Protein AF-0000000066226658 (afdb_homodimer)

Structure (mmCIF, N/CA/C/O backbone):
data_AF-0000000066226658-model_v1
#
loop_
_entity.id
_entity.type
_entity.pdbx_description
1 polymer 'Phenylalanine--tRNA ligase beta subunit'
#
loop_
_atom_site.group_PDB
_atom_site.id
_atom_site.type_symbol
_atom_site.label_atom_id
_atom_site.label_alt_id
_atom_site.label_comp_id
_atom_site.label_asym_id
_atom_site.label_entity_id
_atom_site.label_seq_id
_atom_site.pdbx_PDB_ins_code
_atom_site.Cartn_x
_atom_site.Cartn_y
_atom_site.Cartn_z
_atom_site.occupancy
_atom_site.B_iso_or_equiv
_atom_site.auth_seq_id
_atom_site.auth_comp_id
_atom_site.auth_asym_id
_atom_site.auth_atom_id
_atom_site.pdbx_PDB_model_num
ATOM 1 N N . MET A 1 1 ? -11.414 40.469 19.047 1 88.06 1 MET A N 1
ATOM 2 C CA . MET A 1 1 ? -12.32 41.188 19.938 1 88.06 1 MET A CA 1
ATOM 3 C C . MET A 1 1 ? -12.117 40.75 21.375 1 88.06 1 MET A C 1
ATOM 5 O O . MET A 1 1 ? -11.945 39.562 21.656 1 88.06 1 MET A O 1
ATOM 9 N N . ILE A 1 2 ? -12.023 41.781 22.172 1 93.81 2 ILE A N 1
ATOM 10 C CA . ILE A 1 2 ? -11.984 41.5 23.609 1 93.81 2 ILE A CA 1
ATOM 11 C C . ILE A 1 2 ? -13.398 41.5 24.188 1 93.81 2 ILE A C 1
ATOM 13 O O . ILE A 1 2 ? -14.18 42.406 23.906 1 93.81 2 ILE A O 1
ATOM 17 N N . LEU A 1 3 ? -13.703 40.375 24.859 1 95.62 3 LEU A N 1
ATOM 18 C CA . LEU A 1 3 ? -15.039 40.219 25.406 1 95.62 3 LEU A CA 1
ATOM 19 C C . LEU A 1 3 ? -14.992 40.156 26.922 1 95.62 3 LEU A C 1
ATOM 21 O O . LEU A 1 3 ? -14.391 39.25 27.5 1 95.62 3 LEU A O 1
ATOM 25 N N . SER A 1 4 ? -15.594 41.156 27.562 1 96.31 4 SER A N 1
ATOM 26 C CA . SER A 1 4 ? -15.797 41.156 29 1 96.31 4 SER A CA 1
ATOM 27 C C . SER A 1 4 ? -17.078 40.406 29.391 1 96.31 4 SER A C 1
ATOM 29 O O . SER A 1 4 ? -18.156 40.75 28.891 1 96.31 4 SER A O 1
ATOM 31 N N . LEU A 1 5 ? -16.984 39.469 30.281 1 96.19 5 LEU A N 1
ATOM 32 C CA . LEU A 1 5 ? -18.156 38.719 30.688 1 96.19 5 LEU A CA 1
ATOM 33 C C . LEU A 1 5 ? -19.109 39.594 31.484 1 96.19 5 LEU A C 1
ATOM 35 O O . LEU A 1 5 ? -20.328 39.438 31.359 1 96.19 5 LEU A O 1
ATOM 39 N N . ASN A 1 6 ? -18.547 40.469 32.344 1 95.06 6 ASN A N 1
ATOM 40 C CA . ASN A 1 6 ? -19.391 41.375 33.125 1 95.06 6 ASN A CA 1
ATOM 41 C C . ASN A 1 6 ? -20.266 42.25 32.219 1 95.06 6 ASN A C 1
ATOM 43 O O . ASN A 1 6 ? -21.453 42.406 32.469 1 95.06 6 ASN A O 1
ATOM 47 N N . LEU A 1 7 ? -19.609 42.75 31.219 1 96 7 LEU A N 1
ATOM 48 C CA . LEU A 1 7 ? -20.375 43.594 30.312 1 96 7 LEU A CA 1
ATOM 49 C C . LEU A 1 7 ? -21.422 42.781 29.562 1 96 7 LEU A C 1
ATOM 51 O O . LEU A 1 7 ? -22.562 43.219 29.391 1 96 7 LEU A O 1
ATOM 55 N N . LEU A 1 8 ? -21.047 41.594 29.109 1 97 8 LEU A N 1
ATOM 56 C CA . LEU A 1 8 ? -21.969 40.688 28.406 1 97 8 LEU A CA 1
ATOM 57 C C . LEU A 1 8 ? -23.188 40.375 29.266 1 97 8 LEU A C 1
ATOM 59 O O . LEU A 1 8 ? -24.312 40.438 28.781 1 97 8 LEU A O 1
ATOM 63 N N . HIS A 1 9 ? -22.953 40.125 30.531 1 95.75 9 HIS A N 1
ATOM 64 C CA . HIS A 1 9 ? -24.031 39.812 31.453 1 95.75 9 HIS A CA 1
ATOM 65 C C . HIS A 1 9 ? -24.922 41 31.703 1 95.75 9 HIS A C 1
ATOM 67 O O . HIS A 1 9 ? -26.125 40.875 31.938 1 95.75 9 HIS A O 1
ATOM 73 N N . LYS A 1 10 ? -24.312 42.156 31.688 1 94.44 10 LYS A N 1
ATOM 74 C CA . LYS A 1 10 ? -25.078 43.406 31.828 1 94.44 10 LYS A CA 1
ATOM 75 C C . LYS A 1 10 ? -26 43.594 30.641 1 94.44 10 LYS A C 1
ATOM 77 O O . LYS A 1 10 ? -27.156 44.031 30.797 1 94.44 10 LYS A O 1
ATOM 82 N N . ILE A 1 11 ? -25.5 43.281 29.516 1 95.25 11 ILE A N 1
ATOM 83 C CA . ILE A 1 11 ? -26.234 43.469 28.281 1 95.25 11 ILE A CA 1
ATOM 84 C C . ILE A 1 11 ? -27.359 42.406 28.188 1 95.25 11 ILE A C 1
ATOM 86 O O . ILE A 1 11 ? -28.484 42.719 27.781 1 95.25 11 ILE A O 1
ATOM 90 N N . SER A 1 12 ? -27 41.188 28.516 1 95.69 12 SER A N 1
ATOM 91 C CA . SER A 1 12 ? -27.984 40.094 28.547 1 95.69 12 SER A CA 1
ATOM 92 C C . SER A 1 12 ? -27.875 39.281 29.828 1 95.69 12 SER A C 1
ATOM 94 O O . SER A 1 12 ? -27.188 38.281 29.859 1 95.69 12 SER A O 1
ATOM 96 N N . PRO A 1 13 ? -28.672 39.625 30.734 1 94.69 13 PRO A N 1
ATOM 97 C CA . PRO A 1 13 ? -28.594 38.969 32.031 1 94.69 13 PRO A CA 1
ATOM 98 C C . PRO A 1 13 ? -28.922 37.469 31.984 1 94.69 13 PRO A C 1
ATOM 100 O O . PRO A 1 13 ? -28.484 36.719 32.844 1 94.69 13 PRO A O 1
ATOM 103 N N . LYS A 1 14 ? -29.594 37.062 31 1 94.81 14 LYS A N 1
ATOM 104 C CA . LYS A 1 14 ? -29.953 35.656 30.875 1 94.81 14 LYS A CA 1
ATOM 105 C C . LYS A 1 14 ? -28.719 34.781 30.656 1 94.81 14 LYS A C 1
ATOM 107 O O . LYS A 1 14 ? -28.719 33.594 30.984 1 94.81 14 LYS A O 1
ATOM 112 N N . LEU A 1 15 ? -27.703 35.312 30.203 1 95.81 15 LEU A N 1
ATOM 113 C CA . LEU A 1 15 ? -26.484 34.562 29.875 1 95.81 15 LEU A CA 1
ATOM 114 C C . LEU A 1 15 ? -25.688 34.281 31.141 1 95.81 15 LEU A C 1
ATOM 116 O O . LEU A 1 15 ? -24.766 33.469 31.125 1 95.81 15 LEU A O 1
ATOM 120 N N . LYS A 1 16 ? -26.078 34.938 32.281 1 94 16 LYS A N 1
ATOM 121 C CA . LYS A 1 16 ? -25.406 34.688 33.531 1 94 16 LYS A CA 1
ATOM 122 C C . LYS A 1 16 ? -25.625 33.25 34 1 94 16 LYS A C 1
ATOM 124 O O . LYS A 1 16 ? -24.812 32.688 34.75 1 94 16 LYS A O 1
ATOM 129 N N . LYS A 1 17 ? -26.641 32.719 33.438 1 93.44 17 LYS A N 1
ATOM 130 C CA . LYS A 1 17 ? -27 31.359 33.875 1 93.44 17 LYS A CA 1
ATOM 131 C C . LYS A 1 17 ? -26.156 30.312 33.125 1 93.44 17 LYS A C 1
ATOM 133 O O . LYS A 1 17 ? -26.125 29.156 33.531 1 93.44 17 LYS A O 1
ATOM 138 N N . ILE A 1 18 ? -25.531 30.688 32.156 1 95.81 18 ILE A N 1
ATOM 139 C CA . ILE A 1 18 ? -24.75 29.75 31.359 1 95.81 18 ILE A CA 1
ATOM 140 C C . ILE A 1 18 ? -23.328 29.656 31.891 1 95.81 18 ILE A C 1
ATOM 142 O O . ILE A 1 18 ? -22.641 30.672 32.031 1 95.81 18 ILE A O 1
ATOM 146 N N . PRO A 1 19 ? -22.891 28.469 32.188 1 95.19 19 PRO A N 1
ATOM 147 C CA . PRO A 1 19 ? -21.5 28.312 32.625 1 95.19 19 PRO A CA 1
ATOM 148 C C . PRO A 1 19 ? -20.484 28.734 31.562 1 95.19 19 PRO A C 1
ATOM 150 O O . PRO A 1 19 ? -20.75 28.609 30.359 1 95.19 19 PRO A O 1
ATOM 153 N N . LEU A 1 20 ? -19.359 29.219 32.062 1 94.88 20 LEU A N 1
ATOM 154 C CA . LEU A 1 20 ? -18.328 29.766 31.188 1 94.88 20 LEU A CA 1
ATOM 155 C C . LEU A 1 20 ? -17.922 28.75 30.125 1 94.88 20 LEU A C 1
ATOM 157 O O . LEU A 1 20 ? -17.734 29.109 28.953 1 94.88 20 LEU A O 1
ATOM 161 N N . ASN A 1 21 ? -17.781 27.5 30.516 1 94.25 21 ASN A N 1
ATOM 162 C CA . ASN A 1 21 ? -17.359 26.484 29.578 1 94.25 21 ASN A CA 1
ATOM 163 C C . ASN A 1 21 ? -18.375 26.312 28.438 1 94.25 21 ASN A C 1
ATOM 165 O O . ASN A 1 21 ? -17.984 26.141 27.281 1 94.25 21 ASN A O 1
ATOM 169 N N . GLU A 1 22 ? -19.562 26.344 28.797 1 94.56 22 GLU A N 1
ATOM 170 C CA . GLU A 1 22 ? -20.609 26.234 27.797 1 94.56 22 GLU A CA 1
ATOM 171 C C . GLU A 1 22 ? -20.656 27.469 26.891 1 94.56 22 GLU A C 1
ATOM 173 O O . GLU A 1 22 ? -20.922 27.375 25.703 1 94.56 22 GLU A O 1
ATOM 178 N N . LEU A 1 23 ? -20.391 28.547 27.531 1 96.5 23 LEU A N 1
ATOM 179 C CA . LEU A 1 23 ? -20.344 29.781 26.75 1 96.5 23 LEU A CA 1
ATOM 180 C C . LEU A 1 23 ? -19.219 29.75 25.734 1 96.5 23 LEU A C 1
ATOM 182 O O . LEU A 1 23 ? -19.391 30.156 24.578 1 96.5 23 LEU A O 1
ATOM 186 N N . CYS A 1 24 ? -18.125 29.281 26.172 1 96.06 24 CYS A N 1
ATOM 187 C CA . CYS A 1 24 ? -16.969 29.172 25.281 1 96.06 24 CYS A CA 1
ATOM 188 C C . CYS A 1 24 ? -17.25 28.188 24.156 1 96.06 24 CYS A C 1
ATOM 190 O O . CYS A 1 24 ? -16.875 28.438 23.016 1 96.06 24 CYS A O 1
ATOM 192 N N . ALA A 1 25 ? -17.891 27.094 24.484 1 93.38 25 ALA A N 1
ATOM 193 C CA . ALA A 1 25 ? -18.234 26.109 23.469 1 93.38 25 ALA A CA 1
ATOM 194 C C . ALA A 1 25 ? -19.203 26.703 22.438 1 93.38 25 ALA A C 1
ATOM 196 O O . ALA A 1 25 ? -19.078 26.438 21.25 1 93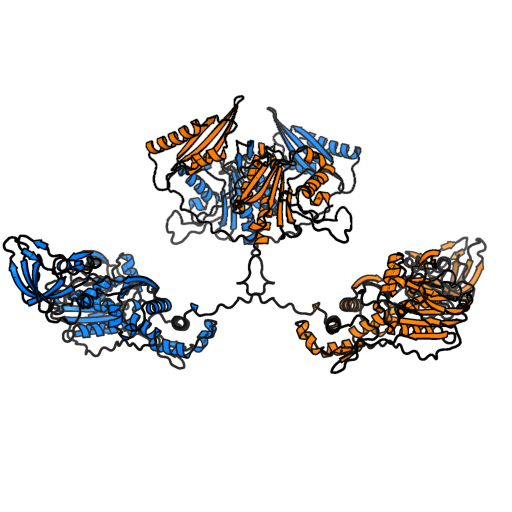.38 25 ALA A O 1
ATOM 197 N N . ALA A 1 26 ? -20.078 27.422 22.938 1 95 26 ALA A N 1
ATOM 198 C CA . ALA A 1 26 ? -21.031 28.078 22.062 1 95 26 ALA A CA 1
ATOM 199 C C . ALA A 1 26 ? -20.328 29.062 21.125 1 95 26 ALA A C 1
ATOM 201 O O . ALA A 1 26 ? -20.641 29.109 19.922 1 95 26 ALA A O 1
ATOM 202 N N . LEU A 1 27 ? -19.391 29.812 21.688 1 96 27 LEU A N 1
ATOM 203 C CA . LEU A 1 27 ? -18.641 30.75 20.875 1 96 27 LEU A CA 1
ATOM 204 C C . LEU A 1 27 ? -17.875 30.016 19.766 1 96 27 LEU A C 1
ATOM 206 O O . LEU A 1 27 ? -17.891 30.453 18.609 1 96 27 LEU A O 1
ATOM 210 N N . MET A 1 28 ? -17.359 28.938 20.062 1 93.69 28 MET A N 1
ATOM 211 C CA . MET A 1 28 ? -16.641 28.125 19.062 1 93.69 28 MET A CA 1
ATOM 212 C C . MET A 1 28 ? -17.594 27.641 17.969 1 93.69 28 MET A C 1
ATOM 214 O O . MET A 1 28 ? -17.266 27.719 16.797 1 93.69 28 MET A O 1
ATOM 218 N N . ASP A 1 29 ? -18.688 27.188 18.359 1 93 29 ASP A N 1
ATOM 219 C CA . ASP A 1 29 ? -19.688 26.688 17.406 1 93 29 ASP A CA 1
ATOM 220 C C . ASP A 1 29 ? -20.188 27.797 16.5 1 93 29 ASP A C 1
ATOM 222 O O . ASP A 1 29 ? -20.5 27.547 15.328 1 93 29 ASP A O 1
ATOM 226 N N . LEU A 1 30 ? -20.172 28.969 17.078 1 94 30 LEU A N 1
ATOM 227 C CA . LEU A 1 30 ? -20.656 30.125 16.328 1 94 30 LEU A CA 1
ATOM 228 C C . LEU A 1 30 ? -19.578 30.672 15.406 1 94 30 LEU A C 1
ATOM 230 O O . LEU A 1 30 ? -19.828 31.594 14.633 1 94 30 LEU A O 1
ATOM 234 N N . GLY A 1 31 ? -18.453 30.125 15.508 1 91.81 31 GLY A N 1
ATOM 235 C CA . GLY A 1 31 ? -17.375 30.516 14.625 1 91.81 31 GLY A CA 1
ATOM 236 C C . GLY A 1 31 ? -16.406 31.516 15.258 1 91.81 31 GLY A C 1
ATOM 237 O O . GLY A 1 31 ? -15.516 32.031 14.586 1 91.81 31 GLY A O 1
ATOM 238 N N . CYS A 1 32 ? -16.625 31.906 16.5 1 94.62 32 CYS A N 1
ATOM 239 C CA . CYS A 1 32 ? -15.719 32.781 17.234 1 94.62 32 CYS A CA 1
ATOM 240 C C . CYS A 1 32 ? -14.734 31.953 18.062 1 94.62 32 CYS A C 1
ATOM 242 O O . CYS A 1 32 ? -15.078 31.453 19.141 1 94.62 32 CYS A O 1
ATOM 244 N N . GLU A 1 33 ? -13.594 31.938 17.672 1 93.69 33 GLU A N 1
ATOM 245 C CA . GLU A 1 33 ? -12.586 31.125 18.359 1 93.69 33 GLU A CA 1
ATOM 246 C C . GLU A 1 33 ? -12.078 31.812 19.625 1 93.69 33 GLU A C 1
ATOM 248 O O . GLU A 1 33 ? -11.664 32.969 19.578 1 93.69 33 GLU A O 1
ATOM 253 N N . VAL A 1 34 ? -12.141 31.156 20.703 1 94.5 34 VAL A N 1
ATOM 254 C CA . VAL A 1 34 ? -11.617 31.688 21.953 1 94.5 34 VAL A CA 1
ATOM 255 C C . VAL A 1 34 ? -10.117 31.422 22.047 1 94.5 34 VAL A C 1
ATOM 257 O O . VAL A 1 34 ? -9.688 30.281 22.266 1 94.5 34 VAL A O 1
ATOM 260 N N . GLU A 1 35 ? -9.406 32.5 21.891 1 92.88 35 GLU A N 1
ATOM 261 C CA . GLU A 1 35 ? -7.949 32.375 21.891 1 92.88 35 GLU A CA 1
ATOM 262 C C . GLU A 1 35 ? -7.406 32.281 23.312 1 92.88 35 GLU A C 1
ATOM 264 O O . GLU A 1 35 ? -6.594 31.406 23.609 1 92.88 35 GLU A O 1
ATOM 269 N N . THR A 1 36 ? -7.828 33.219 24.188 1 91.44 36 THR A N 1
ATOM 270 C CA . THR A 1 36 ? -7.375 33.219 25.578 1 91.44 36 THR A CA 1
ATOM 271 C C . THR A 1 36 ? -8.523 33.594 26.516 1 91.44 36 THR A C 1
ATOM 273 O O . THR A 1 36 ? -9.484 34.25 26.109 1 91.44 36 THR A O 1
ATOM 276 N N . ILE A 1 37 ? -8.5 33.062 27.75 1 91.94 37 ILE A N 1
ATOM 277 C CA . ILE A 1 37 ? -9.391 33.375 28.859 1 91.94 37 ILE A CA 1
ATOM 278 C C . ILE A 1 37 ? -8.57 33.906 30.047 1 91.94 37 ILE A C 1
ATOM 280 O O . ILE A 1 37 ? -7.738 33.188 30.594 1 91.94 37 ILE A O 1
ATOM 284 N N . ASN A 1 38 ? -8.789 35.188 30.312 1 91.56 38 ASN A N 1
ATOM 285 C CA . ASN A 1 38 ? -8.047 35.781 31.406 1 91.56 38 ASN A CA 1
ATOM 286 C C . ASN A 1 38 ? -8.977 36.281 32.531 1 91.56 38 ASN A C 1
ATOM 288 O O . ASN A 1 38 ? -9.836 37.125 32.281 1 91.56 38 ASN A O 1
ATOM 292 N N . SER A 1 39 ? -8.852 35.75 33.688 1 90.44 39 SER A N 1
ATOM 293 C CA . SER A 1 39 ? -9.617 36.219 34.844 1 90.44 39 SER A CA 1
ATOM 294 C C . SER A 1 39 ? -8.844 37.312 35.625 1 90.44 39 SER A C 1
ATOM 296 O O . SER A 1 39 ? -7.672 37.125 35.938 1 90.44 39 SER A O 1
ATOM 298 N N . ILE A 1 40 ? -9.492 38.438 35.938 1 88 40 ILE A N 1
ATOM 299 C CA . ILE A 1 40 ? -8.883 39.5 36.719 1 88 40 ILE A CA 1
ATOM 300 C C . ILE A 1 40 ? -8.898 39.094 38.188 1 88 40 ILE A C 1
ATOM 302 O O . ILE A 1 40 ? -9.953 38.75 38.719 1 88 40 ILE A O 1
ATOM 306 N N . LYS A 1 41 ? -7.762 39.031 38.812 1 85.31 41 LYS A N 1
ATOM 307 C CA . LYS A 1 41 ? -7.695 38.719 40.25 1 85.31 41 LYS A CA 1
ATOM 308 C C . LYS A 1 41 ? -8.062 39.969 41.094 1 85.31 41 LYS A C 1
ATOM 310 O O . LYS A 1 41 ? -7.332 40.969 41.094 1 85.31 41 LYS A O 1
ATOM 315 N N . PRO A 1 42 ? -9.164 39.906 41.781 1 88.5 42 PRO A N 1
ATOM 316 C CA . PRO A 1 42 ? -9.594 41.062 42.531 1 88.5 42 PRO A CA 1
ATOM 317 C C . PRO A 1 42 ? -8.734 41.312 43.781 1 88.5 42 PRO A C 1
ATOM 319 O O . PRO A 1 42 ? -8.156 40.375 44.344 1 88.5 42 PRO A O 1
ATOM 322 N N . SER A 1 43 ? -8.562 42.625 44.094 1 90.81 43 SER A N 1
ATOM 323 C CA . SER A 1 43 ? -7.949 43 45.375 1 90.81 43 SER A CA 1
ATOM 324 C C . SER A 1 43 ? -8.859 42.656 46.562 1 90.81 43 SER A C 1
ATOM 326 O O . SER A 1 43 ? -10.078 42.594 46.406 1 90.81 43 SER A O 1
ATOM 328 N N . THR A 1 44 ? -8.164 42.469 47.688 1 92.12 44 THR A N 1
ATOM 329 C CA . THR A 1 44 ? -8.953 42.062 48.844 1 92.12 44 THR A CA 1
ATOM 330 C C . THR A 1 44 ? -9.148 43.219 49.812 1 92.12 44 THR A C 1
ATOM 332 O O . THR A 1 44 ? -8.344 44.156 49.812 1 92.12 44 THR A O 1
ATOM 335 N N . ASN A 1 45 ? -10.227 43.219 50.531 1 92.5 45 ASN A N 1
ATOM 336 C CA . ASN A 1 45 ? -10.516 44.094 51.656 1 92.5 45 ASN A CA 1
ATOM 337 C C . ASN A 1 45 ? -10.547 45.562 51.219 1 92.5 45 ASN A C 1
ATOM 339 O O . ASN A 1 45 ? -9.992 46.406 51.906 1 92.5 45 ASN A O 1
ATOM 343 N N . LEU A 1 46 ? -11.055 45.75 50.062 1 93.44 46 LEU A N 1
ATOM 344 C CA . LEU A 1 46 ? -11.297 47.125 49.562 1 93.44 46 LEU A CA 1
ATOM 345 C C . LEU A 1 46 ? -12.68 47.594 50 1 93.44 46 LEU A C 1
ATOM 347 O O . LEU A 1 46 ? -13.648 46.844 49.969 1 93.44 46 LEU A O 1
ATOM 351 N N . VAL A 1 47 ? -12.75 48.875 50.438 1 92.31 47 VAL A N 1
ATOM 352 C CA . VAL A 1 47 ? -14.047 49.438 50.812 1 92.31 47 VAL A CA 1
ATOM 353 C C . VAL A 1 47 ? -14.141 50.875 50.375 1 92.31 47 VAL A C 1
ATOM 355 O O . VAL A 1 47 ? -13.117 51.531 50.156 1 92.31 47 VAL A O 1
ATOM 358 N N . PHE A 1 48 ? -15.367 51.344 50.156 1 93.19 48 PHE A N 1
ATOM 359 C CA . PHE A 1 48 ? -15.586 52.75 49.938 1 93.19 48 PHE A CA 1
ATOM 360 C C . PHE A 1 48 ? -15.547 53.531 51.281 1 93.19 48 PHE A C 1
ATOM 362 O O . PHE A 1 48 ? -16.078 53.062 52.281 1 93.19 48 PHE A O 1
ATOM 369 N N . ALA A 1 49 ? -14.828 54.656 51.25 1 94.06 49 ALA A N 1
ATOM 370 C CA . ALA A 1 49 ? -14.711 55.469 52.469 1 94.06 49 ALA A CA 1
ATOM 371 C C . ALA A 1 49 ? -15 56.938 52.156 1 94.06 49 ALA A C 1
ATOM 373 O O . ALA A 1 49 ? -14.648 57.438 51.094 1 94.06 49 ALA A O 1
ATOM 374 N N . LYS A 1 50 ? -15.633 57.5 53.062 1 93.81 50 LYS A N 1
ATOM 375 C CA . LYS A 1 50 ? -15.906 58.938 52.938 1 93.81 50 LYS A CA 1
ATOM 376 C C . LYS A 1 50 ? -14.852 59.781 53.688 1 93.81 50 LYS A C 1
ATOM 378 O O . LYS A 1 50 ? -14.508 59.469 54.812 1 93.81 50 LYS A O 1
ATOM 383 N N . VAL A 1 51 ? -14.359 60.812 53 1 94.69 51 VAL A N 1
ATOM 384 C CA . VAL A 1 51 ? -13.328 61.656 53.594 1 94.69 51 VAL A CA 1
ATOM 385 C C . VAL A 1 51 ? -13.945 62.625 54.594 1 94.69 51 VAL A C 1
ATOM 387 O O . VAL A 1 51 ? -14.812 63.406 54.219 1 94.69 51 VAL A O 1
ATOM 390 N N . LEU A 1 52 ? -13.5 62.594 55.781 1 95.12 52 LEU A N 1
ATOM 391 C CA . LEU A 1 52 ? -14.016 63.438 56.812 1 95.12 52 LEU A CA 1
ATOM 392 C C . LEU A 1 52 ? -13.141 64.688 57 1 95.12 52 LEU A C 1
ATOM 394 O O . LEU A 1 52 ? -13.648 65.812 57.188 1 95.12 52 LEU A O 1
ATOM 398 N N . GLU A 1 53 ? -11.891 64.438 57.094 1 95.12 53 GLU A N 1
ATOM 399 C CA . GLU A 1 53 ? -10.93 65.5 57.281 1 95.12 53 GLU A CA 1
ATOM 400 C C . GLU A 1 53 ? -9.688 65.312 56.438 1 95.12 53 GLU A C 1
ATOM 402 O O . GLU A 1 53 ? -9.273 64.125 56.156 1 95.12 53 GLU A O 1
ATOM 407 N N . LYS A 1 54 ? -9.219 66.312 55.938 1 94.62 54 LYS A N 1
ATOM 408 C CA . LYS A 1 54 ? -7.965 66.375 55.188 1 94.62 54 LYS A CA 1
ATOM 409 C C . LYS A 1 54 ? -7.102 67.562 55.625 1 94.62 54 LYS A C 1
ATOM 411 O O . LYS A 1 54 ? -7.492 68.688 55.438 1 94.62 54 LYS A O 1
ATOM 416 N N . THR A 1 55 ? -6.027 67.312 56.25 1 92.38 55 THR A N 1
ATOM 417 C CA . THR A 1 55 ? -5.105 68.375 56.688 1 92.38 55 THR A CA 1
ATOM 418 C C . THR A 1 55 ? -3.691 68.062 56.188 1 92.38 55 THR A C 1
ATOM 420 O O . THR A 1 55 ? -3.324 66.938 55.969 1 92.38 55 THR A O 1
ATOM 423 N N . ARG A 1 56 ? -2.926 69.062 56.062 1 92.31 56 ARG A N 1
ATOM 424 C CA . ARG A 1 56 ? -1.546 68.938 55.625 1 92.31 56 ARG A CA 1
ATOM 425 C C . ARG A 1 56 ? -0.694 68.25 56.688 1 92.31 56 ARG A C 1
ATOM 427 O O . ARG A 1 56 ? -0.827 68.625 57.875 1 92.31 56 ARG A O 1
ATOM 434 N N . HIS A 1 57 ? 0.054 67.312 56.219 1 89.5 57 HIS A N 1
ATOM 435 C CA . HIS A 1 57 ? 0.973 66.625 57.156 1 89.5 57 HIS A CA 1
ATOM 436 C C . HIS A 1 57 ? 1.947 67.688 57.75 1 89.5 57 HIS A C 1
ATOM 438 O O . HIS A 1 57 ? 2.576 68.438 57 1 89.5 57 HIS A O 1
ATOM 444 N N . PRO A 1 58 ? 2.115 67.812 58.969 1 89.06 58 PRO A N 1
ATOM 445 C CA . PRO A 1 58 ? 2.955 68.812 59.594 1 89.06 58 PRO A CA 1
ATOM 446 C C . PRO A 1 58 ? 4.441 68.625 59.281 1 89.06 58 PRO A C 1
ATOM 448 O O . PRO A 1 58 ? 5.199 69.625 59.281 1 89.06 58 PRO A O 1
ATOM 451 N N . ASN A 1 59 ? 4.922 67.5 59.062 1 87.88 59 ASN A N 1
ATOM 452 C CA . ASN A 1 59 ? 6.344 67.188 58.875 1 87.88 59 ASN A CA 1
ATOM 453 C C . ASN A 1 59 ? 6.684 66.875 57.438 1 87.88 59 ASN A C 1
ATOM 455 O O . ASN A 1 59 ? 7.777 66.438 57.125 1 87.88 59 ASN A O 1
ATOM 459 N N . ALA A 1 60 ? 5.707 67 56.469 1 84.69 60 ALA A N 1
ATOM 460 C CA . ALA A 1 60 ? 5.992 66.688 55.062 1 84.69 60 ALA A CA 1
ATOM 461 C C . ALA A 1 60 ? 5.152 67.562 54.156 1 84.69 60 ALA A C 1
ATOM 463 O O . ALA A 1 60 ? 3.93 67.688 54.281 1 84.69 60 ALA A O 1
ATOM 464 N N . ASN A 1 61 ? 5.77 68.062 53.125 1 84.38 61 ASN A N 1
ATOM 465 C CA . ASN A 1 61 ? 5.094 68.938 52.219 1 84.38 61 ASN A CA 1
ATOM 466 C C . ASN A 1 61 ? 4.246 68.25 51.188 1 84.38 61 ASN A C 1
ATOM 468 O O . ASN A 1 61 ? 3.305 68.812 50.625 1 84.38 61 ASN A O 1
ATOM 472 N N . HIS A 1 62 ? 4.488 66.938 51 1 87.88 62 HIS A N 1
ATOM 473 C CA . HIS A 1 62 ? 3.791 66.25 49.938 1 87.88 62 HIS A CA 1
ATOM 474 C C . HIS A 1 62 ? 2.82 65.25 50.469 1 87.88 62 HIS A C 1
ATOM 476 O O . HIS A 1 62 ? 2.291 64.438 49.719 1 87.88 62 HIS A O 1
ATOM 482 N N . LEU A 1 63 ? 2.574 65.25 51.781 1 91.12 63 LEU A N 1
ATOM 483 C CA . LEU A 1 63 ? 1.689 64.25 52.375 1 91.12 63 LEU A CA 1
ATOM 484 C C . LEU A 1 63 ? 0.521 64.938 53.094 1 91.12 63 LEU A C 1
ATOM 486 O O . LEU A 1 63 ? 0.633 66.062 53.531 1 91.12 63 LEU A O 1
ATOM 490 N N . ASN A 1 64 ? -0.594 64.25 53.156 1 93.56 64 ASN A N 1
ATOM 491 C CA . ASN A 1 64 ? -1.794 64.688 53.844 1 93.56 64 ASN A CA 1
ATOM 492 C C . ASN A 1 64 ? -2.201 63.719 54.938 1 93.56 64 ASN A C 1
ATOM 494 O O . ASN A 1 64 ? -1.998 62.5 54.781 1 93.56 64 ASN A O 1
ATOM 498 N N . LEU A 1 65 ? -2.607 64.25 56.031 1 94.5 65 LEU A N 1
ATOM 499 C CA . LEU A 1 65 ? -3.277 63.469 57.031 1 94.5 65 LEU A CA 1
ATOM 500 C C . LEU A 1 65 ? -4.785 63.438 56.812 1 94.5 65 LEU A C 1
ATOM 502 O O . LEU A 1 65 ? -5.438 64.5 56.812 1 94.5 65 LEU A O 1
ATOM 506 N N . VAL A 1 66 ? -5.27 62.25 56.562 1 95.62 66 VAL A N 1
ATOM 507 C CA . VAL A 1 66 ? -6.656 62.125 56.125 1 95.62 66 VAL A CA 1
ATOM 508 C C . VAL A 1 66 ? -7.406 61.188 57.094 1 95.62 66 VAL A C 1
ATOM 510 O O . VAL A 1 66 ? -6.887 60.156 57.469 1 95.62 66 VAL A O 1
ATOM 513 N N . LYS A 1 67 ? -8.57 61.656 57.531 1 95.56 67 LYS A N 1
ATOM 514 C CA . LYS A 1 67 ? -9.5 60.781 58.25 1 95.56 67 LYS A CA 1
ATOM 515 C C . LYS A 1 67 ? -10.664 60.375 57.375 1 95.56 67 LYS A C 1
ATOM 517 O O . LYS A 1 67 ? -11.367 61.219 56.812 1 95.56 67 LYS A O 1
ATOM 522 N N . VAL A 1 68 ? -10.758 59.094 57.25 1 95.75 68 VAL A N 1
ATOM 523 C CA . VAL A 1 68 ? -11.836 58.594 56.406 1 95.75 68 VAL A CA 1
ATOM 524 C C . VAL A 1 68 ? -12.75 57.688 57.25 1 95.75 68 VAL A C 1
ATOM 526 O O . VAL A 1 68 ? -12.305 57.062 58.219 1 95.75 68 VAL A O 1
ATOM 529 N N . LYS A 1 69 ? -14.031 57.625 56.844 1 94.06 69 LYS A N 1
ATOM 530 C CA . LYS A 1 69 ? -15 56.781 57.531 1 94.06 69 LYS A CA 1
ATOM 531 C C . LYS A 1 69 ? -15.508 55.688 56.594 1 94.06 69 LYS A C 1
ATOM 533 O O . LYS A 1 69 ? -16 55.938 55.5 1 94.06 69 LYS A O 1
ATOM 538 N N . ALA A 1 70 ? -15.289 54.438 57.031 1 91.31 70 ALA A N 1
ATOM 539 C CA . ALA A 1 70 ? -15.812 53.281 56.344 1 91.31 70 ALA A CA 1
ATOM 540 C C . ALA A 1 70 ? -16.484 52.312 57.312 1 91.31 70 ALA A C 1
ATOM 542 O O . ALA A 1 70 ? -15.93 52 58.375 1 91.31 70 ALA A O 1
ATOM 543 N N . ASN A 1 71 ? -17.578 51.781 56.906 1 85.81 71 ASN A N 1
ATOM 544 C CA . ASN A 1 71 ? -18.328 50.812 57.719 1 85.81 71 ASN A CA 1
ATOM 545 C C . ASN A 1 71 ? -18.406 51.281 59.188 1 85.81 71 ASN A C 1
ATOM 547 O O . ASN A 1 71 ? -18.094 50.531 60.094 1 85.81 71 ASN A O 1
ATOM 551 N N . GLN A 1 72 ? -18.641 52.531 59.406 1 84.12 72 GLN A N 1
ATOM 552 C CA . GLN A 1 72 ? -18.891 53.125 60.719 1 84.12 72 GLN A CA 1
ATOM 553 C C . GLN A 1 72 ? -17.609 53.25 61.531 1 84.12 72 GLN A C 1
ATOM 555 O O . GLN A 1 72 ? -17.656 53.531 62.719 1 84.12 72 GLN A O 1
ATOM 560 N N . LYS A 1 73 ? -16.531 52.969 61 1 91.94 73 LYS A N 1
ATOM 561 C CA . LYS A 1 73 ? -15.234 53.156 61.656 1 91.94 73 LYS A CA 1
ATOM 562 C C . LYS A 1 73 ? -14.414 54.25 60.969 1 91.94 73 LYS A C 1
ATOM 564 O O . LYS A 1 73 ? -14.492 54.406 59.75 1 91.94 73 LYS A O 1
ATOM 569 N N . VAL A 1 74 ? -13.727 54.969 61.812 1 94.5 74 VAL A N 1
ATOM 570 C CA . VAL A 1 74 ? -12.883 56.031 61.281 1 94.5 74 VAL A CA 1
ATOM 571 C C . VAL A 1 74 ? -11.438 55.562 61.188 1 94.5 74 VAL A C 1
ATOM 573 O O . VAL A 1 74 ? -10.922 54.938 62.094 1 94.5 74 VAL A O 1
ATOM 576 N N . TYR A 1 75 ? -10.836 55.719 60.031 1 94.62 75 TYR A N 1
ATOM 577 C CA . TYR A 1 75 ? -9.453 55.344 59.75 1 94.62 75 TYR A CA 1
ATOM 578 C C . TYR A 1 75 ? -8.578 56.562 59.531 1 94.62 75 TYR A C 1
ATOM 580 O O . TYR A 1 75 ? -9 57.531 58.844 1 94.62 75 TYR A O 1
ATOM 588 N N . GLU A 1 76 ? -7.469 56.625 60.156 1 94.69 76 GLU A N 1
ATOM 589 C CA . GLU A 1 76 ? -6.484 57.656 59.906 1 94.69 76 GLU A CA 1
ATOM 590 C C . GLU A 1 76 ? -5.445 57.219 58.875 1 94.69 76 GLU A C 1
ATOM 592 O O . GLU A 1 76 ? -4.758 56.219 59.094 1 94.69 76 GLU A O 1
ATOM 597 N N . ILE A 1 77 ? -5.359 57.938 57.812 1 95.06 77 ILE A N 1
ATOM 598 C CA . ILE A 1 77 ? -4.523 57.531 56.688 1 95.06 77 ILE A CA 1
ATOM 599 C C . ILE A 1 77 ? -3.57 58.688 56.344 1 95.06 77 ILE A C 1
ATOM 601 O O . ILE A 1 77 ? -3.93 59.844 56.469 1 95.06 77 ILE A O 1
ATOM 605 N N . VAL A 1 78 ? -2.355 58.344 56 1 94.19 78 VAL A N 1
ATOM 606 C CA . VAL A 1 78 ? -1.414 59.281 55.406 1 94.19 78 VAL A CA 1
ATOM 607 C C . VAL A 1 78 ? -1.366 59.094 53.906 1 94.19 78 VAL A C 1
ATOM 609 O O . VAL A 1 78 ? -1.104 58 53.406 1 94.19 78 VAL A O 1
ATOM 612 N N . CYS A 1 79 ? -1.735 60.062 53.125 1 91.75 79 CYS A N 1
ATOM 613 C CA . CYS A 1 79 ? -1.863 59.938 51.688 1 91.75 79 CYS A CA 1
ATOM 614 C C . CYS A 1 79 ? -1.133 61.062 50.969 1 91.75 79 CYS A C 1
ATOM 616 O O . CYS A 1 79 ? -1.134 62.188 51.438 1 91.75 79 CYS A O 1
ATOM 618 N N . GLY A 1 80 ? -0.448 60.719 49.875 1 89.31 80 GLY A N 1
ATOM 619 C CA . GLY A 1 80 ? 0.277 61.719 49.125 1 89.31 80 GLY A CA 1
ATOM 620 C C . GLY A 1 80 ? -0.565 62.375 48.031 1 89.31 80 GLY A C 1
ATOM 621 O O . GLY A 1 80 ? -0.213 63.438 47.5 1 89.31 80 GLY A O 1
ATOM 622 N N . ALA A 1 81 ? -1.73 61.812 47.688 1 90.38 81 ALA A N 1
ATOM 623 C CA . ALA A 1 81 ? -2.562 62.312 46.594 1 90.38 81 ALA A CA 1
ATOM 624 C C . ALA A 1 81 ? -3.293 63.594 47 1 90.38 81 ALA A C 1
ATOM 626 O O . ALA A 1 81 ? -3.656 63.781 48.156 1 90.38 81 ALA A O 1
ATOM 627 N N . ASN A 1 82 ? -3.52 64.5 45.969 1 89.69 82 ASN A N 1
ATOM 628 C CA . ASN A 1 82 ? -4.164 65.75 46.25 1 89.69 82 ASN A CA 1
ATOM 629 C C . ASN A 1 82 ? -5.465 65.938 45.469 1 89.69 82 ASN A C 1
ATOM 631 O O . ASN A 1 82 ? -6.141 66.938 45.594 1 89.69 82 ASN A O 1
ATOM 635 N N . ASN A 1 83 ? -5.891 64.875 44.781 1 90.69 83 ASN A N 1
ATOM 636 C CA . ASN A 1 83 ? -7.008 65.062 43.875 1 90.69 83 ASN A CA 1
ATOM 637 C C . ASN A 1 83 ? -8.344 64.812 44.562 1 90.69 83 ASN A C 1
ATOM 639 O O . ASN A 1 83 ? -9.305 64.375 43.906 1 90.69 83 ASN A O 1
ATOM 643 N N . PHE A 1 84 ? -8.477 64.938 45.781 1 91.88 84 PHE A N 1
ATOM 644 C CA . PHE A 1 84 ? -9.719 64.688 46.5 1 91.88 84 PHE A CA 1
ATOM 645 C C . PHE A 1 84 ? -9.914 65.75 47.594 1 91.88 84 PHE A C 1
ATOM 647 O O . PHE A 1 84 ? -8.984 66.438 47.906 1 91.88 84 PHE A O 1
ATOM 654 N N . SER A 1 85 ? -11.148 65.812 48.031 1 92.06 85 SER A N 1
ATOM 655 C CA . SER A 1 85 ? -11.516 66.75 49.094 1 92.06 85 SER A CA 1
ATOM 656 C C . SER A 1 85 ? -12.43 66.125 50.125 1 92.06 85 SER A C 1
ATOM 658 O O . SER A 1 85 ? -12.852 64.938 49.969 1 92.06 85 SER A O 1
ATOM 660 N N . VAL A 1 86 ? -12.648 67 51.094 1 91.75 86 VAL A N 1
ATOM 661 C CA . VAL A 1 86 ? -13.562 66.562 52.125 1 91.75 86 VAL A CA 1
ATOM 662 C C . VAL A 1 86 ? -14.938 66.25 51.531 1 91.75 86 VAL A C 1
ATOM 664 O O . VAL A 1 86 ? -15.406 67 50.656 1 91.75 86 VAL A O 1
ATOM 667 N N . HIS A 1 87 ? -15.531 65.125 51.906 1 91.31 87 HIS A N 1
ATOM 668 C CA . HIS A 1 87 ? -16.859 64.688 51.5 1 91.31 87 HIS A CA 1
ATOM 669 C C . HIS A 1 87 ? -16.797 63.781 50.25 1 91.31 87 HIS A C 1
ATOM 671 O O . HIS A 1 87 ? -17.797 63.188 49.875 1 91.31 87 HIS A O 1
ATOM 677 N N . ASN A 1 88 ? -15.594 63.719 49.688 1 91.88 88 ASN A N 1
ATOM 678 C CA . ASN A 1 88 ? -15.445 62.812 48.562 1 91.88 88 ASN A CA 1
ATOM 679 C C . ASN A 1 88 ? -15.453 61.344 49.062 1 91.88 88 ASN A C 1
ATOM 681 O O . ASN A 1 88 ? -15.094 61.062 50.188 1 91.88 88 ASN A O 1
ATOM 685 N N . TRP A 1 89 ? -15.953 60.562 48.156 1 92.38 89 TRP A N 1
ATOM 686 C CA . TRP A 1 89 ? -15.789 59.125 48.375 1 92.38 89 TRP A CA 1
ATOM 687 C C . TRP A 1 89 ? -14.508 58.594 47.719 1 92.38 89 TRP A C 1
ATOM 689 O O . TRP A 1 89 ? -14.172 59 46.625 1 92.38 89 TRP A O 1
ATOM 699 N N . VAL A 1 90 ? -13.727 57.781 48.469 1 94.25 90 VAL A N 1
ATOM 700 C CA . VAL A 1 90 ? -12.477 57.188 47.969 1 94.25 90 VAL A CA 1
ATOM 701 C C . VAL A 1 90 ? -12.453 55.688 48.219 1 94.25 90 VAL A C 1
ATOM 703 O O . VAL A 1 90 ? -13.352 55.156 48.875 1 94.25 90 VAL A O 1
ATOM 706 N N . VAL A 1 91 ? -11.539 55.031 47.656 1 94.5 91 VAL A N 1
ATOM 707 C CA . VAL A 1 91 ? -11.375 53.594 47.844 1 94.5 91 VAL A CA 1
ATOM 708 C C . VAL A 1 91 ? -10.266 53.344 48.875 1 94.5 91 VAL A C 1
ATOM 710 O O . VAL A 1 91 ? -9.117 53.719 48.656 1 94.5 91 VAL A O 1
ATOM 713 N N . LEU A 1 92 ? -10.648 52.719 49.969 1 95.25 92 LEU A N 1
ATOM 714 C CA . LEU A 1 92 ? -9.719 52.406 51.031 1 95.25 92 LEU A CA 1
ATOM 715 C C . LEU A 1 92 ? -9.344 50.938 51.062 1 95.25 92 LEU A C 1
ATOM 717 O O . LEU A 1 92 ? -10.219 50.062 51.062 1 95.25 92 LEU A O 1
ATOM 721 N N . ALA A 1 93 ? -8.117 50.656 51 1 95.56 93 ALA A N 1
ATOM 722 C CA . ALA A 1 93 ? -7.598 49.344 51.344 1 95.56 93 ALA A CA 1
ATOM 723 C C . ALA A 1 93 ? -7.32 49.219 52.844 1 95.56 93 ALA A C 1
ATOM 725 O O . ALA A 1 93 ? -6.414 49.844 53.344 1 95.56 93 ALA A O 1
ATOM 726 N N . LYS A 1 94 ? -8.07 48.344 53.469 1 95 94 LYS A N 1
ATOM 727 C CA . LYS A 1 94 ? -7.934 48.188 54.938 1 95 94 LYS A CA 1
ATOM 728 C C . LYS A 1 94 ? -6.691 47.344 55.281 1 95 94 LYS A C 1
ATOM 730 O O . LYS A 1 94 ? -6.027 46.812 54.375 1 95 94 LYS A O 1
ATOM 735 N N . LEU A 1 95 ? -6.496 47.438 56.5 1 91.5 95 LEU A N 1
ATOM 736 C CA . LEU A 1 95 ? -5.371 46.625 56.969 1 91.5 95 LEU A CA 1
ATOM 737 C C . LEU A 1 95 ? -5.551 45.156 56.562 1 91.5 95 LEU A C 1
ATOM 739 O O . LEU A 1 95 ? -6.66 44.625 56.625 1 91.5 95 LEU A O 1
ATOM 743 N N . ASN A 1 96 ? -4.5 44.531 56.031 1 92.06 96 ASN A N 1
ATOM 744 C CA . ASN A 1 96 ? -4.43 43.156 55.594 1 92.06 96 ASN A CA 1
ATOM 745 C C . ASN A 1 96 ? -5.008 42.969 54.188 1 92.06 96 ASN A C 1
ATOM 747 O O . ASN A 1 96 ? -5.254 41.844 53.781 1 92.06 96 ASN A O 1
ATOM 751 N N . ALA A 1 97 ? -5.238 44.031 53.625 1 93.56 97 ALA A N 1
ATOM 752 C CA . ALA A 1 97 ? -5.641 43.969 52.219 1 93.56 97 ALA A CA 1
ATOM 753 C C . ALA A 1 97 ? -4.469 43.531 51.344 1 93.56 97 ALA A C 1
ATOM 755 O O . ALA A 1 97 ? -3.316 43.875 51.625 1 93.56 97 ALA A O 1
ATOM 756 N N . GLU A 1 98 ? -4.781 42.75 50.344 1 92.94 98 GLU A N 1
ATOM 757 C CA . GLU A 1 98 ? -3.826 42.406 49.281 1 92.94 98 GLU A CA 1
ATOM 758 C C . GLU A 1 98 ? -4.262 42.969 47.938 1 92.94 98 GLU A C 1
ATOM 760 O O . GLU A 1 98 ? -5.281 42.562 47.406 1 92.94 98 GLU A O 1
ATOM 765 N N . LEU A 1 99 ? -3.48 43.844 47.469 1 91.56 99 LEU A N 1
ATOM 766 C CA . LEU A 1 99 ? -3.818 44.5 46.188 1 91.56 99 LEU A CA 1
ATOM 767 C C . LEU A 1 99 ? -3.348 43.625 45.031 1 91.56 99 LEU A C 1
ATOM 769 O O . LEU A 1 99 ? -2.469 42.781 45.188 1 91.56 99 LEU A O 1
ATOM 773 N N . ALA A 1 100 ? -3.91 43.812 43.844 1 88.12 100 ALA A N 1
ATOM 774 C CA . ALA A 1 100 ? -3.648 43 42.656 1 88.12 100 ALA A CA 1
ATOM 775 C C . ALA A 1 100 ? -2.197 43.156 42.219 1 88.12 100 ALA A C 1
ATOM 777 O O . ALA A 1 100 ? -1.656 42.25 41.562 1 88.12 100 ALA A O 1
ATOM 778 N N . ASN A 1 101 ? -1.592 44.25 42.594 1 85.56 101 ASN A N 1
ATOM 779 C CA . ASN A 1 101 ? -0.19 44.438 42.25 1 85.56 101 ASN A CA 1
ATOM 780 C C . ASN A 1 101 ? 0.738 43.719 43.219 1 85.56 101 ASN A C 1
ATOM 782 O O . ASN A 1 101 ? 1.962 43.812 43.094 1 85.56 101 ASN A O 1
ATOM 786 N N . GLY A 1 102 ? 0.17 43.125 44.25 1 86.38 102 GLY A N 1
ATOM 787 C CA . GLY A 1 102 ? 0.967 42.344 45.188 1 86.38 102 GLY A CA 1
ATOM 788 C C . GLY A 1 102 ? 1.224 43.062 46.5 1 86.38 102 GLY A C 1
ATOM 789 O O . GLY A 1 102 ? 1.755 42.438 47.438 1 86.38 102 GLY A O 1
ATOM 790 N N . LEU A 1 103 ? 0.834 44.281 46.625 1 90.62 103 LEU A N 1
ATOM 791 C CA . LEU A 1 103 ? 1.078 45.062 47.844 1 90.62 103 LEU A CA 1
ATOM 792 C C . LEU A 1 103 ? 0.162 44.625 48.969 1 90.62 103 LEU A C 1
ATOM 794 O O . LEU A 1 103 ? -1.052 44.5 48.781 1 90.62 103 LEU A O 1
ATOM 798 N N . LYS A 1 104 ? 0.787 44.281 50.031 1 92.62 104 LYS A N 1
ATOM 799 C CA . LYS A 1 104 ? 0.045 43.969 51.25 1 92.62 104 LYS A CA 1
ATOM 800 C C . LYS A 1 104 ? -0.024 45.156 52.156 1 92.62 104 LYS A C 1
ATOM 802 O O . LYS A 1 104 ? 0.999 45.781 52.469 1 92.62 104 LYS A O 1
ATOM 807 N N . ILE A 1 105 ? -1.155 45.469 52.594 1 93.38 105 ILE A N 1
ATOM 808 C CA . ILE A 1 105 ? -1.362 46.688 53.375 1 93.38 105 ILE A CA 1
ATOM 809 C C . ILE A 1 105 ? -1.159 46.406 54.875 1 93.38 105 ILE A C 1
ATOM 811 O O . ILE A 1 105 ? -1.892 45.594 55.438 1 93.38 105 ILE A O 1
ATOM 815 N N . THR A 1 106 ? -0.138 46.969 55.375 1 92.56 106 THR A N 1
ATOM 816 C CA . THR A 1 106 ? 0.195 46.906 56.812 1 92.56 106 THR A CA 1
ATOM 817 C C . THR A 1 106 ? 0.319 48.312 57.406 1 92.56 106 THR A C 1
ATOM 819 O O . THR A 1 106 ? 0.467 49.312 56.656 1 92.56 106 THR A O 1
ATOM 822 N N . PRO A 1 107 ? 0.169 48.469 58.812 1 91.25 107 PRO A N 1
ATOM 823 C CA . PRO A 1 107 ? 0.378 49.812 59.375 1 91.25 107 PRO A CA 1
ATOM 824 C C . PRO A 1 107 ? 1.784 50.344 59.125 1 91.25 107 PRO A C 1
ATOM 826 O O . PRO A 1 107 ? 2.762 49.594 59.219 1 91.25 107 PRO A O 1
ATOM 829 N N . ARG A 1 108 ? 1.875 51.5 58.594 1 84.19 108 ARG A N 1
ATOM 830 C CA . ARG A 1 108 ? 3.172 52.094 58.281 1 84.19 108 ARG A CA 1
ATOM 831 C C . ARG A 1 108 ? 3.297 53.5 58.906 1 84.19 108 ARG A C 1
ATOM 833 O O . ARG A 1 108 ? 2.391 54.312 58.781 1 84.19 108 ARG A O 1
ATOM 840 N N . GLU A 1 109 ? 4.379 53.688 59.531 1 86.81 109 GLU A N 1
ATOM 841 C CA . GLU A 1 109 ? 4.652 55 60.094 1 86.81 109 GLU A CA 1
ATOM 842 C C . GLU A 1 109 ? 5.363 55.906 59.094 1 86.81 109 GLU A C 1
ATOM 844 O O . GLU A 1 109 ? 6.414 55.531 58.562 1 86.81 109 GLU A O 1
ATOM 849 N N . LEU A 1 110 ? 4.695 56.969 58.812 1 88.31 110 LEU A N 1
ATOM 850 C CA . LEU A 1 110 ? 5.281 57.938 57.875 1 88.31 110 LEU A CA 1
ATOM 851 C C . LEU A 1 110 ? 5.496 59.281 58.562 1 88.31 110 LEU A C 1
ATOM 853 O O . LEU A 1 110 ? 4.539 60.031 58.812 1 88.31 110 LEU A O 1
ATOM 857 N N . ARG A 1 111 ? 6.676 59.656 58.875 1 88.62 111 ARG A N 1
ATOM 858 C CA . ARG A 1 111 ? 7.109 60.906 59.469 1 88.62 111 ARG A CA 1
ATOM 859 C C . ARG A 1 111 ? 6.363 61.219 60.75 1 88.62 111 ARG A C 1
ATOM 861 O O . ARG A 1 111 ? 5.812 62.312 60.938 1 88.62 111 ARG A O 1
ATOM 868 N N . GLY A 1 112 ? 6.137 60.25 61.625 1 87.75 112 GLY A N 1
ATOM 869 C CA . GLY A 1 112 ? 5.629 60.438 62.969 1 87.75 112 GLY A CA 1
ATOM 870 C C . GLY A 1 112 ? 4.16 60.062 63.125 1 87.75 112 GLY A C 1
ATOM 871 O O . GLY A 1 112 ? 3.611 60.094 64.25 1 87.75 112 GLY A O 1
ATOM 872 N N . TYR A 1 113 ? 3.471 59.812 62 1 91.62 113 TYR A N 1
ATOM 873 C CA . TYR A 1 113 ? 2.059 59.469 62.031 1 91.62 113 TYR A CA 1
ATOM 874 C C . TYR A 1 113 ? 1.835 58.062 61.438 1 91.62 113 TYR A C 1
ATOM 876 O O . TYR A 1 113 ? 2.447 57.719 60.438 1 91.62 113 TYR A O 1
ATOM 884 N N . VAL A 1 114 ? 0.985 57.25 62.031 1 91.62 114 VAL A N 1
ATOM 885 C CA . VAL A 1 114 ? 0.717 55.875 61.562 1 91.62 114 VAL A CA 1
ATOM 886 C C . VAL A 1 114 ? -0.466 55.875 60.594 1 91.62 114 VAL A C 1
ATOM 888 O O . VAL A 1 114 ? -1.52 56.438 60.906 1 91.62 114 VAL A O 1
ATOM 891 N N . SER A 1 115 ? -0.275 55.312 59.469 1 93.56 115 SER A N 1
ATOM 892 C CA . SER A 1 115 ? -1.354 55.125 58.5 1 93.56 115 SER A CA 1
ATOM 893 C C . SER A 1 115 ? -2.008 53.75 58.656 1 93.56 115 SER A C 1
ATOM 895 O O . SER A 1 115 ? -1.346 52.719 58.5 1 93.56 115 SER A O 1
ATOM 897 N N . ASN A 1 116 ? -3.266 53.688 58.906 1 93.38 116 ASN A N 1
ATOM 898 C CA . ASN A 1 116 ? -4 52.438 59.156 1 93.38 116 ASN A CA 1
ATOM 899 C C . ASN A 1 116 ? -4.746 52 57.875 1 93.38 116 ASN A C 1
ATOM 901 O O . ASN A 1 116 ? -5.887 51.531 57.969 1 93.38 116 ASN A O 1
ATOM 905 N N . GLY A 1 117 ? -4.16 52.156 56.719 1 94.12 117 GLY A N 1
ATOM 906 C CA . GLY A 1 117 ? -4.699 51.781 55.406 1 94.12 117 GLY A CA 1
ATOM 907 C C . GLY A 1 117 ? -4.109 52.594 54.281 1 94.12 117 GLY A C 1
ATOM 908 O O . GLY A 1 117 ? -3.115 53.281 54.438 1 94.12 117 GLY A O 1
ATOM 909 N N . MET A 1 118 ? -4.699 52.406 53.062 1 94.25 118 MET A N 1
ATOM 910 C CA . MET A 1 118 ? -4.195 53.125 51.875 1 94.25 118 MET A CA 1
ATOM 911 C C . MET A 1 118 ? -5.344 53.531 50.969 1 94.25 118 MET A C 1
ATOM 913 O O . MET A 1 118 ? -6.266 52.75 50.719 1 94.25 118 MET A O 1
ATOM 917 N N . LEU A 1 119 ? -5.383 54.781 50.594 1 94.94 119 LEU A N 1
ATOM 918 C CA . LEU A 1 119 ? -6.293 55.219 49.531 1 94.94 119 LEU A CA 1
ATOM 919 C C . LEU A 1 119 ? -5.754 54.812 48.156 1 94.94 119 LEU A C 1
ATOM 921 O O . LEU A 1 119 ? -4.637 55.188 47.781 1 94.94 119 LEU A O 1
ATOM 925 N N . CYS A 1 120 ? -6.543 54.156 47.406 1 94.19 120 CYS A N 1
ATOM 926 C CA . CYS A 1 120 ? -6.027 53.406 46.25 1 94.19 120 CYS A CA 1
ATOM 927 C C . CYS A 1 120 ? -6.23 54.188 44.969 1 94.19 120 CYS A C 1
ATOM 929 O O . CYS A 1 120 ? -7.273 54.812 44.781 1 94.19 120 CYS A O 1
ATOM 931 N N . ALA A 1 121 ? -5.199 54.094 44.125 1 92.25 121 ALA A N 1
ATOM 932 C CA . ALA A 1 121 ? -5.32 54.469 42.719 1 92.25 121 ALA A CA 1
ATOM 933 C C . ALA A 1 121 ? -5.773 53.281 41.875 1 92.25 121 ALA A C 1
ATOM 935 O O . ALA A 1 121 ? -5.617 52.125 42.281 1 92.25 121 ALA A O 1
ATOM 936 N N . TYR A 1 122 ? -6.375 53.594 40.719 1 92.31 122 TYR A N 1
ATOM 937 C CA . TYR A 1 122 ? -6.887 52.5 39.875 1 92.31 122 TYR A CA 1
ATOM 938 C C . TYR A 1 122 ? -5.754 51.594 39.438 1 92.31 122 TYR A C 1
ATOM 940 O O . TYR A 1 122 ? -5.922 50.375 39.406 1 92.31 122 TYR A O 1
ATOM 948 N N . SER A 1 123 ? -4.543 52.094 39.094 1 91.19 123 SER A N 1
ATOM 949 C CA . SER A 1 123 ? -3.404 51.344 38.625 1 91.19 123 SER A CA 1
ATOM 950 C C . SER A 1 123 ? -2.889 50.375 39.688 1 91.19 123 SER A C 1
ATOM 952 O O . SER A 1 123 ? -2.24 49.375 39.344 1 91.19 123 SER A O 1
ATOM 954 N N . GLU A 1 124 ? -3.236 50.688 40.906 1 91 124 GLU A N 1
ATOM 955 C CA . GLU A 1 124 ? -2.787 49.812 42 1 91 124 GLU A CA 1
ATOM 956 C C . GLU A 1 124 ? -3.711 48.625 42.188 1 91 124 GLU A C 1
ATOM 958 O O . GLU A 1 124 ? -3.271 47.562 42.594 1 91 124 GLU A O 1
ATOM 963 N N . ILE A 1 125 ? -4.949 48.781 41.844 1 92.06 125 ILE A N 1
ATOM 964 C CA . ILE A 1 125 ? -5.91 47.719 42.031 1 92.06 125 ILE A CA 1
ATOM 965 C C . ILE A 1 125 ? -6.082 46.938 40.75 1 92.06 125 ILE A C 1
ATOM 967 O O . ILE A 1 125 ? -6.629 45.844 40.719 1 92.06 125 ILE A O 1
ATOM 971 N N . ASN A 1 126 ? -5.656 47.5 39.562 1 91 126 ASN A N 1
ATOM 972 C CA . ASN A 1 126 ? -5.582 46.812 38.281 1 91 126 ASN A CA 1
ATOM 973 C C . ASN A 1 126 ? -4.293 47.156 37.531 1 91 126 ASN A C 1
ATOM 975 O O . ASN A 1 126 ? -4.309 47.938 36.594 1 91 126 ASN A O 1
ATOM 979 N N . PRO A 1 127 ? -3.26 46.5 37.875 1 88.69 127 PRO A N 1
ATOM 980 C CA . PRO A 1 127 ? -1.949 46.875 37.344 1 88.69 127 PRO A CA 1
ATOM 981 C C . PRO A 1 127 ? -1.862 46.719 35.812 1 88.69 127 PRO A C 1
ATOM 983 O O . PRO A 1 127 ? -1.072 47.406 35.156 1 88.69 127 PRO A O 1
ATOM 986 N N . GLN A 1 128 ? -2.592 45.844 35.25 1 85.44 128 GLN A N 1
ATOM 987 C CA . GLN A 1 128 ? -2.537 45.625 33.812 1 85.44 128 GLN A CA 1
ATOM 988 C C . GLN A 1 128 ? -3.176 46.75 33.031 1 85.44 128 GLN A C 1
ATOM 990 O O . GLN A 1 128 ? -2.988 46.875 31.828 1 85.44 128 GLN A O 1
ATOM 995 N N . ALA A 1 129 ? -3.816 47.625 33.75 1 87.25 129 ALA A N 1
ATOM 996 C CA . ALA A 1 129 ? -4.598 48.688 33.125 1 87.25 129 ALA A CA 1
ATOM 997 C C . ALA A 1 129 ? -3.752 49.938 32.938 1 87.25 129 ALA A C 1
ATOM 999 O O . ALA A 1 129 ? -4.195 50.906 32.312 1 87.25 129 ALA A O 1
ATOM 1000 N N . THR A 1 130 ? -2.531 49.938 33.344 1 88.56 130 THR A N 1
ATOM 1001 C CA . THR A 1 130 ? -1.708 51.156 33.406 1 88.56 130 THR A CA 1
ATOM 1002 C C . THR A 1 130 ? -1.602 51.781 32 1 88.56 130 THR A C 1
ATOM 1004 O O . THR A 1 130 ? -1.685 53.031 31.875 1 88.56 130 THR A O 1
ATOM 1007 N N . SER A 1 131 ? -1.506 51 31.031 1 90.12 131 SER A N 1
ATOM 1008 C CA . SER A 1 131 ? -1.294 51.5 29.688 1 90.12 131 SER A CA 1
ATOM 1009 C C . SER A 1 131 ? -2.578 52.094 29.109 1 90.12 131 SER A C 1
ATOM 1011 O O . SER A 1 131 ? -2.541 52.812 28.109 1 90.12 131 SER A O 1
ATOM 1013 N N . PHE A 1 132 ? -3.719 51.938 29.781 1 92.56 132 PHE A N 1
ATOM 1014 C CA . PHE A 1 132 ? -5 52.344 29.219 1 92.56 132 PHE A CA 1
ATOM 1015 C C . PHE A 1 132 ? -5.566 53.531 30 1 92.56 132 PHE A C 1
ATOM 1017 O O . PHE A 1 132 ? -6.66 54 29.688 1 92.56 132 PHE A O 1
ATOM 1024 N N . LEU A 1 133 ? -4.82 53.969 30.969 1 92.31 133 LEU A N 1
ATOM 1025 C CA . LEU A 1 133 ? -5.289 55.031 31.828 1 92.31 133 LEU A CA 1
ATOM 1026 C C . LEU A 1 133 ? -4.719 56.375 31.359 1 92.31 133 LEU A C 1
ATOM 1028 O O . LEU A 1 133 ? -3.691 56.406 30.688 1 92.31 133 LEU A O 1
ATOM 1032 N N . THR A 1 134 ? -5.449 57.469 31.688 1 88.5 134 THR A N 1
ATOM 1033 C CA . THR A 1 134 ? -4.938 58.812 31.422 1 88.5 134 THR A CA 1
ATOM 1034 C C . THR A 1 134 ? -3.859 59.188 32.438 1 88.5 134 THR A C 1
ATOM 1036 O O . THR A 1 134 ? -3.729 58.531 33.469 1 88.5 134 THR A O 1
ATOM 1039 N N . SER A 1 135 ? -3.139 60.25 32.094 1 85.62 135 SER A N 1
ATOM 1040 C CA . SER A 1 135 ? -2.117 60.75 33.031 1 85.62 135 SER A CA 1
ATOM 1041 C C . SER A 1 135 ? -2.732 61.188 34.344 1 85.62 135 SER A C 1
ATOM 1043 O O . SER A 1 135 ? -2.174 60.938 35.406 1 85.62 135 SER A O 1
ATOM 1045 N N . THR A 1 136 ? -3.869 61.75 34.25 1 84.69 136 THR A N 1
ATOM 1046 C CA . THR A 1 136 ? -4.562 62.219 35.469 1 84.69 136 THR A CA 1
ATOM 1047 C C . THR A 1 136 ? -4.996 61.062 36.344 1 84.69 136 THR A C 1
ATOM 1049 O O . THR A 1 136 ? -4.914 61.125 37.562 1 84.69 136 THR A O 1
ATOM 1052 N N . ASP A 1 137 ? -5.363 60 35.656 1 86.31 137 ASP A N 1
ATOM 1053 C CA . ASP A 1 137 ? -5.82 58.812 36.375 1 86.31 137 ASP A CA 1
ATOM 1054 C C . ASP A 1 137 ? -4.648 58.094 37.031 1 86.31 137 ASP A C 1
ATOM 1056 O O . ASP A 1 137 ? -4.805 57.438 38.062 1 86.31 137 ASP A O 1
ATOM 1060 N N . LEU A 1 138 ? -3.535 58.25 36.469 1 87.25 138 LEU A N 1
ATOM 1061 C CA . LEU A 1 138 ? -2.34 57.562 36.969 1 87.25 138 LEU A CA 1
ATOM 1062 C C . LEU A 1 138 ? -1.796 58.281 38.188 1 87.25 138 LEU A C 1
ATOM 1064 O O . LEU A 1 138 ? -1.247 57.656 39.094 1 87.25 138 LEU A O 1
ATOM 1068 N N . ASP A 1 139 ? -2.016 59.594 38.188 1 85.75 139 ASP A N 1
ATOM 1069 C CA . ASP A 1 139 ? -1.396 60.406 39.219 1 85.75 139 ASP A CA 1
ATOM 1070 C C . ASP A 1 139 ? -2.301 60.5 40.469 1 85.75 139 ASP A C 1
ATOM 1072 O O . ASP A 1 139 ? -1.835 60.812 41.562 1 85.75 139 ASP A O 1
ATOM 1076 N N . GLY A 1 140 ? -3.486 60.219 40.375 1 89.31 140 GLY A N 1
ATOM 1077 C CA . GLY A 1 140 ? -4.418 60.438 41.469 1 89.31 140 GLY A CA 1
ATOM 1078 C C . GLY A 1 140 ? -5.062 59.156 41.938 1 89.31 140 GLY A C 1
ATOM 1079 O O . GLY A 1 140 ? -4.91 58.094 41.312 1 89.31 140 GLY A O 1
ATOM 1080 N N . ILE A 1 141 ? -5.656 59.281 43.125 1 93.81 141 ILE A N 1
ATOM 1081 C CA . ILE A 1 141 ? -6.406 58.156 43.688 1 93.81 141 ILE A CA 1
ATOM 1082 C C . ILE A 1 141 ? -7.824 58.156 43.125 1 93.81 141 ILE A C 1
ATOM 1084 O O . ILE A 1 141 ? -8.211 59.094 42.406 1 93.81 141 ILE A O 1
ATOM 1088 N N . LEU A 1 142 ? -8.531 57.094 43.344 1 93.12 142 LEU A N 1
ATOM 1089 C CA . LEU A 1 142 ? -9.906 56.969 42.906 1 93.12 142 LEU A CA 1
ATOM 1090 C C . LEU A 1 142 ? -10.852 57.812 43.719 1 93.12 142 LEU A C 1
ATOM 1092 O O . LEU A 1 142 ? -10.961 57.656 44.938 1 93.12 142 LEU A O 1
ATOM 1096 N N . VAL A 1 143 ? -11.398 58.781 43.062 1 91.44 143 VAL A N 1
ATOM 1097 C CA . VAL A 1 143 ? -12.352 59.688 43.719 1 91.44 143 VAL A CA 1
ATOM 1098 C C . VAL A 1 143 ? -13.742 59.469 43.094 1 91.44 143 VAL A C 1
ATOM 1100 O O . VAL A 1 143 ? -13.914 59.531 41.875 1 91.44 143 VAL A O 1
ATOM 1103 N N . LEU A 1 144 ? -14.688 59.219 43.906 1 88.06 144 LEU A N 1
ATOM 1104 C CA . LEU A 1 144 ? -16.047 58.969 43.438 1 88.06 144 LEU A CA 1
ATOM 1105 C C . LEU A 1 144 ? -17.031 60 44 1 88.06 144 LEU A C 1
ATOM 1107 O O . LEU A 1 144 ? -16.75 60.625 45 1 88.06 144 LEU A O 1
ATOM 1111 N N . ASP A 1 145 ? -18.031 60.156 43.188 1 79 145 ASP A N 1
ATOM 1112 C CA . ASP A 1 145 ? -19.078 61.094 43.656 1 79 145 ASP A CA 1
ATOM 1113 C C . ASP A 1 145 ? -20.156 60.344 44.438 1 79 145 ASP A C 1
ATOM 1115 O O . ASP A 1 145 ? -20.047 59.125 44.656 1 79 145 ASP A O 1
ATOM 1119 N N . ASP A 1 146 ? -21.109 61.094 44.938 1 74.88 146 ASP A N 1
ATOM 1120 C CA . ASP A 1 146 ? -22.141 60.594 45.812 1 74.88 146 ASP A CA 1
ATOM 1121 C C . ASP A 1 146 ? -23.094 59.656 45.062 1 74.88 146 ASP A C 1
ATOM 1123 O O . ASP A 1 146 ? -23.844 58.906 45.688 1 74.88 146 ASP A O 1
ATOM 1127 N N . ASN A 1 147 ? -22.984 59.562 43.812 1 77.5 147 ASN A N 1
ATOM 1128 C CA . ASN A 1 147 ? -23.969 58.812 43.031 1 77.5 147 ASN A CA 1
ATOM 1129 C C . ASN A 1 147 ? -23.609 57.344 42.906 1 77.5 147 ASN A C 1
ATOM 1131 O O . ASN A 1 147 ? -24.344 56.562 42.281 1 77.5 147 ASN A O 1
ATOM 1135 N N . TYR A 1 148 ? -22.641 56.875 43.562 1 76.38 148 TYR A N 1
ATOM 1136 C CA . TYR A 1 148 ? -22.25 55.5 43.438 1 76.38 148 TYR A CA 1
ATOM 1137 C C . TYR A 1 148 ? -22.984 54.625 44.438 1 76.38 148 TYR A C 1
ATOM 1139 O O . TYR A 1 148 ? -23.391 55.094 45.5 1 76.38 148 TYR A O 1
ATOM 1147 N N . ASP A 1 149 ? -23.312 53.438 43.938 1 75.62 149 ASP A N 1
ATOM 1148 C CA . ASP A 1 149 ? -23.984 52.469 44.781 1 75.62 149 ASP A CA 1
ATOM 1149 C C . ASP A 1 149 ? -23.047 51.906 45.875 1 75.62 149 ASP A C 1
ATOM 1151 O O . ASP A 1 149 ? -22.188 51.094 45.594 1 75.62 149 ASP A O 1
ATOM 1155 N N . HIS A 1 150 ? -23.266 52.406 47.031 1 71.06 150 HIS A N 1
ATOM 1156 C CA . HIS A 1 150 ? -22.359 52.062 48.125 1 71.06 150 HIS A CA 1
ATOM 1157 C C . HIS A 1 150 ? -22.672 50.688 48.688 1 71.06 150 HIS A C 1
ATOM 1159 O O . HIS A 1 150 ? -21.969 50.188 49.562 1 71.06 150 HIS A O 1
ATOM 1165 N N . TYR A 1 151 ? -23.719 49.969 48.031 1 77.06 151 TYR A N 1
ATOM 1166 C CA . TYR A 1 151 ? -24 48.594 48.406 1 77.06 151 TYR A CA 1
ATOM 1167 C C . TYR A 1 151 ? -23.125 47.625 47.656 1 77.06 151 TYR A C 1
ATOM 1169 O O . TYR A 1 151 ? -22.953 46.469 48.062 1 77.06 151 TYR A O 1
ATOM 1177 N N . LYS A 1 152 ? -22.547 48.094 46.656 1 86 152 LYS A N 1
ATOM 1178 C CA . LYS A 1 152 ? -21.641 47.25 45.875 1 86 152 LYS A CA 1
ATOM 1179 C C . LYS A 1 152 ? -20.188 47.438 46.344 1 86 152 LYS A C 1
ATOM 1181 O O . LYS A 1 152 ? -19.859 48.469 46.906 1 86 152 LYS A O 1
ATOM 1186 N N . THR A 1 153 ? -19.453 46.375 46.062 1 89.81 153 THR A N 1
ATOM 1187 C CA . THR A 1 153 ? -18.047 46.469 46.438 1 89.81 153 THR A CA 1
ATOM 1188 C C . THR A 1 153 ? -17.25 47.188 45.344 1 89.81 153 THR A C 1
ATOM 1190 O O . THR A 1 153 ? -17.688 47.312 44.219 1 89.81 153 THR A O 1
ATOM 1193 N N . PRO A 1 154 ? -16.094 47.75 45.719 1 91.62 154 PRO A N 1
ATOM 1194 C CA . PRO A 1 154 ? -15.234 48.344 44.688 1 91.62 154 PRO A CA 1
ATOM 1195 C C . PRO A 1 154 ? -14.883 47.375 43.562 1 91.62 154 PRO A C 1
ATOM 1197 O O . PRO A 1 154 ? -14.828 47.781 42.406 1 91.62 154 PRO A O 1
ATOM 1200 N N . ASN A 1 155 ? -14.758 46.156 43.938 1 92.62 155 ASN A N 1
ATOM 1201 C CA . ASN A 1 155 ? -14.438 45.188 42.906 1 92.62 155 ASN A CA 1
ATOM 1202 C C . ASN A 1 155 ? -15.562 45.062 41.875 1 92.62 155 ASN A C 1
ATOM 1204 O O . ASN A 1 155 ? -15.305 44.906 40.688 1 92.62 155 ASN A O 1
ATOM 1208 N N . GLN A 1 156 ? -16.734 45.156 42.344 1 91.5 156 GLN A N 1
ATOM 1209 C CA . GLN A 1 156 ? -17.891 45.094 41.469 1 91.5 156 GLN A CA 1
ATOM 1210 C C . GLN A 1 156 ? -18.047 46.375 40.656 1 91.5 156 GLN A C 1
ATOM 1212 O O . GLN A 1 156 ? -18.297 46.312 39.438 1 91.5 156 GLN A O 1
ATOM 1217 N N . ILE A 1 157 ? -17.844 47.469 41.25 1 91.38 157 ILE A N 1
ATOM 1218 C CA . ILE A 1 157 ? -18.047 48.75 40.594 1 91.38 157 ILE A CA 1
ATOM 1219 C C . ILE A 1 157 ? -16.969 48.969 39.531 1 91.38 157 ILE A C 1
ATOM 1221 O O . ILE A 1 157 ? -17.266 49.469 38.438 1 91.38 157 ILE A O 1
ATOM 1225 N N . PHE A 1 158 ? -15.75 48.469 39.812 1 93.38 158 PHE A N 1
ATOM 1226 C CA . PHE A 1 158 ? -14.641 48.688 38.906 1 93.38 158 PHE A CA 1
ATOM 1227 C C . PHE A 1 158 ? -14.398 47.469 38.062 1 93.38 158 PHE A C 1
ATOM 1229 O O . PHE A 1 158 ? -13.375 47.375 37.375 1 93.38 158 PHE A O 1
ATOM 1236 N N . ASN A 1 159 ? -15.297 46.469 38.094 1 93.62 159 ASN A N 1
ATOM 1237 C CA . ASN A 1 159 ? -15.242 45.25 37.281 1 93.62 159 ASN A CA 1
ATOM 1238 C C . ASN A 1 159 ? -13.914 44.531 37.469 1 93.62 159 ASN A C 1
ATOM 1240 O O . ASN A 1 159 ? -13.297 44.094 36.469 1 93.62 159 ASN A O 1
ATOM 1244 N N . LEU A 1 160 ? -13.477 44.5 38.656 1 93.75 160 LEU A N 1
ATOM 1245 C CA . LEU A 1 160 ? -12.219 43.812 38.938 1 93.75 160 LEU A CA 1
ATOM 1246 C C . LEU A 1 160 ? -12.438 42.312 39.125 1 93.75 160 LEU A C 1
ATOM 1248 O O . LEU A 1 160 ? -11.477 41.562 39.25 1 93.75 160 LEU A O 1
ATOM 1252 N N . ASP A 1 161 ? -13.633 41.875 39.062 1 91.38 161 ASP A N 1
ATOM 1253 C CA . ASP A 1 161 ? -14.008 40.469 39.094 1 91.38 161 ASP A CA 1
ATOM 1254 C C . ASP A 1 161 ? -14.398 39.969 37.719 1 91.38 161 ASP A C 1
ATOM 1256 O O . ASP A 1 161 ? -15.117 38.969 37.594 1 91.38 161 ASP A O 1
ATOM 1260 N N . ASP A 1 162 ? -13.859 40.531 36.75 1 93.75 162 ASP A N 1
ATOM 1261 C CA . ASP A 1 162 ? -14.258 40.25 35.375 1 93.75 162 ASP A CA 1
ATOM 1262 C C . ASP A 1 162 ? -13.43 39.125 34.781 1 93.75 162 ASP A C 1
ATOM 1264 O O . ASP A 1 162 ? -12.344 38.812 35.281 1 93.75 162 ASP A O 1
ATOM 1268 N N . VAL A 1 163 ? -14.039 38.375 33.875 1 95.06 163 VAL A N 1
ATOM 1269 C CA . VAL A 1 163 ? -13.359 37.406 33.031 1 95.06 163 VAL A CA 1
ATOM 1270 C C . VAL A 1 163 ? -13.305 37.906 31.594 1 95.06 163 VAL A C 1
ATOM 1272 O O . VAL A 1 163 ? -14.344 38.25 31 1 95.06 163 VAL A O 1
ATOM 1275 N N . ILE A 1 164 ? -12.078 38.031 31.078 1 95.44 164 ILE A N 1
ATOM 1276 C CA . ILE A 1 164 ? -11.875 38.594 29.766 1 95.44 164 ILE A CA 1
ATOM 1277 C C . ILE A 1 164 ? -11.555 37.5 28.75 1 95.44 164 ILE A C 1
ATOM 1279 O O . ILE A 1 164 ? -10.633 36.719 28.969 1 95.44 164 ILE A O 1
ATOM 1283 N N . LEU A 1 165 ? -12.32 37.438 27.688 1 96.56 165 LEU A N 1
ATOM 1284 C CA . LEU A 1 165 ? -12.086 36.5 26.609 1 96.56 165 LEU A CA 1
ATOM 1285 C C . LEU A 1 165 ? -11.508 37.188 25.391 1 96.56 165 LEU A C 1
ATOM 1287 O O . LEU A 1 165 ? -11.969 38.281 25.016 1 96.56 165 LEU A O 1
ATOM 1291 N N . ASP A 1 166 ? -10.461 36.688 24.844 1 95.44 166 ASP A N 1
ATOM 1292 C CA . ASP A 1 166 ? -9.93 37.125 23.547 1 95.44 166 ASP A CA 1
ATOM 1293 C C . ASP A 1 166 ? -10.484 36.281 22.406 1 95.44 166 ASP A C 1
ATOM 1295 O O . ASP A 1 166 ? -10.195 35.094 22.328 1 95.44 166 ASP A O 1
ATOM 1299 N N . LEU A 1 167 ? -11.219 36.938 21.562 1 95.81 167 LEU A N 1
ATOM 1300 C CA . LEU A 1 167 ? -11.906 36.188 20.5 1 95.81 167 LEU A CA 1
ATOM 1301 C C . LEU A 1 167 ? -11.297 36.5 19.141 1 95.81 167 LEU A C 1
ATOM 1303 O O . LEU A 1 167 ? -10.922 37.656 18.875 1 95.81 167 LEU A O 1
ATOM 1307 N N . SER A 1 168 ? -11.156 35.469 18.328 1 94.81 168 SER A N 1
ATOM 1308 C CA . SER A 1 168 ? -10.922 35.656 16.891 1 94.81 168 SER A CA 1
ATOM 1309 C C . SER A 1 168 ? -12.219 35.594 16.109 1 94.81 168 SER A C 1
ATOM 1311 O O . SER A 1 168 ? -12.859 34.531 16.031 1 94.81 168 SER A O 1
ATOM 1313 N N . ILE A 1 169 ? -12.578 36.75 15.547 1 93.81 169 ILE A N 1
ATOM 1314 C CA . ILE A 1 169 ? -13.852 36.875 14.844 1 93.81 169 ILE A CA 1
ATOM 1315 C C . ILE A 1 169 ? -13.641 36.656 13.344 1 93.81 169 ILE A C 1
ATOM 1317 O O . ILE A 1 169 ? -12.641 37.125 12.781 1 93.81 169 ILE A O 1
ATOM 1321 N N . PRO A 1 170 ? -14.594 35.906 12.734 1 90.56 170 PRO A N 1
ATOM 1322 C CA . PRO A 1 170 ? -14.484 35.781 11.281 1 90.56 170 PRO A CA 1
ATOM 1323 C C . PRO A 1 170 ? -14.516 37.125 10.57 1 90.56 170 PRO A C 1
ATOM 1325 O O . PRO A 1 170 ? -15.25 38.031 10.977 1 90.56 170 PRO A O 1
ATOM 1328 N N . SER A 1 171 ? -13.812 37.25 9.461 1 88.19 171 SER A N 1
ATOM 1329 C CA . SER A 1 171 ? -13.633 38.531 8.766 1 88.19 171 SER A CA 1
ATOM 1330 C C . SER A 1 171 ? -14.938 39 8.125 1 88.19 171 SER A C 1
ATOM 1332 O O . SER A 1 171 ? -15.141 40.219 7.945 1 88.19 171 SER A O 1
ATOM 1334 N N . ASN A 1 172 ? -15.789 38.062 7.836 1 90.31 172 ASN A N 1
ATOM 1335 C CA . ASN A 1 172 ? -17.031 38.469 7.188 1 90.31 172 ASN A CA 1
ATOM 1336 C C . ASN A 1 172 ? -18.125 38.781 8.203 1 90.31 172 ASN A C 1
ATOM 1338 O O . ASN A 1 172 ? -19.266 39.062 7.832 1 90.31 172 ASN A O 1
ATOM 1342 N N . ARG A 1 173 ? -17.797 38.656 9.391 1 94.31 173 ARG A N 1
ATOM 1343 C CA . ARG A 1 173 ? -18.75 39 10.453 1 94.31 173 ARG A CA 1
ATOM 1344 C C . ARG A 1 173 ? -18.234 40.156 11.289 1 94.31 173 ARG A C 1
ATOM 1346 O O . ARG A 1 173 ? -18.094 40.062 12.508 1 94.31 173 ARG A O 1
ATOM 1353 N N . ASN A 1 174 ? -18.094 41.344 10.625 1 94.5 174 ASN A N 1
ATOM 1354 C CA . ASN A 1 174 ? -17.609 42.562 11.273 1 94.5 174 ASN A CA 1
ATOM 1355 C C . ASN A 1 174 ? -18.578 43.031 12.359 1 94.5 174 ASN A C 1
ATOM 1357 O O . ASN A 1 174 ? -18.172 43.75 13.273 1 94.5 174 ASN A O 1
ATOM 1361 N N . ASP A 1 175 ? -19.859 42.688 12.305 1 95.06 175 ASP A N 1
ATOM 1362 C CA . ASP A 1 175 ? -20.844 43.062 13.305 1 95.06 175 ASP A CA 1
ATOM 1363 C C . ASP A 1 175 ? -20.484 42.469 14.672 1 95.06 175 ASP A C 1
ATOM 1365 O O . ASP A 1 175 ? -20.734 43.062 15.703 1 95.06 175 ASP A O 1
ATOM 1369 N N . LEU A 1 176 ? -19.859 41.312 14.656 1 96 176 LEU A N 1
ATOM 1370 C CA . LEU A 1 176 ? -19.594 40.594 15.891 1 96 176 LEU A CA 1
ATOM 1371 C C . LEU A 1 176 ? -18.516 41.312 16.703 1 96 176 LEU A C 1
ATOM 1373 O O . LEU A 1 176 ? -18.234 40.938 17.844 1 96 176 LEU A O 1
ATOM 1377 N N . ASN A 1 177 ? -18 42.375 16.172 1 95.81 177 ASN A N 1
ATOM 1378 C CA . ASN A 1 177 ? -17.094 43.219 16.969 1 95.81 177 ASN A CA 1
ATOM 1379 C C . ASN A 1 177 ? -17.875 44.094 17.938 1 95.81 177 ASN A C 1
ATOM 1381 O O . ASN A 1 177 ? -17.266 44.75 18.797 1 95.81 177 ASN A O 1
ATOM 1385 N N . GLY A 1 178 ? -19.141 44.062 17.906 1 96.62 178 GLY A N 1
ATOM 1386 C CA . GLY A 1 178 ? -20.016 44.75 18.859 1 96.62 178 GLY A CA 1
ATOM 1387 C C . GLY A 1 178 ? -20.672 43.781 19.844 1 96.62 178 GLY A C 1
ATOM 1388 O O . GLY A 1 178 ? -21.094 42.688 19.469 1 96.62 178 GLY A O 1
ATOM 1389 N N . TYR A 1 179 ? -20.812 44.219 21.062 1 97.56 179 TYR A N 1
ATOM 1390 C CA . TYR A 1 179 ? -21.375 43.375 22.125 1 97.56 179 TYR A CA 1
ATOM 1391 C C . TYR A 1 179 ? -22.812 43 21.812 1 97.56 179 TYR A C 1
ATOM 1393 O O . TYR A 1 179 ? -23.25 41.906 22.125 1 97.56 179 TYR A O 1
ATOM 1401 N N . PHE A 1 180 ? -23.578 43.875 21.234 1 97.31 180 PHE A N 1
ATOM 1402 C CA . PHE A 1 180 ? -24.984 43.625 20.969 1 97.31 180 PHE A CA 1
ATOM 1403 C C . PHE A 1 180 ? -25.172 42.406 20.078 1 97.31 180 PHE A C 1
ATOM 1405 O O . PHE A 1 180 ? -26.047 41.562 20.312 1 97.31 180 PHE A O 1
ATOM 1412 N N . TRP A 1 181 ? -24.312 42.281 19.219 1 97.31 181 TRP A N 1
ATOM 1413 C CA . TRP A 1 181 ? -24.484 41.25 18.203 1 97.31 181 TRP A CA 1
ATOM 1414 C C . TRP A 1 181 ? -23.953 39.906 18.703 1 97.31 181 TRP A C 1
ATOM 1416 O O . TRP A 1 181 ? -24.5 38.844 18.391 1 97.31 181 TRP A O 1
ATOM 1426 N N . ILE A 1 182 ? -22.844 39.938 19.438 1 97.06 182 ILE A N 1
ATOM 1427 C CA . ILE A 1 182 ? -22.375 38.719 20.078 1 97.06 182 ILE A CA 1
ATOM 1428 C C . ILE A 1 182 ? -23.453 38.188 21.031 1 97.06 182 ILE A C 1
ATOM 1430 O O . ILE A 1 182 ? -23.719 36.969 21.062 1 97.06 182 ILE A O 1
ATOM 1434 N N . ALA A 1 183 ? -24 39.094 21.797 1 97.06 183 ALA A N 1
ATOM 1435 C CA . ALA A 1 183 ? -25.078 38.719 22.703 1 97.06 183 ALA A CA 1
ATOM 1436 C C . ALA A 1 183 ? -26.234 38.094 21.938 1 97.06 183 ALA 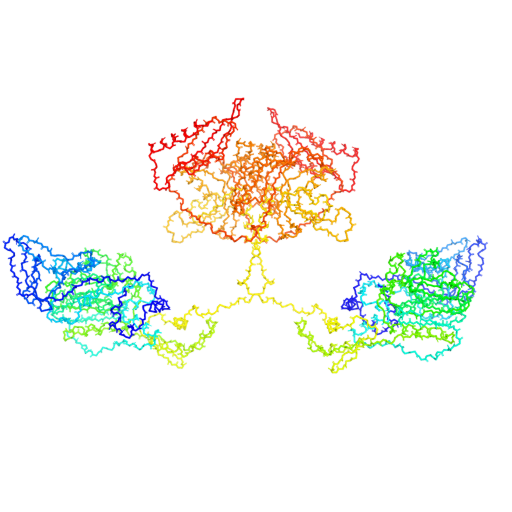A C 1
ATOM 1438 O O . ALA A 1 183 ? -26.844 37.125 22.391 1 97.06 183 ALA A O 1
ATOM 1439 N N . LYS A 1 184 ? -26.516 38.625 20.844 1 96.88 184 LYS A N 1
ATOM 1440 C CA . LYS A 1 184 ? -27.625 38.094 20.031 1 96.88 184 LYS A CA 1
ATOM 1441 C C . LYS A 1 184 ? -27.344 36.688 19.578 1 96.88 184 LYS A C 1
ATOM 1443 O O . LYS A 1 184 ? -28.219 35.812 19.688 1 96.88 184 LYS A O 1
ATOM 1448 N N . GLU A 1 185 ? -26.172 36.5 19.031 1 96.94 185 GLU A N 1
ATOM 1449 C CA . GLU A 1 185 ? -25.781 35.156 18.578 1 96.94 185 GLU A CA 1
ATOM 1450 C C . GLU A 1 185 ? -25.828 34.156 19.734 1 96.94 185 GLU A C 1
ATOM 1452 O O . GLU A 1 185 ? -26.359 33.031 19.578 1 96.94 185 GLU A O 1
ATOM 1457 N N . LEU A 1 186 ? -25.25 34.562 20.859 1 97.31 186 LEU A N 1
ATOM 1458 C CA . LEU A 1 186 ? -25.188 33.688 22.016 1 97.31 186 LEU A CA 1
ATOM 1459 C C . LEU A 1 186 ? -26.594 33.406 22.547 1 97.31 186 LEU A C 1
ATOM 1461 O O . LEU A 1 186 ? -26.922 32.25 22.875 1 97.31 186 LEU A O 1
ATOM 1465 N N . CYS A 1 187 ? -27.406 34.375 22.625 1 97.38 187 CYS A N 1
ATOM 1466 C CA . CYS A 1 187 ? -28.781 34.188 23.078 1 97.38 187 CYS A CA 1
ATOM 1467 C C . CYS A 1 187 ? -29.531 33.25 22.141 1 97.38 187 CYS A C 1
ATOM 1469 O O . CYS A 1 187 ? -30.281 32.375 22.594 1 97.38 187 CYS A O 1
ATOM 1471 N N . ALA A 1 188 ? -29.344 33.438 20.875 1 96.88 188 ALA A N 1
ATOM 1472 C CA . ALA A 1 188 ? -29.969 32.531 19.906 1 96.88 188 ALA A CA 1
ATOM 1473 C C . ALA A 1 188 ? -29.531 31.094 20.141 1 96.88 188 ALA A C 1
ATOM 1475 O O . ALA A 1 188 ? -30.359 30.172 20.125 1 96.88 188 ALA A O 1
ATOM 1476 N N . TYR A 1 189 ? -28.266 30.906 20.344 1 96.31 189 TYR A N 1
ATOM 1477 C CA . TYR A 1 189 ? -27.688 29.578 20.547 1 96.31 189 TYR A CA 1
ATOM 1478 C C . TYR A 1 189 ? -28.328 28.875 21.734 1 96.31 189 TYR A C 1
ATOM 1480 O O . TYR A 1 189 ? -28.625 27.688 21.688 1 96.31 189 TYR A O 1
ATOM 1488 N N . PHE A 1 190 ? -28.578 29.656 22.828 1 96 190 PHE A N 1
ATOM 1489 C CA . PHE A 1 190 ? -29.125 29.078 24.047 1 96 190 PHE A CA 1
ATOM 1490 C C . PHE A 1 190 ? -30.641 29.234 24.094 1 96 190 PHE A C 1
ATOM 1492 O O . PHE A 1 190 ? -31.25 29.031 25.141 1 96 190 PHE A O 1
ATOM 1499 N N . ASP A 1 191 ? -31.219 29.672 23.016 1 94.81 191 ASP A N 1
ATOM 1500 C CA . ASP A 1 191 ? -32.656 29.781 22.828 1 94.81 191 ASP A CA 1
ATOM 1501 C C . ASP A 1 191 ? -33.25 30.844 23.734 1 94.81 191 ASP A C 1
ATOM 1503 O O . ASP A 1 191 ? -34.312 30.625 24.344 1 94.81 191 ASP A O 1
ATOM 1507 N N . PHE A 1 192 ? -32.531 31.938 23.922 1 95.19 192 PHE A N 1
ATOM 1508 C CA . PHE A 1 192 ? -33.031 33.125 24.594 1 95.19 192 PHE A CA 1
ATOM 1509 C C . PHE A 1 192 ? -33.438 34.188 23.578 1 95.19 192 PHE A C 1
ATOM 1511 O O . PHE A 1 192 ? -32.812 34.344 22.531 1 95.19 192 PHE A O 1
ATOM 1518 N N . GLU A 1 193 ? -34.406 34.875 23.875 1 92.5 193 GLU A N 1
ATOM 1519 C CA . GLU A 1 193 ? -34.812 35.969 23.031 1 92.5 193 GLU A CA 1
ATOM 1520 C C . GLU A 1 193 ? -33.969 37.219 23.297 1 92.5 193 GLU A C 1
ATOM 1522 O O . GLU A 1 193 ? -33.688 37.562 24.453 1 92.5 193 GLU A O 1
ATOM 1527 N N . TYR A 1 194 ? -33.5 37.812 22.328 1 94.12 194 TYR A N 1
ATOM 1528 C CA . TYR A 1 194 ? -32.719 39.062 22.391 1 94.12 194 TYR A CA 1
ATOM 1529 C C . TYR A 1 194 ? -32.938 39.875 21.125 1 94.12 194 TYR A C 1
ATOM 1531 O O . TYR A 1 194 ? -32.625 39.438 20.016 1 94.12 194 TYR A O 1
ATOM 1539 N N . VAL A 1 195 ? -33.5 40.969 21.266 1 90.25 195 VAL A N 1
ATOM 1540 C CA . VAL A 1 195 ? -33.812 41.812 20.109 1 90.25 195 VAL A CA 1
ATOM 1541 C C . VAL A 1 195 ? -33.094 43.156 20.25 1 90.25 195 VAL A C 1
ATOM 1543 O O . VAL A 1 195 ? -33.062 43.75 21.328 1 90.25 195 VAL A O 1
ATOM 1546 N N . VAL A 1 196 ? -32.469 43.531 19.234 1 91.62 196 VAL A N 1
ATOM 1547 C CA . VAL A 1 196 ? -31.844 44.844 19.141 1 91.62 196 VAL A CA 1
ATOM 1548 C C . VAL A 1 196 ? -32.688 45.75 18.234 1 91.62 196 VAL A C 1
ATOM 1550 O O . VAL A 1 196 ? -32.781 45.5 17.031 1 91.62 196 VAL A O 1
ATOM 1553 N N . ASP A 1 197 ? -33.219 46.719 18.781 1 87.5 197 ASP A N 1
ATOM 1554 C CA . ASP A 1 197 ? -34.125 47.594 18.062 1 87.5 197 ASP A CA 1
ATOM 1555 C C . ASP A 1 197 ? -33.375 48.781 17.469 1 87.5 197 ASP A C 1
ATOM 1557 O O . ASP A 1 197 ? -32.594 49.438 18.141 1 87.5 197 ASP A O 1
ATOM 1561 N N . ALA A 1 198 ? -33.656 49.031 16.141 1 84.69 198 ALA A N 1
ATOM 1562 C CA . ALA A 1 198 ? -33 50.125 15.445 1 84.69 198 ALA A CA 1
ATOM 1563 C C . ALA A 1 198 ? -33.969 51.281 15.156 1 84.69 198 ALA A C 1
ATOM 1565 O O . ALA A 1 198 ? -33.656 52.188 14.406 1 84.69 198 ALA A O 1
ATOM 1566 N N . THR A 1 199 ? -35.125 51.188 15.672 1 78.62 199 THR A N 1
ATOM 1567 C CA . THR A 1 199 ? -36.156 52.219 15.383 1 78.62 199 THR A CA 1
ATOM 1568 C C . THR A 1 199 ? -35.781 53.531 16.031 1 78.62 199 THR A C 1
ATOM 1570 O O . THR A 1 199 ? -35.594 53.625 17.25 1 78.62 199 THR A O 1
ATOM 1573 N N . ILE A 1 200 ? -35.625 54.594 15.18 1 76.12 200 ILE A N 1
ATOM 1574 C CA . ILE A 1 200 ? -35.312 55.938 15.664 1 76.12 200 ILE A CA 1
ATOM 1575 C C . ILE A 1 200 ? -36.594 56.75 15.812 1 76.12 200 ILE A C 1
ATOM 1577 O O . ILE A 1 200 ? -37.281 57 14.828 1 76.12 200 ILE A O 1
ATOM 1581 N N . ASN A 1 201 ? -37.062 57.062 17.031 1 68.88 201 ASN A N 1
ATOM 1582 C CA . ASN A 1 201 ? -38.281 57.812 17.266 1 68.88 201 ASN A CA 1
ATOM 1583 C C . ASN A 1 201 ? -38 59.312 17.406 1 68.88 201 ASN A C 1
ATOM 1585 O O . ASN A 1 201 ? -38.844 60.094 17.875 1 68.88 201 ASN A O 1
ATOM 1589 N N . HIS A 1 202 ? -36.875 59.906 17 1 65.31 202 HIS A N 1
ATOM 1590 C CA . HIS A 1 202 ? -36.5 61.312 17.172 1 65.31 202 HIS A CA 1
ATOM 1591 C C . HIS A 1 202 ? -36.781 62.094 15.906 1 65.31 202 HIS A C 1
ATOM 1593 O O . HIS A 1 202 ? -36.5 61.656 14.797 1 65.31 202 HIS A O 1
ATOM 1599 N N . ARG A 1 203 ? -37.656 63.25 16.016 1 60.06 203 ARG A N 1
ATOM 1600 C CA . ARG A 1 203 ? -37.969 64.125 14.875 1 60.06 203 ARG A CA 1
ATOM 1601 C C . ARG A 1 203 ? -36.719 64.875 14.445 1 60.06 203 ARG A C 1
ATOM 1603 O O . ARG A 1 203 ? -36.031 65.5 15.281 1 60.06 203 ARG A O 1
ATOM 1610 N N . PRO A 1 204 ? -36.281 64.688 13.062 1 59.38 204 PRO A N 1
ATOM 1611 C CA . PRO A 1 204 ? -35.156 65.438 12.57 1 59.38 204 PRO A CA 1
ATOM 1612 C C . PRO A 1 204 ? -35.312 66.938 12.734 1 59.38 204 PRO A C 1
ATOM 1614 O O . PRO A 1 204 ? -36.438 67.438 12.609 1 59.38 204 PRO A O 1
ATOM 1617 N N . HIS A 1 205 ? -34.344 67.625 13.453 1 60.25 205 HIS A N 1
ATOM 1618 C CA . HIS A 1 205 ? -34.406 69.062 13.539 1 60.25 205 HIS A CA 1
ATOM 1619 C C . HIS A 1 205 ? -33.656 69.75 12.352 1 60.25 205 HIS A C 1
ATOM 1621 O O . HIS A 1 205 ? -32.594 69.312 11.969 1 60.25 205 HIS A O 1
ATOM 1627 N N . LYS A 1 206 ? -34.406 70.5 11.453 1 54.94 206 LYS A N 1
ATOM 1628 C CA . LYS A 1 206 ? -33.906 71.125 10.234 1 54.94 206 LYS A CA 1
ATOM 1629 C C . LYS A 1 206 ? -32.781 72.125 10.547 1 54.94 206 LYS A C 1
ATOM 1631 O O . LYS A 1 206 ? -32.031 72.5 9.656 1 54.94 206 LYS A O 1
ATOM 1636 N N . GLU A 1 207 ? -32.656 72.562 11.789 1 59.03 207 GLU A N 1
ATOM 1637 C CA . GLU A 1 207 ? -31.906 73.812 11.945 1 59.03 207 GLU A CA 1
ATOM 1638 C C . GLU A 1 207 ? -30.516 73.562 12.516 1 59.03 207 GLU A C 1
ATOM 1640 O O . GLU A 1 207 ? -29.844 74.5 12.969 1 59.03 207 GLU A O 1
ATOM 1645 N N . ILE A 1 208 ? -29.797 72.375 12.484 1 68.75 208 ILE A N 1
ATOM 1646 C CA . ILE A 1 208 ? -28.5 72.25 13.117 1 68.75 208 ILE A CA 1
ATOM 1647 C C . ILE A 1 208 ? -27.406 72.688 12.148 1 68.75 208 ILE A C 1
ATOM 1649 O O . ILE A 1 208 ? -26.828 73.75 12.289 1 68.75 208 ILE A O 1
ATOM 1653 N N . ILE A 1 209 ? -26.812 71.875 11.32 1 76.62 209 ILE A N 1
ATOM 1654 C CA . ILE A 1 209 ? -25.797 72.125 10.305 1 76.62 209 ILE A CA 1
ATOM 1655 C C . ILE A 1 209 ? -26.219 71.5 8.984 1 76.62 209 ILE A C 1
ATOM 1657 O O . ILE A 1 209 ? -26.891 70.438 8.969 1 76.62 209 ILE A O 1
ATOM 1661 N N . ASP A 1 210 ? -25.984 72.25 7.953 1 79.62 210 ASP A N 1
ATOM 1662 C CA . ASP A 1 210 ? -26.266 71.688 6.629 1 79.62 210 ASP A CA 1
ATOM 1663 C C . ASP A 1 210 ? -25.203 70.688 6.227 1 79.62 210 ASP A C 1
ATOM 1665 O O . ASP A 1 210 ? -24.016 70.938 6.332 1 79.62 210 ASP A O 1
ATOM 1669 N N . VAL A 1 211 ? -25.688 69.375 5.977 1 84.75 211 VAL A N 1
ATOM 1670 C CA . VAL A 1 211 ? -24.797 68.312 5.543 1 84.75 211 VAL A CA 1
ATOM 1671 C C . VAL A 1 211 ? -25.156 67.875 4.117 1 84.75 211 VAL A C 1
ATOM 1673 O O . VAL A 1 211 ? -26.312 67.625 3.809 1 84.75 211 VAL A O 1
ATOM 1676 N N . ARG A 1 212 ? -24.203 67.875 3.199 1 87.12 212 ARG A N 1
ATOM 1677 C CA . ARG A 1 212 ? -24.391 67.375 1.828 1 87.12 212 ARG A CA 1
ATOM 1678 C C . ARG A 1 212 ? -23.531 66.188 1.535 1 87.12 212 ARG A C 1
ATOM 1680 O O . ARG A 1 212 ? -22.344 66.188 1.817 1 87.12 212 ARG A O 1
ATOM 1687 N N . ILE A 1 213 ? -24.141 65.125 1.003 1 88.69 213 ILE A N 1
ATOM 1688 C CA . ILE A 1 213 ? -23.453 63.906 0.596 1 88.69 213 ILE A CA 1
ATOM 1689 C C . ILE A 1 213 ? -23.328 63.875 -0.925 1 88.69 213 ILE A C 1
ATOM 1691 O O . ILE A 1 213 ? -24.328 63.75 -1.636 1 88.69 213 ILE A O 1
ATOM 1695 N N . LEU A 1 214 ? -22.125 63.906 -1.458 1 88.81 214 LEU A N 1
ATOM 1696 C CA . LEU A 1 214 ? -21.938 64 -2.9 1 88.81 214 LEU A CA 1
ATOM 1697 C C . LEU A 1 214 ? -21.328 62.688 -3.438 1 88.81 214 LEU A C 1
ATOM 1699 O O . LEU A 1 214 ? -21.172 62.531 -4.648 1 88.81 214 LEU A O 1
ATOM 1703 N N . SER A 1 215 ? -21.141 61.781 -2.564 1 90.19 215 SER A N 1
ATOM 1704 C CA . SER A 1 215 ? -20.484 60.562 -2.982 1 90.19 215 SER A CA 1
ATOM 1705 C C . SER A 1 215 ? -21.406 59.344 -2.838 1 90.19 215 SER A C 1
ATOM 1707 O O . SER A 1 215 ? -22.156 59.25 -1.862 1 90.19 215 SER A O 1
ATOM 1709 N N . ASP A 1 216 ? -21.281 58.375 -3.719 1 88.31 216 ASP A N 1
ATOM 1710 C CA . ASP A 1 216 ? -22.031 57.125 -3.654 1 88.31 216 ASP A CA 1
ATOM 1711 C C . ASP A 1 216 ? -21.359 56.125 -2.713 1 88.31 216 ASP A C 1
ATOM 1713 O O . ASP A 1 216 ? -21.938 55.094 -2.391 1 88.31 216 ASP A O 1
ATOM 1717 N N . ASP A 1 217 ? -20.172 56.5 -2.188 1 92.56 217 ASP A N 1
ATOM 1718 C CA . ASP A 1 217 ? -19.438 55.594 -1.297 1 92.56 217 ASP A CA 1
ATOM 1719 C C . ASP A 1 217 ? -19.875 55.781 0.153 1 92.56 217 ASP A C 1
ATOM 1721 O O . ASP A 1 217 ? -19.281 55.219 1.067 1 92.56 217 ASP A O 1
ATOM 1725 N N . VAL A 1 218 ? -20.875 56.594 0.29 1 90.94 218 VAL A N 1
ATOM 1726 C CA . VAL A 1 218 ? -21.469 56.781 1.606 1 90.94 218 VAL A CA 1
ATOM 1727 C C . VAL A 1 218 ? -22.797 56.031 1.682 1 90.94 218 VAL A C 1
ATOM 1729 O O . VAL A 1 218 ? -23.75 56.344 0.947 1 90.94 218 VAL A O 1
ATOM 1732 N N . ASN A 1 219 ? -22.828 55.125 2.525 1 89.94 219 ASN A N 1
ATOM 1733 C CA . ASN A 1 219 ? -24.047 54.344 2.674 1 89.94 219 ASN A CA 1
ATOM 1734 C C . ASN A 1 219 ? -25.047 55 3.623 1 89.94 219 ASN A C 1
ATOM 1736 O O . ASN A 1 219 ? -26.25 54.938 3.402 1 89.94 219 ASN A O 1
ATOM 1740 N N . SER A 1 220 ? -24.531 55.469 4.672 1 89.12 220 SER A N 1
ATOM 1741 C CA . SER A 1 220 ? -25.328 56.219 5.637 1 89.12 220 SER A CA 1
ATOM 1742 C C . SER A 1 220 ? -24.484 57.25 6.352 1 89.12 220 SER A C 1
ATOM 1744 O O . SER A 1 220 ? -23.281 57.094 6.523 1 89.12 220 SER A O 1
ATOM 1746 N N . TYR A 1 221 ? -25.172 58.375 6.695 1 89.69 221 TYR A N 1
ATOM 1747 C CA . TYR A 1 221 ? -24.484 59.469 7.367 1 89.69 221 TYR A CA 1
ATOM 1748 C C . TYR A 1 221 ? -25.422 60.219 8.305 1 89.69 221 TYR A C 1
ATOM 1750 O O . TYR A 1 221 ? -26.438 60.75 7.867 1 89.69 221 TYR A O 1
ATOM 1758 N N . GLY A 1 222 ? -25.094 60.125 9.562 1 85.38 222 GLY A N 1
ATOM 1759 C CA . GLY A 1 222 ? -25.828 60.844 10.578 1 85.38 222 GLY A CA 1
ATOM 1760 C C . GLY A 1 222 ? -24.969 61.75 11.406 1 85.38 222 GLY A C 1
ATOM 1761 O O . GLY A 1 222 ? -23.812 61.438 11.711 1 85.38 222 GLY A O 1
ATOM 1762 N N . ILE A 1 223 ? -25.5 63 11.719 1 87 223 ILE A N 1
ATOM 1763 C CA . ILE A 1 223 ? -24.797 63.969 12.586 1 87 223 ILE A CA 1
ATOM 1764 C C . ILE A 1 223 ? -25.734 64.438 13.703 1 87 223 ILE A C 1
ATOM 1766 O O . ILE A 1 223 ? -26.922 64.625 13.477 1 87 223 ILE A O 1
ATOM 1770 N N . ILE A 1 224 ? -25.172 64.375 14.875 1 85.44 224 ILE A N 1
ATOM 1771 C CA . ILE A 1 224 ? -25.906 64.875 16.031 1 85.44 224 ILE A CA 1
ATOM 1772 C C . ILE A 1 224 ? -25.156 66 16.703 1 85.44 224 ILE A C 1
ATOM 1774 O O . ILE A 1 224 ? -23.922 65.938 16.812 1 85.44 224 ILE A O 1
ATOM 1778 N N . GLU A 1 225 ? -25.875 67.062 17.031 1 87.06 225 GLU A N 1
ATOM 1779 C CA . GLU A 1 225 ? -25.297 68.125 17.797 1 87.06 225 GLU A CA 1
ATOM 1780 C C . GLU A 1 225 ? -25.484 67.938 19.297 1 87.06 225 GLU A C 1
ATOM 1782 O O . GLU A 1 225 ? -26.594 67.688 19.75 1 87.06 225 GLU A O 1
ATOM 1787 N N . VAL A 1 226 ? -24.422 67.938 20 1 86.75 226 VAL A N 1
ATOM 1788 C CA . VAL A 1 226 ? -24.453 67.812 21.453 1 86.75 226 VAL A CA 1
ATOM 1789 C C . VAL A 1 226 ? -23.891 69.062 22.109 1 86.75 226 VAL A C 1
ATOM 1791 O O . VAL A 1 226 ? -22.734 69.438 21.875 1 86.75 226 VAL A O 1
ATOM 1794 N N . LYS A 1 227 ? -24.672 69.688 22.922 1 86.88 227 LYS A N 1
ATOM 1795 C CA . LYS A 1 227 ? -24.25 70.875 23.656 1 86.88 227 LYS A CA 1
ATOM 1796 C C . LYS A 1 227 ? -23.812 70.5 25.078 1 86.88 227 LYS A C 1
ATOM 1798 O O . LYS A 1 227 ? -24.172 69.438 25.594 1 86.88 227 LYS A O 1
ATOM 1803 N N . ASN A 1 228 ? -22.969 71.375 25.656 1 86.75 228 ASN A N 1
ATOM 1804 C CA . ASN A 1 228 ? -22.484 71.188 27.031 1 86.75 228 ASN A CA 1
ATOM 1805 C C . ASN A 1 228 ? -21.812 69.812 27.219 1 86.75 228 ASN A C 1
ATOM 1807 O O . ASN A 1 228 ? -22.156 69.062 28.141 1 86.75 228 ASN A O 1
ATOM 1811 N N . ILE A 1 229 ? -20.906 69.562 26.359 1 88.06 229 ILE A N 1
ATOM 1812 C CA . ILE A 1 229 ? -20.281 68.25 26.312 1 88.06 229 ILE A CA 1
ATOM 1813 C C . ILE A 1 229 ? -19.531 68 27.625 1 88.06 229 ILE A C 1
ATOM 1815 O O . ILE A 1 229 ? -19.266 66.875 27.984 1 88.06 229 ILE A O 1
ATOM 1819 N N . GLN A 1 230 ? -19.172 69.062 28.359 1 83.25 230 GLN A N 1
ATOM 1820 C CA . GLN A 1 230 ? -18.453 68.938 29.625 1 83.25 230 GLN A CA 1
ATOM 1821 C C . GLN A 1 230 ? -19.312 68.25 30.688 1 83.25 230 GLN A C 1
ATOM 1823 O O . GLN A 1 230 ? -18.797 67.688 31.672 1 83.25 230 GLN A O 1
ATOM 1828 N N . ASN A 1 231 ? -20.594 68.188 30.422 1 82.44 231 ASN A N 1
ATOM 1829 C CA . ASN A 1 231 ? -21.516 67.625 31.406 1 82.44 231 ASN A CA 1
ATOM 1830 C C . ASN A 1 231 ? -21.562 66.062 31.312 1 82.44 231 ASN A C 1
ATOM 1832 O O . ASN A 1 231 ? -22.109 65.438 32.188 1 82.44 231 ASN A O 1
ATOM 1836 N N . TYR A 1 232 ? -21.062 65.625 30.328 1 85.25 232 TYR A N 1
ATOM 1837 C CA . TYR A 1 232 ? -21.156 64.188 30.125 1 85.25 232 TYR A CA 1
ATOM 1838 C C . TYR A 1 232 ? -19.906 63.5 30.641 1 85.25 232 TYR A C 1
ATOM 1840 O O . TYR A 1 232 ? -19.031 63.125 29.859 1 85.25 232 TYR A O 1
ATOM 1848 N N . ILE A 1 233 ? -19.891 63.281 31.938 1 84.38 233 ILE A N 1
ATOM 1849 C CA . ILE A 1 233 ? -18.781 62.656 32.625 1 84.38 233 ILE A CA 1
ATOM 1850 C C . ILE A 1 233 ? -18.984 61.156 32.656 1 84.38 233 ILE A C 1
ATOM 1852 O O . ILE A 1 233 ? -20.109 60.688 32.906 1 84.38 233 ILE A O 1
ATOM 1856 N N . LEU A 1 234 ? -17.953 60.438 32.312 1 88 234 LEU A N 1
ATOM 1857 C CA . LEU A 1 234 ? -18.031 59 32.344 1 88 234 LEU A CA 1
ATOM 1858 C C . LEU A 1 234 ? -17.703 58.438 33.719 1 88 234 LEU A C 1
ATOM 1860 O O . LEU A 1 234 ? -16.625 58.719 34.281 1 88 234 LEU A O 1
ATOM 1864 N N . LYS A 1 235 ? -18.562 57.656 34.219 1 88.94 235 LYS A N 1
ATOM 1865 C CA . LYS A 1 235 ? -18.344 57.031 35.5 1 88.94 235 LYS A CA 1
ATOM 1866 C C . LYS A 1 235 ? -17.297 55.938 35.438 1 88.94 235 LYS A C 1
ATOM 1868 O O . LYS A 1 235 ? -17.078 55.344 34.375 1 88.94 235 LYS A O 1
ATOM 1873 N N . TRP A 1 236 ? -16.719 55.656 36.531 1 90.06 236 TRP A N 1
ATOM 1874 C CA . TRP A 1 236 ? -15.641 54.688 36.562 1 90.06 236 TRP A CA 1
ATOM 1875 C C . TRP A 1 236 ? -16.172 53.281 36.219 1 90.06 236 TRP A C 1
ATOM 1877 O O . TRP A 1 236 ? -15.43 52.438 35.719 1 90.06 236 TRP A O 1
ATOM 1887 N N . ASN A 1 237 ? -17.484 53.031 36.5 1 89.56 237 ASN A N 1
ATOM 1888 C CA . ASN A 1 237 ? -18.078 51.75 36.125 1 89.56 237 ASN A CA 1
ATOM 1889 C C . ASN A 1 237 ? -17.953 51.5 34.625 1 89.56 237 ASN A C 1
ATOM 1891 O O . ASN A 1 237 ? -17.672 50.375 34.188 1 89.56 237 ASN A O 1
ATOM 1895 N N . THR A 1 238 ? -18.094 52.531 33.812 1 92.12 238 THR A N 1
ATOM 1896 C CA . THR A 1 238 ? -18 52.438 32.375 1 92.12 238 THR A CA 1
ATOM 1897 C C . THR A 1 238 ? -16.547 52.531 31.922 1 92.12 238 THR A C 1
ATOM 1899 O O . THR A 1 238 ? -16.125 51.844 30.984 1 92.12 238 THR A O 1
ATOM 1902 N N . LYS A 1 239 ? -15.836 53.344 32.625 1 92.44 239 LYS A N 1
ATOM 1903 C CA . LYS A 1 239 ? -14.422 53.531 32.281 1 92.44 239 LYS A CA 1
ATOM 1904 C C . LYS A 1 239 ? -13.672 52.188 32.438 1 92.44 239 LYS A C 1
ATOM 1906 O O . LYS A 1 239 ? -12.844 51.844 31.609 1 92.44 239 LYS A O 1
ATOM 1911 N N . SER A 1 240 ? -13.984 51.531 33.5 1 94.12 240 SER A N 1
ATOM 1912 C CA . SER A 1 240 ? -13.32 50.25 33.75 1 94.12 240 SER A CA 1
ATOM 1913 C C . SER A 1 240 ? -13.664 49.219 32.688 1 94.12 240 SER A C 1
ATOM 1915 O O . SER A 1 240 ? -12.852 48.344 32.375 1 94.12 240 SER A O 1
ATOM 1917 N N . ILE A 1 241 ? -14.828 49.312 32.125 1 95.19 241 ILE A N 1
ATOM 1918 C CA . ILE A 1 241 ? -15.227 48.406 31.047 1 95.19 241 ILE A CA 1
ATOM 1919 C C . ILE A 1 241 ? -14.359 48.688 29.812 1 95.19 241 ILE A C 1
ATOM 1921 O O . ILE A 1 241 ? -13.891 47.75 29.172 1 95.19 241 ILE A O 1
ATOM 1925 N N . LEU A 1 242 ? -14.141 49.875 29.484 1 95.81 242 LEU A N 1
ATOM 1926 C CA . LEU A 1 242 ? -13.289 50.219 28.359 1 95.81 242 LEU A CA 1
ATOM 1927 C C . LEU A 1 242 ? -11.875 49.719 28.562 1 95.81 242 LEU A C 1
ATOM 1929 O O . LEU A 1 242 ? -11.289 49.094 27.656 1 95.81 242 LEU A O 1
ATOM 1933 N N . ILE A 1 243 ? -11.453 49.906 29.75 1 94.62 243 ILE A N 1
ATOM 1934 C CA . ILE A 1 243 ? -10.094 49.469 30.078 1 94.62 243 ILE A CA 1
ATOM 1935 C C . ILE A 1 243 ? -9.992 47.938 29.969 1 94.62 243 ILE A C 1
ATOM 1937 O O . ILE A 1 243 ? -9.047 47.438 29.375 1 94.62 243 ILE A O 1
ATOM 1941 N N . ASN A 1 244 ? -10.961 47.25 30.5 1 94.38 244 ASN A N 1
ATOM 1942 C CA . ASN A 1 244 ? -10.969 45.812 30.422 1 94.38 244 ASN A CA 1
ATOM 1943 C C . ASN A 1 244 ? -11.039 45.312 28.984 1 94.38 244 ASN A C 1
ATOM 1945 O O . ASN A 1 244 ? -10.633 44.188 28.688 1 94.38 244 ASN A O 1
ATOM 1949 N N . ASN A 1 245 ? -11.555 46.125 28.141 1 95.31 245 ASN A N 1
ATOM 1950 C CA . ASN A 1 245 ? -11.617 45.781 26.719 1 95.31 245 ASN A CA 1
ATOM 1951 C C . ASN A 1 245 ? -10.406 46.312 25.953 1 95.31 245 ASN A C 1
ATOM 1953 O O . ASN A 1 245 ? -10.414 46.375 24.719 1 95.31 245 ASN A O 1
ATOM 1957 N N . GLN A 1 246 ? -9.508 46.812 26.734 1 93 246 GLN A N 1
ATOM 1958 C CA . GLN A 1 246 ? -8.211 47.25 26.219 1 93 246 GLN A CA 1
ATOM 1959 C C . GLN A 1 246 ? -8.367 48.469 25.328 1 93 246 GLN A C 1
ATOM 1961 O O . GLN A 1 246 ? -7.738 48.562 24.266 1 93 246 GLN A O 1
ATOM 1966 N N . ILE A 1 247 ? -9.203 49.25 25.641 1 93.56 247 ILE A N 1
ATOM 1967 C CA . ILE A 1 247 ? -9.391 50.531 24.984 1 93.56 247 ILE A CA 1
ATOM 1968 C C . ILE A 1 247 ? -8.828 51.656 25.859 1 93.56 247 ILE A C 1
ATOM 1970 O O . ILE A 1 247 ? -9.203 51.781 27.031 1 93.56 247 ILE A O 1
ATOM 1974 N N . LYS A 1 248 ? -7.953 52.406 25.328 1 91.81 248 LYS A N 1
ATOM 1975 C CA . LYS A 1 248 ? -7.336 53.5 26.078 1 91.81 248 LYS A CA 1
ATOM 1976 C C . LYS A 1 248 ? -8.344 54.625 26.344 1 91.81 248 LYS A C 1
ATOM 1978 O O . LYS A 1 248 ? -9.055 55.062 25.438 1 91.81 248 LYS A O 1
ATOM 1983 N N . VAL A 1 249 ? -8.422 54.938 27.609 1 91.25 249 VAL A N 1
ATOM 1984 C CA . VAL A 1 249 ? -9.312 56.031 27.969 1 91.25 249 VAL A CA 1
ATOM 1985 C C . VAL A 1 249 ? -8.664 57.375 27.625 1 91.25 249 VAL A C 1
ATOM 1987 O O . VAL A 1 249 ? -7.453 57.531 27.812 1 91.25 249 VAL A O 1
ATOM 1990 N N . LEU A 1 250 ? -9.391 58.344 27.094 1 87.19 250 LEU A N 1
ATOM 1991 C CA . LEU A 1 250 ? -8.891 59.625 26.656 1 87.19 250 LEU A CA 1
ATOM 1992 C C . LEU A 1 250 ? -9.562 60.781 27.438 1 87.19 250 LEU A C 1
ATOM 1994 O O . LEU A 1 250 ? -9.031 61.25 28.438 1 87.19 250 LEU A O 1
ATOM 1998 N N . ASN A 1 251 ? -10.695 61.219 27.078 1 86.56 251 ASN A N 1
ATOM 1999 C CA . ASN A 1 251 ? -11.523 62.156 27.797 1 86.56 251 ASN A CA 1
ATOM 2000 C C . ASN A 1 251 ? -12.969 61.688 27.891 1 86.56 251 ASN A C 1
ATOM 2002 O O . ASN A 1 251 ? -13.375 60.75 27.172 1 86.56 251 ASN A O 1
ATOM 2006 N N . ASN A 1 252 ? -13.719 62.25 28.781 1 86.69 252 ASN A N 1
ATOM 2007 C CA . ASN A 1 252 ? -15.07 61.781 29.094 1 86.69 252 ASN A CA 1
ATOM 2008 C C . ASN A 1 252 ? -15.945 61.781 27.844 1 86.69 252 ASN A C 1
ATOM 2010 O O . ASN A 1 252 ? -16.672 60.812 27.594 1 86.69 252 ASN A O 1
ATOM 2014 N N . PHE A 1 253 ? -15.781 62.75 27.094 1 87.31 253 PHE A N 1
ATOM 2015 C CA . PHE A 1 253 ? -16.641 62.844 25.922 1 87.31 253 PHE A CA 1
ATOM 2016 C C . PHE A 1 253 ? -16.266 61.781 24.891 1 87.31 253 PHE A C 1
ATOM 2018 O O . PHE A 1 253 ? -17.141 61.031 24.406 1 87.31 253 PHE A O 1
ATOM 2025 N N . ALA A 1 254 ? -15.016 61.656 24.562 1 89 254 ALA A N 1
ATOM 2026 C CA . ALA A 1 254 ? -14.531 60.656 23.609 1 89 254 ALA A CA 1
ATOM 2027 C C . ALA A 1 254 ? -14.812 59.25 24.109 1 89 254 ALA A C 1
ATOM 2029 O O . ALA A 1 254 ? -15.141 58.344 23.312 1 89 254 ALA A O 1
ATOM 2030 N N . ASP A 1 255 ? -14.727 59.062 25.328 1 93.19 255 ASP A N 1
ATOM 2031 C CA . ASP A 1 255 ? -14.891 57.719 25.906 1 93.19 255 ASP A CA 1
ATOM 2032 C C . ASP A 1 255 ? -16.359 57.281 25.844 1 93.19 255 ASP A C 1
ATOM 2034 O O . ASP A 1 255 ? -16.641 56.094 25.734 1 93.19 255 ASP A O 1
ATOM 2038 N N . ASN A 1 256 ? -17.234 58.219 25.938 1 92.44 256 ASN A N 1
ATOM 2039 C CA . ASN A 1 256 ? -18.641 57.875 25.703 1 92.44 256 ASN A CA 1
ATOM 2040 C C . ASN A 1 256 ? -18.859 57.312 24.297 1 92.44 256 ASN A C 1
ATOM 2042 O O . ASN A 1 256 ? -19.578 56.344 24.125 1 92.44 256 ASN A O 1
ATOM 2046 N N . MET A 1 257 ? -18.188 57.875 23.406 1 93.06 257 MET A N 1
ATOM 2047 C CA . MET A 1 257 ? -18.312 57.438 22.031 1 93.06 257 MET A CA 1
ATOM 2048 C C . MET A 1 257 ? -17.656 56.062 21.859 1 93.06 257 MET A C 1
ATOM 2050 O O . MET A 1 257 ? -18.188 55.188 21.172 1 93.06 257 MET A O 1
ATOM 2054 N N . ASN A 1 258 ? -16.562 55.906 22.469 1 94.5 258 ASN A N 1
ATOM 2055 C CA . ASN A 1 258 ? -15.891 54.625 22.406 1 94.5 258 ASN A CA 1
ATOM 2056 C C . ASN A 1 258 ? -16.75 53.5 23 1 94.5 258 ASN A C 1
ATOM 2058 O O . ASN A 1 258 ? -16.766 52.375 22.484 1 94.5 258 ASN A O 1
ATOM 2062 N N . PHE A 1 259 ? -17.375 53.844 24.062 1 95.5 259 PHE A N 1
ATOM 2063 C CA . PHE A 1 259 ? -18.234 52.875 24.719 1 95.5 259 PHE A CA 1
ATOM 2064 C C . PHE A 1 259 ? -19.391 52.469 23.797 1 95.5 259 PHE A C 1
ATOM 2066 O O . PHE A 1 259 ? -19.734 51.281 23.688 1 95.5 259 PHE A O 1
ATOM 2073 N N . LEU A 1 260 ? -19.922 53.375 23.219 1 95.06 260 LEU A N 1
ATOM 2074 C CA . LEU A 1 260 ? -21.031 53.094 22.312 1 95.06 260 LEU A CA 1
ATOM 2075 C C . LEU A 1 260 ? -20.562 52.281 21.125 1 95.06 260 LEU A C 1
ATOM 2077 O O . LEU A 1 260 ? -21.266 51.375 20.672 1 95.06 260 LEU A O 1
ATOM 2081 N N . THR A 1 261 ? -19.406 52.625 20.594 1 96 261 THR A N 1
ATOM 2082 C CA . THR A 1 261 ? -18.828 51.844 19.516 1 96 261 THR A CA 1
ATOM 2083 C C . THR A 1 261 ? -18.609 50.406 19.969 1 96 261 THR A C 1
ATOM 2085 O O . THR A 1 261 ? -18.844 49.469 19.203 1 96 261 THR A O 1
ATOM 2088 N N . LEU A 1 262 ? -18.141 50.25 21.156 1 96.44 262 LEU A N 1
ATOM 2089 C CA . LEU A 1 262 ? -17.906 48.906 21.719 1 96.44 262 LEU A CA 1
ATOM 2090 C C . LEU A 1 262 ? -19.203 48.125 21.75 1 96.44 262 LEU A C 1
ATOM 2092 O O . LEU A 1 262 ? -19.203 46.906 21.484 1 96.44 262 LEU A O 1
ATOM 2096 N N . LEU A 1 263 ? -20.266 48.75 22.016 1 96.69 263 LEU A N 1
ATOM 2097 C CA . LEU A 1 263 ? -21.562 48.062 22.125 1 96.69 263 LEU A CA 1
ATOM 2098 C C . LEU A 1 263 ? -22.109 47.719 20.734 1 96.69 263 LEU A C 1
ATOM 2100 O O . LEU A 1 263 ? -22.672 46.656 20.547 1 96.69 263 LEU A O 1
ATOM 2104 N N . THR A 1 264 ? -21.875 48.562 19.75 1 96.69 264 THR A N 1
ATOM 2105 C CA . THR A 1 264 ? -22.641 48.469 18.516 1 96.69 264 THR A CA 1
ATOM 2106 C C . THR A 1 264 ? -21.734 48.094 17.359 1 96.69 264 THR A C 1
ATOM 2108 O O . THR A 1 264 ? -22.219 47.656 16.297 1 96.69 264 THR A O 1
ATOM 2111 N N . ALA A 1 265 ? -20.484 48.312 17.406 1 95.56 265 ALA A N 1
ATOM 2112 C CA . ALA A 1 265 ? -19.469 47.969 16.406 1 95.56 265 ALA A CA 1
ATOM 2113 C C . ALA A 1 265 ? -19.266 49.125 15.414 1 95.56 265 ALA A C 1
ATOM 2115 O O . ALA A 1 265 ? -18.328 49.094 14.609 1 95.56 265 ALA A O 1
ATOM 2116 N N . ASN A 1 266 ? -20.047 50.094 15.43 1 96.5 266 ASN A N 1
ATOM 2117 C CA . ASN A 1 266 ? -19.938 51.219 14.484 1 96.5 266 ASN A CA 1
ATOM 2118 C C . ASN A 1 266 ? -19.094 52.344 15.039 1 96.5 266 ASN A C 1
ATOM 2120 O O . ASN A 1 266 ? -19.484 53 15.992 1 96.5 266 ASN A O 1
ATOM 2124 N N . PRO A 1 267 ? -17.953 52.625 14.445 1 96.06 267 PRO A N 1
ATOM 2125 C CA . PRO A 1 267 ? -17.094 53.688 14.953 1 96.06 267 PRO A CA 1
ATOM 2126 C C . PRO A 1 267 ? -17.766 55.062 14.875 1 96.06 267 PRO A C 1
ATOM 2128 O O . PRO A 1 267 ? -18.594 55.312 13.992 1 96.06 267 PRO A O 1
ATOM 2131 N N . LEU A 1 268 ? -17.422 55.938 15.797 1 95.75 268 LEU A N 1
ATOM 2132 C CA . LEU A 1 268 ? -17.953 57.312 15.883 1 95.75 268 LEU A CA 1
ATOM 2133 C C . LEU A 1 268 ? -16.828 58.344 15.859 1 95.75 268 LEU A C 1
ATOM 2135 O O . LEU A 1 268 ? -15.688 58.031 16.219 1 95.75 268 LEU A O 1
ATOM 2139 N N . HIS A 1 269 ? -17.156 59.5 15.367 1 94.38 269 HIS A N 1
ATOM 2140 C CA . HIS A 1 269 ? -16.219 60.625 15.367 1 94.38 269 HIS A CA 1
ATOM 2141 C C . HIS A 1 269 ? -16.922 61.938 15.727 1 94.38 269 HIS A C 1
ATOM 2143 O O . HIS A 1 269 ? -18.109 62.094 15.477 1 94.38 269 HIS A O 1
ATOM 2149 N N . ALA A 1 270 ? -16.172 62.812 16.359 1 93.69 270 ALA A N 1
ATOM 2150 C CA . ALA A 1 270 ? -16.766 64.062 16.781 1 93.69 270 ALA A CA 1
ATOM 2151 C C . ALA A 1 270 ? -15.938 65.25 16.297 1 93.69 270 ALA A C 1
ATOM 2153 O O . ALA A 1 270 ? -14.703 65.188 16.234 1 93.69 270 ALA A O 1
ATOM 2154 N N . PHE A 1 271 ? -16.656 66.375 15.953 1 94.12 271 PHE A N 1
ATOM 2155 C CA . PHE A 1 271 ? -16.047 67.625 15.547 1 94.12 271 PHE A CA 1
ATOM 2156 C C . PHE A 1 271 ? -16.406 68.75 16.531 1 94.12 271 PHE A C 1
ATOM 2158 O O . PHE A 1 271 ? -17.516 68.75 17.078 1 94.12 271 PHE A O 1
ATOM 2165 N N . ASP A 1 272 ? -15.414 69.688 16.719 1 94.06 272 ASP A N 1
ATOM 2166 C CA . ASP A 1 272 ? -15.734 70.875 17.453 1 94.06 272 ASP A CA 1
ATOM 2167 C C . ASP A 1 272 ? -16.625 71.812 16.625 1 94.06 272 ASP A C 1
ATOM 2169 O O . ASP A 1 272 ? -16.188 72.312 15.594 1 94.06 272 ASP A O 1
ATOM 2173 N N . ALA A 1 273 ? -17.781 72.062 17.078 1 91.31 273 ALA A N 1
ATOM 2174 C CA . ALA A 1 273 ? -18.766 72.812 16.328 1 91.31 273 ALA A CA 1
ATOM 2175 C C . ALA A 1 273 ? -18.25 74.188 16 1 91.31 273 ALA A C 1
ATOM 2177 O O . ALA A 1 273 ? -18.578 74.75 14.953 1 91.31 273 ALA A O 1
ATOM 2178 N N . ARG A 1 274 ? -17.438 74.875 16.844 1 91.5 274 ARG A N 1
ATOM 2179 C CA . ARG A 1 274 ? -16.922 76.25 16.688 1 91.5 274 ARG A CA 1
ATOM 2180 C C . ARG A 1 274 ? -15.898 76.312 15.555 1 91.5 274 ARG A C 1
ATOM 2182 O O . ARG A 1 274 ? -15.656 77.375 14.992 1 91.5 274 ARG A O 1
ATOM 2189 N N . LYS A 1 275 ? -15.359 75.125 15.328 1 93.75 275 LYS A N 1
ATOM 2190 C CA . LYS A 1 275 ? -14.266 75.125 14.367 1 93.75 275 LYS A CA 1
ATOM 2191 C C . LYS A 1 275 ? -14.766 74.75 12.977 1 93.75 275 LYS A C 1
ATOM 2193 O O . LYS A 1 275 ? -13.977 74.562 12.047 1 93.75 275 LYS A O 1
ATOM 2198 N N . ILE A 1 276 ? -16 74.438 12.82 1 93.44 276 ILE A N 1
ATOM 2199 C CA . ILE A 1 276 ? -16.594 74.125 11.531 1 93.44 276 ILE A CA 1
ATOM 2200 C C . ILE A 1 276 ? -17.125 75.375 10.852 1 93.44 276 ILE A C 1
ATOM 2202 O O . ILE A 1 276 ? -17.844 76.188 11.484 1 93.44 276 ILE A O 1
ATOM 2206 N N . SER A 1 277 ? -16.734 75.562 9.594 1 92.56 277 SER A N 1
ATOM 2207 C CA . SER A 1 277 ? -17.188 76.75 8.828 1 92.56 277 SER A CA 1
ATOM 2208 C C . SER A 1 277 ? -18.234 76.312 7.793 1 92.56 277 SER A C 1
ATOM 2210 O O . SER A 1 277 ? -17.953 75.5 6.898 1 92.56 277 SER A O 1
ATOM 2212 N N . GLY A 1 278 ? -19.359 76.812 7.973 1 86.81 278 GLY A N 1
ATOM 2213 C CA . GLY A 1 278 ? -20.391 76.625 6.965 1 86.81 278 GLY A CA 1
ATOM 2214 C C . GLY A 1 278 ? -21.016 75.25 7.039 1 86.81 278 GLY A C 1
ATOM 2215 O O . GLY A 1 278 ? -21.469 74.812 8.102 1 86.81 278 GLY A O 1
ATOM 2216 N N . GLN A 1 279 ? -20.969 74.625 5.859 1 86.31 279 GLN A N 1
ATOM 2217 C CA . GLN A 1 279 ? -21.625 73.312 5.75 1 86.31 279 GLN A CA 1
ATOM 2218 C C . GLN A 1 279 ? -20.609 72.188 5.734 1 86.31 279 GLN A C 1
ATOM 2220 O O . GLN A 1 279 ? -19.422 72.375 5.469 1 86.31 279 GLN A O 1
ATOM 2225 N N . ILE A 1 280 ? -21.094 70.938 6.082 1 90.19 280 ILE A N 1
ATOM 2226 C CA . ILE A 1 280 ? -20.266 69.75 6 1 90.19 280 ILE A CA 1
ATOM 2227 C C . ILE A 1 280 ? -20.578 69 4.711 1 90.19 280 ILE A C 1
ATOM 2229 O O . ILE A 1 280 ? -21.75 68.75 4.402 1 90.19 280 ILE A O 1
ATOM 2233 N N . VAL A 1 281 ? -19.594 68.688 3.928 1 90.31 281 VAL A N 1
ATOM 2234 C CA . VAL A 1 281 ? -19.766 68 2.668 1 90.31 281 VAL A CA 1
ATOM 2235 C C . VAL A 1 281 ? -18.906 66.75 2.67 1 90.31 281 VAL A C 1
ATOM 2237 O O . VAL A 1 281 ? -17.734 66.75 3.014 1 90.31 281 VAL A O 1
ATOM 2240 N N . VAL A 1 282 ? -19.547 65.625 2.393 1 92.62 282 VAL A N 1
ATOM 2241 C CA . VAL A 1 282 ? -18.828 64.375 2.211 1 92.62 282 VAL A CA 1
ATOM 2242 C C . VAL A 1 282 ? -18.672 64.062 0.721 1 92.62 282 VAL A C 1
ATOM 2244 O O . VAL A 1 282 ? -19.672 63.875 0.015 1 92.62 282 VAL A O 1
ATOM 2247 N N . LYS A 1 283 ? -17.438 64 0.276 1 93.94 283 LYS A N 1
ATOM 2248 C CA . LYS A 1 283 ? -17.203 63.812 -1.153 1 93.94 283 LYS A CA 1
ATOM 2249 C C . LYS A 1 283 ? -15.875 63.094 -1.407 1 93.94 283 LYS A C 1
ATOM 2251 O O . LYS A 1 283 ? -15.062 62.969 -0.495 1 93.94 283 LYS A O 1
ATOM 2256 N N . ASN A 1 284 ? -15.719 62.656 -2.596 1 96.06 284 ASN A N 1
ATOM 2257 C CA . ASN A 1 284 ? -14.422 62.188 -3.025 1 96.06 284 ASN A CA 1
ATOM 2258 C C . ASN A 1 284 ? -13.484 63.312 -3.398 1 96.06 284 ASN A C 1
ATOM 2260 O O . ASN A 1 284 ? -13.906 64.312 -4.02 1 96.06 284 ASN A O 1
ATOM 2264 N N . ALA A 1 285 ? -12.312 63.219 -2.973 1 96 285 ALA A N 1
ATOM 2265 C CA . ALA A 1 285 ? -11.328 64.25 -3.234 1 96 285 ALA A CA 1
ATOM 2266 C C . ALA A 1 285 ? -11.156 64.5 -4.734 1 96 285 ALA A C 1
ATOM 2268 O O . ALA A 1 285 ? -11.008 63.531 -5.5 1 96 285 ALA A O 1
ATOM 2269 N N . GLU A 1 286 ? -11.172 65.688 -5.129 1 92.81 286 GLU A N 1
ATOM 2270 C CA . GLU A 1 286 ? -11.031 66.062 -6.535 1 92.81 286 GLU A CA 1
ATOM 2271 C C . GLU A 1 286 ? -9.57 66.312 -6.898 1 92.81 286 GLU A C 1
ATOM 2273 O O . GLU A 1 286 ? -9.195 66.25 -8.07 1 92.81 286 GLU A O 1
ATOM 2278 N N . GLU A 1 287 ? -8.812 66.688 -5.93 1 92 287 GLU A N 1
ATOM 2279 C CA . GLU A 1 287 ? -7.387 66.938 -6.105 1 92 287 GLU A CA 1
ATOM 2280 C C . GLU A 1 287 ? -6.586 66.375 -4.922 1 92 287 GLU A C 1
ATOM 2282 O O . GLU A 1 287 ? -7.156 66.062 -3.885 1 92 287 GLU A O 1
ATOM 2287 N N . ASP A 1 288 ? -5.324 66.25 -5.168 1 94 288 ASP A N 1
ATOM 2288 C CA . ASP A 1 288 ? -4.434 65.875 -4.09 1 94 288 ASP A CA 1
ATOM 2289 C C . ASP A 1 288 ? -4.348 66.938 -3.01 1 94 288 ASP A C 1
ATOM 2291 O O . ASP A 1 288 ? -4.434 68.125 -3.307 1 94 288 ASP A O 1
ATOM 2295 N N . ALA A 1 289 ? -4.32 66.562 -1.786 1 94.31 289 ALA A N 1
ATOM 2296 C CA . ALA A 1 289 ? -4.207 67.438 -0.659 1 94.31 289 ALA A CA 1
ATOM 2297 C C . ALA A 1 289 ? -3.461 66.812 0.504 1 94.31 289 ALA A C 1
ATOM 2299 O O . ALA A 1 289 ? -3.158 65.625 0.47 1 94.31 289 ALA A O 1
ATOM 2300 N N . ILE A 1 290 ? -3.076 67.688 1.383 1 94.56 290 ILE A N 1
ATOM 2301 C CA . ILE A 1 290 ? -2.402 67.188 2.58 1 94.56 290 ILE A CA 1
ATOM 2302 C C . ILE A 1 290 ? -3.289 67.375 3.803 1 94.56 290 ILE A C 1
ATOM 2304 O O . ILE A 1 290 ? -3.846 68.5 3.977 1 94.56 290 ILE A O 1
ATOM 2308 N N . LEU A 1 291 ? -3.467 66.375 4.59 1 94.62 291 LEU A N 1
ATOM 2309 C CA . LEU A 1 291 ? -4.25 66.5 5.82 1 94.62 291 LEU A CA 1
ATOM 2310 C C . LEU A 1 291 ? -3.375 66.188 7.039 1 94.62 291 LEU A C 1
ATOM 2312 O O . LEU A 1 291 ? -2.602 65.25 7.062 1 94.62 291 LEU A O 1
ATOM 2316 N N . LEU A 1 292 ? -3.498 67.125 7.977 1 94.69 292 LEU A N 1
ATOM 2317 C CA . LEU A 1 292 ? -2.889 66.875 9.281 1 94.69 292 LEU A CA 1
ATOM 2318 C C . LEU A 1 292 ? -3.842 66.125 10.18 1 94.69 292 LEU A C 1
ATOM 2320 O O . LEU A 1 292 ? -4.879 66.625 10.594 1 94.69 292 LEU A O 1
ATOM 2324 N N . GLY A 1 293 ? -3.424 64.875 10.422 1 92.75 293 GLY A N 1
ATOM 2325 C CA . GLY A 1 293 ? -4.293 64 11.195 1 92.75 293 GLY A CA 1
ATOM 2326 C C . GLY A 1 293 ? -4.254 64.312 12.688 1 92.75 293 GLY A C 1
ATOM 2327 O O . GLY A 1 293 ? -3.396 65.062 13.156 1 92.75 293 GLY A O 1
ATOM 2328 N N . LEU A 1 294 ? -5.172 63.656 13.422 1 89.38 294 LEU A N 1
ATOM 2329 C CA . LEU A 1 294 ? -5.262 63.812 14.867 1 89.38 294 LEU A CA 1
ATOM 2330 C C . LEU A 1 294 ? -3.977 63.312 15.539 1 89.38 294 LEU A C 1
ATOM 2332 O O . LEU A 1 294 ? -3.658 63.75 16.656 1 89.38 294 LEU A O 1
ATOM 2336 N N . ASP A 1 295 ? -3.283 62.5 14.844 1 87.75 295 ASP A N 1
ATOM 2337 C CA . ASP A 1 295 ? -2.045 61.938 15.375 1 87.75 295 ASP A CA 1
ATOM 2338 C C . ASP A 1 295 ? -0.85 62.812 15.039 1 87.75 295 ASP A C 1
ATOM 2340 O O . ASP A 1 295 ? 0.3 62.438 15.234 1 87.75 295 ASP A O 1
ATOM 2344 N N . GLN A 1 296 ? -1.13 63.938 14.477 1 89.88 296 GLN A N 1
ATOM 2345 C CA . GLN A 1 296 ? -0.131 64.938 14.172 1 89.88 296 GLN A CA 1
ATOM 2346 C C . GLN A 1 296 ? 0.792 64.5 13.047 1 89.88 296 GLN A C 1
ATOM 2348 O O . GLN A 1 296 ? 1.925 65 12.938 1 89.88 296 GLN A O 1
ATOM 2353 N N . LYS A 1 297 ? 0.303 63.594 12.273 1 92.62 297 LYS A N 1
ATOM 2354 C CA . LYS A 1 297 ? 1.02 63.188 11.07 1 92.62 297 LYS A CA 1
ATOM 2355 C C . LYS A 1 297 ? 0.338 63.719 9.812 1 92.62 297 LYS A C 1
ATOM 2357 O O . LYS A 1 297 ? -0.881 63.906 9.789 1 92.62 297 LYS A O 1
ATOM 2362 N N . GLU A 1 298 ? 1.163 63.875 8.852 1 94.56 298 GLU A N 1
ATOM 2363 C CA . GLU A 1 298 ? 0.623 64.375 7.586 1 94.56 298 GLU A CA 1
ATOM 2364 C C . GLU A 1 298 ? 0.314 63.219 6.633 1 94.56 298 GLU A C 1
ATOM 2366 O O . GLU A 1 298 ? 1.111 62.281 6.5 1 94.56 298 GLU A O 1
ATOM 2371 N N . TYR A 1 299 ? -0.793 63.281 6.059 1 95.25 299 TYR A N 1
ATOM 2372 C CA . TYR A 1 299 ? -1.224 62.25 5.125 1 95.25 299 TYR A CA 1
ATOM 2373 C C . TYR A 1 299 ? -1.536 62.844 3.758 1 95.25 299 TYR A C 1
ATOM 2375 O O . TYR A 1 299 ? -2.168 63.906 3.664 1 95.25 299 TYR A O 1
ATOM 2383 N N . LEU A 1 300 ? -1.064 62.125 2.707 1 95 300 LEU A N 1
ATOM 2384 C CA . LEU A 1 300 ? -1.33 62.562 1.342 1 95 300 LEU A CA 1
ATOM 2385 C C . LEU A 1 300 ? -2.684 62.062 0.859 1 95 300 LEU A C 1
ATOM 2387 O O . LEU A 1 300 ? -2.865 60.844 0.676 1 95 300 LEU A O 1
ATOM 2391 N N . ILE A 1 301 ? -3.605 63 0.648 1 95.69 301 ILE A N 1
ATOM 2392 C CA . ILE A 1 301 ? -4.91 62.656 0.078 1 95.69 301 ILE A CA 1
ATOM 2393 C C . ILE A 1 301 ? -4.816 62.656 -1.445 1 95.69 301 ILE A C 1
ATOM 2395 O O . ILE A 1 301 ? -4.258 63.562 -2.049 1 95.69 301 ILE A O 1
ATOM 2399 N N . LYS A 1 302 ? -5.34 61.625 -2.006 1 95.81 302 LYS A N 1
ATOM 2400 C CA . LYS A 1 302 ? -5.34 61.5 -3.461 1 95.81 302 LYS A CA 1
ATOM 2401 C C . LYS A 1 302 ? -6.75 61.656 -4.023 1 95.81 302 LYS A C 1
ATOM 2403 O O . LYS A 1 302 ? -7.734 61.469 -3.314 1 95.81 302 LYS A O 1
ATOM 2408 N N . LYS A 1 303 ? -6.734 61.938 -5.293 1 94.81 303 LYS A N 1
ATOM 2409 C CA . LYS A 1 303 ? -8.016 62.031 -5.988 1 94.81 303 LYS A CA 1
ATOM 2410 C C . LYS A 1 303 ? -8.789 60.719 -5.852 1 94.81 303 LYS A C 1
ATOM 2412 O O . LYS A 1 303 ? -8.234 59.625 -6.043 1 94.81 303 LYS A O 1
ATOM 2417 N N . GLY A 1 304 ? -10.047 60.875 -5.398 1 94.12 304 GLY A N 1
ATOM 2418 C CA . GLY A 1 304 ? -10.883 59.719 -5.277 1 94.12 304 GLY A CA 1
ATOM 2419 C C . GLY A 1 304 ? -11.102 59.281 -3.838 1 94.12 304 GLY A C 1
ATOM 2420 O O . GLY A 1 304 ? -12.055 58.562 -3.539 1 94.12 304 GLY A O 1
ATOM 2421 N N . ASP A 1 305 ? -10.133 59.688 -2.926 1 96.75 305 ASP A N 1
ATOM 2422 C CA . ASP A 1 305 ? -10.312 59.375 -1.514 1 96.75 305 ASP A CA 1
ATOM 2423 C C . ASP A 1 305 ? -11.586 60.031 -0.966 1 96.75 305 ASP A C 1
ATOM 2425 O O . ASP A 1 305 ? -11.977 61.094 -1.41 1 96.75 305 ASP A O 1
ATOM 2429 N N . LEU A 1 306 ? -12.219 59.312 -0.086 1 96.56 306 LEU A N 1
ATOM 2430 C CA . LEU A 1 306 ? -13.422 59.875 0.533 1 96.56 306 LEU A CA 1
ATOM 2431 C C . LEU A 1 306 ? -13.07 60.812 1.676 1 96.56 306 LEU A C 1
ATOM 2433 O O . LEU A 1 306 ? -12.398 60.406 2.631 1 96.56 306 LEU A O 1
ATOM 2437 N N . ILE A 1 307 ? -13.484 62.094 1.562 1 96.75 307 ILE A N 1
ATOM 2438 C CA . ILE A 1 307 ? -13.109 63.094 2.551 1 96.75 307 ILE A CA 1
ATOM 2439 C C . ILE A 1 307 ? -14.359 63.812 3.049 1 96.75 307 ILE A C 1
ATOM 2441 O O . ILE A 1 307 ? -15.391 63.812 2.371 1 96.75 307 ILE A O 1
ATOM 2445 N N . ILE A 1 308 ? -14.328 64.312 4.238 1 95.44 308 ILE A N 1
ATOM 2446 C CA . ILE A 1 308 ? -15.32 65.188 4.836 1 95.44 308 ILE A CA 1
ATOM 2447 C C . ILE A 1 308 ? -14.766 66.625 4.914 1 95.44 308 ILE A C 1
ATOM 2449 O O . ILE A 1 308 ? -13.695 66.812 5.484 1 95.44 308 ILE A O 1
ATOM 2453 N N . VAL A 1 309 ? -15.461 67.562 4.332 1 95.06 309 VAL A N 1
ATOM 2454 C CA . VAL A 1 309 ? -14.93 68.938 4.23 1 95.06 309 VAL A CA 1
ATOM 2455 C C . VAL A 1 309 ? -15.992 69.938 4.676 1 95.06 309 VAL A C 1
ATOM 2457 O O . VAL A 1 309 ? -17.188 69.625 4.645 1 95.06 309 VAL A O 1
ATOM 2460 N N . ASP A 1 310 ? -15.516 70.938 5.234 1 93.88 310 ASP A N 1
ATOM 2461 C CA . ASP A 1 310 ? -16.391 72.125 5.383 1 93.88 310 ASP A CA 1
ATOM 2462 C C . ASP A 1 310 ? -16.078 73.188 4.328 1 93.88 310 ASP A C 1
ATOM 2464 O O . ASP A 1 310 ? -15.523 72.875 3.273 1 93.88 310 ASP A O 1
ATOM 2468 N N . ASP A 1 311 ? -16.469 74.438 4.539 1 92.19 311 ASP A N 1
ATOM 2469 C CA . ASP A 1 311 ? -16.312 75.438 3.504 1 92.19 311 ASP A CA 1
ATOM 2470 C C . ASP A 1 311 ? -14.852 75.875 3.387 1 92.19 311 ASP A C 1
ATOM 2472 O O . ASP A 1 311 ? -14.445 76.438 2.365 1 92.19 311 ASP A O 1
ATOM 2476 N N . GLN A 1 312 ? -14.078 75.5 4.332 1 92.56 312 GLN A N 1
ATOM 2477 C CA . GLN A 1 312 ? -12.742 76.125 4.359 1 92.56 312 GLN A CA 1
ATOM 2478 C C . GLN A 1 312 ? -11.664 75.062 4.352 1 92.56 312 GLN A C 1
ATOM 2480 O O . GLN A 1 312 ? -10.57 75.25 3.828 1 92.56 312 GLN A O 1
ATOM 2485 N N . LYS A 1 313 ? -11.953 73.875 4.965 1 94.31 313 LYS A N 1
ATOM 2486 C CA . LYS A 1 313 ? -10.875 72.938 5.184 1 94.31 313 LYS A CA 1
ATOM 2487 C C . LYS A 1 313 ? -11.406 71.5 5.195 1 94.31 313 LYS A C 1
ATOM 2489 O O . LYS A 1 313 ? -12.625 71.312 5.258 1 94.31 313 LYS A O 1
ATOM 2494 N N . ILE A 1 314 ? -10.461 70.562 5.168 1 95.44 314 ILE A N 1
ATOM 2495 C CA . ILE A 1 314 ? -10.781 69.125 5.312 1 95.44 314 ILE A CA 1
ATOM 2496 C C . ILE A 1 314 ? -10.93 68.812 6.793 1 95.44 314 ILE A C 1
ATOM 2498 O O . ILE A 1 314 ? -10.055 69.125 7.602 1 95.44 314 ILE A O 1
ATOM 2502 N N . LEU A 1 315 ? -12 68.188 7.133 1 95.44 315 LEU A N 1
ATOM 2503 C CA . LEU A 1 315 ? -12.312 67.812 8.516 1 95.44 315 LEU A CA 1
ATOM 2504 C C . LEU A 1 315 ? -11.82 66.438 8.867 1 95.44 315 LEU A C 1
ATOM 2506 O O . LEU A 1 315 ? -11.523 66.125 10.031 1 95.44 315 LEU A O 1
ATOM 2510 N N . ALA A 1 316 ? -11.875 65.562 7.863 1 95.75 316 ALA A N 1
ATOM 2511 C CA . ALA A 1 316 ? -11.477 64.188 8.133 1 95.75 316 ALA A CA 1
ATOM 2512 C C . ALA A 1 316 ? -11.32 63.375 6.84 1 95.75 316 ALA A C 1
ATOM 2514 O O . ALA A 1 316 ? -11.891 63.75 5.812 1 95.75 316 ALA A O 1
ATOM 2515 N N . LEU A 1 317 ? -10.438 62.438 6.883 1 95.62 317 LEU A N 1
ATOM 2516 C CA . LEU A 1 317 ? -10.508 61.312 5.961 1 95.62 317 LEU A CA 1
ATOM 2517 C C . LEU A 1 317 ? -11.57 60.312 6.398 1 95.62 317 LEU A C 1
ATOM 2519 O O . LEU A 1 317 ? -11.406 59.625 7.41 1 95.62 317 LEU A O 1
ATOM 2523 N N . ALA A 1 318 ? -12.594 60.219 5.664 1 94.38 318 ALA A N 1
ATOM 2524 C CA . ALA A 1 318 ? -13.805 59.5 6.094 1 94.38 318 ALA A CA 1
ATOM 2525 C C . ALA A 1 318 ? -13.484 58.094 6.562 1 94.38 318 ALA A C 1
ATOM 2527 O O . ALA A 1 318 ? -12.898 57.312 5.816 1 94.38 318 ALA A O 1
ATOM 2528 N N . GLY A 1 319 ? -13.891 57.812 7.797 1 94.5 319 GLY A N 1
ATOM 2529 C CA . GLY A 1 319 ? -13.797 56.469 8.336 1 94.5 319 GLY A CA 1
ATOM 2530 C C . GLY A 1 319 ? -12.383 56.062 8.711 1 94.5 319 GLY A C 1
ATOM 2531 O O . GLY A 1 319 ? -12.133 54.938 9.133 1 94.5 319 GLY A O 1
ATOM 2532 N N . ILE A 1 320 ? -11.367 56.906 8.578 1 95.81 320 ILE A N 1
ATOM 2533 C CA . ILE A 1 320 ? -9.969 56.531 8.781 1 95.81 320 ILE A CA 1
ATOM 2534 C C . ILE A 1 320 ? -9.359 57.375 9.891 1 95.81 320 ILE A C 1
ATOM 2536 O O . ILE A 1 320 ? -8.914 56.844 10.914 1 95.81 320 ILE A O 1
ATOM 2540 N N . ILE A 1 321 ? -9.359 58.75 9.656 1 94.69 321 ILE A N 1
ATOM 2541 C CA . ILE A 1 321 ? -8.75 59.594 10.672 1 94.69 321 ILE A CA 1
ATOM 2542 C C . ILE A 1 321 ? -9.312 61 10.562 1 94.69 321 ILE A C 1
ATOM 2544 O O . ILE A 1 321 ? -9.586 61.5 9.461 1 94.69 321 ILE A O 1
ATOM 2548 N N . GLY A 1 322 ? -9.539 61.688 11.742 1 93.5 322 GLY A N 1
ATOM 2549 C CA . GLY A 1 322 ? -9.984 63.062 11.797 1 93.5 322 GLY A CA 1
ATOM 2550 C C . GLY A 1 322 ? -8.852 64.062 11.656 1 93.5 322 GLY A C 1
ATOM 2551 O O . GLY A 1 322 ? -7.684 63.719 11.859 1 93.5 322 GLY A O 1
ATOM 2552 N N . SER A 1 323 ? -9.188 65.188 11.336 1 95.12 323 SER A N 1
ATOM 2553 C CA . SER A 1 323 ? -8.219 66.312 11.211 1 95.12 323 SER A CA 1
ATOM 2554 C C . SER A 1 323 ? -7.898 66.875 12.57 1 95.12 323 SER A C 1
ATOM 2556 O O . SER A 1 323 ? -8.766 66.938 13.453 1 95.12 323 SER A O 1
ATOM 2558 N N . ASN A 1 324 ? -6.73 67.375 12.711 1 93.38 324 ASN A N 1
ATOM 2559 C CA . ASN A 1 324 ? -6.324 68.062 13.914 1 93.38 324 ASN A CA 1
ATOM 2560 C C . ASN A 1 324 ? -7.031 69.438 14.031 1 93.38 324 ASN A C 1
ATOM 2562 O O . ASN A 1 324 ? -7.238 69.938 15.141 1 93.38 324 ASN A O 1
ATOM 2566 N N . ASP A 1 325 ? -7.496 70 12.984 1 92.12 325 ASP A N 1
ATOM 2567 C CA . ASP A 1 325 ? -8.055 71.312 12.914 1 92.12 325 ASP A CA 1
ATOM 2568 C C . ASP A 1 325 ? -9.469 71.375 13.484 1 92.12 325 ASP A C 1
ATOM 2570 O O . ASP A 1 325 ? -9.961 72.438 13.891 1 92.12 325 ASP A O 1
ATOM 2574 N N . SER A 1 326 ? -10.039 70.25 13.508 1 91.94 326 SER A N 1
ATOM 2575 C CA . SER A 1 326 ? -11.43 70.25 13.953 1 91.94 326 SER A CA 1
ATOM 2576 C C . SER A 1 326 ? -11.586 69.438 15.227 1 91.94 326 SER A C 1
ATOM 2578 O O . SER A 1 326 ? -12.703 69.062 15.625 1 91.94 326 SER A O 1
ATOM 2580 N N . LYS A 1 327 ? -10.562 69.125 15.891 1 91.56 327 LYS A N 1
ATOM 2581 C CA . LYS A 1 327 ? -10.594 68.188 17.031 1 91.56 327 LYS A CA 1
ATOM 2582 C C . LYS A 1 327 ? -11.227 68.875 18.25 1 91.56 327 LYS A C 1
ATOM 2584 O O . LYS A 1 327 ? -11.148 70.062 18.406 1 91.56 327 LYS A O 1
ATOM 2589 N N . ILE A 1 328 ? -11.797 68.062 19.047 1 90.25 328 ILE A N 1
ATOM 2590 C CA . ILE A 1 328 ? -12.344 68.5 20.328 1 90.25 328 ILE A CA 1
ATOM 2591 C C . ILE A 1 328 ? -11.211 68.75 21.312 1 90.25 328 ILE A C 1
ATOM 2593 O O . ILE A 1 328 ? -10.242 68 21.375 1 90.25 328 ILE A O 1
ATOM 2597 N N . ASP A 1 329 ? -11.258 69.812 21.938 1 85.19 329 ASP A N 1
ATOM 2598 C CA . ASP A 1 329 ? -10.25 70.188 22.953 1 85.19 329 ASP A CA 1
ATOM 2599 C C . ASP A 1 329 ? -10.914 70.562 24.266 1 85.19 329 ASP A C 1
ATOM 2601 O O . ASP A 1 329 ? -12.125 70.438 24.438 1 85.19 329 ASP A O 1
ATOM 2605 N N . ALA A 1 330 ? -10.172 71.062 25.203 1 82.81 330 ALA A N 1
ATOM 2606 C CA . ALA A 1 330 ? -10.641 71.312 26.562 1 82.81 330 ALA A CA 1
ATOM 2607 C C . ALA A 1 330 ? -11.625 72.5 26.594 1 82.81 330 ALA A C 1
ATOM 2609 O O . ALA A 1 330 ? -12.422 72.625 27.531 1 82.81 330 ALA A O 1
ATOM 2610 N N . THR A 1 331 ? -11.617 73.312 25.562 1 88.5 331 THR A N 1
ATOM 2611 C CA . THR A 1 331 ? -12.453 74.5 25.547 1 88.5 331 THR A CA 1
ATOM 2612 C C . THR A 1 331 ? -13.742 74.25 24.766 1 88.5 331 THR A C 1
ATOM 2614 O O . THR A 1 331 ? -14.641 75.062 24.75 1 88.5 331 THR A O 1
ATOM 2617 N N . SER A 1 332 ? -13.805 73.125 24.203 1 91.12 332 SER A N 1
ATOM 2618 C CA . SER A 1 332 ? -14.969 72.812 23.391 1 91.12 332 SER A CA 1
ATOM 2619 C C . SER A 1 332 ? -16.219 72.625 24.25 1 91.12 332 SER A C 1
ATOM 2621 O O . SER A 1 332 ? -16.188 72 25.281 1 91.12 332 SER A O 1
ATOM 2623 N N . THR A 1 333 ? -17.406 73.25 23.828 1 90.25 333 THR A N 1
ATOM 2624 C CA . THR A 1 333 ? -18.656 73.188 24.578 1 90.25 333 THR A CA 1
ATOM 2625 C C . THR A 1 333 ? -19.719 72.5 23.75 1 90.25 333 THR A C 1
ATOM 2627 O O . THR A 1 333 ? -20.672 71.938 24.297 1 90.25 333 THR A O 1
ATOM 2630 N N . THR A 1 334 ? -19.656 72.688 22.422 1 90.25 334 THR A N 1
ATOM 2631 C CA . THR A 1 334 ? -20.594 72.062 21.5 1 90.25 334 THR A CA 1
ATOM 2632 C C . THR A 1 334 ? -19.859 71.188 20.484 1 90.25 334 THR A C 1
ATOM 2634 O O . THR A 1 334 ? -18.797 71.562 19.969 1 90.25 334 THR A O 1
ATOM 2637 N N . ALA A 1 335 ? -20.438 69.938 20.328 1 91.69 335 ALA A N 1
ATOM 2638 C CA . ALA A 1 335 ? -19.797 69 19.406 1 91.69 335 ALA A CA 1
ATOM 2639 C C . ALA A 1 335 ? -20.797 68.5 18.375 1 91.69 335 ALA A C 1
ATOM 2641 O O . ALA A 1 335 ? -22 68.375 18.656 1 91.69 335 ALA A O 1
ATOM 2642 N N . TYR A 1 336 ? -20.328 68.25 17.125 1 90.88 336 TYR A N 1
ATOM 2643 C CA . TYR A 1 336 ? -21.031 67.438 16.125 1 90.88 336 TYR A CA 1
ATOM 2644 C C . TYR A 1 336 ? -20.516 66 16.094 1 90.88 336 TYR A C 1
ATOM 2646 O O . TYR A 1 336 ? -19.344 65.812 15.805 1 90.88 336 TYR A O 1
ATOM 2654 N N . ILE A 1 337 ? -21.391 65.062 16.391 1 92.5 337 ILE A N 1
ATOM 2655 C CA . ILE A 1 337 ? -21 63.656 16.391 1 92.5 337 ILE A CA 1
ATOM 2656 C C . ILE A 1 337 ? -21.438 63 15.078 1 92.5 337 ILE A C 1
ATOM 2658 O O . ILE A 1 337 ? -22.609 63.094 14.703 1 92.5 337 ILE A O 1
ATOM 2662 N N . GLU A 1 338 ? -20.484 62.438 14.461 1 92.75 338 GLU A N 1
ATOM 2663 C CA . GLU A 1 338 ? -20.734 61.719 13.203 1 92.75 338 GLU A CA 1
ATOM 2664 C C . GLU A 1 338 ? -20.938 60.219 13.438 1 92.75 338 GLU A C 1
ATOM 2666 O O . GLU A 1 338 ? -20.156 59.594 14.125 1 92.75 338 GLU A O 1
ATOM 2671 N N . CYS A 1 339 ? -22.016 59.656 12.969 1 93.38 339 CYS A N 1
ATOM 2672 C CA . CYS A 1 339 ? -22.297 58.25 12.844 1 93.38 339 CYS A CA 1
ATOM 2673 C C . CYS A 1 339 ? -22.562 57.875 11.391 1 93.38 339 CYS A C 1
ATOM 2675 O O . CYS A 1 339 ? -23.625 58.188 10.852 1 93.38 339 CYS A O 1
ATOM 2677 N N . ALA A 1 340 ? -21.578 57.125 10.82 1 93.25 340 ALA A N 1
ATOM 2678 C CA . ALA A 1 340 ? -21.656 56.938 9.375 1 93.25 340 ALA A CA 1
ATOM 2679 C C . ALA A 1 340 ? -21.312 55.5 8.992 1 93.25 340 ALA A C 1
ATOM 2681 O O . ALA A 1 340 ? -20.938 54.688 9.852 1 93.25 340 ALA A O 1
ATOM 2682 N N . ASN A 1 341 ? -21.609 55.188 7.738 1 93.44 341 ASN A N 1
ATOM 2683 C CA . ASN A 1 341 ? -21.266 53.938 7.059 1 93.44 341 ASN A CA 1
ATOM 2684 C C . ASN A 1 341 ? -20.75 54.188 5.645 1 93.44 341 ASN A C 1
ATOM 2686 O O . ASN A 1 341 ? -21.375 54.906 4.871 1 93.44 341 ASN A O 1
ATOM 2690 N N . PHE A 1 342 ? -19.578 53.688 5.398 1 94.94 342 PHE A N 1
ATOM 2691 C CA . PHE A 1 342 ? -18.922 53.969 4.129 1 94.94 342 PHE A CA 1
ATOM 2692 C C . PHE A 1 342 ? -18.672 52.688 3.352 1 94.94 342 PHE A C 1
ATOM 2694 O O . PHE A 1 342 ? -18.938 51.594 3.859 1 94.94 342 PHE A O 1
ATOM 2701 N N . ASN A 1 343 ? -18.281 52.781 2.135 1 94.5 343 ASN A N 1
ATOM 2702 C CA . ASN A 1 343 ? -17.844 51.656 1.328 1 94.5 343 ASN A CA 1
ATOM 2703 C C . ASN A 1 343 ? -16.578 51.031 1.882 1 94.5 343 ASN A C 1
ATOM 2705 O O . ASN A 1 343 ? -15.5 51.625 1.808 1 94.5 343 ASN A O 1
ATOM 2709 N N . PRO A 1 344 ? -16.719 49.844 2.342 1 94.5 344 PRO A N 1
ATOM 2710 C CA . PRO A 1 344 ? -15.586 49.219 3.053 1 94.5 344 PRO A CA 1
ATOM 2711 C C . PRO A 1 344 ? -14.375 49.031 2.156 1 94.5 344 PRO A C 1
ATOM 2713 O O . PRO A 1 344 ? -13.234 49.156 2.613 1 94.5 344 PRO A O 1
ATOM 2716 N N . MET A 1 345 ? -14.586 48.781 0.918 1 94.44 345 MET A N 1
ATOM 2717 C CA . MET A 1 345 ? -13.477 48.531 0.004 1 94.44 345 MET A CA 1
ATOM 2718 C C . MET A 1 345 ? -12.648 49.781 -0.206 1 94.44 345 MET A C 1
ATOM 2720 O O . MET A 1 345 ? -11.422 49.719 -0.249 1 94.44 345 MET A O 1
ATOM 2724 N N . LEU A 1 346 ? -13.312 50.812 -0.353 1 95.19 346 LEU A N 1
ATOM 2725 C CA . LEU A 1 346 ? -12.633 52.094 -0.549 1 95.19 346 LEU A CA 1
ATOM 2726 C C . LEU A 1 346 ? -11.82 52.469 0.687 1 95.19 346 LEU A C 1
ATOM 2728 O O . LEU A 1 346 ? -10.68 52.938 0.574 1 95.19 346 LEU A O 1
ATOM 2732 N N . ILE A 1 347 ? -12.391 52.281 1.812 1 95.81 347 ILE A N 1
ATOM 2733 C CA . ILE A 1 347 ? -11.719 52.594 3.066 1 95.81 347 ILE A CA 1
ATOM 2734 C C . ILE A 1 347 ? -10.5 51.719 3.246 1 95.81 347 ILE A C 1
ATOM 2736 O O . ILE A 1 347 ? -9.414 52.188 3.609 1 95.81 347 ILE A O 1
ATOM 2740 N N . ALA A 1 348 ? -10.703 50.469 2.979 1 95.19 348 ALA A N 1
ATOM 2741 C CA . ALA A 1 348 ? -9.617 49.5 3.111 1 95.19 348 ALA A CA 1
ATOM 2742 C C . ALA A 1 348 ? -8.445 49.875 2.203 1 95.19 348 ALA A C 1
ATOM 2744 O O . ALA A 1 348 ? -7.289 49.844 2.631 1 95.19 348 ALA A O 1
ATOM 2745 N N . ASN A 1 349 ? -8.75 50.188 1.001 1 94.81 349 ASN A N 1
ATOM 2746 C CA . ASN A 1 349 ? -7.719 50.562 0.027 1 94.81 349 ASN A CA 1
ATOM 2747 C C . ASN A 1 349 ? -6.965 51.812 0.44 1 94.81 349 ASN A C 1
ATOM 2749 O O . ASN A 1 349 ? -5.734 51.844 0.354 1 94.81 349 ASN A O 1
ATOM 2753 N N . THR A 1 350 ? -7.676 52.812 0.886 1 95.5 350 THR A N 1
ATOM 2754 C CA . THR A 1 350 ? -7.062 54.062 1.31 1 95.5 350 THR A CA 1
ATOM 2755 C C . THR A 1 350 ? -6.207 53.844 2.555 1 95.5 350 THR A C 1
ATOM 2757 O O . THR A 1 350 ? -5.082 54.344 2.635 1 95.5 350 THR A O 1
ATOM 2760 N N . ALA A 1 351 ? -6.707 53.156 3.506 1 95.06 351 ALA A N 1
ATOM 2761 C CA . ALA A 1 351 ? -5.977 52.875 4.738 1 95.06 351 ALA A CA 1
ATOM 2762 C C . ALA A 1 351 ? -4.695 52.094 4.453 1 95.06 351 ALA A C 1
ATOM 2764 O O . ALA A 1 351 ? -3.643 52.406 5.027 1 95.06 351 ALA A O 1
ATOM 2765 N N . ARG A 1 352 ? -4.816 51.156 3.617 1 92.69 352 ARG A N 1
ATOM 2766 C CA . ARG A 1 352 ? -3.654 50.344 3.248 1 92.69 352 ARG A CA 1
ATOM 2767 C C . ARG A 1 352 ? -2.598 51.188 2.555 1 92.69 352 ARG A C 1
ATOM 2769 O O . ARG A 1 352 ? -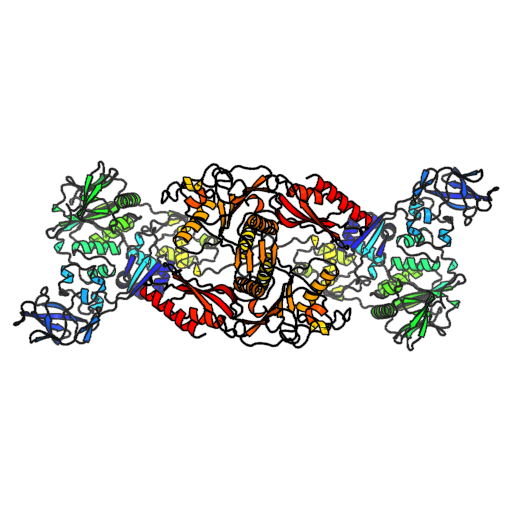1.41 51.094 2.867 1 92.69 352 ARG A O 1
ATOM 2776 N N . ARG A 1 353 ? -3.016 52 1.616 1 93.38 353 ARG A N 1
ATOM 2777 C CA . ARG A 1 353 ? -2.109 52.875 0.876 1 93.38 353 ARG A CA 1
ATOM 2778 C C . ARG A 1 353 ? -1.374 53.812 1.816 1 93.38 353 ARG A C 1
ATOM 2780 O O . ARG A 1 353 ? -0.173 54.062 1.662 1 93.38 353 ARG A O 1
ATOM 2787 N N . LEU A 1 354 ? -2.074 54.312 2.807 1 93.94 354 LEU A N 1
ATOM 2788 C CA . LEU A 1 354 ? -1.515 55.312 3.723 1 93.94 354 LEU A CA 1
ATOM 2789 C C . LEU A 1 354 ? -0.873 54.625 4.93 1 93.94 354 LEU A C 1
ATOM 2791 O O . LEU A 1 354 ? -0.287 55.312 5.781 1 93.94 354 LEU A O 1
ATOM 2795 N N . LYS A 1 355 ? -1.034 53.281 5.051 1 90.69 355 LYS A N 1
ATOM 2796 C CA . LYS A 1 355 ? -0.492 52.469 6.137 1 90.69 355 LYS A CA 1
ATOM 2797 C C . LYS A 1 355 ? -1.014 52.969 7.492 1 90.69 355 LYS A C 1
ATOM 2799 O O . LYS A 1 355 ? -0.237 53.156 8.43 1 90.69 355 LYS A O 1
ATOM 2804 N N . ILE A 1 356 ? -2.34 53.281 7.562 1 91.12 356 ILE A N 1
ATOM 2805 C CA . ILE A 1 356 ? -2.996 53.688 8.805 1 91.12 356 ILE A CA 1
ATOM 2806 C C . ILE A 1 356 ? -3.799 52.531 9.367 1 91.12 356 ILE A C 1
ATOM 2808 O O . ILE A 1 356 ? -4.59 51.906 8.648 1 91.12 356 ILE A O 1
ATOM 2812 N N . ASN A 1 357 ? -3.473 52.219 10.516 1 87.94 357 ASN A N 1
ATOM 2813 C CA . ASN A 1 357 ? -4.176 51.125 11.156 1 87.94 357 ASN A CA 1
ATOM 2814 C C . ASN A 1 357 ? -4.891 51.562 12.43 1 87.94 357 ASN A C 1
ATOM 2816 O O . ASN A 1 357 ? -4.68 51 13.5 1 87.94 357 ASN A O 1
ATOM 2820 N N . THR A 1 358 ? -5.77 52.5 12.266 1 87.31 358 THR A N 1
ATOM 2821 C CA . THR A 1 358 ? -6.57 52.906 13.406 1 87.31 358 THR A CA 1
ATOM 2822 C C . THR A 1 358 ? -7.719 51.938 13.648 1 87.31 358 THR A C 1
ATOM 2824 O O . THR A 1 358 ? -8.07 51.156 12.758 1 87.31 358 THR A O 1
ATOM 2827 N N . ALA A 1 359 ? -8.273 52 14.789 1 88.25 359 ALA A N 1
ATOM 2828 C CA . ALA A 1 359 ? -9.406 51.125 15.109 1 88.25 359 ALA A CA 1
ATOM 2829 C C . ALA A 1 359 ? -10.578 51.406 14.172 1 88.25 359 ALA A C 1
ATOM 2831 O O . ALA A 1 359 ? -11.273 50.469 13.75 1 88.25 359 ALA A O 1
ATOM 2832 N N . ALA A 1 360 ? -10.758 52.625 13.898 1 91.69 360 ALA A N 1
ATOM 2833 C CA . ALA A 1 360 ? -11.844 53 13 1 91.69 360 ALA A CA 1
ATOM 2834 C C . ALA A 1 360 ? -11.602 52.469 11.586 1 91.69 360 ALA A C 1
ATOM 2836 O O . ALA A 1 360 ? -12.508 51.906 10.961 1 91.69 360 ALA A O 1
ATOM 2837 N N . ALA A 1 361 ? -10.391 52.688 11.156 1 93.69 361 ALA A N 1
ATOM 2838 C CA . ALA A 1 361 ? -10.055 52.219 9.812 1 93.69 361 ALA A CA 1
ATOM 2839 C C . ALA A 1 361 ? -10.227 50.719 9.703 1 93.69 361 ALA A C 1
ATOM 2841 O O . ALA A 1 361 ? -10.734 50.219 8.703 1 93.69 361 ALA A O 1
ATOM 2842 N N . MET A 1 362 ? -9.852 50.031 10.703 1 92 362 MET A N 1
ATOM 2843 C CA . MET A 1 362 ? -9.945 48.594 10.711 1 92 362 MET A CA 1
ATOM 2844 C C . MET A 1 362 ? -11.398 48.125 10.648 1 92 362 MET A C 1
ATOM 2846 O O . MET A 1 362 ? -11.719 47.156 9.961 1 92 362 MET A O 1
ATOM 2850 N N . ARG A 1 363 ? -12.188 48.812 11.352 1 93.56 363 ARG A N 1
ATOM 2851 C CA . ARG A 1 363 ? -13.609 48.438 11.406 1 93.56 363 ARG A CA 1
ATOM 2852 C C . ARG A 1 363 ? -14.312 48.812 10.109 1 93.56 363 ARG A C 1
ATOM 2854 O O . ARG A 1 363 ? -15.094 48 9.578 1 93.56 363 ARG A O 1
ATOM 2861 N N . PHE A 1 364 ? -14 49.938 9.57 1 95.62 364 PHE A N 1
ATOM 2862 C CA . PHE A 1 364 ? -14.711 50.438 8.398 1 95.62 364 PHE A CA 1
ATOM 2863 C C . PHE A 1 364 ? -14.172 49.781 7.129 1 95.62 364 PHE A C 1
ATOM 2865 O O . PHE A 1 364 ? -14.789 49.875 6.066 1 95.62 364 PHE A O 1
ATOM 2872 N N . SER A 1 365 ? -13.047 49.125 7.281 1 95.25 365 SER A N 1
ATOM 2873 C CA . SER A 1 365 ? -12.484 48.375 6.145 1 95.25 365 SER A CA 1
ATOM 2874 C C . SER A 1 365 ? -13.242 47.094 5.879 1 95.25 365 SER A C 1
ATOM 2876 O O . SER A 1 365 ? -13.008 46.438 4.871 1 95.25 365 SER A O 1
ATOM 2878 N N . LYS A 1 366 ? -14.102 46.719 6.746 1 94 366 LYS A N 1
ATOM 2879 C CA . LYS A 1 366 ? -14.953 45.531 6.629 1 94 366 LYS A CA 1
ATOM 2880 C C . LYS A 1 366 ? -16.422 45.938 6.559 1 94 366 LYS A C 1
ATOM 2882 O O . LYS A 1 366 ? -16.812 47 7.035 1 94 366 LYS A O 1
ATOM 2887 N N . PRO A 1 367 ? -17.172 45.062 5.957 1 91.56 367 PRO A N 1
ATOM 2888 C CA . PRO A 1 367 ? -18.578 45.469 5.738 1 91.56 367 PRO A CA 1
ATOM 2889 C C . PRO A 1 367 ? -19.359 45.594 7.039 1 91.56 367 PRO A C 1
ATOM 2891 O O . PRO A 1 367 ? -19.219 44.75 7.938 1 91.56 367 PRO A O 1
ATOM 2894 N N . LEU A 1 368 ? -20.125 46.656 7.199 1 92.31 368 LEU A N 1
ATOM 2895 C CA . LEU A 1 368 ? -21.141 46.875 8.219 1 92.31 368 LEU A CA 1
ATOM 2896 C C . LEU A 1 368 ? -22.469 47.281 7.586 1 92.31 368 LEU A C 1
ATOM 2898 O O . LEU A 1 368 ? -22.484 48.031 6.609 1 92.31 368 LEU A O 1
ATOM 2902 N N . THR A 1 369 ? -23.547 46.812 8.094 1 92.12 369 THR A N 1
ATOM 2903 C CA . THR A 1 369 ? -24.844 47.125 7.504 1 92.12 369 THR A CA 1
ATOM 2904 C C . THR A 1 369 ? -25.359 48.469 8.062 1 92.12 369 THR A C 1
ATOM 2906 O O . THR A 1 369 ? -24.938 48.906 9.125 1 92.12 369 THR A O 1
ATOM 2909 N N . ASN A 1 370 ? -26.266 49 7.324 1 91.19 370 ASN A N 1
ATOM 2910 C CA . ASN A 1 370 ? -26.891 50.25 7.766 1 91.19 370 ASN A CA 1
ATOM 2911 C C . ASN A 1 370 ? -27.719 50.031 9.031 1 91.19 370 ASN A C 1
ATOM 2913 O O . ASN A 1 370 ? -27.953 50.969 9.789 1 91.19 370 ASN A O 1
ATOM 2917 N N . TYR A 1 371 ? -28.141 48.844 9.172 1 91.44 371 TYR A N 1
ATOM 2918 C CA . TYR A 1 371 ? -28.891 48.531 10.383 1 91.44 371 TYR A CA 1
ATOM 2919 C C . TYR A 1 371 ? -28.031 48.75 11.625 1 91.44 371 TYR A C 1
ATOM 2921 O O . TYR A 1 371 ? -28.5 49.344 12.617 1 91.44 371 TYR A O 1
ATOM 2929 N N . VAL A 1 372 ? -26.828 48.344 11.562 1 94.06 372 VAL A N 1
ATOM 2930 C CA . VAL A 1 372 ? -25.891 48.531 12.672 1 94.06 372 VAL A CA 1
ATOM 2931 C C . VAL A 1 372 ? -25.688 50.031 12.922 1 94.06 372 VAL A C 1
ATOM 2933 O O . VAL A 1 372 ? -25.672 50.469 14.07 1 94.06 372 VAL A O 1
ATOM 2936 N N . THR A 1 373 ? -25.578 50.781 11.883 1 93.06 373 THR A N 1
ATOM 2937 C CA . THR A 1 373 ? -25.406 52.219 11.977 1 93.06 373 THR A CA 1
ATOM 2938 C C . THR A 1 373 ? -26.641 52.875 12.594 1 93.06 373 THR A C 1
ATOM 2940 O O . THR A 1 373 ? -26.516 53.781 13.438 1 93.06 373 THR A O 1
ATOM 2943 N N . LYS A 1 374 ? -27.766 52.406 12.227 1 90.94 374 LYS A N 1
ATOM 2944 C CA . LYS A 1 374 ? -29.016 52.938 12.773 1 90.94 374 LYS A CA 1
ATOM 2945 C C . LYS A 1 374 ? -29.125 52.625 14.273 1 90.94 374 LYS A C 1
ATOM 2947 O O . LYS A 1 374 ? -29.531 53.5 15.039 1 90.94 374 LYS A O 1
ATOM 2952 N N . VAL A 1 375 ? -28.797 51.469 14.609 1 93.06 375 VAL A N 1
ATOM 2953 C CA . VAL A 1 375 ? -28.812 51.094 16.016 1 93.06 375 VAL A CA 1
ATOM 2954 C C . VAL A 1 375 ? -27.875 52.031 16.797 1 93.06 375 VAL A C 1
ATOM 2956 O O . VAL A 1 375 ? -28.203 52.469 17.906 1 93.06 375 VAL A O 1
ATOM 2959 N N . THR A 1 376 ? -26.75 52.312 16.25 1 94.31 376 THR A N 1
ATOM 2960 C CA . THR A 1 376 ? -25.766 53.156 16.906 1 94.31 376 THR A CA 1
ATOM 2961 C C . THR A 1 376 ? -26.297 54.594 17.062 1 94.31 376 THR A C 1
ATOM 2963 O O . THR A 1 376 ? -26.156 55.188 18.109 1 94.31 376 THR A O 1
ATOM 2966 N N . LEU A 1 377 ? -26.922 55.062 16.047 1 90.19 377 LEU A N 1
ATOM 2967 C CA . LEU A 1 377 ? -27.516 56.375 16.094 1 90.19 377 LEU A CA 1
ATOM 2968 C C . LEU A 1 377 ? -28.594 56.469 17.172 1 90.19 377 LEU A C 1
ATOM 2970 O O . LEU A 1 377 ? -28.672 57.438 17.906 1 90.19 377 LEU A O 1
ATOM 2974 N N . LYS A 1 378 ? -29.344 55.5 17.234 1 88.88 378 LYS A N 1
ATOM 2975 C CA . LYS A 1 378 ? -30.375 55.438 18.266 1 88.88 378 LYS A CA 1
ATOM 2976 C C . LYS A 1 378 ? -29.766 55.5 19.656 1 88.88 378 LYS A C 1
ATOM 2978 O O . LYS A 1 378 ? -30.234 56.25 20.516 1 88.88 378 LYS A O 1
ATOM 2983 N N . LYS A 1 379 ? -28.781 54.719 19.844 1 91.56 379 LYS A N 1
ATOM 2984 C CA . LYS A 1 379 ? -28.125 54.688 21.156 1 91.56 379 LYS A CA 1
ATOM 2985 C C . LYS A 1 379 ? -27.453 56 21.453 1 91.56 379 LYS A C 1
ATOM 2987 O O . LYS A 1 379 ? -27.391 56.438 22.609 1 91.56 379 LYS A O 1
ATOM 2992 N N . LEU A 1 380 ? -26.906 56.594 20.453 1 89.5 380 LEU A N 1
ATOM 2993 C CA . LEU A 1 380 ? -26.297 57.906 20.594 1 89.5 380 LEU A CA 1
ATOM 2994 C C . LEU A 1 380 ? -27.312 58.938 21.078 1 89.5 380 LEU A C 1
ATOM 2996 O O . LEU A 1 380 ? -27.031 59.719 22 1 89.5 380 LEU A O 1
ATOM 3000 N N . LEU A 1 381 ? -28.391 58.938 20.5 1 85.31 381 LEU A N 1
ATOM 3001 C CA . LEU A 1 381 ? -29.453 59.844 20.859 1 85.31 381 LEU A CA 1
ATOM 3002 C C . LEU A 1 381 ? -29.938 59.594 22.281 1 85.31 381 LEU A C 1
ATOM 3004 O O . LEU A 1 381 ? -30.219 60.562 23.016 1 85.31 381 LEU A O 1
ATOM 3008 N N . ALA A 1 382 ? -30.016 58.406 22.594 1 84.81 382 ALA A N 1
ATOM 3009 C CA . ALA A 1 382 ? -30.453 58.031 23.938 1 84.81 382 ALA A CA 1
ATOM 3010 C C . ALA A 1 382 ? -29.406 58.469 24.969 1 84.81 382 ALA A C 1
ATOM 3012 O O . ALA A 1 382 ? -29.766 58.875 26.078 1 84.81 382 ALA A O 1
ATOM 3013 N N . ASN A 1 383 ? -28.188 58.344 24.609 1 85.44 383 ASN A N 1
ATOM 3014 C CA . ASN A 1 383 ? -27.094 58.656 25.531 1 85.44 383 ASN A CA 1
ATOM 3015 C C . ASN A 1 383 ? -26.969 60.156 25.781 1 85.44 383 ASN A C 1
ATOM 3017 O O . ASN A 1 383 ? -26.703 60.594 26.906 1 85.44 383 ASN A O 1
ATOM 3021 N N . PHE A 1 384 ? -27.188 61 24.766 1 79.69 384 PHE A N 1
ATOM 3022 C CA . PHE A 1 384 ? -26.969 62.438 24.906 1 79.69 384 PHE A CA 1
ATOM 3023 C C . PHE A 1 384 ? -28.281 63.188 25 1 79.69 384 PHE A C 1
ATOM 3025 O O . PHE A 1 384 ? -28.297 64.438 25.188 1 79.69 384 PHE A O 1
ATOM 3032 N N . LYS A 1 385 ? -29.453 62.469 25.203 1 66.44 385 LYS A N 1
ATOM 3033 C CA . LYS A 1 385 ? -30.797 62.906 25.547 1 66.44 385 LYS A CA 1
ATOM 3034 C C . LYS A 1 385 ? -31.219 64.125 24.672 1 66.44 385 LYS A C 1
ATOM 3036 O O . LYS A 1 385 ? -31.016 64.062 23.453 1 66.44 385 LYS A O 1
ATOM 3041 N N . SER A 1 386 ? -31.734 65.312 25.406 1 56.12 386 SER A N 1
ATOM 3042 C CA . SER A 1 386 ? -32.406 66.5 24.922 1 56.12 386 SER A CA 1
ATOM 3043 C C . SER A 1 386 ? -31.484 67.438 24.109 1 56.12 386 SER A C 1
ATOM 3045 O O . SER A 1 386 ? -31.938 68.25 23.359 1 56.12 386 SER A O 1
ATOM 3047 N N . ASP A 1 387 ? -30.266 67.125 24.094 1 55.19 387 ASP A N 1
ATOM 3048 C CA . ASP A 1 387 ? -29.328 68.125 23.516 1 55.19 387 ASP A CA 1
ATOM 3049 C C . ASP A 1 387 ? -28.922 67.688 22.094 1 55.19 387 ASP A C 1
ATOM 3051 O O . ASP A 1 387 ? -28.109 68.375 21.453 1 55.19 387 ASP A O 1
ATOM 3055 N N . ALA A 1 388 ? -29.594 66.562 21.547 1 55.16 388 ALA A N 1
ATOM 3056 C CA . ALA A 1 388 ? -29.094 66.062 20.266 1 55.16 388 ALA A CA 1
ATOM 3057 C C . ALA A 1 388 ? -30.078 66.375 19.141 1 55.16 388 ALA A C 1
ATOM 3059 O O . ALA A 1 388 ? -31.281 66.25 19.297 1 55.16 388 ALA A O 1
ATOM 3060 N N . LYS A 1 389 ? -29.688 67.25 18.109 1 54.97 389 LYS A N 1
ATOM 3061 C CA . LYS A 1 389 ? -30.422 67.438 16.859 1 54.97 389 LYS A CA 1
ATOM 3062 C C . LYS A 1 389 ? -29.828 66.562 15.734 1 54.97 389 LYS A C 1
ATOM 3064 O O . LYS A 1 389 ? -28.594 66.5 15.609 1 54.97 389 LYS A O 1
ATOM 3069 N N . LEU A 1 390 ? -30.734 65.75 14.953 1 58.78 390 LEU A N 1
ATOM 3070 C CA . LEU A 1 390 ? -30.297 64.688 14.023 1 58.78 390 LEU A CA 1
ATOM 3071 C C . LEU A 1 390 ? -30.516 65.125 12.578 1 58.78 390 LEU A C 1
ATOM 3073 O O . LEU A 1 390 ? -31.547 65.688 12.25 1 58.78 390 LEU A O 1
ATOM 3077 N N . ILE A 1 391 ? -29.406 65.125 11.789 1 57.97 391 ILE A N 1
ATOM 3078 C CA . ILE A 1 391 ? -29.562 65.062 10.344 1 57.97 391 ILE A CA 1
ATOM 3079 C C . ILE A 1 391 ? -29.047 63.719 9.844 1 57.97 391 ILE A C 1
ATOM 3081 O O . ILE A 1 391 ? -27.984 63.25 10.25 1 57.97 391 ILE A O 1
ATOM 3085 N N . TYR A 1 392 ? -29.969 62.781 9.242 1 64.56 392 TYR A N 1
ATOM 3086 C CA . TYR A 1 392 ? -29.391 61.5 8.82 1 64.56 392 TYR A CA 1
ATOM 3087 C C . TYR A 1 392 ? -29.781 61.188 7.379 1 64.56 392 TYR A C 1
ATOM 3089 O O . TYR A 1 392 ? -30.797 61.688 6.879 1 64.56 392 TYR A O 1
ATOM 3097 N N . TYR A 1 393 ? -28.844 60.75 6.574 1 70.56 393 TYR A N 1
ATOM 3098 C CA . TYR A 1 393 ? -28.984 60.094 5.273 1 70.56 393 TYR A CA 1
ATOM 3099 C C . TYR A 1 393 ? -28.734 58.625 5.379 1 70.56 393 TYR A C 1
ATOM 3101 O O . TYR A 1 393 ? -27.75 58.188 6.004 1 70.56 393 TYR A O 1
ATOM 3109 N N . PHE A 1 394 ? -29.875 57.781 5.016 1 70.12 394 PHE A N 1
ATOM 3110 C CA . PHE A 1 394 ? -29.672 56.344 4.918 1 70.12 394 PHE A CA 1
ATOM 3111 C C . PHE A 1 394 ? -29.953 55.844 3.502 1 70.12 394 PHE A C 1
ATOM 3113 O O . PHE A 1 394 ? -31.016 56.125 2.945 1 70.12 394 PHE A O 1
ATOM 3120 N N . LYS A 1 395 ? -28.922 55.281 2.889 1 70.69 395 LYS A N 1
ATOM 3121 C CA . LYS A 1 395 ? -29.234 54.531 1.676 1 70.69 395 LYS A CA 1
ATOM 3122 C C . LYS A 1 395 ? -30.172 53.344 1.979 1 70.69 395 LYS A C 1
ATOM 3124 O O . LYS A 1 395 ? -30.078 52.75 3.041 1 70.69 395 LYS A O 1
ATOM 3129 N N . HIS A 1 396 ? -31.203 53.219 1.182 1 62.56 396 HIS A N 1
ATOM 3130 C CA . HIS A 1 396 ? -32.188 52.156 1.374 1 62.56 396 HIS A CA 1
ATOM 3131 C C . HIS A 1 396 ? -31.531 50.781 1.302 1 62.56 396 HIS A C 1
ATOM 3133 O O . HIS A 1 396 ? -30.781 50.469 0.364 1 62.56 396 HIS A O 1
ATOM 3139 N N . SER A 1 397 ? -31.484 50.125 2.49 1 64.12 397 SER A N 1
ATOM 3140 C CA . SER A 1 397 ? -30.875 48.781 2.537 1 64.12 397 SER A CA 1
ATOM 3141 C C . SER A 1 397 ? -31.875 47.688 2.17 1 64.12 397 SER A C 1
ATOM 3143 O O . SER A 1 397 ? -33.031 47.719 2.629 1 64.12 397 SER A O 1
ATOM 3145 N N . VAL A 1 398 ? -31.625 47 1.064 1 64.5 398 VAL A N 1
ATOM 3146 C CA . VAL A 1 398 ? -32.469 45.875 0.664 1 64.5 398 VAL A CA 1
ATOM 3147 C C . VAL A 1 398 ? -32.094 44.625 1.439 1 64.5 398 VAL A C 1
ATOM 3149 O O . VAL A 1 398 ? -30.906 44.312 1.552 1 64.5 398 VAL A O 1
ATOM 3152 N N . HIS A 1 399 ? -33.094 44.156 2.172 1 76 399 HIS A N 1
ATOM 3153 C CA . HIS A 1 399 ? -32.906 42.844 2.781 1 76 399 HIS A CA 1
ATOM 3154 C C . HIS A 1 399 ? -32.656 41.781 1.725 1 76 399 HIS A C 1
ATOM 3156 O O . HIS A 1 399 ? -33.219 41.844 0.632 1 76 399 HIS A O 1
ATOM 3162 N N . ASN A 1 400 ? -31.688 41 2.078 1 85.62 400 ASN A N 1
ATOM 3163 C CA . ASN A 1 400 ? -31.469 39.875 1.201 1 85.62 400 ASN A CA 1
ATOM 3164 C C . ASN A 1 400 ? -32.562 38.812 1.393 1 85.62 400 ASN A C 1
ATOM 3166 O O . ASN A 1 400 ? -32.906 38.469 2.525 1 85.62 400 ASN A O 1
ATOM 3170 N N . VAL A 1 401 ? -33.25 38.406 0.371 1 91.75 401 VAL A N 1
ATOM 3171 C CA . VAL A 1 401 ? -34.281 37.406 0.396 1 91.75 401 VAL A CA 1
ATOM 3172 C C . VAL A 1 401 ? -33.781 36.125 -0.27 1 91.75 401 VAL A C 1
ATOM 3174 O O . VAL A 1 401 ? -33.344 36.156 -1.415 1 91.75 401 VAL A O 1
ATOM 3177 N N . ILE A 1 402 ? -33.812 35 0.486 1 93.31 402 ILE A N 1
ATOM 3178 C CA . ILE A 1 402 ? -33.344 33.719 0.015 1 93.31 402 ILE A CA 1
ATOM 3179 C C . ILE A 1 402 ? -34.5 32.75 -0.054 1 93.31 402 ILE A C 1
ATOM 3181 O O . ILE A 1 402 ? -35.406 32.812 0.758 1 93.31 402 ILE A O 1
ATOM 3185 N N . LYS A 1 403 ? -34.438 31.859 -0.979 1 94.56 403 LYS A N 1
ATOM 3186 C CA . LYS A 1 403 ? -35.469 30.812 -1.059 1 94.56 403 LYS A CA 1
ATOM 3187 C C . LYS A 1 403 ? -35.406 29.891 0.152 1 94.56 403 LYS A C 1
ATOM 3189 O O . LYS A 1 403 ? -34.312 29.516 0.602 1 94.56 403 LYS A O 1
ATOM 3194 N N . ASN A 1 404 ? -36.625 29.609 0.618 1 94.81 404 ASN A N 1
ATOM 3195 C CA . ASN A 1 404 ? -36.656 28.719 1.78 1 94.81 404 ASN A CA 1
ATOM 3196 C C . ASN A 1 404 ? -36.438 27.266 1.39 1 94.81 404 ASN A C 1
ATOM 3198 O O . ASN A 1 404 ? -37.344 26.594 0.92 1 94.81 404 ASN A O 1
ATOM 3202 N N . LYS A 1 405 ? -35.312 26.734 1.605 1 94.75 405 LYS A N 1
ATOM 3203 C CA . LYS A 1 405 ? -34.938 25.344 1.342 1 94.75 405 LYS A CA 1
ATOM 3204 C C . LYS A 1 405 ? -34.406 24.672 2.602 1 94.75 405 LYS A C 1
ATOM 3206 O O . LYS A 1 405 ? -33.5 23.844 2.531 1 94.75 405 LYS A O 1
ATOM 3211 N N . ILE A 1 406 ? -34.875 25 3.689 1 93.75 406 ILE A N 1
ATOM 3212 C CA . ILE A 1 406 ? -34.406 24.484 4.977 1 93.75 406 ILE A CA 1
ATOM 3213 C C . ILE A 1 406 ? -34.594 22.969 5.02 1 93.75 406 ILE A C 1
ATOM 3215 O O . ILE A 1 406 ? -33.781 22.25 5.605 1 93.75 406 ILE A O 1
ATOM 3219 N N . ASN A 1 407 ? -35.562 22.484 4.34 1 92.56 407 ASN A N 1
ATOM 3220 C CA . ASN A 1 407 ? -35.875 21.047 4.336 1 92.56 407 ASN A CA 1
ATOM 3221 C C . ASN A 1 407 ? -34.781 20.234 3.639 1 92.56 407 ASN A C 1
ATOM 3223 O O . ASN A 1 407 ? -34.719 19.016 3.814 1 92.56 407 ASN A O 1
ATOM 3227 N N . GLN A 1 408 ? -34 20.922 2.908 1 93.44 408 GLN A N 1
ATOM 3228 C CA . GLN A 1 408 ? -32.969 20.219 2.143 1 93.44 408 GLN A CA 1
ATOM 3229 C C . GLN A 1 408 ? -31.641 20.172 2.906 1 93.44 408 GLN A C 1
ATOM 3231 O O . GLN A 1 408 ? -30.656 19.625 2.418 1 93.44 408 GLN A O 1
ATOM 3236 N N . VAL A 1 409 ? -31.609 20.688 4.078 1 93.12 409 VAL A N 1
ATOM 3237 C CA . VAL A 1 409 ? -30.359 20.812 4.824 1 93.12 409 VAL A CA 1
ATOM 3238 C C . VAL A 1 409 ? -29.812 19.422 5.16 1 93.12 409 VAL A C 1
ATOM 3240 O O . VAL A 1 409 ? -28.609 19.203 5.125 1 93.12 409 VAL A O 1
ATOM 3243 N N . SER A 1 410 ? -30.594 18.484 5.465 1 91.56 410 SER A N 1
ATOM 3244 C CA . SER A 1 410 ? -30.172 17.125 5.832 1 91.56 410 SER A CA 1
ATOM 3245 C C . SER A 1 410 ? -29.469 16.438 4.676 1 91.56 410 SER A C 1
ATOM 3247 O O . SER A 1 410 ? -28.453 15.766 4.875 1 91.56 410 SER A O 1
ATOM 3249 N N . ASP A 1 411 ? -30.031 16.641 3.553 1 90.06 411 ASP A N 1
ATOM 3250 C CA . ASP A 1 411 ? -29.438 16.047 2.363 1 90.06 411 ASP A CA 1
ATOM 3251 C C . ASP A 1 411 ? -28.062 16.641 2.078 1 90.06 411 ASP A C 1
ATOM 3253 O O . ASP A 1 411 ? -27.125 15.93 1.693 1 90.06 411 ASP A O 1
ATOM 3257 N N . PHE A 1 412 ? -28.016 17.891 2.238 1 90.38 412 PHE A N 1
ATOM 3258 C CA . PHE A 1 412 ? -26.766 18.578 1.955 1 90.38 412 PHE A CA 1
ATOM 3259 C C . PHE A 1 412 ? -25.688 18.156 2.941 1 90.38 412 PHE A C 1
ATOM 3261 O O . PHE A 1 412 ? -24.547 17.875 2.545 1 90.38 412 PHE A O 1
ATOM 3268 N N . VAL A 1 413 ? -25.969 18.047 4.219 1 88.06 413 VAL A N 1
ATOM 3269 C CA . VAL A 1 413 ? -25.016 17.766 5.281 1 88.06 413 VAL A CA 1
ATOM 3270 C C . VAL A 1 413 ? -24.719 16.266 5.309 1 88.06 413 VAL A C 1
ATOM 3272 O O . VAL A 1 413 ? -23.625 15.844 5.691 1 88.06 413 VAL A O 1
ATOM 3275 N N . GLY A 1 414 ? -25.688 15.477 4.863 1 82.69 414 GLY A N 1
ATOM 3276 C CA . GLY A 1 414 ? -25.531 14.031 4.891 1 82.69 414 GLY A CA 1
ATOM 3277 C C . GLY A 1 414 ? -25.891 13.414 6.234 1 82.69 414 GLY A C 1
ATOM 3278 O O . GLY A 1 414 ? -25.328 12.391 6.617 1 82.69 414 GLY A O 1
ATOM 3279 N N . ALA A 1 415 ? -26.594 14.062 7.09 1 85.31 415 ALA A N 1
ATOM 3280 C CA . ALA A 1 415 ? -27.062 13.609 8.398 1 85.31 415 ALA A CA 1
ATOM 3281 C C . ALA A 1 415 ? -28.453 14.141 8.695 1 85.31 415 ALA A C 1
ATOM 3283 O O . ALA A 1 415 ? -28.859 15.172 8.148 1 85.31 415 ALA A O 1
ATOM 3284 N N . GLU A 1 416 ? -29.156 13.375 9.484 1 86.06 416 GLU A N 1
ATOM 3285 C CA . GLU A 1 416 ? -30.516 13.797 9.859 1 86.06 416 GLU A CA 1
ATOM 3286 C C . GLU A 1 416 ? -30.469 15.016 10.773 1 86.06 416 GLU A C 1
ATOM 3288 O O . GLU A 1 416 ? -29.844 14.984 11.836 1 86.06 416 GLU A O 1
ATOM 3293 N N . ILE A 1 417 ? -31.062 16.172 10.336 1 89.56 417 ILE A N 1
ATOM 3294 C CA . ILE A 1 417 ? -31.109 17.422 11.094 1 89.56 417 ILE A CA 1
ATOM 3295 C C . ILE A 1 417 ? -32.531 17.672 11.586 1 89.56 417 ILE A C 1
ATOM 3297 O O . ILE A 1 417 ? -33.5 17.469 10.844 1 89.56 417 ILE A O 1
ATOM 3301 N N . ASP A 1 418 ? -32.75 17.953 12.867 1 90.62 418 ASP A N 1
ATOM 3302 C CA . ASP A 1 418 ? -34.031 18.328 13.43 1 90.62 418 ASP A CA 1
ATOM 3303 C C . ASP A 1 418 ? -34.5 19.688 12.898 1 90.62 418 ASP A C 1
ATOM 3305 O O . ASP A 1 418 ? -33.969 20.734 13.297 1 90.62 418 ASP A O 1
ATOM 3309 N N . LEU A 1 419 ? -35.5 19.734 12.117 1 91.94 419 LEU A N 1
ATOM 3310 C CA . LEU A 1 419 ? -35.938 20.938 11.414 1 91.94 419 LEU A CA 1
ATOM 3311 C C . LEU A 1 419 ? -36.562 21.938 12.383 1 91.94 419 LEU A C 1
ATOM 3313 O O . LEU A 1 419 ? -36.469 23.141 12.18 1 91.94 419 LEU A O 1
ATOM 3317 N N . ASP A 1 420 ? -37.156 21.547 13.5 1 93.06 420 ASP A N 1
ATOM 3318 C CA . ASP A 1 420 ? -37.75 22.453 14.492 1 93.06 420 ASP A CA 1
ATOM 3319 C C . ASP A 1 420 ? -36.656 23.234 15.219 1 93.06 420 ASP A C 1
ATOM 3321 O O . ASP A 1 420 ? -36.781 24.453 15.406 1 93.06 420 ASP A O 1
ATOM 3325 N N . THR A 1 421 ? -35.719 22.516 15.547 1 92.81 421 THR A N 1
ATOM 3326 C CA . THR A 1 421 ? -34.594 23.156 16.203 1 92.81 421 THR A CA 1
ATOM 3327 C C . THR A 1 421 ? -33.906 24.141 15.258 1 92.81 421 THR A C 1
ATOM 3329 O O . THR A 1 421 ? -33.531 25.25 15.664 1 92.81 421 THR A O 1
ATOM 3332 N N . ALA A 1 422 ? -33.812 23.766 14.039 1 94.19 422 ALA A N 1
ATOM 3333 C CA . ALA A 1 422 ? -33.188 24.609 13.031 1 94.19 422 ALA A CA 1
ATOM 3334 C C . ALA A 1 422 ? -33.969 25.891 12.82 1 94.19 422 ALA A C 1
ATOM 3336 O O . ALA A 1 422 ? -33.406 27 12.805 1 94.19 422 ALA A O 1
ATOM 3337 N N . GLN A 1 423 ? -35.25 25.781 12.688 1 94.5 423 GLN A N 1
ATOM 3338 C CA . GLN A 1 423 ? -36.125 26.938 12.422 1 94.5 423 GLN A CA 1
ATOM 3339 C C . GLN A 1 423 ? -36.156 27.875 13.625 1 94.5 423 GLN A C 1
ATOM 3341 O O . GLN A 1 423 ? -36.094 29.094 13.453 1 94.5 423 GLN A O 1
ATOM 3346 N N . THR A 1 424 ? -36.219 27.312 14.789 1 94.94 424 THR A N 1
ATOM 3347 C CA . THR A 1 424 ? -36.25 28.125 16 1 94.94 424 THR A CA 1
ATOM 3348 C C . THR A 1 424 ? -34.938 28.922 16.125 1 94.94 424 THR A C 1
ATOM 3350 O O . THR A 1 424 ? -34.969 30.109 16.453 1 94.94 424 THR A O 1
ATOM 3353 N N . PHE A 1 425 ? -33.906 28.297 15.859 1 95.69 425 PHE A N 1
ATOM 3354 C CA . PHE A 1 425 ? -32.594 28.922 15.945 1 95.69 425 PHE A CA 1
ATOM 3355 C C . PHE A 1 425 ? -32.5 30.062 14.938 1 95.69 425 PHE A C 1
ATOM 3357 O O . PHE A 1 425 ? -32.031 31.156 15.289 1 95.69 425 PHE A O 1
ATOM 3364 N N . LEU A 1 426 ? -32.875 29.797 13.758 1 96.62 426 LEU A N 1
ATOM 3365 C CA . LEU A 1 426 ? -32.812 30.828 12.727 1 96.62 426 LEU A CA 1
ATOM 3366 C C . LEU A 1 426 ? -33.688 32.031 13.094 1 96.62 426 LEU A C 1
ATOM 3368 O O . LEU A 1 426 ? -33.281 33.188 12.891 1 96.62 426 LEU A O 1
ATOM 3372 N N . LYS A 1 427 ? -34.844 31.75 13.664 1 96.12 427 LYS A N 1
ATOM 3373 C CA . LYS A 1 427 ? -35.719 32.844 14.086 1 96.12 427 LYS A CA 1
ATOM 3374 C C . LYS A 1 427 ? -35.062 33.656 15.188 1 96.12 427 LYS A C 1
ATOM 3376 O O . LYS A 1 427 ? -35.156 34.906 15.18 1 96.12 427 LYS A O 1
ATOM 3381 N N . ARG A 1 428 ? -34.438 33 16.094 1 96.19 428 ARG A N 1
ATOM 3382 C CA . ARG A 1 428 ? -33.75 33.688 17.188 1 96.19 428 ARG A CA 1
ATOM 3383 C C . ARG A 1 428 ? -32.594 34.531 16.641 1 96.19 428 ARG A C 1
ATOM 3385 O O . ARG A 1 428 ? -32.312 35.594 17.203 1 96.19 428 ARG A O 1
ATOM 3392 N N . LEU A 1 429 ? -32.031 34.156 15.562 1 96.06 429 LEU A N 1
ATOM 3393 C CA . LEU A 1 429 ? -30.938 34.875 14.945 1 96.06 429 LEU A CA 1
ATOM 3394 C C . LEU A 1 429 ? -31.453 36.125 14.227 1 96.06 429 LEU A C 1
ATOM 3396 O O . LEU A 1 429 ? -30.672 37.031 13.938 1 96.06 429 LEU A O 1
ATOM 3400 N N . GLY A 1 430 ? -32.688 36.156 13.938 1 94.12 430 GLY A N 1
ATOM 3401 C CA . GLY A 1 430 ? -33.25 37.344 13.32 1 94.12 430 GLY A CA 1
ATOM 3402 C C . GLY A 1 430 ? -33.812 37.094 11.938 1 94.12 430 GLY A C 1
ATOM 3403 O O . GLY A 1 430 ? -34.219 38.031 11.227 1 94.12 430 GLY A O 1
ATOM 3404 N N . TYR A 1 431 ? -33.844 35.75 11.539 1 95.69 431 TYR A N 1
ATOM 3405 C CA . TYR A 1 431 ? -34.438 35.406 10.25 1 95.69 431 TYR A CA 1
ATOM 3406 C C . TYR A 1 431 ? -35.938 35.562 10.297 1 95.69 431 TYR A C 1
ATOM 3408 O O . TYR A 1 431 ? -36.562 35.219 11.312 1 95.69 431 TYR A O 1
ATOM 3416 N N . LYS A 1 432 ? -36.5 36.031 9.297 1 94.81 432 LYS A N 1
ATOM 3417 C CA . LYS A 1 432 ? -37.938 35.906 9.07 1 94.81 432 LYS A CA 1
ATOM 3418 C C . LYS A 1 432 ? -38.281 34.812 8.07 1 94.81 432 LYS A C 1
ATOM 3420 O O . LYS A 1 432 ? -37.844 34.875 6.91 1 94.81 432 LYS A O 1
ATOM 3425 N N . ILE A 1 433 ? -38.938 33.844 8.562 1 95 433 ILE A N 1
ATOM 3426 C CA . ILE A 1 433 ? -39.125 32.625 7.781 1 95 433 ILE A CA 1
ATOM 3427 C C . ILE A 1 433 ? -40.562 32.531 7.285 1 95 433 ILE A C 1
ATOM 3429 O O . ILE A 1 433 ? -41.5 32.594 8.078 1 95 433 ILE A O 1
ATOM 3433 N N . ASN A 1 434 ? -40.625 32.5 6.059 1 92.62 434 ASN A N 1
ATOM 3434 C CA . ASN A 1 434 ? -41.906 32.25 5.406 1 92.62 434 ASN A CA 1
ATOM 3435 C C . ASN A 1 434 ? -41.875 30.922 4.621 1 92.62 434 ASN A C 1
ATOM 3437 O O . ASN A 1 434 ? -40.812 30.281 4.551 1 92.62 434 ASN A O 1
ATOM 3441 N N . LYS A 1 435 ? -43.031 30.438 3.984 1 88.25 435 LYS A N 1
ATOM 3442 C CA . LYS A 1 435 ? -43.125 29.156 3.287 1 88.25 435 LYS A CA 1
ATOM 3443 C C . LYS A 1 435 ? -42.188 29.109 2.084 1 88.25 435 LYS A C 1
ATOM 3445 O O . LYS A 1 435 ? -41.531 28.109 1.839 1 88.25 435 LYS A O 1
ATOM 3450 N N . SER A 1 436 ? -42.031 30.344 1.518 1 91.88 436 SER A N 1
ATOM 3451 C CA . SER A 1 436 ? -41.312 30.344 0.25 1 91.88 436 SER A CA 1
ATOM 3452 C C . SER A 1 436 ? -39.969 31.031 0.392 1 91.88 436 SER A C 1
ATOM 3454 O O . SER A 1 436 ? -39.031 30.781 -0.388 1 91.88 436 SER A O 1
ATOM 3456 N N . ASN A 1 437 ? -39.875 31.969 1.345 1 94.25 437 ASN A N 1
ATOM 3457 C CA . ASN A 1 437 ? -38.688 32.781 1.397 1 94.25 437 ASN A CA 1
ATOM 3458 C C . ASN A 1 437 ? -38.188 32.969 2.828 1 94.25 437 ASN A C 1
ATOM 3460 O O . ASN A 1 437 ? -38.938 32.812 3.781 1 94.25 437 ASN A O 1
ATOM 3464 N N . LEU A 1 438 ? -36.906 33.188 2.896 1 94.5 438 LEU A N 1
ATOM 3465 C CA . LEU A 1 438 ? -36.25 33.594 4.129 1 94.5 438 LEU A CA 1
ATOM 3466 C C . LEU A 1 438 ? -35.656 35 4.004 1 94.5 438 LEU A C 1
ATOM 3468 O O . LEU A 1 438 ? -34.938 35.312 3.039 1 94.5 438 LEU A O 1
ATOM 3472 N N . ILE A 1 439 ? -36.062 35.844 4.902 1 94.12 439 ILE A N 1
ATOM 3473 C CA . ILE A 1 439 ? -35.438 37.156 4.98 1 94.12 439 ILE A CA 1
ATOM 3474 C C . ILE A 1 439 ? -34.312 37.125 5.988 1 94.12 439 ILE A C 1
ATOM 3476 O O . ILE A 1 439 ? -34.5 36.719 7.141 1 94.12 439 ILE A O 1
ATOM 3480 N N . THR A 1 440 ? -33.156 37.5 5.566 1 94.38 440 THR A N 1
ATOM 3481 C CA . THR A 1 440 ? -31.969 37.406 6.402 1 94.38 440 THR A CA 1
ATOM 3482 C C . THR A 1 440 ? -31.969 38.5 7.465 1 94.38 440 THR A C 1
ATOM 3484 O O . THR A 1 440 ? -32.656 39.5 7.328 1 94.38 440 THR A O 1
ATOM 3487 N N . PRO A 1 441 ? -31.25 38.312 8.562 1 93.56 441 PRO A N 1
ATOM 3488 C CA . PRO A 1 441 ? -31.141 39.344 9.578 1 93.56 441 PRO A CA 1
ATOM 3489 C C . PRO A 1 441 ? -30.547 40.656 9.023 1 93.56 441 PRO A C 1
ATOM 3491 O O . PRO A 1 441 ? -29.547 40.625 8.297 1 93.56 441 PRO A O 1
ATOM 3494 N N . SER A 1 442 ? -31.047 41.781 9.43 1 90.81 442 SER A N 1
ATOM 3495 C CA . SER A 1 442 ? -30.719 43.062 8.852 1 90.81 442 SER A CA 1
ATOM 3496 C C . SER A 1 442 ? -29.297 43.5 9.234 1 90.81 442 SER A C 1
ATOM 3498 O O . SER A 1 442 ? -28.656 44.25 8.516 1 90.81 442 SER A O 1
ATOM 3500 N N . HIS A 1 443 ? -28.875 43 10.32 1 92.81 443 HIS A N 1
ATOM 3501 C CA . HIS A 1 443 ? -27.547 43.438 10.773 1 92.81 443 HIS A CA 1
ATOM 3502 C C . HIS A 1 443 ? -26.453 42.594 10.117 1 92.81 443 HIS A C 1
ATOM 3504 O O . HIS A 1 443 ? -25.266 42.906 10.273 1 92.81 443 HIS A O 1
ATOM 3510 N N . ARG A 1 444 ? -26.797 41.562 9.414 1 93.19 444 ARG A N 1
ATOM 3511 C CA . ARG A 1 444 ? -25.812 40.656 8.828 1 93.19 444 ARG A CA 1
ATOM 3512 C C . ARG A 1 444 ? -25.672 40.938 7.328 1 93.19 444 ARG A C 1
ATOM 3514 O O . ARG A 1 444 ? -26.656 41.125 6.629 1 93.19 444 ARG A O 1
ATOM 3521 N N . TYR A 1 445 ? -24.391 40.938 6.965 1 90.31 445 TYR A N 1
ATOM 3522 C CA . TYR A 1 445 ? -24.062 41.156 5.559 1 90.31 445 TYR A CA 1
ATOM 3523 C C . TYR A 1 445 ? -23.641 39.844 4.898 1 90.31 445 TYR A C 1
ATOM 3525 O O . TYR A 1 445 ? -23.672 39.719 3.674 1 90.31 445 TYR A O 1
ATOM 3533 N N . ASP A 1 446 ? -23.391 38.75 5.582 1 91.81 446 ASP A N 1
ATOM 3534 C CA . ASP A 1 446 ? -22.656 37.562 5.117 1 91.81 446 ASP A CA 1
ATOM 3535 C C . ASP A 1 446 ? -23.625 36.5 4.582 1 91.81 446 ASP A C 1
ATOM 3537 O O . ASP A 1 446 ? -23.188 35.531 3.967 1 91.81 446 ASP A O 1
ATOM 3541 N N . VAL A 1 447 ? -24.891 36.688 4.816 1 94.12 447 VAL A N 1
ATOM 3542 C CA . VAL A 1 447 ? -25.828 35.656 4.371 1 94.12 447 VAL A CA 1
ATOM 3543 C C . VAL A 1 447 ? -26.312 36 2.965 1 94.12 447 VAL A C 1
ATOM 3545 O O . VAL A 1 447 ? -27.25 36.781 2.791 1 94.12 447 VAL A O 1
ATOM 3548 N N . LEU A 1 448 ? -25.781 35.281 2.002 1 91.75 448 LEU A N 1
ATOM 3549 C CA . LEU A 1 448 ? -26.016 35.625 0.605 1 91.75 448 LEU A CA 1
ATOM 3550 C C . LEU A 1 448 ? -26.844 34.562 -0.09 1 91.75 448 LEU A C 1
ATOM 3552 O O . LEU A 1 448 ? -27.547 34.844 -1.053 1 91.75 448 LEU A O 1
ATOM 3556 N N . ASN A 1 449 ? -26.688 33.281 0.364 1 94.12 449 ASN A N 1
ATOM 3557 C CA . ASN A 1 449 ? -27.359 32.188 -0.306 1 94.12 449 ASN A CA 1
ATOM 3558 C C . ASN A 1 449 ? -27.812 31.109 0.688 1 94.12 449 ASN A C 1
ATOM 3560 O O . ASN A 1 449 ? -27.688 31.297 1.899 1 94.12 449 ASN A O 1
ATOM 3564 N N . GLU A 1 450 ? -28.375 30.062 0.124 1 93.44 450 GLU A N 1
ATOM 3565 C CA . GLU A 1 450 ? -28.969 29.016 0.966 1 93.44 450 GLU A CA 1
ATOM 3566 C C . GLU A 1 450 ? -27.906 28.297 1.772 1 93.44 450 GLU A C 1
ATOM 3568 O O . GLU A 1 450 ? -28.172 27.812 2.877 1 93.44 450 GLU A O 1
ATOM 3573 N N . PHE A 1 451 ? -26.734 28.219 1.216 1 93.62 451 PHE A N 1
ATOM 3574 C CA . PHE A 1 451 ? -25.688 27.484 1.899 1 93.62 451 PHE A CA 1
ATOM 3575 C C . PHE A 1 451 ? -25.234 28.234 3.154 1 93.62 451 PHE A C 1
ATOM 3577 O O . PHE A 1 451 ? -24.812 27.609 4.133 1 93.62 451 PHE A O 1
ATOM 3584 N N . ASP A 1 452 ? -25.328 29.531 3.148 1 94.56 452 ASP A N 1
ATOM 3585 C CA . ASP A 1 452 ? -25.031 30.312 4.344 1 94.56 452 ASP A CA 1
ATOM 3586 C C . ASP A 1 452 ? -26.062 30.047 5.449 1 94.56 452 ASP A C 1
ATOM 3588 O O . ASP A 1 452 ? -25.719 30.062 6.633 1 94.56 452 ASP A O 1
ATOM 3592 N N . VAL A 1 453 ? -27.203 29.781 5.004 1 95.75 453 VAL A N 1
ATOM 3593 C CA . VAL A 1 453 ? -28.25 29.438 5.961 1 95.75 453 VAL A CA 1
ATOM 3594 C C . VAL A 1 453 ? -27.953 28.078 6.578 1 95.75 453 VAL A C 1
ATOM 3596 O O . VAL A 1 453 ? -28.094 27.891 7.789 1 95.75 453 VAL A O 1
ATOM 3599 N N . TYR A 1 454 ? -27.578 27.156 5.707 1 94.75 454 TYR A N 1
ATOM 3600 C CA . TYR A 1 454 ? -27.219 25.828 6.207 1 94.75 454 TYR A CA 1
ATOM 3601 C C . TYR A 1 454 ? -26.078 25.906 7.203 1 94.75 454 TYR A C 1
ATOM 3603 O O . TYR A 1 454 ? -26.047 25.188 8.195 1 94.75 454 TYR A O 1
ATOM 3611 N N . GLU A 1 455 ? -25.141 26.766 6.863 1 94.12 455 GLU A N 1
ATOM 3612 C CA . GLU A 1 455 ? -24.031 26.984 7.781 1 94.12 455 GLU A CA 1
ATOM 3613 C C . GLU A 1 455 ? -24.516 27.438 9.156 1 94.12 455 GLU A C 1
ATOM 3615 O O . GLU A 1 455 ? -24.062 26.953 10.18 1 94.12 455 GLU A O 1
ATOM 3620 N N . ASP A 1 456 ? -25.375 28.375 9.172 1 95.38 456 ASP A N 1
ATOM 3621 C CA . ASP A 1 456 ? -25.922 28.859 10.438 1 95.38 456 ASP A CA 1
ATOM 3622 C C . ASP A 1 456 ? -26.609 27.734 11.203 1 95.38 456 ASP A C 1
ATOM 3624 O O . ASP A 1 456 ? -26.422 27.594 12.414 1 95.38 456 ASP A O 1
ATOM 3628 N N . ILE A 1 457 ? -27.312 26.922 10.484 1 94.75 457 ILE A N 1
ATOM 3629 C CA . ILE A 1 457 ? -28 25.797 11.117 1 94.75 457 ILE A CA 1
ATOM 3630 C C . ILE A 1 457 ? -26.984 24.859 11.766 1 94.75 457 ILE A C 1
ATOM 3632 O O . ILE A 1 457 ? -27.172 24.406 12.898 1 94.75 457 ILE A O 1
ATOM 3636 N N . MET A 1 458 ? -25.938 24.641 11.062 1 93.12 458 MET A N 1
ATOM 3637 C CA . MET A 1 458 ? -24.938 23.688 11.523 1 93.12 458 MET A CA 1
ATOM 3638 C C . MET A 1 458 ? -24.188 24.25 12.727 1 93.12 458 MET A C 1
ATOM 3640 O O . MET A 1 458 ? -23.562 23.484 13.477 1 93.12 458 MET A O 1
ATOM 3644 N N . LYS A 1 459 ? -24.172 25.562 12.938 1 93.38 459 LYS A N 1
ATOM 3645 C CA . LYS A 1 459 ? -23.562 26.141 14.133 1 93.38 459 LYS A CA 1
ATOM 3646 C C . LYS A 1 459 ? -24.266 25.656 15.398 1 93.38 459 LYS A C 1
ATOM 3648 O O . LYS A 1 459 ? -23.641 25.5 16.453 1 93.38 459 LYS A O 1
ATOM 3653 N N . LYS A 1 460 ? -25.469 25.422 15.281 1 92.19 460 LYS A N 1
ATOM 3654 C CA . LYS A 1 460 ? -26.25 24.969 16.406 1 92.19 460 LYS A CA 1
ATOM 3655 C C . LYS A 1 460 ? -26.125 23.453 16.594 1 92.19 460 LYS A C 1
ATOM 3657 O O . LYS A 1 460 ? -26.016 22.969 17.719 1 92.19 460 LYS A O 1
ATOM 3662 N N . ILE A 1 461 ? -26.172 22.641 15.562 1 86.88 461 ILE A N 1
ATOM 3663 C CA . ILE A 1 461 ? -26.141 21.188 15.633 1 86.88 461 ILE A CA 1
ATOM 3664 C C . ILE A 1 461 ? -24.688 20.688 15.648 1 86.88 461 ILE A C 1
ATOM 3666 O O . ILE A 1 461 ? -24.406 19.594 16.125 1 86.88 461 ILE A O 1
ATOM 3670 N N . SER A 1 462 ? -23.672 21.438 15.547 1 78.19 462 SER A N 1
ATOM 3671 C CA . SER A 1 462 ? -22.234 21.219 15.586 1 78.19 462 SER A CA 1
ATOM 3672 C C . SER A 1 462 ? -21.828 20.125 14.609 1 78.19 462 SER A C 1
ATOM 3674 O O . SER A 1 462 ? -22.438 19.047 14.57 1 78.19 462 SER A O 1
ATOM 3676 N N . ILE A 1 463 ? -20.875 20.281 13.914 1 78.94 463 ILE A N 1
ATOM 3677 C CA . ILE A 1 463 ? -20.312 19.344 12.945 1 78.94 463 ILE A CA 1
ATOM 3678 C C . ILE A 1 463 ? -19.734 18.141 13.68 1 78.94 463 ILE A C 1
ATOM 3680 O O . ILE A 1 463 ? -19.703 17.031 13.133 1 78.94 463 ILE A O 1
ATOM 3684 N N . GLN A 1 464 ? -19.422 18.344 14.914 1 77.62 464 GLN A N 1
ATOM 3685 C CA . GLN A 1 464 ? -18.781 17.297 15.711 1 77.62 464 GLN A CA 1
ATOM 3686 C C . GLN A 1 464 ? -19.781 16.203 16.062 1 77.62 464 GLN A C 1
ATOM 3688 O O . GLN A 1 464 ? -19.391 15.078 16.391 1 77.62 464 GLN A O 1
ATOM 3693 N N . GLU A 1 465 ? -21.016 16.5 15.977 1 78.25 465 GLU A N 1
ATOM 3694 C CA . GLU A 1 465 ? -22.062 15.562 16.375 1 78.25 465 GLU A CA 1
ATOM 3695 C C . GLU A 1 465 ? -22.484 14.672 15.219 1 78.25 465 GLU A C 1
ATOM 3697 O O . GLU A 1 465 ? -23.25 13.727 15.398 1 78.25 465 GLU A O 1
ATOM 3702 N N . ILE A 1 466 ? -21.906 14.984 14.062 1 82.5 466 ILE A N 1
ATOM 3703 C CA . ILE A 1 466 ? -22.219 14.164 12.898 1 82.5 466 ILE A CA 1
ATOM 3704 C C . ILE A 1 466 ? -21.438 12.844 12.977 1 82.5 466 ILE A C 1
ATOM 3706 O O . ILE A 1 466 ? -20.219 12.844 13.102 1 82.5 466 ILE A O 1
ATOM 3710 N N . LYS A 1 467 ? -22.109 11.695 12.867 1 77.25 467 LYS A N 1
ATOM 3711 C CA . LYS A 1 467 ? -21.5 10.367 12.969 1 77.25 467 LYS A CA 1
ATOM 3712 C C . LYS A 1 467 ? -20.719 10.023 11.703 1 77.25 467 LYS A C 1
ATOM 3714 O O . LYS A 1 467 ? -21.234 10.164 10.594 1 77.25 467 LYS A O 1
ATOM 3719 N N . PRO A 1 468 ? -19.516 9.672 11.93 1 71.81 468 PRO A N 1
ATOM 3720 C CA . PRO A 1 468 ? -18.75 9.281 10.75 1 71.81 468 PRO A CA 1
ATOM 3721 C C . PRO A 1 468 ? -19.328 8.07 10.031 1 71.81 468 PRO A C 1
ATOM 3723 O O . PRO A 1 468 ? -19.828 7.141 10.68 1 71.81 468 PRO A O 1
ATOM 3726 N N . GLN A 1 469 ? -19.562 8.133 8.742 1 71.38 469 GLN A N 1
ATOM 3727 C CA . GLN A 1 469 ? -19.969 7.008 7.906 1 71.38 469 GLN A CA 1
ATOM 3728 C C . GLN A 1 469 ? -18.797 6.488 7.082 1 71.38 469 GLN A C 1
ATOM 3730 O O . GLN A 1 469 ? -18.047 7.27 6.492 1 71.38 469 GLN A O 1
ATOM 3735 N N . PRO A 1 470 ? -18.625 5.133 7.148 1 64.69 470 PRO A N 1
ATOM 3736 C CA . PRO A 1 470 ? -17.531 4.586 6.352 1 64.69 470 PRO A CA 1
ATOM 3737 C C . PRO A 1 470 ? -17.688 4.855 4.859 1 64.69 470 PRO A C 1
ATOM 3739 O O . PRO A 1 470 ? -18.812 4.938 4.363 1 64.69 470 PRO A O 1
ATOM 3742 N N . ILE A 1 471 ? -16.672 5.168 4.164 1 62.81 471 ILE A N 1
ATOM 3743 C CA . ILE A 1 471 ? -16.656 5.355 2.719 1 62.81 471 ILE A CA 1
ATOM 3744 C C . ILE A 1 471 ? -16.891 4.02 2.021 1 62.81 471 ILE A C 1
ATOM 3746 O O . ILE A 1 471 ? -16.234 3.021 2.34 1 62.81 471 ILE A O 1
ATOM 3750 N N . SER A 1 472 ? -18.062 3.822 1.279 1 62.16 472 SER A N 1
ATOM 3751 C CA . SER A 1 472 ? -18.297 2.639 0.459 1 62.16 472 SER A CA 1
ATOM 3752 C C . SER A 1 472 ? -17.422 2.639 -0.785 1 62.16 472 SER A C 1
ATOM 3754 O O . SER A 1 472 ? -17.438 3.596 -1.562 1 62.16 472 SER A O 1
ATOM 3756 N N . PHE A 1 473 ? -16.328 2.006 -0.71 1 59.81 473 PHE A N 1
ATOM 3757 C CA . PHE A 1 473 ? -15.484 1.993 -1.896 1 59.81 473 PHE A CA 1
ATOM 3758 C C . PHE A 1 473 ? -15.352 0.58 -2.451 1 59.81 473 PHE A C 1
ATOM 3760 O O . PHE A 1 473 ? -15.461 -0.397 -1.707 1 59.81 473 PHE A O 1
ATOM 3767 N N . ASP A 1 474 ? -15.391 0.465 -3.898 1 58.59 474 ASP A N 1
ATOM 3768 C CA . ASP A 1 474 ? -15.086 -0.768 -4.617 1 58.59 474 ASP A CA 1
ATOM 3769 C C . ASP A 1 474 ? -13.578 -1.036 -4.621 1 58.59 474 ASP A C 1
ATOM 3771 O O . ASP A 1 474 ? -12.812 -0.307 -5.258 1 58.59 474 ASP A O 1
ATOM 3775 N N . ILE A 1 475 ? -13.148 -1.812 -3.787 1 58.38 475 ILE A N 1
ATOM 3776 C CA . ILE A 1 475 ? -11.742 -2.135 -3.605 1 58.38 475 ILE A CA 1
ATOM 3777 C C . ILE A 1 475 ? -11.156 -2.652 -4.918 1 58.38 475 ILE A C 1
ATOM 3779 O O . ILE A 1 475 ? -9.961 -2.488 -5.184 1 58.38 475 ILE A O 1
ATOM 3783 N N . LEU A 1 476 ? -11.992 -3.357 -5.785 1 58.12 476 LEU A N 1
ATOM 3784 C CA . LEU A 1 476 ? -11.477 -4.016 -6.98 1 58.12 476 LEU A CA 1
ATOM 3785 C C . LEU A 1 476 ? -10.977 -2.986 -7.992 1 58.12 476 LEU A C 1
ATOM 3787 O O . LEU A 1 476 ? -10.133 -3.301 -8.836 1 58.12 476 LEU A O 1
ATOM 3791 N N . ASN A 1 477 ? -11.391 -1.801 -7.75 1 60 477 ASN A N 1
ATOM 3792 C CA . ASN A 1 477 ? -11.008 -0.815 -8.758 1 60 477 ASN A CA 1
ATOM 3793 C C . ASN A 1 477 ? -9.938 0.139 -8.227 1 60 477 ASN A C 1
ATOM 3795 O O . ASN A 1 477 ? -9.711 1.204 -8.805 1 60 477 ASN A O 1
ATOM 3799 N N . PHE A 1 478 ? -9.367 -0.225 -7.168 1 60.56 478 PHE A N 1
ATOM 3800 C CA . PHE A 1 478 ? -8.32 0.663 -6.68 1 60.56 478 PHE A CA 1
ATOM 3801 C C . PHE A 1 478 ? -7.055 0.519 -7.516 1 60.56 478 PHE A C 1
ATOM 3803 O O . PHE A 1 478 ? -6.562 -0.593 -7.727 1 60.56 478 PHE A O 1
ATOM 3810 N N . GLU A 1 479 ? -6.84 1.654 -8.281 1 66.69 479 GLU A N 1
ATOM 3811 C CA . GLU A 1 479 ? -5.602 1.654 -9.055 1 66.69 479 GLU A CA 1
ATOM 3812 C C . GLU A 1 479 ? -4.445 2.229 -8.234 1 66.69 479 GLU A C 1
ATOM 3814 O O . GLU A 1 479 ? -4.609 3.23 -7.539 1 66.69 479 GLU A O 1
ATOM 3819 N N . ASN A 1 480 ? -3.441 1.47 -8.062 1 71.5 480 ASN A N 1
ATOM 3820 C CA . ASN A 1 480 ? -2.236 1.979 -7.414 1 71.5 480 ASN A CA 1
ATOM 3821 C C . ASN A 1 480 ? -1.676 3.191 -8.148 1 71.5 480 ASN A C 1
ATOM 3823 O O . ASN A 1 480 ? -1.842 3.316 -9.367 1 71.5 480 ASN A O 1
ATOM 3827 N N . ASN A 1 481 ? -1.232 4.246 -7.418 1 81.94 481 ASN A N 1
ATOM 3828 C CA . ASN A 1 481 ? -0.494 5.352 -8.023 1 81.94 481 ASN A CA 1
ATOM 3829 C C . ASN A 1 481 ? 0.912 4.926 -8.438 1 81.94 481 ASN A C 1
ATOM 3831 O O . ASN A 1 481 ? 1.854 5.035 -7.648 1 81.94 481 ASN A O 1
ATOM 3835 N N . LEU A 1 482 ? 0.992 4.523 -9.641 1 85.62 482 LEU A N 1
ATOM 3836 C CA . LEU A 1 482 ? 2.234 3.955 -10.156 1 85.62 482 LEU A CA 1
ATOM 3837 C C . LEU A 1 482 ? 3.352 4.992 -10.141 1 85.62 482 LEU A C 1
ATOM 3839 O O . LEU A 1 482 ? 4.508 4.66 -9.867 1 85.62 482 LEU A O 1
ATOM 3843 N N . ALA A 1 483 ? 2.988 6.219 -10.43 1 90.06 483 ALA A N 1
ATOM 3844 C CA . ALA A 1 483 ? 3.988 7.285 -10.453 1 90.06 483 ALA A CA 1
ATOM 3845 C C . ALA A 1 483 ? 4.59 7.508 -9.07 1 90.06 483 ALA A C 1
ATOM 3847 O O . ALA A 1 483 ? 5.809 7.625 -8.93 1 90.06 483 ALA A O 1
ATOM 3848 N N . TYR A 1 484 ? 3.693 7.535 -8.188 1 90.94 484 TYR A N 1
ATOM 3849 C CA . TYR A 1 484 ? 4.156 7.711 -6.816 1 90.94 484 TYR A CA 1
ATOM 3850 C C . TYR A 1 484 ? 5.035 6.547 -6.383 1 90.94 484 TYR A C 1
ATOM 3852 O O . TYR A 1 484 ? 6.102 6.746 -5.793 1 90.94 484 TYR A O 1
ATOM 3860 N N . ASP A 1 485 ? 4.562 5.359 -6.578 1 88.06 485 ASP A N 1
ATOM 3861 C CA . ASP A 1 485 ? 5.312 4.164 -6.203 1 88.06 485 ASP A CA 1
ATOM 3862 C C . ASP A 1 485 ? 6.688 4.148 -6.867 1 88.06 485 ASP A C 1
ATOM 3864 O O . ASP A 1 485 ? 7.676 3.734 -6.258 1 88.06 485 ASP A O 1
ATOM 3868 N N . PHE A 1 486 ? 6.746 4.586 -8.078 1 92.38 486 PHE A N 1
ATOM 3869 C CA . PHE A 1 486 ? 7.992 4.648 -8.828 1 92.38 486 PHE A CA 1
ATOM 3870 C C . PHE A 1 486 ? 8.961 5.633 -8.18 1 92.38 486 PHE A C 1
ATOM 3872 O O . PHE A 1 486 ? 10.125 5.297 -7.941 1 92.38 486 PHE A O 1
ATOM 3879 N N . GLU A 1 487 ? 8.5 6.793 -7.879 1 94.25 487 GLU A N 1
ATOM 3880 C CA . GLU A 1 487 ? 9.344 7.809 -7.258 1 94.25 487 GLU A CA 1
ATOM 3881 C C . GLU A 1 487 ? 9.844 7.352 -5.891 1 94.25 487 GLU A C 1
ATOM 3883 O O . GLU A 1 487 ? 11 7.57 -5.539 1 94.25 487 GLU A O 1
ATOM 3888 N N . LYS A 1 488 ? 8.93 6.797 -5.211 1 93.12 488 LYS A N 1
ATOM 3889 C CA . LYS A 1 488 ? 9.305 6.293 -3.891 1 93.12 488 LYS A CA 1
ATOM 3890 C C . LYS A 1 488 ? 10.383 5.219 -3.992 1 93.12 488 LYS A C 1
ATOM 3892 O O . LYS A 1 488 ? 11.297 5.172 -3.172 1 93.12 488 LYS A O 1
ATOM 3897 N N . LYS A 1 489 ? 10.234 4.344 -4.91 1 92.38 489 LYS A N 1
ATOM 3898 C CA . LYS A 1 489 ? 11.227 3.309 -5.156 1 92.38 489 LYS A CA 1
ATOM 3899 C C . LYS A 1 489 ? 12.602 3.918 -5.426 1 92.38 489 LYS A C 1
ATOM 3901 O O . LYS A 1 489 ? 13.609 3.443 -4.902 1 92.38 489 LYS A O 1
ATOM 3906 N N . VAL A 1 490 ? 12.641 4.957 -6.195 1 95.56 490 VAL A N 1
ATOM 3907 C CA . VAL A 1 490 ? 13.875 5.656 -6.512 1 95.56 490 VAL A CA 1
ATOM 3908 C C . VAL A 1 490 ? 14.469 6.266 -5.238 1 95.56 490 VAL A C 1
ATOM 3910 O O . VAL A 1 490 ? 15.648 6.062 -4.934 1 95.56 490 VAL A O 1
ATOM 3913 N N . SER A 1 491 ? 13.641 6.945 -4.551 1 96 491 SER A N 1
ATOM 3914 C CA . SER A 1 491 ? 14.078 7.613 -3.326 1 96 491 SER A CA 1
ATOM 3915 C C . SER A 1 491 ? 14.586 6.605 -2.303 1 96 491 SER A C 1
ATOM 3917 O O . SER A 1 491 ? 15.68 6.773 -1.754 1 96 491 SER A O 1
ATOM 3919 N N . ASP A 1 492 ? 13.844 5.562 -2.078 1 92.94 492 ASP A N 1
ATOM 3920 C CA . ASP A 1 492 ? 14.227 4.547 -1.102 1 92.94 492 ASP A CA 1
ATOM 3921 C C . ASP A 1 492 ? 15.555 3.9 -1.474 1 92.94 492 ASP A C 1
ATOM 3923 O O . ASP A 1 492 ? 16.391 3.654 -0.606 1 92.94 492 ASP A O 1
ATOM 3927 N N . PHE A 1 493 ? 15.719 3.627 -2.689 1 94.19 493 PHE A N 1
ATOM 3928 C CA . PHE A 1 493 ? 16.953 2.994 -3.152 1 94.19 493 PHE A CA 1
ATOM 3929 C C . PHE A 1 493 ? 18.156 3.881 -2.865 1 94.19 493 PHE A C 1
ATOM 3931 O O . PHE A 1 493 ? 19.156 3.418 -2.314 1 94.19 493 PHE A O 1
ATOM 3938 N N . LEU A 1 494 ? 18.047 5.121 -3.268 1 97 494 LEU A N 1
ATOM 3939 C CA . LEU A 1 494 ? 19.172 6.039 -3.123 1 97 494 LEU A CA 1
ATOM 3940 C C . LEU A 1 494 ? 19.469 6.301 -1.65 1 97 494 LEU A C 1
ATOM 3942 O O . LEU A 1 494 ? 20.641 6.375 -1.257 1 97 494 LEU A O 1
ATOM 3946 N N . VAL A 1 495 ? 18.5 6.387 -0.851 1 94.38 495 VAL A N 1
ATOM 3947 C CA . VAL A 1 495 ? 18.688 6.562 0.585 1 94.38 495 VAL A CA 1
ATOM 3948 C C . VAL A 1 495 ? 19.391 5.336 1.162 1 94.38 495 VAL A C 1
ATOM 3950 O O . VAL A 1 495 ? 20.297 5.465 1.995 1 94.38 495 VAL A O 1
ATOM 3953 N N . ASP A 1 496 ? 18.969 4.207 0.693 1 92 496 ASP A N 1
ATOM 3954 C CA . ASP A 1 496 ? 19.562 2.963 1.165 1 92 496 ASP A CA 1
ATOM 3955 C C . ASP A 1 496 ? 21.031 2.867 0.75 1 92 496 ASP A C 1
ATOM 3957 O O . ASP A 1 496 ? 21.812 2.121 1.352 1 92 496 ASP A O 1
ATOM 3961 N N . GLN A 1 497 ? 21.391 3.611 -0.299 1 92.81 497 GLN A N 1
ATOM 3962 C CA . GLN A 1 497 ? 22.781 3.662 -0.727 1 92.81 497 GLN A CA 1
ATOM 3963 C C . GLN A 1 497 ? 23.562 4.695 0.076 1 92.81 497 GLN A C 1
ATOM 3965 O O . GLN A 1 497 ? 24.766 4.895 -0.157 1 92.81 497 GLN A O 1
ATOM 3970 N N . GLY A 1 498 ? 22.906 5.469 0.944 1 92.06 498 GLY A N 1
ATOM 3971 C CA . GLY A 1 498 ? 23.578 6.391 1.841 1 92.06 498 GLY A CA 1
ATOM 3972 C C . GLY A 1 498 ? 23.469 7.836 1.402 1 92.06 498 GLY A C 1
ATOM 3973 O O . GLY A 1 498 ? 24.109 8.719 1.98 1 92.06 498 GLY A O 1
ATOM 3974 N N . LEU A 1 499 ? 22.656 8.094 0.394 1 96.56 499 LEU A N 1
ATOM 3975 C CA . LEU A 1 499 ? 22.484 9.477 -0.06 1 96.56 499 LEU A CA 1
ATOM 3976 C C . LEU A 1 499 ? 21.391 10.18 0.729 1 96.56 499 LEU A C 1
ATOM 3978 O O . LEU A 1 499 ? 20.547 9.523 1.335 1 96.56 499 LEU A O 1
ATOM 3982 N N . PHE A 1 500 ? 21.453 11.484 0.668 1 96.81 500 PHE A N 1
ATOM 3983 C CA . PHE A 1 500 ? 20.438 12.297 1.343 1 96.81 500 PHE A CA 1
ATOM 3984 C C . PHE A 1 500 ? 19.5 12.945 0.333 1 96.81 500 PHE A C 1
ATOM 3986 O O . PHE A 1 500 ? 19.953 13.562 -0.632 1 96.81 500 PHE A O 1
ATOM 3993 N N . GLU A 1 501 ? 18.266 12.828 0.634 1 97.31 501 GLU A N 1
ATOM 3994 C CA . GLU A 1 501 ? 17.297 13.508 -0.221 1 97.31 501 GLU A CA 1
ATOM 3995 C C . GLU A 1 501 ? 17.109 14.961 0.195 1 97.31 501 GLU A C 1
ATOM 3997 O O . GLU A 1 501 ? 16.969 15.258 1.384 1 97.31 501 GLU A O 1
ATOM 4002 N N . CYS A 1 502 ? 17.188 15.805 -0.755 1 97.5 502 CYS A N 1
ATOM 4003 C CA . CYS A 1 502 ? 16.969 17.234 -0.513 1 97.5 502 CYS A CA 1
ATOM 4004 C C . CYS A 1 502 ? 15.656 17.703 -1.113 1 97.5 502 CYS A C 1
ATOM 4006 O O . CYS A 1 502 ? 15.18 17.125 -2.096 1 97.5 502 CYS A O 1
ATOM 4008 N N . LYS A 1 503 ? 15.078 18.625 -0.431 1 95.75 503 LYS A N 1
ATOM 4009 C CA . LYS A 1 503 ? 13.945 19.375 -0.96 1 95.75 503 LYS A CA 1
ATOM 4010 C C . LYS A 1 503 ? 14.25 20.875 -1.003 1 95.75 503 LYS A C 1
ATOM 4012 O O . LYS A 1 503 ? 14.312 21.531 0.038 1 95.75 503 LYS A O 1
ATOM 4017 N N . THR A 1 504 ? 14.422 21.359 -2.191 1 96.25 504 THR A N 1
ATOM 4018 C CA . THR A 1 504 ? 14.828 22.75 -2.359 1 96.25 504 THR A CA 1
ATOM 4019 C C . THR A 1 504 ? 13.672 23.594 -2.889 1 96.25 504 THR A C 1
ATOM 4021 O O . THR A 1 504 ? 12.625 23.062 -3.268 1 96.25 504 THR A O 1
ATOM 4024 N N . TYR A 1 505 ? 13.836 24.859 -2.936 1 93.75 505 TYR A N 1
ATOM 4025 C CA . TYR A 1 505 ? 12.82 25.781 -3.439 1 93.75 505 TYR A CA 1
ATOM 4026 C C . TYR A 1 505 ? 12.641 25.609 -4.945 1 93.75 505 TYR A C 1
ATOM 4028 O O . TYR A 1 505 ? 13.617 25.5 -5.684 1 93.75 505 TYR A O 1
ATOM 4036 N N . ASN A 1 506 ? 11.43 25.734 -5.305 1 94.44 506 ASN A N 1
ATOM 4037 C CA . ASN A 1 506 ? 11.141 25.625 -6.73 1 94.44 506 ASN A CA 1
ATOM 4038 C C . ASN A 1 506 ? 11.336 26.969 -7.441 1 94.44 506 ASN A C 1
ATOM 4040 O O . ASN A 1 506 ? 11.484 27 -8.664 1 94.44 506 ASN A O 1
ATOM 4044 N N . LEU A 1 507 ? 11.289 28.047 -6.668 1 94.56 507 LEU A N 1
ATOM 4045 C CA . LEU A 1 507 ? 11.438 29.391 -7.25 1 94.56 507 LEU A CA 1
ATOM 4046 C C . LEU A 1 507 ? 12.891 29.844 -7.172 1 94.56 507 LEU A C 1
ATOM 4048 O O . LEU A 1 507 ? 13.547 29.656 -6.148 1 94.56 507 LEU A O 1
ATOM 4052 N N . LYS A 1 508 ? 13.406 30.312 -8.289 1 94.5 508 LYS A N 1
ATOM 4053 C CA . LYS A 1 508 ? 14.75 30.859 -8.422 1 94.5 508 LYS A CA 1
ATOM 4054 C C . LYS A 1 508 ? 14.727 32.188 -9.18 1 94.5 508 LYS A C 1
ATOM 4056 O O . LYS A 1 508 ? 13.664 32.625 -9.609 1 94.5 508 LYS A O 1
ATOM 4061 N N . ASN A 1 509 ? 15.859 32.906 -9.141 1 94 509 ASN A N 1
ATOM 4062 C CA . ASN A 1 509 ? 15.93 34.094 -10.023 1 94 509 ASN A CA 1
ATOM 4063 C C . ASN A 1 509 ? 16.016 33.656 -11.492 1 94 509 ASN A C 1
ATOM 4065 O O . ASN A 1 509 ? 16.219 32.5 -11.797 1 94 509 ASN A O 1
ATOM 4069 N N . GLN A 1 510 ? 15.898 34.594 -12.391 1 92.62 510 GLN A N 1
ATOM 4070 C CA . GLN A 1 510 ? 15.805 34.312 -13.82 1 92.62 510 GLN A CA 1
ATOM 4071 C C . GLN A 1 510 ? 17.047 33.562 -14.312 1 92.62 510 GLN A C 1
ATOM 4073 O O . GLN A 1 510 ? 16.938 32.562 -15.023 1 92.62 510 GLN A O 1
ATOM 4078 N N . THR A 1 511 ? 18.203 33.969 -13.961 1 92.88 511 THR A N 1
ATOM 4079 C CA . THR A 1 511 ? 19.453 33.375 -14.414 1 92.88 511 THR A CA 1
ATOM 4080 C C . THR A 1 511 ? 19.609 31.953 -13.883 1 92.88 511 THR A C 1
ATOM 4082 O O . THR A 1 511 ? 19.906 31.031 -14.641 1 92.88 511 THR A O 1
ATOM 4085 N N . GLN A 1 512 ? 19.375 31.766 -12.625 1 93.12 512 GLN A N 1
ATOM 4086 C CA . GLN A 1 512 ? 19.547 30.484 -11.969 1 93.12 512 GLN A CA 1
ATOM 4087 C C . GLN A 1 512 ? 18.516 29.469 -12.461 1 93.12 512 GLN A C 1
ATOM 4089 O O . GLN A 1 512 ? 18.797 28.266 -12.516 1 93.12 512 GLN A O 1
ATOM 4094 N N . ALA A 1 513 ? 17.375 30 -12.805 1 93.5 513 ALA A N 1
ATOM 4095 C CA . ALA A 1 513 ? 16.312 29.125 -13.305 1 93.5 513 ALA A CA 1
ATOM 4096 C C . ALA A 1 513 ? 16.734 28.453 -14.609 1 93.5 513 ALA A C 1
ATOM 4098 O O . ALA A 1 513 ? 16.312 27.328 -14.891 1 93.5 513 ALA A O 1
ATOM 4099 N N . HIS A 1 514 ? 17.562 29.125 -15.391 1 92.25 514 HIS A N 1
ATOM 4100 C CA . HIS A 1 514 ? 17.906 28.641 -16.719 1 92.25 514 HIS A CA 1
ATOM 4101 C C . HIS A 1 514 ? 19.297 28.016 -16.719 1 92.25 514 HIS A C 1
ATOM 4103 O O . HIS A 1 514 ? 19.703 27.375 -17.688 1 92.25 514 HIS A O 1
ATOM 4109 N N . GLU A 1 515 ? 19.922 28.141 -15.578 1 89.12 515 GLU A N 1
ATOM 4110 C CA . GLU A 1 515 ? 21.266 27.562 -15.477 1 89.12 515 GLU A CA 1
ATOM 4111 C C . GLU A 1 515 ? 21.203 26.031 -15.516 1 89.12 515 GLU A C 1
ATOM 4113 O O . GLU A 1 515 ? 20.25 25.438 -15.008 1 89.12 515 GLU A O 1
ATOM 4118 N N . PHE A 1 516 ? 22.094 25.312 -16.094 1 90.94 516 PHE A N 1
ATOM 4119 C CA . PHE A 1 516 ? 22.219 23.859 -16.109 1 90.94 516 PHE A CA 1
ATOM 4120 C C . PHE A 1 516 ? 21.047 23.234 -16.859 1 90.94 516 PHE A C 1
ATOM 4122 O O . PHE A 1 516 ? 20.578 22.156 -16.469 1 90.94 516 PHE A O 1
ATOM 4129 N N . ASN A 1 517 ? 20.453 23.984 -17.734 1 86.06 517 ASN A N 1
ATOM 4130 C CA . ASN A 1 517 ? 19.297 23.5 -18.484 1 86.06 517 ASN A CA 1
ATOM 4131 C C . ASN A 1 517 ? 19.719 22.469 -19.547 1 86.06 517 ASN A C 1
ATOM 4133 O O . ASN A 1 517 ? 19.594 22.734 -20.75 1 86.06 517 ASN A O 1
ATOM 4137 N N . PHE A 1 518 ? 20 21.328 -19.109 1 85.31 518 PHE A N 1
ATOM 4138 C CA . PHE A 1 518 ? 20.5 20.25 -19.953 1 85.31 518 PHE A CA 1
ATOM 4139 C C . PHE A 1 518 ? 19.422 19.781 -20.922 1 85.31 518 PHE A C 1
ATOM 4141 O O . PHE A 1 518 ? 19.734 19.422 -22.062 1 85.31 518 PHE A O 1
ATOM 4148 N N . PHE A 1 519 ? 18.281 19.75 -20.547 1 88.44 519 PHE A N 1
ATOM 4149 C CA . PHE A 1 519 ? 17.203 19.203 -21.359 1 88.44 519 PHE A CA 1
ATOM 4150 C C . PHE A 1 519 ? 16.656 20.266 -22.312 1 88.44 519 PHE A C 1
ATOM 4152 O O . PHE A 1 519 ? 15.672 20.016 -23.016 1 88.44 519 PHE A O 1
ATOM 4159 N N . ASN A 1 520 ? 17.219 21.422 -22.266 1 87.31 520 ASN A N 1
ATOM 4160 C CA . ASN A 1 520 ? 16.938 22.516 -23.188 1 87.31 520 ASN A CA 1
ATOM 4161 C C . ASN A 1 520 ? 15.461 22.922 -23.141 1 87.31 520 ASN A C 1
ATOM 4163 O O . ASN A 1 520 ? 14.805 23.031 -24.172 1 87.31 520 ASN A O 1
ATOM 4167 N N . PHE A 1 521 ? 15.047 23.062 -21.891 1 89.44 521 PHE A N 1
ATOM 4168 C CA . PHE A 1 521 ? 13.711 23.609 -21.719 1 89.44 521 PHE A CA 1
ATOM 4169 C C . PHE A 1 521 ? 13.672 25.078 -22.156 1 89.44 521 PHE A C 1
ATOM 4171 O O . PHE A 1 521 ? 14.578 25.844 -21.828 1 89.44 521 PHE A O 1
ATOM 4178 N N . LYS A 1 522 ? 12.805 25.516 -22.844 1 84.38 522 LYS A N 1
ATOM 4179 C CA . LYS A 1 522 ? 12.805 26.812 -23.516 1 84.38 522 LYS A CA 1
ATOM 4180 C C . LYS A 1 522 ? 12.664 27.953 -22.531 1 84.38 522 LYS A C 1
ATOM 4182 O O . LYS A 1 522 ? 13.477 28.875 -22.516 1 84.38 522 LYS A O 1
ATOM 4187 N N . GLN A 1 523 ? 11.461 27.859 -21.734 1 90.12 523 GLN A N 1
ATOM 4188 C CA . GLN A 1 523 ? 11.211 29.016 -20.891 1 90.12 523 GLN A CA 1
ATOM 4189 C C . GLN A 1 523 ? 10.648 28.578 -19.531 1 90.12 523 GLN A C 1
ATOM 4191 O O . GLN A 1 523 ? 9.938 27.578 -19.438 1 90.12 523 GLN A O 1
ATOM 4196 N N . ALA A 1 524 ? 11.055 29.359 -18.5 1 93.56 524 ALA A N 1
ATOM 4197 C CA . ALA A 1 524 ? 10.539 29.156 -17.141 1 93.56 524 ALA A CA 1
ATOM 4198 C C . ALA A 1 524 ? 9.336 30.062 -16.875 1 93.56 524 ALA A C 1
ATOM 4200 O O . ALA A 1 524 ? 9.266 31.172 -17.391 1 93.56 524 ALA A O 1
ATOM 4201 N N . TYR A 1 525 ? 8.438 29.609 -16.109 1 94.31 525 TYR A N 1
ATOM 4202 C CA . TYR A 1 525 ? 7.305 30.422 -15.688 1 94.31 525 TYR A CA 1
ATOM 4203 C C . TYR A 1 525 ? 7.762 31.547 -14.758 1 94.31 525 TYR A C 1
ATOM 4205 O O . TYR A 1 525 ? 8.531 31.312 -13.828 1 94.31 525 TYR A O 1
ATOM 4213 N N . GLU A 1 526 ? 7.305 32.719 -15.039 1 92.88 526 GLU A N 1
ATOM 4214 C CA . GLU A 1 526 ? 7.543 33.875 -14.172 1 92.88 526 GLU A CA 1
ATOM 4215 C C . GLU A 1 526 ? 6.332 34.156 -13.289 1 92.88 526 GLU A C 1
ATOM 4217 O O . GLU A 1 526 ? 5.199 34.156 -13.773 1 92.88 526 GLU A O 1
ATOM 4222 N N . ILE A 1 527 ? 6.594 34.281 -12.023 1 90.5 527 ILE A N 1
ATOM 4223 C CA . ILE A 1 527 ? 5.512 34.625 -11.109 1 90.5 527 ILE A CA 1
ATOM 4224 C C . ILE A 1 527 ? 5.172 36.094 -11.234 1 90.5 527 ILE A C 1
ATOM 4226 O O . ILE A 1 527 ? 6.07 36.938 -11.328 1 90.5 527 ILE A O 1
ATOM 4230 N N . ASN A 1 528 ? 3.92 36.469 -11.266 1 88.69 528 ASN A N 1
ATOM 4231 C CA . ASN A 1 528 ? 3.451 37.812 -11.508 1 88.69 528 ASN A CA 1
ATOM 4232 C C . ASN A 1 528 ? 3.82 38.75 -10.359 1 88.69 528 ASN A C 1
ATOM 4234 O O . ASN A 1 528 ? 4.258 39.875 -10.586 1 88.69 528 ASN A O 1
ATOM 4238 N N . ASN A 1 529 ? 3.617 38.375 -9.07 1 86.25 529 ASN A N 1
ATOM 4239 C CA . ASN A 1 529 ? 3.924 39.188 -7.891 1 86.25 529 ASN A CA 1
ATOM 4240 C C . ASN A 1 529 ? 4.887 38.469 -6.957 1 86.25 529 ASN A C 1
ATOM 4242 O O . ASN A 1 529 ? 4.504 38.031 -5.867 1 86.25 529 ASN A O 1
ATOM 4246 N N . PRO A 1 530 ? 6.191 38.438 -7.531 1 86.94 530 PRO A N 1
ATOM 4247 C CA . PRO A 1 530 ? 7.137 37.719 -6.684 1 86.94 530 PRO A CA 1
ATOM 4248 C C . PRO A 1 530 ? 7.504 38.469 -5.414 1 86.94 530 PRO A C 1
ATOM 4250 O O . PRO A 1 530 ? 7.52 39.719 -5.418 1 86.94 530 PRO A O 1
ATOM 4253 N N . THR A 1 531 ? 7.66 37.781 -4.281 1 83.5 531 THR A N 1
ATOM 4254 C CA . THR A 1 531 ? 8.062 38.375 -3.012 1 83.5 531 THR A CA 1
ATOM 4255 C C . THR A 1 531 ? 9.469 38.969 -3.107 1 83.5 531 THR A C 1
ATOM 4257 O O . THR A 1 531 ? 9.789 39.938 -2.41 1 83.5 531 THR A O 1
ATOM 4260 N N . SER A 1 532 ? 10.391 38.406 -3.936 1 86.62 532 SER A N 1
ATOM 4261 C CA . SER A 1 532 ? 11.75 38.875 -4.176 1 86.62 532 SER A CA 1
ATOM 4262 C C . SER A 1 532 ? 12.227 38.5 -5.574 1 86.62 532 SER A C 1
ATOM 4264 O O . SER A 1 532 ? 11.688 37.562 -6.195 1 86.62 532 SER A O 1
ATOM 4266 N N . ASN A 1 533 ? 13.164 39.281 -6.043 1 87.19 533 ASN A N 1
ATOM 4267 C CA . ASN A 1 533 ? 13.75 39 -7.344 1 87.19 533 ASN A CA 1
ATOM 4268 C C . ASN A 1 533 ? 14.492 37.656 -7.328 1 87.19 533 ASN A C 1
ATOM 4270 O O . ASN A 1 533 ? 14.703 37.062 -8.375 1 87.19 533 ASN A O 1
ATOM 4274 N N . MET A 1 534 ? 14.812 37.219 -6.18 1 90.25 534 MET A N 1
ATOM 4275 C CA . MET A 1 534 ? 15.562 35.969 -6.023 1 90.25 534 MET A CA 1
ATOM 4276 C C . MET A 1 534 ? 14.641 34.75 -6.199 1 90.25 534 MET A C 1
ATOM 4278 O O . MET A 1 534 ? 15.117 33.625 -6.406 1 90.25 534 MET A O 1
ATOM 4282 N N . ARG A 1 535 ? 13.367 35 -6.191 1 92.25 535 ARG A N 1
ATOM 4283 C CA . ARG A 1 535 ? 12.375 33.938 -6.293 1 92.25 535 ARG A CA 1
ATOM 4284 C C . ARG A 1 535 ? 11.289 34.312 -7.301 1 92.25 535 ARG A C 1
ATOM 4286 O O . ARG A 1 535 ? 10.094 34.188 -7 1 92.25 535 ARG A O 1
ATOM 4293 N N . SER A 1 536 ? 11.664 34.688 -8.5 1 94.06 536 SER A N 1
ATOM 4294 C CA . SER A 1 536 ? 10.742 35.25 -9.484 1 94.06 536 SER A CA 1
ATOM 4295 C C . SER A 1 536 ? 10.359 34.188 -10.523 1 94.06 536 SER A C 1
ATOM 4297 O O . SER A 1 536 ? 9.336 34.344 -11.203 1 94.06 536 SER A O 1
ATOM 4299 N N . HIS A 1 537 ? 11.164 33.094 -10.719 1 95.06 537 HIS A N 1
ATOM 4300 C CA . HIS A 1 537 ? 10.93 32.094 -11.773 1 95.06 537 HIS A CA 1
ATOM 4301 C C . HIS A 1 537 ? 10.93 30.688 -11.211 1 95.06 537 HIS A C 1
ATOM 4303 O O . HIS A 1 537 ? 11.688 30.375 -10.289 1 95.06 537 HIS A O 1
ATOM 4309 N N . LEU A 1 538 ? 10.062 29.844 -11.836 1 95.12 538 LEU A N 1
ATOM 4310 C CA . LEU A 1 538 ? 10.148 28.406 -11.523 1 95.12 538 LEU A CA 1
ATOM 4311 C C . LEU A 1 538 ? 11.414 27.812 -12.133 1 95.12 538 LEU A C 1
ATOM 4313 O O . LEU A 1 538 ? 11.742 28.078 -13.281 1 95.12 538 LEU A O 1
ATOM 4317 N N . LYS A 1 539 ? 12.094 27.078 -11.359 1 94.5 539 LYS A N 1
ATOM 4318 C CA . LYS A 1 539 ? 13.367 26.547 -11.82 1 94.5 539 LYS A CA 1
ATOM 4319 C C . LYS A 1 539 ? 13.156 25.484 -12.898 1 94.5 539 LYS A C 1
ATOM 4321 O O . LYS A 1 539 ? 12.156 24.766 -12.891 1 94.5 539 LYS A O 1
ATOM 4326 N N . LEU A 1 540 ? 14.188 25.297 -13.797 1 95 540 LEU A N 1
ATOM 4327 C CA . LEU A 1 540 ? 14.148 24.312 -14.867 1 95 540 LEU A CA 1
ATOM 4328 C C . LEU A 1 540 ? 15.148 23.188 -14.617 1 95 540 LEU A C 1
ATOM 4330 O O . LEU A 1 540 ? 15.328 22.312 -15.461 1 95 540 LEU A O 1
ATOM 4334 N N . ASN A 1 541 ? 15.766 23.234 -13.469 1 91.62 541 ASN A N 1
ATOM 4335 C CA . ASN A 1 541 ? 16.75 22.234 -13.094 1 91.62 541 ASN A CA 1
ATOM 4336 C C . ASN A 1 541 ? 16.906 22.141 -11.578 1 91.62 541 ASN A C 1
ATOM 4338 O O . ASN A 1 541 ? 16.562 23.094 -10.859 1 91.62 541 ASN A O 1
ATOM 4342 N N . ASN A 1 542 ? 17.453 21.016 -11.125 1 95.88 542 ASN A N 1
ATOM 4343 C CA . ASN A 1 542 ? 17.703 20.844 -9.695 1 95.88 542 ASN A CA 1
ATOM 4344 C C . ASN A 1 542 ? 19.141 21.172 -9.336 1 95.88 542 ASN A C 1
ATOM 4346 O O . ASN A 1 542 ? 19.469 21.359 -8.164 1 95.88 542 ASN A O 1
ATOM 4350 N N . LEU A 1 543 ? 20.094 21.156 -10.297 1 96.38 543 LEU A N 1
ATOM 4351 C CA . LEU A 1 543 ? 21.531 21.125 -10.047 1 96.38 543 LEU A CA 1
ATOM 4352 C C . LEU A 1 543 ? 21.984 22.422 -9.367 1 96.38 543 LEU A C 1
ATOM 4354 O O . LEU A 1 543 ? 22.781 22.375 -8.422 1 96.38 543 LEU A O 1
ATOM 4358 N N . ASN A 1 544 ? 21.469 23.547 -9.875 1 94.5 544 ASN A N 1
ATOM 4359 C CA . ASN A 1 544 ? 21.812 24.812 -9.227 1 94.5 544 ASN A CA 1
ATOM 4360 C C . ASN A 1 544 ? 21.469 24.797 -7.742 1 94.5 544 ASN A C 1
ATOM 4362 O O . ASN A 1 544 ? 22.281 25.156 -6.902 1 94.5 544 ASN A O 1
ATOM 4366 N N . SER A 1 545 ? 20.25 24.375 -7.492 1 96.12 545 SER A N 1
ATOM 4367 C CA . SER A 1 545 ? 19.766 24.328 -6.117 1 96.12 545 SER A CA 1
ATOM 4368 C C . SER A 1 545 ? 20.609 23.375 -5.273 1 96.12 545 SER A C 1
ATOM 4370 O O . SER A 1 545 ? 20.938 23.672 -4.125 1 96.12 545 SER A O 1
ATOM 4372 N N . LEU A 1 546 ? 20.984 22.219 -5.762 1 97.69 546 LEU A N 1
ATOM 4373 C CA . LEU A 1 546 ? 21.75 21.219 -5.027 1 97.69 546 LEU A CA 1
ATOM 4374 C C . LEU A 1 546 ? 23.172 21.719 -4.77 1 97.69 546 LEU A C 1
ATOM 4376 O O . LEU A 1 546 ? 23.734 21.484 -3.699 1 97.69 546 LEU A O 1
ATOM 4380 N N . LEU A 1 547 ? 23.781 22.375 -5.73 1 97.12 547 LEU A N 1
ATOM 4381 C CA . LEU A 1 547 ? 25.109 22.953 -5.539 1 97.12 547 LEU A CA 1
ATOM 4382 C C . LEU A 1 547 ? 25.078 24.031 -4.465 1 97.12 547 LEU A C 1
ATOM 4384 O O . LEU A 1 547 ? 26.016 24.172 -3.682 1 97.12 547 LEU A O 1
ATOM 4388 N N . GLU A 1 548 ? 23.953 24.75 -4.402 1 96 548 GLU A N 1
ATOM 4389 C CA . GLU A 1 548 ? 23.781 25.75 -3.346 1 96 548 GLU A CA 1
ATOM 4390 C C . GLU A 1 548 ? 23.703 25.078 -1.973 1 96 548 GLU A C 1
ATOM 4392 O O . GLU A 1 548 ? 24.188 25.641 -0.983 1 96 548 GLU A O 1
ATOM 4397 N N . VAL A 1 549 ? 23.078 23.953 -1.975 1 96.88 549 VAL A N 1
ATOM 4398 C CA . VAL A 1 549 ? 23.016 23.188 -0.729 1 96.88 549 VAL A CA 1
ATOM 4399 C C . VAL A 1 549 ? 24.422 22.844 -0.264 1 96.88 549 VAL A C 1
ATOM 4401 O O . VAL A 1 549 ? 24.75 23 0.914 1 96.88 549 VAL A O 1
ATOM 4404 N N . LEU A 1 550 ? 25.281 22.391 -1.146 1 97.31 550 LEU A N 1
ATOM 4405 C CA . LEU A 1 550 ? 26.656 22.062 -0.804 1 97.31 550 LEU A CA 1
ATOM 4406 C C . LEU A 1 550 ? 27.422 23.312 -0.371 1 97.31 550 LEU A C 1
ATOM 4408 O O . LEU A 1 550 ? 28.156 23.281 0.616 1 97.31 550 LEU A O 1
ATOM 4412 N N . GLU A 1 551 ? 27.203 24.359 -1.118 1 95.94 551 GLU A N 1
ATOM 4413 C CA . GLU A 1 551 ? 27.828 25.641 -0.786 1 95.94 551 GLU A CA 1
ATOM 4414 C C . GLU A 1 551 ? 27.453 26.094 0.621 1 95.94 551 GLU A C 1
ATOM 4416 O O . GLU A 1 551 ? 28.312 26.469 1.411 1 95.94 551 GLU A O 1
ATOM 4421 N N . TYR A 1 552 ? 26.172 26.031 0.833 1 93.81 552 TYR A N 1
ATOM 4422 C CA . TYR A 1 552 ? 25.656 26.438 2.135 1 93.81 552 TYR A CA 1
ATOM 4423 C C . TYR A 1 552 ? 26.281 25.609 3.254 1 93.81 552 TYR A C 1
ATOM 4425 O O . TYR A 1 552 ? 26.75 26.156 4.254 1 93.81 552 TYR A O 1
ATOM 4433 N N . ASN A 1 553 ? 26.344 24.375 3.137 1 92.5 553 ASN A N 1
ATOM 4434 C CA . ASN A 1 553 ? 26.906 23.5 4.16 1 92.5 553 ASN A CA 1
ATOM 4435 C C . ASN A 1 553 ? 28.406 23.703 4.32 1 92.5 553 ASN A C 1
ATOM 4437 O O . ASN A 1 553 ? 28.922 23.688 5.438 1 92.5 553 ASN A O 1
ATOM 4441 N N . GLN A 1 554 ? 29.062 23.859 3.223 1 91.88 554 GLN A N 1
ATOM 4442 C CA . GLN A 1 554 ? 30.5 24.141 3.275 1 91.88 554 GLN A CA 1
ATOM 4443 C C . GLN A 1 554 ? 30.781 25.422 4.039 1 91.88 554 GLN A C 1
ATOM 4445 O O . GLN A 1 554 ? 31.703 25.484 4.855 1 91.88 554 GLN A O 1
ATOM 4450 N N . ASN A 1 555 ? 29.969 26.422 3.781 1 88.88 555 ASN A N 1
ATOM 4451 C CA . ASN A 1 555 ? 30.125 27.703 4.449 1 88.88 555 ASN A CA 1
ATOM 4452 C C . ASN A 1 555 ? 29.859 27.594 5.949 1 88.88 555 ASN A C 1
ATOM 4454 O O . ASN A 1 555 ? 30.453 28.328 6.742 1 88.88 555 ASN A O 1
ATOM 4458 N N . GLN A 1 556 ? 29.047 26.672 6.23 1 84.12 556 GLN A N 1
ATOM 4459 C CA . GLN A 1 556 ? 28.734 26.438 7.637 1 84.12 556 GLN A CA 1
ATOM 4460 C C . GLN A 1 556 ? 29.703 25.438 8.258 1 84.12 556 GLN A C 1
ATOM 4462 O O . GLN A 1 556 ? 29.516 25 9.398 1 84.12 556 GLN A O 1
ATOM 4467 N N . LYS A 1 557 ? 30.672 24.984 7.457 1 83.44 557 LYS A N 1
ATOM 4468 C CA . LYS A 1 557 ? 31.734 24.062 7.879 1 83.44 557 LYS A CA 1
ATOM 4469 C C . LYS A 1 557 ? 31.156 22.703 8.258 1 83.44 557 LYS A C 1
ATOM 4471 O O . LYS A 1 557 ? 31.656 22.047 9.172 1 83.44 557 LYS A O 1
ATOM 4476 N N . ASN A 1 558 ? 30.062 22.453 7.68 1 84.94 558 ASN A N 1
ATOM 4477 C CA . ASN A 1 558 ? 29.5 21.109 7.793 1 84.94 558 ASN A CA 1
ATOM 4478 C C . ASN A 1 558 ? 30.172 20.141 6.816 1 84.94 558 ASN A C 1
ATOM 4480 O O . ASN A 1 558 ? 30.672 20.547 5.773 1 84.94 558 ASN A O 1
ATOM 4484 N N . GLU A 1 559 ? 30.125 18.906 7.27 1 84.94 559 GLU A N 1
ATOM 4485 C CA . GLU A 1 559 ? 30.594 17.906 6.312 1 84.94 559 GLU A CA 1
ATOM 4486 C C . GLU A 1 559 ? 29.625 17.781 5.129 1 84.94 559 GLU A C 1
ATOM 4488 O O . GLU A 1 559 ? 28.406 17.797 5.312 1 84.94 559 GLU A O 1
ATOM 4493 N N . LEU A 1 560 ? 30.219 17.75 3.986 1 93.31 560 LEU A N 1
ATOM 4494 C CA . LEU A 1 560 ? 29.391 17.594 2.791 1 93.31 560 LEU A CA 1
ATOM 4495 C C . LEU A 1 560 ? 28.953 16.141 2.605 1 93.31 560 LEU A C 1
ATOM 4497 O O . LEU A 1 560 ? 29.703 15.227 2.918 1 93.31 560 LEU A O 1
ATOM 4501 N N . GLU A 1 561 ? 27.766 15.961 2.143 1 94.69 561 GLU A N 1
ATOM 4502 C CA . GLU A 1 561 ? 27.172 14.641 1.901 1 94.69 561 GLU A CA 1
ATOM 4503 C C . GLU A 1 561 ? 26.766 14.477 0.441 1 94.69 561 GLU A C 1
ATOM 4505 O O . GLU A 1 561 ? 26.578 15.469 -0.27 1 94.69 561 GLU A O 1
ATOM 4510 N N . ASN A 1 562 ? 26.75 13.242 -0.073 1 98.12 562 ASN A N 1
ATOM 4511 C CA . ASN A 1 562 ? 26.109 12.953 -1.352 1 98.12 562 ASN A CA 1
ATOM 4512 C C . ASN A 1 562 ? 24.594 13.164 -1.286 1 98.12 562 ASN A C 1
ATOM 4514 O O . ASN A 1 562 ? 23.938 12.688 -0.361 1 98.12 562 ASN A O 1
ATOM 4518 N N . ILE A 1 563 ? 24.094 13.938 -2.262 1 98.44 563 ILE A N 1
ATOM 4519 C CA . ILE A 1 563 ? 22.703 14.359 -2.129 1 98.44 563 ILE A CA 1
ATOM 4520 C C . ILE A 1 563 ? 21.969 14.133 -3.447 1 98.44 563 ILE A C 1
ATOM 4522 O O . ILE A 1 563 ? 22.594 13.961 -4.496 1 98.44 563 ILE A O 1
ATOM 4526 N N . PHE A 1 564 ? 20.609 14.086 -3.359 1 98.62 564 PHE A N 1
ATOM 4527 C CA . PHE A 1 564 ? 19.781 13.984 -4.559 1 98.62 564 PHE A CA 1
ATOM 4528 C C . PHE A 1 564 ? 18.422 14.648 -4.34 1 98.62 564 PHE A C 1
ATOM 4530 O O . PHE A 1 564 ? 18.047 14.953 -3.207 1 98.62 564 PHE A O 1
ATOM 4537 N N . GLU A 1 565 ? 17.812 14.969 -5.43 1 98.5 565 GLU A N 1
ATOM 4538 C CA . GLU A 1 565 ? 16.453 15.523 -5.406 1 98.5 565 GLU A CA 1
ATOM 4539 C C . GLU A 1 565 ? 15.641 15.039 -6.602 1 98.5 565 GLU A C 1
ATOM 4541 O O . GLU A 1 565 ? 16.156 14.969 -7.719 1 98.5 565 GLU A O 1
ATOM 4546 N N . ILE A 1 566 ? 14.422 14.656 -6.297 1 97.62 566 ILE A N 1
ATOM 4547 C CA . ILE A 1 566 ? 13.414 14.422 -7.328 1 97.62 566 ILE A CA 1
ATOM 4548 C C . ILE A 1 566 ? 12.406 15.57 -7.344 1 97.62 566 ILE A C 1
ATOM 4550 O O . ILE A 1 566 ? 11.742 15.828 -6.34 1 97.62 566 ILE A O 1
ATOM 4554 N N . SER A 1 567 ? 12.32 16.203 -8.414 1 95.88 567 SER A N 1
ATOM 4555 C CA . SER A 1 567 ? 11.438 17.375 -8.453 1 95.88 567 SER A CA 1
ATOM 4556 C C . SER A 1 567 ? 10.547 17.344 -9.68 1 95.88 567 SER A C 1
ATOM 4558 O O . SER A 1 567 ? 10.875 16.703 -10.68 1 95.88 567 SER A O 1
ATOM 4560 N N . LYS A 1 568 ? 9.438 18.031 -9.523 1 95 568 LYS A N 1
ATOM 4561 C CA . LYS A 1 568 ? 8.547 18.312 -10.648 1 95 568 LYS A CA 1
ATOM 4562 C C . LYS A 1 568 ? 8.883 19.656 -11.281 1 95 568 LYS A C 1
ATOM 4564 O O . LYS A 1 568 ? 8.812 20.703 -10.625 1 95 568 LYS A O 1
ATOM 4569 N N . ILE A 1 569 ? 9.344 19.625 -12.492 1 93.69 569 ILE A N 1
ATOM 4570 C CA . ILE A 1 569 ? 9.727 20.812 -13.25 1 93.69 569 ILE A CA 1
ATOM 4571 C C . ILE A 1 569 ? 8.625 21.156 -14.25 1 93.69 569 ILE A C 1
ATOM 4573 O O . ILE A 1 569 ? 8.055 20.266 -14.883 1 93.69 569 ILE A O 1
ATOM 4577 N N . ASN A 1 570 ? 8.344 22.453 -14.312 1 93.94 570 ASN A N 1
ATOM 4578 C CA . ASN A 1 570 ? 7.25 22.906 -15.164 1 93.94 570 ASN A CA 1
ATOM 4579 C C . ASN A 1 570 ? 7.73 23.922 -16.203 1 93.94 570 ASN A C 1
ATOM 4581 O O . ASN A 1 570 ? 7.52 25.125 -16.047 1 93.94 570 ASN A O 1
ATOM 4585 N N . PRO A 1 571 ? 8.297 23.438 -17.328 1 93.56 571 PRO A N 1
ATOM 4586 C CA . PRO A 1 571 ? 8.648 24.359 -18.406 1 93.56 571 PRO A CA 1
ATOM 4587 C C . PRO A 1 571 ? 7.418 24.922 -19.109 1 93.56 571 PRO A C 1
ATOM 4589 O O . PRO A 1 571 ? 6.395 24.234 -19.219 1 93.56 571 PRO A O 1
ATOM 4592 N N . VAL A 1 572 ? 7.625 26.125 -19.672 1 92.5 572 VAL A N 1
ATOM 4593 C CA . VAL A 1 572 ? 6.527 26.734 -20.406 1 92.5 572 VAL A CA 1
ATOM 4594 C C . VAL A 1 572 ? 6.219 25.922 -21.656 1 92.5 572 VAL A C 1
ATOM 4596 O O . VAL A 1 572 ? 7.133 25.453 -22.344 1 92.5 572 VAL A O 1
ATOM 4599 N N . ASP A 1 573 ? 5.066 25.641 -22 1 87.12 573 ASP A N 1
ATOM 4600 C CA . ASP A 1 573 ? 4.543 24.984 -23.203 1 87.12 573 ASP A CA 1
ATOM 4601 C C . ASP A 1 573 ? 4.949 23.5 -23.25 1 87.12 573 ASP A C 1
ATOM 4603 O O . ASP A 1 573 ? 5.176 22.953 -24.328 1 87.12 573 ASP A O 1
ATOM 4607 N N . SER A 1 574 ? 5.348 22.891 -22.125 1 87.88 574 SER A N 1
ATOM 4608 C CA . SER A 1 574 ? 5.641 21.469 -22 1 87.88 574 SER A CA 1
ATOM 4609 C C . SER A 1 574 ? 4.922 20.859 -20.812 1 87.88 574 SER A C 1
ATOM 4611 O O . SER A 1 574 ? 4.477 21.578 -19.906 1 87.88 574 SER A O 1
ATOM 4613 N N . SER A 1 575 ? 4.648 19.609 -20.875 1 90.69 575 SER A N 1
ATOM 4614 C CA . SER A 1 575 ? 4.07 18.922 -19.734 1 90.69 575 SER A CA 1
ATOM 4615 C C . SER A 1 575 ? 5.027 18.906 -18.547 1 90.69 575 SER A C 1
ATOM 4617 O O . SER A 1 575 ? 6.23 19.125 -18.719 1 90.69 575 SER A O 1
ATOM 4619 N N . GLN A 1 576 ? 4.461 18.734 -17.406 1 93.56 576 GLN A N 1
ATOM 4620 C CA . GLN A 1 576 ? 5.273 18.641 -16.203 1 93.56 576 GLN A CA 1
ATOM 4621 C C . GLN A 1 576 ? 6.301 17.516 -16.312 1 93.56 576 GLN A C 1
ATOM 4623 O O . GLN A 1 576 ? 5.984 16.422 -16.797 1 93.56 576 GLN A O 1
ATOM 4628 N N . GLN A 1 577 ? 7.574 17.859 -16 1 94.44 577 GLN A N 1
ATOM 4629 C CA . GLN A 1 577 ? 8.68 16.906 -16.078 1 94.44 577 GLN A CA 1
ATOM 4630 C C . GLN A 1 577 ? 9.117 16.469 -14.688 1 94.44 577 GLN A C 1
ATOM 4632 O O . GLN A 1 577 ? 9.125 17.266 -13.75 1 94.44 577 GLN A O 1
ATOM 4637 N N . THR A 1 578 ? 9.391 15.211 -14.555 1 96.31 578 THR A N 1
ATOM 4638 C CA . THR A 1 578 ? 9.977 14.695 -13.32 1 96.31 578 THR A CA 1
ATOM 4639 C C . THR A 1 578 ? 11.477 14.445 -13.5 1 96.31 578 THR A C 1
ATOM 4641 O O . THR A 1 578 ? 11.875 13.547 -14.234 1 96.31 578 THR A O 1
ATOM 4644 N N . VAL A 1 579 ? 12.258 15.227 -12.789 1 96.62 579 VAL A N 1
ATOM 4645 C CA . VAL A 1 579 ? 13.695 15.188 -13 1 96.62 579 VAL A CA 1
ATOM 4646 C C . VAL A 1 579 ? 14.391 14.727 -11.719 1 96.62 579 VAL A C 1
ATOM 4648 O O . VAL A 1 579 ? 14.102 15.227 -10.633 1 96.62 579 VAL A O 1
ATOM 4651 N N . LEU A 1 580 ? 15.234 13.727 -11.844 1 98.06 580 LEU A N 1
ATOM 4652 C CA . LEU A 1 580 ? 16.125 13.266 -10.773 1 98.06 580 LEU A CA 1
ATOM 4653 C C . LEU A 1 580 ? 17.531 13.812 -10.961 1 98.06 580 LEU A C 1
ATOM 4655 O O . LEU A 1 580 ? 18.125 13.656 -12.031 1 98.06 580 LEU A O 1
ATOM 4659 N N . SER A 1 581 ? 18.016 14.453 -9.953 1 98.44 581 SER A N 1
ATOM 4660 C CA . SER A 1 581 ? 19.406 14.922 -9.953 1 98.44 581 SER A CA 1
ATOM 4661 C C . SER A 1 581 ? 20.156 14.391 -8.742 1 98.44 581 SER A C 1
ATOM 4663 O O . SER A 1 581 ? 19.703 14.523 -7.609 1 98.44 581 SER A O 1
ATOM 4665 N N . ILE A 1 582 ? 21.312 13.758 -8.977 1 98.56 582 ILE A N 1
ATOM 4666 C CA . ILE A 1 582 ? 22.188 13.211 -7.938 1 98.56 582 ILE A CA 1
ATOM 4667 C C . ILE A 1 582 ? 23.547 13.898 -8 1 98.56 582 ILE A C 1
ATOM 4669 O O . ILE A 1 582 ? 24.125 14.062 -9.078 1 98.56 582 ILE A O 1
ATOM 4673 N N . ILE A 1 583 ? 24.047 14.336 -6.902 1 98.5 583 ILE A N 1
ATOM 4674 C CA . ILE A 1 583 ? 25.375 14.906 -6.809 1 98.5 583 ILE A CA 1
ATOM 4675 C C . ILE A 1 583 ? 26.234 14.078 -5.848 1 98.5 583 ILE A C 1
ATOM 4677 O O . ILE A 1 583 ? 25.859 13.891 -4.688 1 98.5 583 ILE A O 1
ATOM 4681 N N . LEU A 1 584 ? 27.297 13.586 -6.344 1 98.12 584 LEU A N 1
ATOM 4682 C CA . LEU A 1 584 ? 28.297 12.875 -5.551 1 98.12 584 LEU A CA 1
ATOM 4683 C C . LEU A 1 584 ? 29.531 13.75 -5.316 1 98.12 584 LEU A C 1
ATOM 4685 O O . LEU A 1 584 ? 30.234 14.094 -6.262 1 98.12 584 LEU A O 1
ATOM 4689 N N . CYS A 1 585 ? 29.766 14.086 -4.094 1 97.5 585 CYS A N 1
ATOM 4690 C CA . CYS A 1 585 ? 30.875 14.992 -3.805 1 97.5 585 CYS A CA 1
ATOM 4691 C C . CYS A 1 585 ? 31.906 14.328 -2.896 1 97.5 585 CYS A C 1
ATOM 4693 O O . CYS A 1 585 ? 32.938 14.938 -2.561 1 97.5 585 CYS A O 1
ATOM 4695 N N . LYS A 1 586 ? 31.656 13.156 -2.449 1 95.31 586 LYS A N 1
ATOM 4696 C CA . LYS A 1 586 ? 32.562 12.383 -1.618 1 95.31 586 LYS A CA 1
ATOM 4697 C C . LYS A 1 586 ? 32.438 10.883 -1.878 1 95.31 586 LYS A C 1
ATOM 4699 O O . LYS A 1 586 ? 31.453 10.453 -2.508 1 95.31 586 LYS A O 1
ATOM 4704 N N . PRO A 1 587 ? 33.375 10.125 -1.453 1 94.56 587 PRO A N 1
ATOM 4705 C CA . PRO A 1 587 ? 33.219 8.672 -1.586 1 94.56 587 PRO A CA 1
ATOM 4706 C C . PRO A 1 587 ? 31.969 8.148 -0.883 1 94.56 587 PRO A C 1
ATOM 4708 O O . PRO A 1 587 ? 31.594 8.656 0.178 1 94.56 587 PRO A O 1
ATOM 4711 N N . LEU A 1 588 ? 31.312 7.176 -1.492 1 92.69 588 LEU A N 1
ATOM 4712 C CA . LEU A 1 588 ? 30.125 6.598 -0.891 1 92.69 588 LEU A CA 1
ATOM 4713 C C . LEU A 1 588 ? 30.453 5.918 0.433 1 92.69 588 LEU A C 1
ATOM 4715 O O . LEU A 1 588 ? 29.656 5.961 1.375 1 92.69 588 LEU A O 1
ATOM 4719 N N . ILE A 1 589 ? 31.562 5.25 0.469 1 90.81 589 ILE A N 1
ATOM 4720 C CA . ILE A 1 589 ? 32.094 4.629 1.675 1 90.81 589 ILE A CA 1
ATOM 4721 C C . ILE A 1 589 ? 33.594 4.938 1.799 1 90.81 589 ILE A C 1
ATOM 4723 O O . ILE A 1 589 ? 34.312 4.887 0.811 1 90.81 589 ILE A O 1
ATOM 4727 N N . ASN A 1 590 ? 33.969 5.359 2.955 1 87.81 590 ASN A N 1
ATOM 4728 C CA . ASN A 1 590 ? 35.375 5.594 3.258 1 87.81 590 ASN A CA 1
ATOM 4729 C C . ASN A 1 590 ? 35.688 5.227 4.703 1 87.81 590 ASN A C 1
ATOM 4731 O O . ASN A 1 590 ? 35.438 6.004 5.621 1 87.81 590 ASN A O 1
ATOM 4735 N N . SER A 1 591 ? 36.219 4.031 4.84 1 85.69 591 SER A N 1
ATOM 4736 C CA . SER A 1 591 ? 36.625 3.576 6.168 1 85.69 591 SER A CA 1
ATOM 4737 C C . SER A 1 591 ? 38.094 3.207 6.215 1 85.69 591 SER A C 1
ATOM 4739 O O . SER A 1 591 ? 38.5 2.141 5.734 1 85.69 591 SER A O 1
ATOM 4741 N N . LYS A 1 592 ? 38.844 3.916 6.844 1 77.44 592 LYS A N 1
ATOM 4742 C CA . LYS A 1 592 ? 40.25 3.654 6.973 1 77.44 592 LYS A CA 1
ATOM 4743 C C . LYS A 1 592 ? 40.531 2.5 7.934 1 77.44 592 LYS A C 1
ATOM 4745 O O . LYS A 1 592 ? 41.5 1.767 7.781 1 77.44 592 LYS A O 1
ATOM 4750 N N . ILE A 1 593 ? 39.594 2.355 8.844 1 77.38 593 ILE A N 1
ATOM 4751 C CA . ILE A 1 593 ? 39.75 1.348 9.891 1 77.38 593 ILE A CA 1
ATOM 4752 C C . ILE A 1 593 ? 39.594 -0.047 9.289 1 77.38 593 ILE A C 1
ATOM 4754 O O . ILE A 1 593 ? 40.219 -1.002 9.734 1 77.38 593 ILE A O 1
ATOM 4758 N N . ASN A 1 594 ? 38.844 -0.131 8.289 1 82.81 594 ASN A N 1
ATOM 4759 C CA . ASN A 1 594 ? 38.5 -1.426 7.711 1 82.81 594 ASN A CA 1
ATOM 4760 C C . ASN A 1 594 ? 39 -1.55 6.273 1 82.81 594 ASN A C 1
ATOM 4762 O O . ASN A 1 594 ? 38.594 -2.473 5.555 1 82.81 594 ASN A O 1
ATOM 4766 N N . ASP A 1 595 ? 39.781 -0.623 5.824 1 85 595 ASP A N 1
ATOM 4767 C CA . ASP A 1 595 ? 40.312 -0.596 4.469 1 85 595 ASP A CA 1
ATOM 4768 C C . ASP A 1 595 ? 39.219 -0.764 3.428 1 85 595 ASP A C 1
ATOM 4770 O O . ASP A 1 595 ? 39.312 -1.604 2.531 1 85 595 ASP A O 1
ATOM 4774 N N . SER A 1 596 ? 38.125 -0.164 3.637 1 90.62 596 SER A N 1
ATOM 4775 C CA . SER A 1 596 ? 37 -0.166 2.711 1 90.62 596 SER A CA 1
ATOM 4776 C C . SER A 1 596 ? 36.812 1.21 2.088 1 90.62 596 SER A C 1
ATOM 4778 O O . SER A 1 596 ? 36.812 2.225 2.789 1 90.62 596 SER A O 1
ATOM 4780 N N . LEU A 1 597 ? 36.719 1.196 0.782 1 92.88 597 LEU A N 1
ATOM 4781 C CA . LEU A 1 597 ? 36.594 2.459 0.061 1 92.88 597 LEU A CA 1
ATOM 4782 C C . LEU A 1 597 ? 35.844 2.275 -1.244 1 92.88 597 LEU A C 1
ATOM 4784 O O . LEU A 1 597 ? 36.094 1.336 -1.997 1 92.88 597 LEU A O 1
ATOM 4788 N N . ILE A 1 598 ? 34.906 3.119 -1.428 1 93.88 598 ILE A N 1
ATOM 4789 C CA . ILE A 1 598 ? 34.312 3.311 -2.746 1 93.88 598 ILE A CA 1
ATOM 4790 C C . ILE A 1 598 ? 34.688 4.688 -3.287 1 93.88 598 ILE A C 1
ATOM 4792 O O . ILE A 1 598 ? 34.125 5.703 -2.852 1 93.88 598 ILE A O 1
ATOM 4796 N N . VAL A 1 599 ? 35.469 4.676 -4.215 1 94.31 599 VAL A N 1
ATOM 4797 C CA . VAL A 1 599 ? 36.094 5.914 -4.684 1 94.31 599 VAL A CA 1
ATOM 4798 C C . VAL A 1 599 ? 35.031 6.785 -5.367 1 94.31 599 VAL A C 1
ATOM 4800 O O . VAL A 1 599 ? 34.062 6.273 -5.898 1 94.31 599 VAL A O 1
ATOM 4803 N N . ASN A 1 600 ? 35.188 8.062 -5.211 1 94.88 600 ASN A N 1
ATOM 4804 C CA . ASN A 1 600 ? 34.344 9.008 -5.91 1 94.88 600 ASN A CA 1
ATOM 4805 C C . ASN A 1 600 ? 34.906 9.391 -7.27 1 94.88 600 ASN A C 1
ATOM 4807 O O . ASN A 1 600 ? 35.719 10.32 -7.375 1 94.88 600 ASN A O 1
ATOM 4811 N N . ASN A 1 601 ? 34.469 8.695 -8.281 1 95 601 ASN A N 1
ATOM 4812 C CA . ASN A 1 601 ? 34.938 8.977 -9.641 1 95 601 ASN A CA 1
ATOM 4813 C C . ASN A 1 601 ? 33.875 8.648 -10.672 1 95 601 ASN A C 1
ATOM 4815 O O . ASN A 1 601 ? 32.719 8.359 -10.312 1 95 601 ASN A O 1
ATOM 4819 N N . PHE A 1 602 ? 34.188 8.766 -11.883 1 94.44 602 PHE A N 1
ATOM 4820 C CA . PHE A 1 602 ? 33.25 8.609 -12.977 1 94.44 602 PHE A CA 1
ATOM 4821 C C . PHE A 1 602 ? 32.719 7.184 -13.039 1 94.44 602 PHE A C 1
ATOM 4823 O O . PHE A 1 602 ? 31.531 6.961 -13.281 1 94.44 602 PHE A O 1
ATOM 4830 N N . VAL A 1 603 ? 33.531 6.215 -12.789 1 91.62 603 VAL A N 1
ATOM 4831 C CA . VAL A 1 603 ? 33.156 4.805 -12.844 1 91.62 603 VAL A CA 1
ATOM 4832 C C . VAL A 1 603 ? 32.156 4.496 -11.742 1 91.62 603 VAL A C 1
ATOM 4834 O O . VAL A 1 603 ? 31.156 3.783 -11.977 1 91.62 603 VAL A O 1
ATOM 4837 N N . THR A 1 604 ? 32.375 4.996 -10.555 1 94.69 604 THR A N 1
ATOM 4838 C CA . THR A 1 604 ? 31.438 4.832 -9.453 1 94.69 604 THR A CA 1
ATOM 4839 C C . THR A 1 604 ? 30.094 5.449 -9.805 1 94.69 604 THR A C 1
ATOM 4841 O O . THR A 1 604 ? 29.047 4.887 -9.477 1 94.69 604 THR A O 1
ATOM 4844 N N . THR A 1 605 ? 30.156 6.562 -10.43 1 96.38 605 THR A N 1
ATOM 4845 C CA . THR A 1 605 ? 28.938 7.238 -10.844 1 96.38 605 THR A CA 1
ATOM 4846 C C . THR A 1 605 ? 28.156 6.383 -11.844 1 96.38 605 THR A C 1
ATOM 4848 O O . THR A 1 605 ? 26.938 6.254 -11.742 1 96.38 605 THR A O 1
ATOM 4851 N N . LYS A 1 606 ? 28.875 5.797 -12.758 1 94.38 606 LYS A N 1
ATOM 4852 C CA . LYS A 1 606 ? 28.266 4.875 -13.711 1 94.38 606 LYS A CA 1
ATOM 4853 C C . LYS A 1 606 ? 27.656 3.67 -13 1 94.38 606 LYS A C 1
ATOM 4855 O O . LYS A 1 606 ? 26.562 3.211 -13.367 1 94.38 606 LYS A O 1
ATOM 4860 N N . ALA A 1 607 ? 28.359 3.219 -12.047 1 94 607 ALA A N 1
ATOM 4861 C CA . ALA A 1 607 ? 27.891 2.049 -11.305 1 94 607 ALA A CA 1
ATOM 4862 C C . ALA A 1 607 ? 26.609 2.355 -10.539 1 94 607 ALA A C 1
ATOM 4864 O O . ALA A 1 607 ? 25.688 1.532 -10.5 1 94 607 ALA A O 1
ATOM 4865 N N . LEU A 1 608 ? 26.609 3.477 -9.867 1 95.75 608 LEU A N 1
ATOM 4866 C CA . LEU A 1 608 ? 25.406 3.881 -9.148 1 95.75 608 LEU A CA 1
ATOM 4867 C C . LEU A 1 608 ? 24.219 4.016 -10.102 1 95.75 608 LEU A C 1
ATOM 4869 O O . LEU A 1 608 ? 23.109 3.57 -9.789 1 95.75 608 LEU A O 1
ATOM 4873 N N . LEU A 1 609 ? 24.469 4.605 -11.242 1 97 609 LEU A N 1
ATOM 4874 C CA . LEU A 1 609 ? 23.422 4.715 -12.258 1 97 609 LEU A CA 1
ATOM 4875 C C . LEU A 1 609 ? 22.922 3.334 -12.68 1 97 609 LEU A C 1
ATOM 4877 O O . LEU A 1 609 ? 21.719 3.111 -12.773 1 97 609 LEU A O 1
ATOM 4881 N N . HIS A 1 610 ? 23.875 2.482 -12.938 1 94.81 610 HIS A N 1
ATOM 4882 C CA . HIS A 1 610 ? 23.516 1.131 -13.352 1 94.81 610 HIS A CA 1
ATOM 4883 C C . HIS A 1 610 ? 22.672 0.432 -12.297 1 94.81 610 HIS A C 1
ATOM 4885 O O . HIS A 1 610 ? 21.672 -0.215 -12.633 1 94.81 610 HIS A O 1
ATOM 4891 N N . ALA A 1 611 ? 23.078 0.535 -11.086 1 94.38 611 ALA A N 1
ATOM 4892 C CA . ALA A 1 611 ? 22.312 -0.078 -9.992 1 94.38 611 ALA A CA 1
ATOM 4893 C C . ALA A 1 611 ? 20.906 0.48 -9.93 1 94.38 611 ALA A C 1
ATOM 4895 O O . ALA A 1 611 ? 19.938 -0.272 -9.766 1 94.38 611 ALA A O 1
ATOM 4896 N N . LEU A 1 612 ? 20.797 1.758 -10.055 1 95.62 612 LEU A N 1
ATOM 4897 C CA . LEU A 1 612 ? 19.5 2.422 -9.992 1 95.62 612 LEU A CA 1
ATOM 4898 C C . LEU A 1 612 ? 18.609 1.97 -11.141 1 95.62 612 LEU A C 1
ATOM 4900 O O . LEU A 1 612 ? 17.453 1.569 -10.922 1 95.62 612 LEU A O 1
ATOM 4904 N N . LEU A 1 613 ? 19.094 2.004 -12.367 1 94.31 613 LEU A N 1
ATOM 4905 C CA . LEU A 1 613 ? 18.281 1.689 -13.539 1 94.31 613 LEU A CA 1
ATOM 4906 C C . LEU A 1 613 ? 17.938 0.204 -13.57 1 94.31 613 LEU A C 1
ATOM 4908 O O . LEU A 1 613 ? 16.875 -0.176 -14.055 1 94.31 613 LEU A O 1
ATOM 4912 N N . THR A 1 614 ? 18.844 -0.605 -13.031 1 90.88 614 THR A N 1
ATOM 4913 C CA . THR A 1 614 ? 18.547 -2.025 -12.906 1 90.88 614 THR A CA 1
ATOM 4914 C C . THR A 1 614 ? 17.375 -2.244 -11.938 1 90.88 614 THR A C 1
ATOM 4916 O O . THR A 1 614 ? 16.469 -3.016 -12.227 1 90.88 614 THR A O 1
ATOM 4919 N N . LYS A 1 615 ? 17.484 -1.547 -10.82 1 90.19 615 LYS A N 1
ATOM 4920 C CA . LYS A 1 615 ? 16.406 -1.61 -9.844 1 90.19 615 LYS A CA 1
ATOM 4921 C C . LYS A 1 615 ? 15.07 -1.201 -10.469 1 90.19 615 LYS A C 1
ATOM 4923 O O . LYS A 1 615 ? 14.023 -1.759 -10.141 1 90.19 615 LYS A O 1
ATOM 4928 N N . LEU A 1 616 ? 15.117 -0.301 -11.375 1 90.38 616 LEU A N 1
ATOM 4929 C CA . LEU A 1 616 ? 13.906 0.24 -11.992 1 90.38 616 LEU A CA 1
ATOM 4930 C C . LEU A 1 616 ? 13.539 -0.542 -13.25 1 90.38 616 LEU A C 1
ATOM 4932 O O . LEU A 1 616 ? 12.516 -0.265 -13.883 1 90.38 616 LEU A O 1
ATOM 4936 N N . ASN A 1 617 ? 14.367 -1.494 -13.703 1 88.12 617 ASN A N 1
ATOM 4937 C CA . ASN A 1 617 ? 14.188 -2.305 -14.898 1 88.12 617 ASN A CA 1
ATOM 4938 C C . ASN A 1 617 ? 14.141 -1.442 -16.156 1 88.12 617 ASN A C 1
ATOM 4940 O O . ASN A 1 617 ? 13.234 -1.591 -16.984 1 88.12 617 ASN A O 1
ATOM 4944 N N . ILE A 1 618 ? 15.016 -0.512 -16.234 1 89.94 618 ILE A N 1
ATOM 4945 C CA . ILE A 1 618 ? 15.141 0.359 -17.406 1 89.94 618 ILE A CA 1
ATOM 4946 C C . ILE A 1 618 ? 16.391 -0.008 -18.188 1 89.94 618 ILE A C 1
ATOM 4948 O O . ILE A 1 618 ? 17.516 0.103 -17.672 1 89.94 618 ILE A O 1
ATOM 4952 N N . ASP A 1 619 ? 16.219 -0.391 -19.359 1 87.38 619 ASP A N 1
ATOM 4953 C CA . ASP A 1 619 ? 17.344 -0.643 -20.266 1 87.38 619 ASP A CA 1
ATOM 4954 C C . ASP A 1 619 ? 17.891 0.663 -20.828 1 87.38 619 ASP A C 1
ATOM 4956 O O . ASP A 1 619 ? 17.125 1.568 -21.172 1 87.38 619 ASP A O 1
ATOM 4960 N N . TYR A 1 620 ? 19.219 0.75 -20.797 1 90.81 620 TYR A N 1
ATOM 4961 C CA . TYR A 1 620 ? 19.828 1.985 -21.266 1 90.81 620 TYR A CA 1
ATOM 4962 C C . TYR A 1 620 ? 21.156 1.703 -21.984 1 90.81 620 TYR A C 1
ATOM 4964 O O . TYR A 1 620 ? 21.688 0.594 -21.906 1 90.81 620 TYR A O 1
ATOM 4972 N N . ALA A 1 621 ? 21.609 2.68 -22.797 1 88.69 621 ALA A N 1
ATOM 4973 C CA . ALA A 1 621 ? 22.922 2.691 -23.453 1 88.69 621 ALA A CA 1
ATOM 4974 C C . ALA A 1 621 ? 23.531 4.086 -23.422 1 88.69 621 ALA A C 1
ATOM 4976 O O . ALA A 1 621 ? 22.828 5.086 -23.328 1 88.69 621 ALA A O 1
ATOM 4977 N N . TYR A 1 622 ? 24.828 4.125 -23.297 1 89.5 622 TYR A N 1
ATOM 4978 C CA . TYR A 1 622 ? 25.5 5.414 -23.391 1 89.5 622 TYR A CA 1
ATOM 4979 C C . TYR A 1 622 ? 25.562 5.895 -24.844 1 89.5 622 TYR A C 1
ATOM 4981 O O . TYR A 1 622 ? 25.766 5.094 -25.75 1 89.5 622 TYR A O 1
ATOM 4989 N N . ASP A 1 623 ? 25.375 7.137 -24.938 1 83.06 623 ASP A N 1
ATOM 4990 C CA . ASP A 1 623 ? 25.422 7.723 -26.281 1 83.06 623 ASP A CA 1
ATOM 4991 C C . ASP A 1 623 ? 26.844 7.742 -26.812 1 83.06 623 ASP A C 1
ATOM 4993 O O . ASP A 1 623 ? 27.781 8.055 -26.094 1 83.06 623 ASP A O 1
ATOM 4997 N N . LYS A 1 624 ? 27.062 7.441 -28.109 1 72.62 624 LYS A N 1
ATOM 4998 C CA . LYS A 1 624 ? 28.359 7.352 -28.75 1 72.62 624 LYS A CA 1
ATOM 4999 C C . LYS A 1 624 ? 28.859 8.734 -29.172 1 72.62 624 LYS A C 1
ATOM 5001 O O . LYS A 1 624 ? 30.062 8.938 -29.344 1 72.62 624 LYS A O 1
ATOM 5006 N N . ASN A 1 625 ? 27.891 9.594 -29.25 1 71.56 625 ASN A N 1
ATOM 5007 C CA . ASN A 1 625 ? 28.281 10.906 -29.75 1 71.56 625 ASN A CA 1
ATOM 5008 C C . ASN A 1 625 ? 28.859 11.773 -28.625 1 71.56 625 ASN A C 1
ATOM 5010 O O . ASN A 1 625 ? 28.328 11.805 -27.531 1 71.56 625 ASN A O 1
ATOM 5014 N N . HIS A 1 626 ? 30.109 12.164 -28.859 1 67.94 626 HIS A N 1
ATOM 5015 C CA . HIS A 1 626 ? 30.766 13.047 -27.922 1 67.94 626 HIS A CA 1
ATOM 5016 C C . HIS A 1 626 ? 30.156 14.445 -27.953 1 67.94 626 HIS A C 1
ATOM 5018 O O . HIS A 1 626 ? 29.938 15.008 -29.031 1 67.94 626 HIS A O 1
ATOM 5024 N N . VAL A 1 627 ? 29.594 14.844 -26.797 1 71.69 627 VAL A N 1
ATOM 5025 C CA . VAL A 1 627 ? 29.016 16.17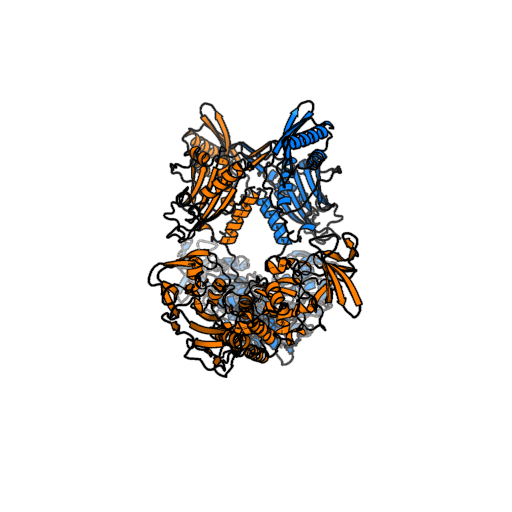2 -26.688 1 71.69 627 VAL A CA 1
ATOM 5026 C C . VAL A 1 627 ? 29.953 17.094 -25.906 1 71.69 627 VAL A C 1
ATOM 5028 O O . VAL A 1 627 ? 30.484 16.703 -24.859 1 71.69 627 VAL A O 1
ATOM 5031 N N . VAL A 1 628 ? 30.359 18.141 -26.516 1 74.25 628 VAL A N 1
ATOM 5032 C CA . VAL A 1 628 ? 31.125 19.172 -25.812 1 74.25 628 VAL A CA 1
ATOM 5033 C C . VAL A 1 628 ? 30.188 20.047 -24.984 1 74.25 628 VAL A C 1
ATOM 5035 O O . VAL A 1 628 ? 29.141 20.484 -25.469 1 74.25 628 VAL A O 1
ATOM 5038 N N . ASN A 1 629 ? 30.5 20.109 -23.672 1 80.56 629 ASN A N 1
ATOM 5039 C CA . ASN A 1 629 ? 29.688 20.875 -22.75 1 80.56 629 ASN A CA 1
ATOM 5040 C C . ASN A 1 629 ? 30.531 21.859 -21.938 1 80.56 629 ASN A C 1
ATOM 5042 O O . ASN A 1 629 ? 31.688 21.562 -21.625 1 80.56 629 ASN A O 1
ATOM 5046 N N . GLU A 1 630 ? 30.078 22.969 -21.688 1 84.81 630 GLU A N 1
ATOM 5047 C CA . GLU A 1 630 ? 30.812 24 -20.969 1 84.81 630 GLU A CA 1
ATOM 5048 C C . GLU A 1 630 ? 30.797 23.734 -19.453 1 84.81 630 GLU A C 1
ATOM 5050 O O . GLU A 1 630 ? 31.672 24.203 -18.734 1 84.81 630 GLU A O 1
ATOM 5055 N N . LEU A 1 631 ? 29.922 22.969 -19.031 1 91.19 631 LEU A N 1
ATOM 5056 C CA . LEU A 1 631 ? 29.703 22.797 -17.594 1 91.19 631 LEU A CA 1
ATOM 5057 C C . LEU A 1 631 ? 30.375 21.516 -17.094 1 91.19 631 LEU A C 1
ATOM 5059 O O . LEU A 1 631 ? 30.688 21.422 -15.898 1 91.19 631 LEU A O 1
ATOM 5063 N N . TYR A 1 632 ? 30.625 20.625 -17.984 1 91.94 632 TYR A N 1
ATOM 5064 C CA . TYR A 1 632 ? 31.109 19.312 -17.562 1 91.94 632 TYR A CA 1
ATOM 5065 C C . TYR A 1 632 ? 32.406 18.953 -18.281 1 91.94 632 TYR A C 1
ATOM 5067 O O . TYR A 1 632 ? 32.656 19.438 -19.391 1 91.94 632 TYR A O 1
ATOM 5075 N N . ASP A 1 633 ? 33.188 18.125 -17.578 1 91.12 633 ASP A N 1
ATOM 5076 C CA . ASP A 1 633 ? 34.438 17.641 -18.188 1 91.12 633 ASP A CA 1
ATOM 5077 C C . ASP A 1 633 ? 34.156 16.766 -19.406 1 91.12 633 ASP A C 1
ATOM 5079 O O . ASP A 1 633 ? 33.438 15.773 -19.297 1 91.12 633 ASP A O 1
ATOM 5083 N N . ASN A 1 634 ? 34.75 17.094 -20.516 1 84.5 634 ASN A N 1
ATOM 5084 C CA . ASN A 1 634 ? 34.469 16.453 -21.781 1 84.5 634 ASN A CA 1
ATOM 5085 C C . ASN A 1 634 ? 34.844 14.977 -21.766 1 84.5 634 ASN A C 1
ATOM 5087 O O . ASN A 1 634 ? 34.25 14.164 -22.469 1 84.5 634 ASN A O 1
ATOM 5091 N N . ASN A 1 635 ? 35.781 14.641 -20.906 1 85.31 635 ASN A N 1
ATOM 5092 C CA . ASN A 1 635 ? 36.25 13.258 -20.844 1 85.31 635 ASN A CA 1
ATOM 5093 C C . ASN A 1 635 ? 35.438 12.453 -19.812 1 85.31 635 ASN A C 1
ATOM 5095 O O . ASN A 1 635 ? 35.594 11.234 -19.719 1 85.31 635 ASN A O 1
ATOM 5099 N N . GLN A 1 636 ? 34.688 13.125 -19.094 1 91.75 636 GLN A N 1
ATOM 5100 C CA . GLN A 1 636 ? 33.875 12.484 -18.062 1 91.75 636 GLN A CA 1
ATOM 5101 C C . GLN A 1 636 ? 32.406 12.898 -18.172 1 91.75 636 GLN A C 1
ATOM 5103 O O . GLN A 1 636 ? 31.797 13.32 -17.188 1 91.75 636 GLN A O 1
ATOM 5108 N N . LEU A 1 637 ? 31.938 12.836 -19.359 1 92.31 637 LEU A N 1
ATOM 5109 C CA . LEU A 1 637 ? 30.547 13.117 -19.672 1 92.31 637 LEU A CA 1
ATOM 5110 C C . LEU A 1 637 ? 29.953 12.023 -20.562 1 92.31 637 LEU A C 1
ATOM 5112 O O . LEU A 1 637 ? 30.562 11.656 -21.578 1 92.31 637 LEU A O 1
ATOM 5116 N N . ALA A 1 638 ? 28.891 11.469 -20.125 1 92.25 638 ALA A N 1
ATOM 5117 C CA . ALA A 1 638 ? 28.188 10.453 -20.922 1 92.25 638 ALA A CA 1
ATOM 5118 C C . ALA A 1 638 ? 26.688 10.703 -20.938 1 92.25 638 ALA A C 1
ATOM 5120 O O . ALA A 1 638 ? 26.078 10.945 -19.891 1 92.25 638 ALA A O 1
ATOM 5121 N N . LEU A 1 639 ? 26.141 10.719 -22.141 1 93.44 639 LEU A N 1
ATOM 5122 C CA . LEU A 1 639 ? 24.703 10.844 -22.281 1 93.44 639 LEU A CA 1
ATOM 5123 C C . LEU A 1 639 ? 24.016 9.484 -22.188 1 93.44 639 LEU A C 1
ATOM 5125 O O . LEU A 1 639 ? 24.562 8.477 -22.641 1 93.44 639 LEU A O 1
ATOM 5129 N N . ILE A 1 640 ? 22.938 9.461 -21.594 1 93.44 640 ILE A N 1
ATOM 5130 C CA . ILE A 1 640 ? 22.203 8.219 -21.375 1 93.44 640 ILE A CA 1
ATOM 5131 C C . ILE A 1 640 ? 21.016 8.156 -22.328 1 93.44 640 ILE A C 1
ATOM 5133 O O . ILE A 1 640 ? 20.156 9.039 -22.328 1 93.44 640 ILE A O 1
ATOM 5137 N N . ASN A 1 641 ? 20.984 7.109 -23.047 1 91.44 641 ASN A N 1
ATOM 5138 C CA . ASN A 1 641 ? 19.906 6.902 -24.016 1 91.44 641 ASN A CA 1
ATOM 5139 C C . ASN A 1 641 ? 19.047 5.699 -23.641 1 91.44 641 ASN A C 1
ATOM 5141 O O . ASN A 1 641 ? 19.562 4.676 -23.188 1 91.44 641 ASN A O 1
ATOM 5145 N N . ALA A 1 642 ? 17.797 5.914 -23.656 1 85.44 642 ALA A N 1
ATOM 5146 C CA . ALA A 1 642 ? 16.828 4.824 -23.594 1 85.44 642 ALA A CA 1
ATOM 5147 C C . ALA A 1 642 ? 15.789 4.941 -24.688 1 85.44 642 ALA A C 1
ATOM 5149 O O . ALA A 1 642 ? 15.266 6.027 -24.938 1 85.44 642 ALA A O 1
ATOM 5150 N N . ASN A 1 643 ? 15.492 3.924 -25.391 1 78.62 643 ASN A N 1
ATOM 5151 C CA . ASN A 1 643 ? 14.539 3.912 -26.5 1 78.62 643 ASN A CA 1
ATOM 5152 C C . ASN A 1 643 ? 14.891 4.957 -27.547 1 78.62 643 ASN A C 1
ATOM 5154 O O . ASN A 1 643 ? 14.023 5.715 -28 1 78.62 643 ASN A O 1
ATOM 5158 N N . LYS A 1 644 ? 16.25 5.227 -27.781 1 78.81 644 LYS A N 1
ATOM 5159 C CA . LYS A 1 644 ? 16.797 6.109 -28.812 1 78.81 644 LYS A CA 1
ATOM 5160 C C . LYS A 1 644 ? 16.562 7.574 -28.453 1 78.81 644 LYS A C 1
ATOM 5162 O O . LYS A 1 644 ? 16.5 8.43 -29.344 1 78.81 644 LYS A O 1
ATOM 5167 N N . GLN A 1 645 ? 16.281 7.801 -27.281 1 85.81 645 GLN A N 1
ATOM 5168 C CA . GLN A 1 645 ? 16.125 9.172 -26.812 1 85.81 645 GLN A CA 1
ATOM 5169 C C . GLN A 1 645 ? 17 9.43 -25.578 1 85.81 645 GLN A C 1
ATOM 5171 O O . GLN A 1 645 ? 17.125 8.578 -24.703 1 85.81 645 GLN A O 1
ATOM 5176 N N . VAL A 1 646 ? 17.609 10.586 -25.641 1 88.44 646 VAL A N 1
ATOM 5177 C CA . VAL A 1 646 ? 18.438 10.977 -24.5 1 88.44 646 VAL A CA 1
ATOM 5178 C C . VAL A 1 646 ? 17.531 11.375 -23.328 1 88.44 646 VAL A C 1
ATOM 5180 O O . VAL A 1 646 ? 16.672 12.25 -23.469 1 88.44 646 VAL A O 1
ATOM 5183 N N . PHE A 1 647 ? 17.656 10.695 -22.25 1 92.12 647 PHE A N 1
ATOM 5184 C CA . PHE A 1 647 ? 16.797 11.07 -21.125 1 92.12 647 PHE A CA 1
ATOM 5185 C C . PHE A 1 647 ? 17.625 11.492 -19.922 1 92.12 647 PHE A C 1
ATOM 5187 O O . PHE A 1 647 ? 17.078 11.719 -18.844 1 92.12 647 PHE A O 1
ATOM 5194 N N . GLY A 1 648 ? 18.984 11.539 -20.078 1 94.38 648 GLY A N 1
ATOM 5195 C CA . GLY A 1 648 ? 19.812 12.062 -19 1 94.38 648 GLY A CA 1
ATOM 5196 C C . GLY A 1 648 ? 21.297 11.992 -19.297 1 94.38 648 GLY A C 1
ATOM 5197 O O . GLY A 1 648 ? 21.688 11.789 -20.438 1 94.38 648 GLY A O 1
ATOM 5198 N N . PHE A 1 649 ? 22.109 12.32 -18.25 1 94.5 649 PHE A N 1
ATOM 5199 C CA . PHE A 1 649 ? 23.562 12.266 -18.422 1 94.5 649 PHE A CA 1
ATOM 5200 C C . PHE A 1 649 ? 24.25 11.992 -17.094 1 94.5 649 PHE A C 1
ATOM 5202 O O . PHE A 1 649 ? 23.625 12.117 -16.031 1 94.5 649 PHE A O 1
ATOM 5209 N N . ILE A 1 650 ? 25.438 11.5 -17.156 1 96.25 650 ILE A N 1
ATOM 5210 C CA . ILE A 1 650 ? 26.391 11.453 -16.062 1 96.25 650 ILE A CA 1
ATOM 5211 C C . ILE A 1 650 ? 27.625 12.266 -16.422 1 96.25 650 ILE A C 1
ATOM 5213 O O . ILE A 1 650 ? 28.062 12.273 -17.578 1 96.25 650 ILE A O 1
ATOM 5217 N N . GLY A 1 651 ? 28.109 13.055 -15.453 1 95.38 651 GLY A N 1
ATOM 5218 C CA . GLY A 1 651 ? 29.266 13.867 -15.766 1 95.38 651 GLY A CA 1
ATOM 5219 C C . GLY A 1 651 ? 29.953 14.438 -14.539 1 95.38 651 GLY A C 1
ATOM 5220 O O . GLY A 1 651 ? 29.391 14.406 -13.438 1 95.38 651 GLY A O 1
ATOM 5221 N N . GLN A 1 652 ? 31.188 14.875 -14.727 1 96.62 652 GLN A N 1
ATOM 5222 C CA . GLN A 1 652 ? 31.938 15.602 -13.711 1 96.62 652 GLN A CA 1
ATOM 5223 C C . GLN A 1 652 ? 31.875 17.109 -13.945 1 96.62 652 GLN A C 1
ATOM 5225 O O . GLN A 1 652 ? 32.094 17.578 -15.07 1 96.62 652 GLN A O 1
ATOM 5230 N N . LEU A 1 653 ? 31.578 17.812 -12.93 1 96.19 653 LEU A N 1
ATOM 5231 C CA . LEU A 1 653 ? 31.547 19.266 -13.039 1 96.19 653 LEU A CA 1
ATOM 5232 C C . LEU A 1 653 ? 32.938 19.828 -13.273 1 96.19 653 LEU A C 1
ATOM 5234 O O . LEU A 1 653 ? 33.906 19.391 -12.641 1 96.19 653 LEU A O 1
ATOM 5238 N N . LYS A 1 654 ? 33 20.766 -14.18 1 94.94 654 LYS A N 1
ATOM 5239 C CA . LYS A 1 654 ? 34.281 21.438 -14.43 1 94.94 654 LYS A CA 1
ATOM 5240 C C . LYS A 1 654 ? 34.75 22.234 -13.211 1 94.94 654 LYS A C 1
ATOM 5242 O O . LYS A 1 654 ? 33.906 22.688 -12.422 1 94.94 654 LYS A O 1
ATOM 5247 N N . ASN A 1 655 ? 35.969 22.438 -13.133 1 93.88 655 ASN A N 1
ATOM 5248 C CA . ASN A 1 655 ? 36.562 23.141 -12 1 93.88 655 ASN A CA 1
ATOM 5249 C C . ASN A 1 655 ? 36.062 24.578 -11.922 1 93.88 655 ASN A C 1
ATOM 5251 O O . ASN A 1 655 ? 35.812 25.109 -10.828 1 93.88 655 ASN A O 1
ATOM 5255 N N . GLN A 1 656 ? 35.906 25.141 -13.047 1 92.69 656 GLN A N 1
ATOM 5256 C CA . GLN A 1 656 ? 35.438 26.516 -13.094 1 92.69 656 GLN A CA 1
ATOM 5257 C C . GLN A 1 656 ? 34.031 26.672 -12.5 1 92.69 656 GLN A C 1
ATOM 5259 O O . GLN A 1 656 ? 33.75 27.641 -11.797 1 92.69 656 GLN A O 1
ATOM 5264 N N . VAL A 1 657 ? 33.25 25.719 -12.773 1 93.5 657 VAL A N 1
ATOM 5265 C CA . VAL A 1 657 ? 31.891 25.75 -12.273 1 93.5 657 VAL A CA 1
ATOM 5266 C C . VAL A 1 657 ? 31.875 25.516 -10.766 1 93.5 657 VAL A C 1
ATOM 5268 O O . VAL A 1 657 ? 31.188 26.234 -10.031 1 93.5 657 VAL A O 1
ATOM 5271 N N . LYS A 1 658 ? 32.625 24.594 -10.258 1 93.88 658 LYS A N 1
ATOM 5272 C CA . LYS A 1 658 ? 32.688 24.297 -8.828 1 93.88 658 LYS A CA 1
ATOM 5273 C C . LYS A 1 658 ? 33.188 25.516 -8.039 1 93.88 658 LYS A C 1
ATOM 5275 O O . LYS A 1 658 ? 32.688 25.766 -6.934 1 93.88 658 LYS A O 1
ATOM 5280 N N . LYS A 1 659 ? 34.031 26.203 -8.656 1 93.31 659 LYS A N 1
ATOM 5281 C CA . LYS A 1 659 ? 34.625 27.359 -7.992 1 93.31 659 LYS A CA 1
ATOM 5282 C C . LYS A 1 659 ? 33.594 28.453 -7.766 1 93.31 659 LYS A C 1
ATOM 5284 O O . LYS A 1 659 ? 33.656 29.188 -6.777 1 93.31 659 LYS A O 1
ATOM 5289 N N . THR A 1 660 ? 32.688 28.531 -8.68 1 93.31 660 THR A N 1
ATOM 5290 C CA . THR A 1 660 ? 31.609 29.5 -8.539 1 93.31 660 THR A CA 1
ATOM 5291 C C . THR A 1 660 ? 30.828 29.266 -7.254 1 93.31 660 THR A C 1
ATOM 5293 O O . THR A 1 660 ? 30.266 30.188 -6.68 1 93.31 660 THR A O 1
ATOM 5296 N N . TYR A 1 661 ? 30.844 28.062 -6.824 1 94.81 661 TYR A N 1
ATOM 5297 C CA . TYR A 1 661 ? 30.125 27.703 -5.609 1 94.81 661 TYR A CA 1
ATOM 5298 C C . TYR A 1 661 ? 31.094 27.516 -4.441 1 94.81 661 TYR A C 1
ATOM 5300 O O . TYR A 1 661 ? 30.703 27.016 -3.381 1 94.81 661 TYR A O 1
ATOM 5308 N N . GLY A 1 662 ? 32.375 27.75 -4.691 1 94.06 662 GLY A N 1
ATOM 5309 C CA . GLY A 1 662 ? 33.375 27.625 -3.656 1 94.06 662 GLY A CA 1
ATOM 5310 C C . GLY A 1 662 ? 33.688 26.188 -3.299 1 94.06 662 GLY A C 1
ATOM 5311 O O . GLY A 1 662 ? 34.125 25.891 -2.178 1 94.06 662 GLY A O 1
ATOM 5312 N N . LEU A 1 663 ? 33.438 25.281 -4.191 1 94.88 663 LEU A N 1
ATOM 5313 C CA . LEU A 1 663 ? 33.656 23.859 -3.92 1 94.88 663 LEU A CA 1
ATOM 5314 C C . LEU A 1 663 ? 35 23.391 -4.477 1 94.88 663 LEU A C 1
ATOM 5316 O O . LEU A 1 663 ? 35.406 23.828 -5.559 1 94.88 663 LEU A O 1
ATOM 5320 N N . SER A 1 664 ? 35.656 22.562 -3.738 1 91.19 664 SER A N 1
ATOM 5321 C CA . SER A 1 664 ? 36.969 22.094 -4.156 1 91.19 664 SER A CA 1
ATOM 5322 C C . SER A 1 664 ? 36.938 20.609 -4.477 1 91.19 664 SER A C 1
ATOM 5324 O O . SER A 1 664 ? 37.781 20.109 -5.227 1 91.19 664 SER A O 1
ATOM 5326 N N . ASN A 1 665 ? 36.094 19.875 -3.971 1 91.44 665 ASN A N 1
ATOM 5327 C CA . ASN A 1 665 ? 36 18.438 -4.207 1 91.44 665 ASN A CA 1
ATOM 5328 C C . ASN A 1 665 ? 35.562 18.141 -5.641 1 91.44 665 ASN A C 1
ATOM 5330 O O . ASN A 1 665 ? 34.969 18.984 -6.312 1 91.44 665 ASN A O 1
ATOM 5334 N N . ASP A 1 666 ? 35.969 16.984 -6.086 1 94.62 666 ASP A N 1
ATOM 5335 C CA . ASP A 1 666 ? 35.406 16.516 -7.355 1 94.62 666 ASP A CA 1
ATOM 5336 C C . ASP A 1 666 ? 33.906 16.234 -7.227 1 94.62 666 ASP A C 1
ATOM 5338 O O . ASP A 1 666 ? 33.469 15.609 -6.262 1 94.62 666 ASP A O 1
ATOM 5342 N N . ILE A 1 667 ? 33.188 16.812 -8.133 1 97.44 667 ILE A N 1
ATOM 5343 C CA . ILE A 1 667 ? 31.75 16.672 -8.094 1 97.44 667 ILE A CA 1
ATOM 5344 C C . ILE A 1 667 ? 31.281 15.891 -9.32 1 97.44 667 ILE A C 1
ATOM 5346 O O . ILE A 1 667 ? 31.547 16.281 -10.461 1 97.44 667 ILE A O 1
ATOM 5350 N N . PHE A 1 668 ? 30.594 14.805 -9.07 1 98.06 668 PHE A N 1
ATOM 5351 C CA . PHE A 1 668 ? 30.016 13.992 -10.125 1 98.06 668 PHE A CA 1
ATOM 5352 C C . PHE A 1 668 ? 28.484 14.062 -10.078 1 98.06 668 PHE A C 1
ATOM 5354 O O . PHE A 1 668 ? 27.906 14.125 -9 1 98.06 668 PHE A O 1
ATOM 5361 N N . ILE A 1 669 ? 27.875 14.008 -11.305 1 97.69 669 ILE A N 1
ATOM 5362 C CA . ILE A 1 669 ? 26.438 14.266 -11.391 1 97.69 669 ILE A CA 1
ATOM 5363 C C . ILE A 1 669 ? 25.766 13.164 -12.203 1 97.69 669 ILE A C 1
ATOM 5365 O O . ILE A 1 669 ? 26.312 12.672 -13.18 1 97.69 669 ILE A O 1
ATOM 5369 N N . ILE A 1 670 ? 24.625 12.734 -11.711 1 98.06 670 ILE A N 1
ATOM 5370 C CA . ILE A 1 670 ? 23.641 11.984 -12.492 1 98.06 670 ILE A CA 1
ATOM 5371 C C . ILE A 1 670 ? 22.375 12.805 -12.641 1 98.06 670 ILE A C 1
ATOM 5373 O O . ILE A 1 670 ? 21.781 13.242 -11.648 1 98.06 670 ILE A O 1
ATOM 5377 N N . ASN A 1 671 ? 21.969 13.133 -13.828 1 97.44 671 ASN A N 1
ATOM 5378 C CA . ASN A 1 671 ? 20.766 13.898 -14.102 1 97.44 671 ASN A CA 1
ATOM 5379 C C . ASN A 1 671 ? 19.844 13.18 -15.086 1 97.44 671 ASN A C 1
ATOM 5381 O O . ASN A 1 671 ? 20.219 12.969 -16.25 1 97.44 671 ASN A O 1
ATOM 5385 N N . LEU A 1 672 ? 18.625 12.797 -14.586 1 97.06 672 LEU A N 1
ATOM 5386 C CA . LEU A 1 672 ? 17.734 11.969 -15.383 1 97.06 672 LEU A CA 1
ATOM 5387 C C . LEU A 1 672 ? 16.344 12.602 -15.477 1 97.06 672 LEU A C 1
ATOM 5389 O O . LEU A 1 672 ? 15.836 13.148 -14.492 1 97.06 672 LEU A O 1
ATOM 5393 N N . ASN A 1 673 ? 15.734 12.633 -16.625 1 96 673 ASN A N 1
ATOM 5394 C CA . ASN A 1 673 ? 14.312 12.906 -16.812 1 96 673 ASN A CA 1
ATOM 5395 C C . ASN A 1 673 ? 13.484 11.625 -16.766 1 96 673 ASN A C 1
ATOM 5397 O O . ASN A 1 673 ? 13.469 10.859 -17.734 1 96 673 ASN A O 1
ATOM 5401 N N . LEU A 1 674 ? 12.82 11.422 -15.688 1 94.56 674 LEU A N 1
ATOM 5402 C CA . LEU A 1 674 ? 12.156 10.148 -15.438 1 94.56 674 LEU A CA 1
ATOM 5403 C C . LEU A 1 674 ? 10.695 10.211 -15.875 1 94.56 674 LEU A C 1
ATOM 5405 O O . LEU A 1 674 ? 9.93 9.281 -15.625 1 94.56 674 LEU A O 1
ATOM 5409 N N . THR A 1 675 ? 10.258 11.234 -16.547 1 93.81 675 THR A N 1
ATOM 5410 C CA . THR A 1 675 ? 8.859 11.508 -16.875 1 93.81 675 THR A CA 1
ATOM 5411 C C . THR A 1 675 ? 8.234 10.336 -17.625 1 93.81 675 THR A C 1
ATOM 5413 O O . THR A 1 675 ? 7.137 9.891 -17.297 1 93.81 675 THR A O 1
ATOM 5416 N N . SER A 1 676 ? 8.898 9.758 -18.578 1 90.31 676 SER A N 1
ATOM 5417 C CA . SER A 1 676 ? 8.352 8.719 -19.453 1 90.31 676 SER A CA 1
ATOM 5418 C C . SER A 1 676 ? 8.266 7.379 -18.719 1 90.31 676 SER A C 1
ATOM 5420 O O . SER A 1 676 ? 7.602 6.453 -19.203 1 90.31 676 SER A O 1
ATOM 5422 N N . TYR A 1 677 ? 8.883 7.336 -17.547 1 90.06 677 TYR A N 1
ATOM 5423 C CA . TYR A 1 677 ? 8.969 6.043 -16.875 1 90.06 677 TYR A CA 1
ATOM 5424 C C . TYR A 1 677 ? 8.023 5.984 -15.688 1 90.06 677 TYR A C 1
ATOM 5426 O O . TYR A 1 677 ? 7.875 4.934 -15.055 1 90.06 677 TYR A O 1
ATOM 5434 N N . LEU A 1 678 ? 7.336 6.996 -15.352 1 87.12 678 LEU A N 1
ATOM 5435 C CA . LEU A 1 678 ? 6.52 7.094 -14.141 1 87.12 678 LEU A CA 1
ATOM 5436 C C . LEU A 1 678 ? 5.348 6.117 -14.203 1 87.12 678 LEU A C 1
ATOM 5438 O O . LEU A 1 678 ? 4.996 5.5 -13.195 1 87.12 678 LEU A O 1
ATOM 5442 N N . ASN A 1 679 ? 4.781 5.934 -15.344 1 81 679 ASN A N 1
ATOM 5443 C CA . ASN A 1 679 ? 3.568 5.125 -15.438 1 81 679 ASN A CA 1
ATOM 5444 C C . ASN A 1 679 ? 3.816 3.834 -16.219 1 81 679 ASN A C 1
ATOM 5446 O O . ASN A 1 679 ? 2.9 3.289 -16.828 1 81 679 ASN A O 1
ATOM 5450 N N . GLN A 1 680 ? 5.047 3.449 -16.078 1 74.62 680 GLN A N 1
ATOM 5451 C CA . GLN A 1 680 ? 5.324 2.201 -16.781 1 74.62 680 GLN A CA 1
ATOM 5452 C C . GLN A 1 680 ? 4.773 1.003 -16.016 1 74.62 680 GLN A C 1
ATOM 5454 O O . GLN A 1 680 ? 4.906 0.925 -14.797 1 74.62 680 GLN A O 1
ATOM 5459 N N . LYS A 1 681 ? 3.922 0.27 -16.797 1 71.75 681 LYS A N 1
ATOM 5460 C CA . LYS A 1 681 ? 3.428 -0.978 -16.219 1 71.75 681 LYS A CA 1
ATOM 5461 C C . LYS A 1 681 ? 4.559 -1.984 -16.031 1 71.75 681 LYS A C 1
ATOM 5463 O O . LYS A 1 681 ? 5.551 -1.955 -16.766 1 71.75 681 LYS A O 1
ATOM 5468 N N . GLN A 1 682 ? 4.422 -2.697 -14.953 1 63.97 682 GLN A N 1
ATOM 5469 C CA . GLN A 1 682 ? 5.434 -3.709 -14.648 1 63.97 682 GLN A CA 1
ATOM 5470 C C . GLN A 1 682 ? 5.629 -4.656 -15.828 1 63.97 682 GLN A C 1
ATOM 5472 O O . GLN A 1 682 ? 4.66 -5.203 -16.359 1 63.97 682 GLN A O 1
ATOM 5477 N N . VAL A 1 683 ? 6.82 -4.449 -16.516 1 64.94 683 VAL A N 1
ATOM 5478 C CA . VAL A 1 683 ? 7.156 -5.371 -17.594 1 64.94 683 VAL A CA 1
ATOM 5479 C C . VAL A 1 683 ? 7.23 -6.797 -17.047 1 64.94 683 VAL A C 1
ATOM 5481 O O . VAL A 1 683 ? 7.746 -7.023 -15.953 1 64.94 683 VAL A O 1
ATOM 5484 N N . ILE A 1 684 ? 6.426 -7.672 -17.719 1 68.81 684 ILE A N 1
ATOM 5485 C CA . ILE A 1 684 ? 6.5 -9.086 -17.359 1 68.81 684 ILE A CA 1
ATOM 5486 C C . ILE A 1 684 ? 7.914 -9.602 -17.625 1 68.81 684 ILE A C 1
ATOM 5488 O O . ILE A 1 684 ? 8.438 -9.477 -18.734 1 68.81 684 ILE A O 1
ATOM 5492 N N . THR A 1 685 ? 8.648 -9.875 -16.5 1 73.69 685 THR A N 1
ATOM 5493 C CA . THR A 1 685 ? 9.961 -10.5 -16.609 1 73.69 685 THR A CA 1
ATOM 5494 C C . THR A 1 685 ? 9.836 -11.961 -17.031 1 73.69 685 THR A C 1
ATOM 5496 O O . THR A 1 685 ? 9.141 -12.742 -16.375 1 73.69 685 THR A O 1
ATOM 5499 N N . LYS A 1 686 ? 10.18 -12.25 -18.266 1 78.19 686 LYS A N 1
ATOM 5500 C CA . LYS A 1 686 ? 10.242 -13.641 -18.719 1 78.19 686 LYS A CA 1
ATOM 5501 C C . LYS A 1 686 ? 11.508 -14.328 -18.219 1 78.19 686 LYS A C 1
ATOM 5503 O O . LYS A 1 686 ? 12.594 -13.75 -18.266 1 78.19 686 LYS A O 1
ATOM 5508 N N . VAL A 1 687 ? 11.43 -15.398 -17.578 1 78.56 687 VAL A N 1
ATOM 5509 C CA . VAL A 1 687 ? 12.57 -16.156 -17.078 1 78.56 687 VAL A CA 1
ATOM 5510 C C . VAL A 1 687 ? 12.797 -17.375 -17.953 1 78.56 687 VAL A C 1
ATOM 5512 O O . VAL A 1 687 ? 11.852 -18.047 -18.359 1 78.56 687 VAL A O 1
ATOM 5515 N N . ILE A 1 688 ? 14 -17.469 -18.469 1 75.88 688 ILE A N 1
ATOM 5516 C CA . ILE A 1 688 ? 14.414 -18.641 -19.219 1 75.88 688 ILE A CA 1
ATOM 5517 C C . ILE A 1 688 ? 14.992 -19.688 -18.25 1 75.88 688 ILE A C 1
ATOM 5519 O O . ILE A 1 688 ? 15.648 -19.328 -17.281 1 75.88 688 ILE A O 1
ATOM 5523 N N . LYS A 1 689 ? 14.734 -20.922 -18.531 1 80.12 689 LYS A N 1
ATOM 5524 C CA . LYS A 1 689 ? 15.305 -21.984 -17.719 1 80.12 689 LYS A CA 1
ATOM 5525 C C . LYS A 1 689 ? 16.828 -21.906 -17.703 1 80.12 689 LYS A C 1
ATOM 5527 O O . LYS A 1 689 ? 17.453 -21.75 -18.75 1 80.12 689 LYS A O 1
ATOM 5532 N N . PRO A 1 690 ? 17.422 -21.906 -16.5 1 78.75 690 PRO A N 1
ATOM 5533 C CA . PRO A 1 690 ? 18.875 -21.891 -16.438 1 78.75 690 PRO A CA 1
ATOM 5534 C C . PRO A 1 690 ? 19.5 -23.141 -17.047 1 78.75 690 PRO A C 1
ATOM 5536 O O . PRO A 1 690 ? 18.875 -24.203 -17.062 1 78.75 690 PRO A O 1
ATOM 5539 N N . SER A 1 691 ? 20.734 -22.922 -17.641 1 81.81 691 SER A N 1
ATOM 5540 C CA . SER A 1 691 ? 21.453 -24.062 -18.188 1 81.81 691 SER A CA 1
ATOM 5541 C C . SER A 1 691 ? 21.797 -25.062 -17.094 1 81.81 691 SER A C 1
ATOM 5543 O O . SER A 1 691 ? 22.156 -24.688 -15.977 1 81.81 691 SER A O 1
ATOM 5545 N N . MET A 1 692 ? 21.734 -26.359 -17.453 1 80.75 692 MET A N 1
ATOM 5546 C CA . MET A 1 692 ? 22.094 -27.422 -16.516 1 80.75 692 MET A CA 1
ATOM 5547 C C . MET A 1 692 ? 23.594 -27.703 -16.578 1 80.75 692 MET A C 1
ATOM 5549 O O . MET A 1 692 ? 24.125 -28.438 -15.75 1 80.75 692 MET A O 1
ATOM 5553 N N . TYR A 1 693 ? 24.281 -27.016 -17.547 1 83.81 693 TYR A N 1
ATOM 5554 C CA . TYR A 1 693 ? 25.703 -27.25 -17.75 1 83.81 693 TYR A CA 1
ATOM 5555 C C . TYR A 1 693 ? 26.547 -26.109 -17.188 1 83.81 693 TYR A C 1
ATOM 5557 O O . TYR A 1 693 ? 26.094 -24.969 -17.156 1 83.81 693 TYR A O 1
ATOM 5565 N N . HIS A 1 694 ? 27.766 -26.406 -16.766 1 84.44 694 HIS A N 1
ATOM 5566 C CA . HIS A 1 694 ? 28.641 -25.422 -16.141 1 84.44 694 HIS A CA 1
ATOM 5567 C C . HIS A 1 694 ? 29.297 -24.531 -17.188 1 84.44 694 HIS A C 1
ATOM 5569 O O . HIS A 1 694 ? 29.578 -24.969 -18.297 1 84.44 694 HIS A O 1
ATOM 5575 N N . ASP A 1 695 ? 29.578 -23.312 -16.719 1 88.56 695 ASP A N 1
ATOM 5576 C CA . ASP A 1 695 ? 30.328 -22.391 -17.562 1 88.56 695 ASP A CA 1
ATOM 5577 C C . ASP A 1 695 ? 31.812 -22.766 -17.594 1 88.56 695 ASP A C 1
ATOM 5579 O O . ASP A 1 695 ? 32.375 -23.172 -16.578 1 88.56 695 ASP A O 1
ATOM 5583 N N . VAL A 1 696 ? 32.375 -22.734 -18.781 1 90.56 696 VAL A N 1
ATOM 5584 C CA . VAL A 1 696 ? 33.844 -22.734 -18.906 1 90.56 696 VAL A CA 1
ATOM 5585 C C . VAL A 1 696 ? 34.375 -21.312 -18.875 1 90.56 696 VAL A C 1
ATOM 5587 O O . VAL A 1 696 ? 34 -20.5 -19.734 1 90.56 696 VAL A O 1
ATOM 5590 N N . ILE A 1 697 ? 35.188 -21 -17.812 1 92.31 697 ILE A N 1
ATOM 5591 C CA . ILE A 1 697 ? 35.656 -19.641 -17.625 1 92.31 697 ILE A CA 1
ATOM 5592 C C . ILE A 1 697 ? 37.094 -19.5 -18.188 1 92.31 697 ILE A C 1
ATOM 5594 O O . ILE A 1 697 ? 37.969 -20.312 -17.859 1 92.31 697 ILE A O 1
ATOM 5598 N N . ARG A 1 698 ? 37.281 -18.547 -19.062 1 93.94 698 ARG A N 1
ATOM 5599 C CA . ARG A 1 698 ? 38.562 -18.25 -19.625 1 93.94 698 ARG A CA 1
ATOM 5600 C C . ARG A 1 698 ? 38.906 -16.781 -19.484 1 93.94 698 ARG A C 1
ATOM 5602 O O . ARG A 1 698 ? 38 -15.93 -19.406 1 93.94 698 ARG A O 1
ATOM 5609 N N . ASP A 1 699 ? 40.188 -16.484 -19.312 1 94.12 699 ASP A N 1
ATOM 5610 C CA . ASP A 1 699 ? 40.688 -15.117 -19.219 1 94.12 699 ASP A CA 1
ATOM 5611 C C . ASP A 1 699 ? 41.75 -14.859 -20.281 1 94.12 699 ASP A C 1
ATOM 5613 O O . ASP A 1 699 ? 42.5 -15.773 -20.656 1 94.12 699 ASP A O 1
ATOM 5617 N N . ILE A 1 700 ? 41.781 -13.641 -20.781 1 94.06 700 ILE A N 1
ATOM 5618 C CA . ILE A 1 700 ? 42.812 -13.242 -21.719 1 94.06 700 ILE A CA 1
ATOM 5619 C C . ILE A 1 700 ? 43.219 -11.797 -21.438 1 94.06 700 ILE A C 1
ATOM 5621 O O . ILE A 1 700 ? 42.375 -10.938 -21.203 1 94.06 700 ILE A O 1
ATOM 5625 N N . SER A 1 701 ? 44.531 -11.594 -21.25 1 93.56 701 SER A N 1
ATOM 5626 C CA . SER A 1 701 ? 45.062 -10.258 -21.062 1 93.56 701 SER A CA 1
ATOM 5627 C C . SER A 1 701 ? 45.688 -9.719 -22.344 1 93.56 701 SER A C 1
ATOM 5629 O O . SER A 1 701 ? 46.531 -10.375 -22.969 1 93.56 701 SER A O 1
ATOM 5631 N N . VAL A 1 702 ? 45.219 -8.531 -22.781 1 92.88 702 VAL A N 1
ATOM 5632 C CA . VAL A 1 702 ? 45.656 -7.977 -24.047 1 92.88 702 VAL A CA 1
ATOM 5633 C C . VAL A 1 702 ? 45.969 -6.484 -23.891 1 92.88 702 VAL A C 1
ATOM 5635 O O . VAL A 1 702 ? 45.25 -5.785 -23.156 1 92.88 702 VAL A O 1
ATOM 5638 N N . LYS A 1 703 ? 46.969 -6.027 -24.516 1 91.44 703 LYS A N 1
ATOM 5639 C CA . LYS A 1 703 ? 47.281 -4.602 -24.625 1 91.44 703 LYS A CA 1
ATOM 5640 C C . LYS A 1 703 ? 46.5 -3.971 -25.781 1 91.44 703 LYS A C 1
ATOM 5642 O O . LYS A 1 703 ? 46.625 -4.391 -26.922 1 91.44 703 LYS A O 1
ATOM 5647 N N . LEU A 1 704 ? 45.656 -3.053 -25.422 1 88.19 704 LEU A N 1
ATOM 5648 C CA . LEU A 1 704 ? 44.844 -2.406 -26.453 1 88.19 704 LEU A CA 1
ATOM 5649 C C . LEU A 1 704 ? 45.344 -0.988 -26.719 1 88.19 704 LEU A C 1
ATOM 5651 O O . LEU A 1 704 ? 45.969 -0.37 -25.859 1 88.19 704 LEU A O 1
ATOM 5655 N N . ALA A 1 705 ? 45 -0.561 -27.984 1 84 705 ALA A N 1
ATOM 5656 C CA . ALA A 1 705 ? 45.312 0.82 -28.359 1 84 705 ALA A CA 1
ATOM 5657 C C . ALA A 1 705 ? 44.469 1.801 -27.562 1 84 705 ALA A C 1
ATOM 5659 O O . ALA A 1 705 ? 43.406 1.43 -27.031 1 84 705 ALA A O 1
ATOM 5660 N N . SER A 1 706 ? 44.875 2.953 -27.453 1 78.69 706 SER A N 1
ATOM 5661 C CA . SER A 1 706 ? 44.25 3.961 -26.594 1 78.69 706 SER A CA 1
ATOM 5662 C C . SER A 1 706 ? 42.906 4.41 -27.172 1 78.69 706 SER A C 1
ATOM 5664 O O . SER A 1 706 ? 42.062 4.891 -26.438 1 78.69 706 SER A O 1
ATOM 5666 N N . ASP A 1 707 ? 42.656 4.152 -28.453 1 79.62 707 ASP A N 1
ATOM 5667 C CA . ASP A 1 707 ? 41.469 4.715 -29.062 1 79.62 707 ASP A CA 1
ATOM 5668 C C . ASP A 1 707 ? 40.406 3.639 -29.297 1 79.62 707 ASP A C 1
ATOM 5670 O O . ASP A 1 707 ? 39.406 3.881 -29.953 1 79.62 707 ASP A O 1
ATOM 5674 N N . VAL A 1 708 ? 40.531 2.58 -28.594 1 85.31 708 VAL A N 1
ATOM 5675 C CA . VAL A 1 708 ? 39.594 1.485 -28.828 1 85.31 708 VAL A CA 1
ATOM 5676 C C . VAL A 1 708 ? 38.406 1.642 -27.906 1 85.31 708 VAL A C 1
ATOM 5678 O O . VAL A 1 708 ? 38.531 2.027 -26.734 1 85.31 708 VAL A O 1
ATOM 5681 N N . ASP A 1 709 ? 37.188 1.373 -28.453 1 85.62 709 ASP A N 1
ATOM 5682 C CA . ASP A 1 709 ? 35.938 1.348 -27.672 1 85.62 709 ASP A CA 1
ATOM 5683 C C . ASP A 1 709 ? 35.75 -0.01 -27.016 1 85.62 709 ASP A C 1
ATOM 5685 O O . ASP A 1 709 ? 35.406 -0.992 -27.672 1 85.62 709 ASP A O 1
ATOM 5689 N N . LEU A 1 710 ? 35.844 -0.003 -25.719 1 87.06 710 LEU A N 1
ATOM 5690 C CA . LEU A 1 710 ? 35.781 -1.252 -24.969 1 87.06 710 LEU A CA 1
ATOM 5691 C C . LEU A 1 710 ? 34.375 -1.861 -25.047 1 87.06 710 LEU A C 1
ATOM 5693 O O . LEU A 1 710 ? 34.219 -3.086 -25.031 1 87.06 710 LEU A O 1
ATOM 5697 N N . ASN A 1 711 ? 33.438 -1.031 -25.125 1 85.5 711 ASN A N 1
ATOM 5698 C CA . ASN A 1 711 ? 32.062 -1.55 -25.25 1 85.5 711 ASN A CA 1
ATOM 5699 C C . ASN A 1 711 ? 31.906 -2.363 -26.531 1 85.5 711 ASN A C 1
ATOM 5701 O O . ASN A 1 711 ? 31.234 -3.4 -26.531 1 85.5 711 ASN A O 1
ATOM 5705 N N . ASN A 1 712 ? 32.469 -1.798 -27.562 1 87.31 712 ASN A N 1
ATOM 5706 C CA . ASN A 1 712 ? 32.406 -2.516 -28.828 1 87.31 712 ASN A CA 1
ATOM 5707 C C . ASN A 1 712 ? 33.156 -3.842 -28.75 1 87.31 712 ASN A C 1
ATOM 5709 O O . ASN A 1 712 ? 32.719 -4.848 -29.297 1 87.31 712 ASN A O 1
ATOM 5713 N N . ILE A 1 713 ? 34.219 -3.785 -28.078 1 91 713 ILE A N 1
ATOM 5714 C CA . ILE A 1 713 ? 35.031 -4.992 -27.922 1 91 713 ILE A CA 1
ATOM 5715 C C . ILE A 1 713 ? 34.25 -6.047 -27.141 1 91 713 ILE A C 1
ATOM 5717 O O . ILE A 1 713 ? 34.125 -7.195 -27.578 1 91 713 ILE A O 1
ATOM 5721 N N . ILE A 1 714 ? 33.688 -5.672 -26.047 1 91.5 714 ILE A N 1
ATOM 5722 C CA . ILE A 1 714 ? 32.938 -6.586 -25.188 1 91.5 714 ILE A CA 1
ATOM 5723 C C . ILE A 1 714 ? 31.734 -7.141 -25.953 1 91.5 714 ILE A C 1
ATOM 5725 O O . ILE A 1 714 ? 31.484 -8.344 -25.938 1 91.5 714 ILE A O 1
ATOM 5729 N N . ALA A 1 715 ? 31.078 -6.289 -26.688 1 90.44 715 ALA A N 1
ATOM 5730 C CA . ALA A 1 715 ? 29.891 -6.691 -27.438 1 90.44 715 ALA A CA 1
ATOM 5731 C C . ALA A 1 715 ? 30.234 -7.699 -28.531 1 90.44 715 ALA A C 1
ATOM 5733 O O . ALA A 1 715 ? 29.5 -8.656 -28.766 1 90.44 715 ALA A O 1
ATOM 5734 N N . ASN A 1 716 ? 31.328 -7.457 -29.141 1 93.12 716 ASN A N 1
ATOM 5735 C CA . ASN A 1 716 ? 31.719 -8.328 -30.25 1 93.12 716 ASN A CA 1
ATOM 5736 C C . ASN A 1 716 ? 32.219 -9.688 -29.75 1 93.12 716 ASN A C 1
ATOM 5738 O O . ASN A 1 716 ? 32 -10.711 -30.391 1 93.12 716 ASN A O 1
ATOM 5742 N N . ILE A 1 717 ? 32.812 -9.625 -28.625 1 94.44 717 ILE A N 1
ATOM 5743 C CA . ILE A 1 717 ? 33.219 -10.898 -28.031 1 94.44 717 ILE A CA 1
ATOM 5744 C C . ILE A 1 717 ? 31.969 -11.695 -27.625 1 94.44 717 ILE A C 1
ATOM 5746 O O . ILE A 1 717 ? 31.906 -12.906 -27.844 1 94.44 717 ILE A O 1
ATOM 5750 N N . LYS A 1 718 ? 31.047 -11.055 -27.109 1 92.94 718 LYS A N 1
ATOM 5751 C CA . LYS A 1 718 ? 29.812 -11.688 -26.641 1 92.94 718 LYS A CA 1
ATOM 5752 C C . LYS A 1 718 ? 29.031 -12.297 -27.797 1 92.94 718 LYS A C 1
ATOM 5754 O O . LYS A 1 718 ? 28.266 -13.25 -27.609 1 92.94 718 LYS A O 1
ATOM 5759 N N . LYS A 1 719 ? 29.219 -11.82 -29.031 1 92.81 719 LYS A N 1
ATOM 5760 C CA . LYS A 1 719 ? 28.5 -12.305 -30.219 1 92.81 719 LYS A CA 1
ATOM 5761 C C . LYS A 1 719 ? 29.062 -13.656 -30.656 1 92.81 719 LYS A C 1
ATOM 5763 O O . LYS A 1 719 ? 28.406 -14.375 -31.422 1 92.81 719 LYS A O 1
ATOM 5768 N N . ILE A 1 720 ? 30.219 -13.867 -30.172 1 93.88 720 ILE A N 1
ATOM 5769 C CA . ILE A 1 720 ? 30.797 -15.164 -30.531 1 93.88 720 ILE A CA 1
ATOM 5770 C C . ILE A 1 720 ? 29.922 -16.281 -29.953 1 93.88 720 ILE A C 1
ATOM 5772 O O . ILE A 1 720 ? 29.516 -16.219 -28.797 1 93.88 720 ILE A O 1
ATOM 5776 N N . LYS A 1 721 ? 29.703 -17.234 -30.781 1 92.12 721 LYS A N 1
ATOM 5777 C CA . LYS A 1 721 ? 28.781 -18.312 -30.406 1 92.12 721 LYS A CA 1
ATOM 5778 C C . LYS A 1 721 ? 29.234 -19 -29.125 1 92.12 721 LYS A C 1
ATOM 5780 O O . LYS A 1 721 ? 30.422 -19.234 -28.906 1 92.12 721 LYS A O 1
ATOM 5785 N N . ASN A 1 722 ? 28.344 -19.281 -28.219 1 93.25 722 ASN A N 1
ATOM 5786 C CA . ASN A 1 722 ? 28.5 -20.016 -26.969 1 93.25 722 ASN A CA 1
ATOM 5787 C C . ASN A 1 722 ? 29.109 -19.156 -25.875 1 93.25 722 ASN A C 1
ATOM 5789 O O . ASN A 1 722 ? 29.375 -19.641 -24.766 1 93.25 722 ASN A O 1
ATOM 5793 N N . ILE A 1 723 ? 29.422 -17.906 -26.188 1 94.62 723 ILE A N 1
ATOM 5794 C CA . ILE A 1 723 ? 29.859 -17.016 -25.125 1 94.62 723 ILE A CA 1
ATOM 5795 C C . ILE A 1 723 ? 28.641 -16.375 -24.469 1 94.62 723 ILE A C 1
ATOM 5797 O O . ILE A 1 723 ? 27.875 -15.656 -25.109 1 94.62 723 ILE A O 1
ATOM 5801 N N . ARG A 1 724 ? 28.516 -16.688 -23.266 1 89.81 724 ARG A N 1
ATOM 5802 C CA . ARG A 1 724 ? 27.328 -16.234 -22.531 1 89.81 724 ARG A CA 1
ATOM 5803 C C . ARG A 1 724 ? 27.562 -14.859 -21.906 1 89.81 724 ARG A C 1
ATOM 5805 O O . ARG A 1 724 ? 26.641 -14.039 -21.859 1 89.81 724 ARG A O 1
ATOM 5812 N N . LYS A 1 725 ? 28.75 -14.633 -21.344 1 90.88 725 LYS A N 1
ATOM 5813 C CA . LYS A 1 725 ? 29.062 -13.422 -20.594 1 90.88 725 LYS A CA 1
ATOM 5814 C C . LYS A 1 725 ? 30.516 -13.008 -20.797 1 90.88 725 LYS A C 1
ATOM 5816 O O . LYS A 1 725 ? 31.391 -13.859 -20.969 1 90.88 725 LYS A O 1
ATOM 5821 N N . VAL A 1 726 ? 30.781 -11.688 -20.922 1 93.88 726 VAL A N 1
ATOM 5822 C CA . VAL A 1 726 ? 32.125 -11.117 -21.031 1 93.88 726 VAL A CA 1
ATOM 5823 C C . VAL A 1 726 ? 32.281 -9.945 -20.062 1 93.88 726 VAL A C 1
ATOM 5825 O O . VAL A 1 726 ? 31.344 -9.148 -19.906 1 93.88 726 VAL A O 1
ATOM 5828 N N . GLU A 1 727 ? 33.344 -9.953 -19.297 1 90.44 727 GLU A N 1
ATOM 5829 C CA . GLU A 1 727 ? 33.625 -8.836 -18.391 1 90.44 727 GLU A CA 1
ATOM 5830 C C . GLU A 1 727 ? 35.094 -8.508 -18.344 1 90.44 727 GLU A C 1
ATOM 5832 O O . GLU A 1 727 ? 35.938 -9.344 -18.672 1 90.44 727 GLU A O 1
ATOM 5837 N N . ILE A 1 728 ? 35.406 -7.27 -18 1 89.31 728 ILE A N 1
ATOM 5838 C CA . ILE A 1 728 ? 36.781 -6.891 -17.719 1 89.31 728 ILE A CA 1
ATOM 5839 C C . ILE A 1 728 ? 37.094 -7.152 -16.25 1 89.31 728 ILE A C 1
ATOM 5841 O O . ILE A 1 728 ? 36.5 -6.539 -15.367 1 89.31 728 ILE A O 1
ATOM 5845 N N . SER A 1 729 ? 38 -8.07 -16.016 1 86.94 729 SER A N 1
ATOM 5846 C CA . SER A 1 729 ? 38.281 -8.508 -14.648 1 86.94 729 SER A CA 1
ATOM 5847 C C . SER A 1 729 ? 39.438 -7.738 -14.039 1 86.94 729 SER A C 1
ATOM 5849 O O . SER A 1 729 ? 39.531 -7.621 -12.812 1 86.94 729 SER A O 1
ATOM 5851 N N . ASP A 1 730 ? 40.375 -7.227 -14.914 1 86.56 730 ASP A N 1
ATOM 5852 C CA . ASP A 1 730 ? 41.531 -6.52 -14.391 1 86.56 730 ASP A CA 1
ATOM 5853 C C . ASP A 1 730 ? 42.062 -5.535 -15.422 1 86.56 730 ASP A C 1
ATOM 5855 O O . ASP A 1 730 ? 41.781 -5.633 -16.609 1 86.56 730 ASP A O 1
ATOM 5859 N N . LEU A 1 731 ? 42.75 -4.496 -14.805 1 86.94 731 LEU A N 1
ATOM 5860 C CA . LEU A 1 731 ? 43.406 -3.465 -15.609 1 86.94 731 LEU A CA 1
ATOM 5861 C C . LEU A 1 731 ? 44.781 -3.146 -15.062 1 86.94 731 LEU A C 1
ATOM 5863 O O . LEU A 1 731 ? 44.969 -3.045 -13.844 1 86.94 731 LEU A O 1
ATOM 5867 N N . TYR A 1 732 ? 45.719 -3.248 -15.898 1 86.31 732 TYR A N 1
ATOM 5868 C CA . TYR A 1 732 ? 47.094 -2.906 -15.531 1 86.31 732 TYR A CA 1
ATOM 5869 C C . TYR A 1 732 ? 47.625 -1.796 -16.422 1 86.31 732 TYR A C 1
ATOM 5871 O O . TYR A 1 732 ? 47.656 -1.937 -17.656 1 86.31 732 TYR A O 1
ATOM 5879 N N . ILE A 1 733 ? 48.031 -0.653 -15.805 1 81.62 733 ILE A N 1
ATOM 5880 C CA . ILE A 1 733 ? 48.531 0.499 -16.547 1 81.62 733 ILE A CA 1
ATOM 5881 C C . ILE A 1 733 ? 50.062 0.477 -16.578 1 81.62 733 ILE A C 1
ATOM 5883 O O . ILE A 1 733 ? 50.688 0.455 -15.531 1 81.62 733 ILE A O 1
ATOM 5887 N N . LYS A 1 734 ? 50.594 0.378 -17.797 1 77.25 734 LYS A N 1
ATOM 5888 C CA . LYS A 1 734 ? 52.031 0.517 -18.031 1 77.25 734 LYS A CA 1
ATOM 5889 C C . LYS A 1 734 ? 52.344 1.803 -18.781 1 77.25 734 LYS A C 1
ATOM 5891 O O . LYS A 1 734 ? 51.469 2.422 -19.375 1 77.25 734 LYS A O 1
ATOM 5896 N N . ASP A 1 735 ? 53.594 2.275 -18.688 1 75.75 735 ASP A N 1
ATOM 5897 C CA . ASP A 1 735 ? 54.031 3.508 -19.328 1 75.75 735 ASP A CA 1
ATOM 5898 C C . ASP A 1 735 ? 53.656 3.537 -20.797 1 75.75 735 ASP A C 1
ATOM 5900 O O . ASP A 1 735 ? 53.25 4.586 -21.328 1 75.75 735 ASP A O 1
ATOM 5904 N N . ASP A 1 736 ? 53.656 2.336 -21.422 1 75.81 736 ASP A N 1
ATOM 5905 C CA . ASP A 1 736 ? 53.469 2.307 -22.875 1 75.81 736 ASP A CA 1
ATOM 5906 C C . ASP A 1 736 ? 52.062 1.888 -23.25 1 75.81 736 ASP A C 1
ATOM 5908 O O . ASP A 1 736 ? 51.75 1.721 -24.422 1 75.81 736 ASP A O 1
ATOM 5912 N N . GLY A 1 737 ? 51.156 1.762 -22.297 1 79 737 GLY A N 1
ATOM 5913 C CA . GLY A 1 737 ? 49.781 1.396 -22.656 1 79 737 GLY A CA 1
ATOM 5914 C C . GLY A 1 737 ? 49.031 0.709 -21.531 1 79 737 GLY A C 1
ATOM 5915 O O . GLY A 1 737 ? 49.594 0.523 -20.438 1 79 737 GLY A O 1
ATOM 5916 N N . ILE A 1 738 ? 47.688 0.368 -21.812 1 85.94 738 ILE A N 1
ATOM 5917 C CA . ILE A 1 738 ? 46.844 -0.268 -20.812 1 85.94 738 ILE A CA 1
ATOM 5918 C C . ILE A 1 738 ? 46.594 -1.72 -21.219 1 85.94 738 ILE A C 1
ATOM 5920 O O . ILE A 1 738 ? 46.25 -2.006 -22.359 1 85.94 738 ILE A O 1
ATOM 5924 N N . ILE A 1 739 ? 46.844 -2.617 -20.312 1 90.19 739 ILE A N 1
ATOM 5925 C CA . ILE A 1 739 ? 46.531 -4.035 -20.5 1 90.19 739 ILE A CA 1
ATOM 5926 C C . ILE A 1 739 ? 45.219 -4.387 -19.812 1 90.19 739 ILE A C 1
ATOM 5928 O O . ILE A 1 739 ? 45.062 -4.152 -18.609 1 90.19 739 ILE A O 1
ATOM 5932 N N . TYR A 1 740 ? 44.312 -4.848 -20.625 1 91.69 740 TYR A N 1
ATOM 5933 C CA . TYR A 1 740 ? 43.031 -5.281 -20.094 1 91.69 740 TYR A CA 1
ATOM 5934 C C . TYR A 1 740 ? 42.938 -6.801 -20.031 1 91.69 740 TYR A C 1
ATOM 5936 O O . TYR A 1 740 ? 43.406 -7.492 -20.938 1 91.69 740 TYR A O 1
ATOM 5944 N N . THR A 1 741 ? 42.375 -7.305 -18.953 1 92.69 741 THR A N 1
ATOM 5945 C CA . THR A 1 741 ? 42.062 -8.727 -18.859 1 92.69 741 THR A CA 1
ATOM 5946 C C . THR A 1 741 ? 40.562 -8.961 -19.062 1 92.69 741 THR A C 1
ATOM 5948 O O . THR A 1 741 ? 39.75 -8.492 -18.266 1 92.69 741 THR A O 1
ATOM 5951 N N . PHE A 1 742 ? 40.281 -9.648 -20.125 1 94.19 742 PHE A N 1
ATOM 5952 C CA . PHE A 1 742 ? 38.875 -10.008 -20.406 1 94.19 742 PHE A CA 1
ATOM 5953 C C . PHE A 1 742 ? 38.562 -11.414 -19.906 1 94.19 742 PHE A C 1
ATOM 5955 O O . PHE A 1 742 ? 39.281 -12.367 -20.234 1 94.19 742 PHE A O 1
ATOM 5962 N N . LYS A 1 743 ? 37.531 -11.531 -19.062 1 92.44 743 LYS A N 1
ATOM 5963 C CA . LYS A 1 743 ? 36.969 -12.805 -18.609 1 92.44 743 LYS A CA 1
ATOM 5964 C C . LYS A 1 743 ? 35.688 -13.148 -19.375 1 92.44 743 LYS A C 1
ATOM 5966 O O . LYS A 1 743 ? 34.781 -12.328 -19.469 1 92.44 743 LYS A O 1
ATOM 5971 N N . TYR A 1 744 ? 35.656 -14.227 -19.984 1 94.38 744 TYR A N 1
ATOM 5972 C CA . TYR A 1 744 ? 34.469 -14.609 -20.719 1 94.38 744 TYR A CA 1
ATOM 5973 C C . TYR A 1 744 ? 34 -16.016 -20.359 1 94.38 744 TYR A C 1
ATOM 5975 O O . TYR A 1 744 ? 34.844 -16.875 -20.047 1 94.38 744 TYR A O 1
ATOM 5983 N N . TYR A 1 745 ? 32.781 -16.234 -20.391 1 92.88 745 TYR A N 1
ATOM 5984 C CA . TYR A 1 745 ? 32.125 -17.469 -19.984 1 92.88 745 TYR A CA 1
ATOM 5985 C C . TYR A 1 745 ? 31.547 -18.203 -21.188 1 92.88 745 TYR A C 1
ATOM 5987 O O . TYR A 1 745 ? 30.734 -17.656 -21.922 1 92.88 745 TYR A O 1
ATOM 5995 N N . ILE A 1 746 ? 31.953 -19.484 -21.375 1 93.75 746 ILE A N 1
ATOM 5996 C CA . ILE A 1 746 ? 31.547 -20.297 -22.516 1 93.75 746 ILE A CA 1
ATOM 5997 C C . ILE A 1 746 ? 30.516 -21.344 -22.078 1 93.75 746 ILE A C 1
ATOM 5999 O O . ILE A 1 746 ? 30.766 -22.109 -21.141 1 93.75 746 ILE A O 1
ATOM 6003 N N . ASN A 1 747 ? 29.344 -21.297 -22.688 1 91.44 747 ASN A N 1
ATOM 6004 C CA . ASN A 1 747 ? 28.281 -22.25 -22.375 1 91.44 747 ASN A CA 1
ATOM 6005 C C . ASN A 1 747 ? 27.312 -22.422 -23.531 1 91.44 747 ASN A C 1
ATOM 6007 O O . ASN A 1 747 ? 26.828 -21.453 -24.109 1 91.44 747 ASN A O 1
ATOM 6011 N N . ASP A 1 748 ? 26.969 -23.641 -24.078 1 87.88 748 ASP A N 1
ATOM 6012 C CA . ASP A 1 748 ? 26.047 -23.922 -25.188 1 87.88 748 ASP A CA 1
ATOM 6013 C C . ASP A 1 748 ? 24.609 -24.094 -24.672 1 87.88 748 ASP A C 1
ATOM 6015 O O . ASP A 1 748 ? 23.688 -24.312 -25.453 1 87.88 748 ASP A O 1
ATOM 6019 N N . HIS A 1 749 ? 24.344 -23.906 -23.469 1 84.5 749 HIS A N 1
ATOM 6020 C CA . HIS A 1 749 ? 23.062 -23.969 -22.797 1 84.5 749 HIS A CA 1
ATOM 6021 C C . HIS A 1 749 ? 22.438 -25.344 -22.906 1 84.5 749 HIS A C 1
ATOM 6023 O O . HIS A 1 749 ? 21.828 -25.844 -21.953 1 84.5 749 HIS A O 1
ATOM 6029 N N . LEU A 1 750 ? 22.531 -26.062 -24.125 1 81.88 750 LEU A N 1
ATOM 6030 C CA . LEU A 1 750 ? 21.812 -27.297 -24.391 1 81.88 750 LEU A CA 1
ATOM 6031 C C . LEU A 1 750 ? 22.734 -28.516 -24.297 1 81.88 750 LEU A C 1
ATOM 6033 O O . LEU A 1 750 ? 22.266 -29.641 -24.172 1 81.88 750 LEU A O 1
ATOM 6037 N N . SER A 1 751 ? 24.016 -28.312 -24.438 1 84.31 751 SER A N 1
ATOM 6038 C CA . SER A 1 751 ? 24.938 -29.438 -24.453 1 84.31 751 SER A CA 1
ATOM 6039 C C . SER A 1 751 ? 26.281 -29.047 -23.844 1 84.31 751 SER A C 1
ATOM 6041 O O . SER A 1 751 ? 26.578 -27.859 -23.672 1 84.31 751 SER A O 1
ATOM 6043 N N . ASN A 1 752 ? 27.031 -30.078 -23.344 1 89.12 752 ASN A N 1
ATOM 6044 C CA . ASN A 1 752 ? 28.406 -29.875 -22.938 1 89.12 752 ASN A CA 1
ATOM 6045 C C . ASN A 1 752 ? 29.328 -29.641 -24.141 1 89.12 752 ASN A C 1
ATOM 6047 O O . ASN A 1 752 ? 29.172 -30.281 -25.172 1 89.12 752 ASN A O 1
ATOM 6051 N N . LEU A 1 753 ? 30.203 -28.734 -23.984 1 90.12 753 LEU A N 1
ATOM 6052 C CA . LEU A 1 753 ? 31.156 -28.422 -25.047 1 90.12 753 LEU A CA 1
ATOM 6053 C C . LEU A 1 753 ? 32.406 -29.297 -24.938 1 90.12 753 LEU A C 1
ATOM 6055 O O . LEU A 1 753 ? 32.906 -29.547 -23.844 1 90.12 753 LEU A O 1
ATOM 6059 N N . SER A 1 754 ? 32.875 -29.844 -26.125 1 91.19 754 SER A N 1
ATOM 6060 C CA . SER A 1 754 ? 34.125 -30.609 -26.172 1 91.19 754 SER A CA 1
ATOM 6061 C C . SER A 1 754 ? 35.344 -29.703 -26.062 1 91.19 754 SER A C 1
ATOM 6063 O O . SER A 1 754 ? 35.25 -28.5 -26.266 1 91.19 754 SER A O 1
ATOM 6065 N N . SER A 1 755 ? 36.5 -30.25 -25.641 1 92.88 755 SER A N 1
ATOM 6066 C CA . SER A 1 755 ? 37.75 -29.5 -25.531 1 92.88 755 SER A CA 1
ATOM 6067 C C . SER A 1 755 ? 38.094 -28.844 -26.859 1 92.88 755 SER A C 1
ATOM 6069 O O . SER A 1 755 ? 38.625 -27.734 -26.875 1 92.88 755 SER A O 1
ATOM 6071 N N . GLU A 1 756 ? 37.812 -29.562 -27.938 1 92.25 756 GLU A N 1
ATOM 6072 C CA . GLU A 1 756 ? 38.094 -29.016 -29.25 1 92.25 756 GLU A CA 1
ATOM 6073 C C . GLU A 1 756 ? 37.219 -27.797 -29.562 1 92.25 756 GLU A C 1
ATOM 6075 O O . GLU A 1 756 ? 37.719 -26.797 -30.094 1 92.25 756 GLU A O 1
ATOM 6080 N N . GLN A 1 757 ? 36 -27.922 -29.266 1 93.12 757 GLN A N 1
ATOM 6081 C CA . GLN A 1 757 ? 35.094 -26.812 -29.5 1 93.12 757 GLN A CA 1
ATOM 6082 C C . GLN A 1 757 ? 35.5 -25.578 -28.688 1 93.12 757 GLN A C 1
ATOM 6084 O O . GLN A 1 757 ? 35.438 -24.453 -29.172 1 93.12 757 GLN A O 1
ATOM 6089 N N . ILE A 1 758 ? 35.938 -25.75 -27.453 1 94.56 758 ILE A N 1
ATOM 6090 C CA . ILE A 1 758 ? 36.375 -24.672 -26.562 1 94.56 758 ILE A CA 1
ATOM 6091 C C . ILE A 1 758 ? 37.594 -23.969 -27.141 1 94.56 758 ILE A C 1
ATOM 6093 O O . ILE A 1 758 ? 37.688 -22.75 -27.141 1 94.56 758 ILE A O 1
ATOM 6097 N N . ILE A 1 759 ? 38.5 -24.75 -27.672 1 94.31 759 ILE A N 1
ATOM 6098 C CA . ILE A 1 759 ? 39.75 -24.219 -28.234 1 94.31 759 ILE A CA 1
ATOM 6099 C C . ILE A 1 759 ? 39.406 -23.344 -29.453 1 94.31 759 ILE A C 1
ATOM 6101 O O . ILE A 1 759 ? 40.031 -22.297 -29.656 1 94.31 759 ILE A O 1
ATOM 6105 N N . ILE A 1 760 ? 38.469 -23.781 -30.203 1 94.56 760 ILE A N 1
ATOM 6106 C CA . ILE A 1 760 ? 38.031 -23.016 -31.375 1 94.56 760 ILE A CA 1
ATOM 6107 C C . ILE A 1 760 ? 37.5 -21.656 -30.922 1 94.56 760 ILE A C 1
ATOM 6109 O O . ILE A 1 760 ? 37.812 -20.625 -31.531 1 94.56 760 ILE A O 1
ATOM 6113 N N . ILE A 1 761 ? 36.719 -21.625 -29.906 1 95.38 761 ILE A N 1
ATOM 6114 C CA . ILE A 1 761 ? 36.156 -20.406 -29.391 1 95.38 761 ILE A CA 1
ATOM 6115 C C . ILE A 1 761 ? 37.25 -19.484 -28.875 1 95.38 761 ILE A C 1
ATOM 6117 O O . ILE A 1 761 ? 37.25 -18.281 -29.141 1 95.38 761 ILE A O 1
ATOM 6121 N N . GLU A 1 762 ? 38.188 -20.062 -28.125 1 95.38 762 GLU A N 1
ATOM 6122 C CA . GLU A 1 762 ? 39.312 -19.297 -27.594 1 95.38 762 GLU A CA 1
ATOM 6123 C C . GLU A 1 762 ? 40.125 -18.672 -28.734 1 95.38 762 GLU A C 1
ATOM 6125 O O . GLU A 1 762 ? 40.562 -17.516 -28.625 1 95.38 762 GLU A O 1
ATOM 6130 N N . GLN A 1 763 ? 40.312 -19.406 -29.766 1 94.69 763 GLN A N 1
ATOM 6131 C CA . GLN A 1 763 ? 41.062 -18.906 -30.922 1 94.69 763 GLN A CA 1
ATOM 6132 C C . GLN A 1 763 ? 40.312 -17.766 -31.594 1 94.69 763 GLN A C 1
ATOM 6134 O O . GLN A 1 763 ? 40.906 -16.797 -32.031 1 94.69 763 GLN A O 1
ATOM 6139 N N . GLU A 1 764 ? 39.062 -17.906 -31.688 1 95.69 764 GLU A N 1
ATOM 6140 C CA . GLU A 1 764 ? 38.25 -16.859 -32.281 1 95.69 764 GLU A CA 1
ATOM 6141 C C . GLU A 1 764 ? 38.375 -15.562 -31.469 1 95.69 764 GLU A C 1
ATOM 6143 O O . GLU A 1 764 ? 38.469 -14.477 -32.062 1 95.69 764 GLU A O 1
ATOM 6148 N N . VAL A 1 765 ? 38.281 -15.664 -30.156 1 96.19 765 VAL A N 1
ATOM 6149 C CA . VAL A 1 765 ? 38.406 -14.5 -29.281 1 96.19 765 VAL A CA 1
ATOM 6150 C C . VAL A 1 765 ? 39.781 -13.875 -29.453 1 96.19 765 VAL A C 1
ATOM 6152 O O . VAL A 1 765 ? 39.906 -12.664 -29.625 1 96.19 765 VAL A O 1
ATOM 6155 N N . ASN A 1 766 ? 40.844 -14.75 -29.484 1 94.81 766 ASN A N 1
ATOM 6156 C CA . ASN A 1 766 ? 42.219 -14.289 -29.641 1 94.81 766 ASN A CA 1
ATOM 6157 C C . ASN A 1 766 ? 42.406 -13.578 -30.969 1 94.81 766 ASN A C 1
ATOM 6159 O O . ASN A 1 766 ? 43.031 -12.523 -31.031 1 94.81 766 ASN A O 1
ATOM 6163 N N . ASN A 1 767 ? 41.906 -14.172 -31.984 1 93.69 767 ASN A N 1
ATOM 6164 C CA . ASN A 1 767 ? 42.062 -13.578 -33.312 1 93.69 767 ASN A CA 1
ATOM 6165 C C . ASN A 1 767 ? 41.344 -12.227 -33.406 1 93.69 767 ASN A C 1
ATOM 6167 O O . ASN A 1 767 ? 41.844 -11.305 -34.031 1 93.69 767 ASN A O 1
ATOM 6171 N N . TYR A 1 768 ? 40.219 -12.156 -32.812 1 94.44 768 TYR A N 1
ATOM 6172 C CA . TYR A 1 768 ? 39.469 -10.898 -32.812 1 94.44 768 TYR A CA 1
ATOM 6173 C C . TYR A 1 768 ? 40.25 -9.805 -32.062 1 94.44 768 TYR A C 1
ATOM 6175 O O . TYR A 1 768 ? 40.375 -8.68 -32.562 1 94.44 768 TYR A O 1
ATOM 6183 N N . LEU A 1 769 ? 40.781 -10.109 -30.953 1 94 769 LEU A N 1
ATOM 6184 C CA . LEU A 1 769 ? 41.469 -9.117 -30.109 1 94 769 LEU A CA 1
ATOM 6185 C C . LEU A 1 769 ? 42.781 -8.688 -30.719 1 94 769 LEU A C 1
ATOM 6187 O O . LEU A 1 769 ? 43.219 -7.555 -30.516 1 94 769 LEU A O 1
ATOM 6191 N N . LYS A 1 770 ? 43.438 -9.531 -31.484 1 90.25 770 LYS A N 1
ATOM 6192 C CA . LYS A 1 770 ? 44.688 -9.227 -32.156 1 90.25 770 LYS A CA 1
ATOM 6193 C C . LYS A 1 770 ? 44.531 -8.094 -33.156 1 90.25 770 LYS A C 1
ATOM 6195 O O . LYS A 1 770 ? 45.5 -7.43 -33.531 1 90.25 770 LYS A O 1
ATOM 6200 N N . GLN A 1 771 ? 43.344 -7.805 -33.531 1 89.69 771 GLN A N 1
ATOM 6201 C CA . GLN A 1 771 ? 43.062 -6.754 -34.5 1 89.69 771 GLN A CA 1
ATOM 6202 C C . GLN A 1 771 ? 43.219 -5.371 -33.875 1 89.69 771 GLN A C 1
ATOM 6204 O O . GLN A 1 771 ? 43.312 -4.367 -34.594 1 89.69 771 GLN A O 1
ATOM 6209 N N . PHE A 1 772 ? 43.25 -5.395 -32.688 1 86.94 772 PHE A N 1
ATOM 6210 C CA . PHE A 1 772 ? 43.25 -4.113 -32 1 86.94 772 PHE A CA 1
ATOM 6211 C C . PHE A 1 772 ? 44.594 -3.9 -31.281 1 86.94 772 PHE A C 1
ATOM 6213 O O . PHE A 1 772 ? 44.906 -2.779 -30.891 1 86.94 772 PHE A O 1
ATOM 6220 N N . MET B 1 1 ? -12.211 -40.844 -18.516 1 88.38 1 MET B N 1
ATOM 6221 C CA . MET B 1 1 ? -13.156 -41.562 -19.375 1 88.38 1 MET B CA 1
ATOM 6222 C C . MET B 1 1 ? -13.039 -41.125 -20.812 1 88.38 1 MET B C 1
ATOM 6224 O O . MET B 1 1 ? -12.883 -39.938 -21.094 1 88.38 1 MET B O 1
ATOM 6228 N N . ILE B 1 2 ? -12.977 -42.156 -21.641 1 94.06 2 ILE B N 1
ATOM 6229 C CA . ILE B 1 2 ? -13.016 -41.844 -23.062 1 94.06 2 ILE B CA 1
ATOM 6230 C C . ILE B 1 2 ? -14.453 -41.875 -23.562 1 94.06 2 ILE B C 1
ATOM 6232 O O . ILE B 1 2 ? -15.219 -42.781 -23.25 1 94.06 2 ILE B O 1
ATOM 6236 N N . LEU B 1 3 ? -14.805 -40.75 -24.203 1 95.69 3 LEU B N 1
ATOM 6237 C CA . LEU B 1 3 ? -16.172 -40.625 -24.688 1 95.69 3 LEU B CA 1
ATOM 6238 C C . LEU B 1 3 ? -16.203 -40.531 -26.219 1 95.69 3 LEU B C 1
ATOM 6240 O O . LEU B 1 3 ? -15.641 -39.594 -26.797 1 95.69 3 LEU B O 1
ATOM 6244 N N . SER B 1 4 ? -16.844 -41.531 -26.812 1 96.38 4 SER B N 1
ATOM 6245 C CA . SER B 1 4 ? -17.109 -41.531 -28.25 1 96.38 4 SER B CA 1
ATOM 6246 C C . SER B 1 4 ? -18.422 -40.812 -28.562 1 96.38 4 SER B C 1
ATOM 6248 O O . SER B 1 4 ? -19.469 -41.156 -28.031 1 96.38 4 SER B O 1
ATOM 6250 N N . LEU B 1 5 ? -18.375 -39.844 -29.438 1 96.19 5 LEU B N 1
ATOM 6251 C CA . LEU B 1 5 ? -19.562 -39.094 -29.797 1 96.19 5 LEU B CA 1
ATOM 6252 C C . LEU B 1 5 ? -20.562 -39.969 -30.547 1 96.19 5 LEU B C 1
ATOM 6254 O O . LEU B 1 5 ? -21.781 -39.844 -30.328 1 96.19 5 LEU B O 1
ATOM 6258 N N . ASN B 1 6 ? -20.031 -40.844 -31.422 1 95.12 6 ASN B N 1
ATOM 6259 C CA . ASN B 1 6 ? -20.906 -41.75 -32.156 1 95.12 6 ASN B CA 1
ATOM 6260 C C . ASN B 1 6 ? -21.719 -42.625 -31.219 1 95.12 6 ASN B C 1
ATOM 6262 O O . ASN B 1 6 ? -22.922 -42.781 -31.406 1 95.12 6 ASN B O 1
ATOM 6266 N N . LEU B 1 7 ? -21.016 -43.156 -30.266 1 96.06 7 LEU B N 1
ATOM 6267 C CA . LEU B 1 7 ? -21.719 -44 -29.312 1 96.06 7 LEU B CA 1
ATOM 6268 C C . LEU B 1 7 ? -22.734 -43.188 -28.516 1 96.06 7 LEU B C 1
ATOM 6270 O O . LEU B 1 7 ? -23.859 -43.625 -28.297 1 96.06 7 LEU B O 1
ATOM 6274 N N . LEU B 1 8 ? -22.344 -42 -28.078 1 97 8 LEU B N 1
ATOM 6275 C CA . LEU B 1 8 ? -23.234 -41.125 -27.312 1 97 8 LEU B CA 1
ATOM 6276 C C . LEU B 1 8 ? -24.5 -40.812 -28.109 1 97 8 LEU B C 1
ATOM 6278 O O . LEU B 1 8 ? -25.609 -40.875 -27.578 1 97 8 LEU B O 1
ATOM 6282 N N . HIS B 1 9 ? -24.328 -40.531 -29.391 1 95.81 9 HIS B N 1
ATOM 6283 C CA . HIS B 1 9 ? -25.453 -40.219 -30.266 1 95.81 9 HIS B CA 1
ATOM 6284 C C . HIS B 1 9 ? -26.359 -41.438 -30.469 1 95.81 9 HIS B C 1
ATOM 6286 O O . HIS B 1 9 ? -27.562 -41.312 -30.641 1 95.81 9 HIS B O 1
ATOM 6292 N N . LYS B 1 10 ? -25.734 -42.594 -30.484 1 94.5 10 LYS B N 1
ATOM 6293 C CA . LYS B 1 10 ? -26.5 -43.812 -30.594 1 94.5 10 LYS B CA 1
ATOM 6294 C C . LYS B 1 10 ? -27.359 -44.062 -29.359 1 94.5 10 LYS B C 1
ATOM 6296 O O . LYS B 1 10 ? -28.516 -44.469 -29.469 1 94.5 10 LYS B O 1
ATOM 6301 N N . ILE B 1 11 ? -26.797 -43.719 -28.25 1 95.31 11 ILE B N 1
ATOM 6302 C CA . ILE B 1 11 ? -27.484 -43.906 -26.984 1 95.31 11 ILE B CA 1
ATOM 6303 C C . ILE B 1 11 ? -28.594 -42.875 -26.812 1 95.31 11 ILE B C 1
ATOM 6305 O O . ILE B 1 11 ? -29.688 -43.219 -26.359 1 95.31 11 ILE B O 1
ATOM 6309 N N . SER B 1 12 ? -28.266 -41.656 -27.172 1 95.75 12 SER B N 1
ATOM 6310 C CA . SER B 1 12 ? -29.266 -40.562 -27.141 1 95.75 12 SER B CA 1
ATOM 6311 C C . SER B 1 12 ? -29.234 -39.75 -28.422 1 95.75 12 SER B C 1
ATOM 6313 O O . SER B 1 12 ? -28.5 -38.75 -28.5 1 95.75 12 SER B O 1
ATOM 6315 N N . PRO B 1 13 ? -30.062 -40.094 -29.281 1 94.81 13 PRO B N 1
ATOM 6316 C CA . PRO B 1 13 ? -30.078 -39.438 -30.594 1 94.81 13 PRO B CA 1
ATOM 6317 C C . PRO B 1 13 ? -30.406 -37.938 -30.516 1 94.81 13 PRO B C 1
ATOM 6319 O O . PRO B 1 13 ? -30.016 -37.156 -31.391 1 94.81 13 PRO B O 1
ATOM 6322 N N . LYS B 1 14 ? -31.016 -37.531 -29.5 1 94.88 14 LYS B N 1
ATOM 6323 C CA . LYS B 1 14 ? -31.391 -36.125 -29.344 1 94.88 14 LYS B CA 1
ATOM 6324 C C . LYS B 1 14 ? -30.141 -35.25 -29.188 1 94.88 14 LYS B C 1
ATOM 6326 O O . LYS B 1 14 ? -30.172 -34.062 -29.5 1 94.88 14 LYS B O 1
ATOM 6331 N N . LEU B 1 15 ? -29.109 -35.781 -28.781 1 95.94 15 LEU B N 1
ATOM 6332 C CA . LEU B 1 15 ? -27.875 -35.031 -28.516 1 95.94 15 LEU B CA 1
ATOM 6333 C C . LEU B 1 15 ? -27.141 -34.719 -29.828 1 95.94 15 LEU B C 1
ATOM 6335 O O . LEU B 1 15 ? -26.219 -33.906 -29.844 1 95.94 15 LEU B O 1
ATOM 6339 N N . LYS B 1 16 ? -27.594 -35.375 -30.938 1 94 16 LYS B N 1
ATOM 6340 C CA . LYS B 1 16 ? -27 -35.094 -32.25 1 94 16 LYS B CA 1
ATOM 6341 C C . LYS B 1 16 ? -27.25 -33.656 -32.688 1 94 16 LYS B C 1
ATOM 6343 O O . LYS B 1 16 ? -26.484 -33.094 -33.469 1 94 16 LYS B O 1
ATOM 6348 N N . LYS B 1 17 ? -28.234 -33.125 -32.062 1 93.38 17 LYS B N 1
ATOM 6349 C CA . LYS B 1 17 ? -28.625 -31.797 -32.438 1 93.38 17 LYS B CA 1
ATOM 6350 C C . LYS B 1 17 ? -27.75 -30.734 -31.75 1 93.38 17 LYS B C 1
ATOM 6352 O O . LYS B 1 17 ? -27.766 -29.578 -32.156 1 93.38 17 LYS B O 1
ATOM 6357 N N . ILE B 1 18 ? -27.047 -31.109 -30.812 1 95.75 18 ILE B N 1
ATOM 6358 C CA . ILE B 1 18 ? -26.25 -30.172 -30.047 1 95.75 18 ILE B CA 1
ATOM 6359 C C . ILE B 1 18 ? -24.844 -30.062 -30.656 1 95.75 18 ILE B C 1
ATOM 6361 O O . ILE B 1 18 ? -24.172 -31.062 -30.859 1 95.75 18 ILE B O 1
ATOM 6365 N N . PRO B 1 19 ? -24.453 -28.859 -30.969 1 95.12 19 PRO B N 1
ATOM 6366 C CA . PRO B 1 19 ? -23.094 -28.688 -31.484 1 95.12 19 PRO B CA 1
ATOM 6367 C C . PRO B 1 19 ? -22.016 -29.109 -30.484 1 95.12 19 PRO B C 1
ATOM 6369 O O . PRO B 1 19 ? -22.234 -29.016 -29.266 1 95.12 19 PRO B O 1
ATOM 6372 N N . LEU B 1 20 ? -20.906 -29.594 -31.031 1 94.88 20 LEU B N 1
ATOM 6373 C CA . LEU B 1 20 ? -19.828 -30.125 -30.203 1 94.88 20 LEU B CA 1
ATOM 6374 C C . LEU B 1 20 ? -19.375 -29.109 -29.172 1 94.88 20 LEU B C 1
ATOM 6376 O O . LEU B 1 20 ? -19.141 -29.469 -28.016 1 94.88 20 LEU B O 1
ATOM 6380 N N . ASN B 1 21 ? -19.281 -27.859 -29.578 1 94.19 21 ASN B N 1
ATOM 6381 C CA . ASN B 1 21 ? -18.812 -26.828 -28.641 1 94.19 21 ASN B CA 1
ATOM 6382 C C . ASN B 1 21 ? -19.766 -26.672 -27.469 1 94.19 21 ASN B C 1
ATOM 6384 O O . ASN B 1 21 ? -19.328 -26.516 -26.328 1 94.19 21 ASN B O 1
ATOM 6388 N N . GLU B 1 22 ? -20.953 -26.734 -27.75 1 94.56 22 GLU B N 1
ATOM 6389 C CA . GLU B 1 22 ? -21.953 -26.641 -26.688 1 94.56 22 GLU B CA 1
ATOM 6390 C C . GLU B 1 22 ? -21.953 -27.875 -25.797 1 94.56 22 GLU B C 1
ATOM 6392 O O . GLU B 1 22 ? -22.141 -27.781 -24.594 1 94.56 22 GLU B O 1
ATOM 6397 N N . LEU B 1 23 ? -21.703 -28.938 -26.453 1 96.56 23 LEU B N 1
ATOM 6398 C CA . LEU B 1 23 ? -21.609 -30.188 -25.703 1 96.56 23 LEU B CA 1
ATOM 6399 C C . LEU B 1 23 ? -20.422 -30.141 -24.734 1 96.56 23 LEU B C 1
ATOM 6401 O O . LEU B 1 23 ? -20.547 -30.531 -23.578 1 96.56 23 LEU B O 1
ATOM 6405 N N . CYS B 1 24 ? -19.359 -29.656 -25.234 1 96.06 24 CYS B N 1
ATOM 6406 C CA . CYS B 1 24 ? -18.156 -29.547 -24.406 1 96.06 24 CYS B CA 1
ATOM 6407 C C . CYS B 1 24 ? -18.375 -28.562 -23.25 1 96.06 24 CYS B C 1
ATOM 6409 O O . CYS B 1 24 ? -17.969 -28.828 -22.125 1 96.06 24 CYS B O 1
ATOM 6411 N N . ALA B 1 25 ? -19.062 -27.484 -23.547 1 93.38 25 ALA B N 1
ATOM 6412 C CA . ALA B 1 25 ? -19.359 -26.5 -22.5 1 93.38 25 ALA B CA 1
ATOM 6413 C C . ALA B 1 25 ? -20.266 -27.109 -21.422 1 93.38 25 ALA B C 1
ATOM 6415 O O . ALA B 1 25 ? -20.062 -26.875 -20.234 1 93.38 25 ALA B O 1
ATOM 6416 N N . ALA B 1 26 ? -21.156 -27.844 -21.891 1 95 26 ALA B N 1
ATOM 6417 C CA . ALA B 1 26 ? -22.062 -28.516 -20.953 1 95 26 ALA B CA 1
ATOM 6418 C C . ALA B 1 26 ? -21.312 -29.484 -20.062 1 95 26 ALA B C 1
ATOM 6420 O O . ALA B 1 26 ? -21.547 -29.547 -18.859 1 95 26 ALA B O 1
ATOM 6421 N N . LEU B 1 27 ? -20.406 -30.219 -20.688 1 96.06 27 LEU B N 1
ATOM 6422 C CA . LEU B 1 27 ? -19.594 -31.156 -19.906 1 96.06 27 LEU B CA 1
ATOM 6423 C C . LEU B 1 27 ? -18.781 -30.438 -18.844 1 96.06 27 LEU B C 1
ATOM 6425 O O . LEU B 1 27 ? -18.734 -30.875 -17.688 1 96.06 27 LEU B O 1
ATOM 6429 N N . MET B 1 28 ? -18.297 -29.344 -19.156 1 93.62 28 MET B N 1
ATOM 6430 C CA . MET B 1 28 ? -17.531 -28.531 -18.203 1 93.62 28 MET B CA 1
ATOM 6431 C C . MET B 1 28 ? -18.422 -28.062 -17.062 1 93.62 28 MET B C 1
ATOM 6433 O O . MET B 1 28 ? -18.031 -28.141 -15.891 1 93.62 28 MET B O 1
ATOM 6437 N N . ASP B 1 29 ? -19.547 -27.609 -17.375 1 93.06 29 ASP B N 1
ATOM 6438 C CA . ASP B 1 29 ? -20.5 -27.125 -16.375 1 93.06 29 ASP B CA 1
ATOM 6439 C C . ASP B 1 29 ? -20.938 -28.25 -15.445 1 93.06 29 ASP B C 1
ATOM 6441 O O . ASP B 1 29 ? -21.188 -28.016 -14.258 1 93.06 29 ASP B O 1
ATOM 6445 N N . LEU B 1 30 ? -20.938 -29.422 -16.031 1 93.94 30 LEU B N 1
ATOM 6446 C CA . LEU B 1 30 ? -21.391 -30.578 -15.273 1 93.94 30 LEU B CA 1
ATOM 6447 C C . LEU B 1 30 ? -20.25 -31.125 -14.406 1 93.94 30 LEU B C 1
ATOM 6449 O O . LEU B 1 30 ? -20.453 -32.062 -13.633 1 93.94 30 LEU B O 1
ATOM 6453 N N . GLY B 1 31 ? -19.141 -30.578 -14.562 1 91.94 31 GLY B N 1
ATOM 6454 C CA . GLY B 1 31 ? -18 -30.969 -13.742 1 91.94 31 GLY B CA 1
ATOM 6455 C C . GLY B 1 31 ? -17.062 -31.938 -14.43 1 91.94 31 GLY B C 1
ATOM 6456 O O . GLY B 1 31 ? -16.141 -32.469 -13.805 1 91.94 31 GLY B O 1
ATOM 6457 N N . CYS B 1 32 ? -17.344 -32.312 -15.664 1 94.69 32 CYS B N 1
ATOM 6458 C CA . CYS B 1 32 ? -16.469 -33.188 -16.453 1 94.69 32 CYS B CA 1
ATOM 6459 C C . CYS B 1 32 ? -15.531 -32.344 -17.328 1 94.69 32 CYS B C 1
ATOM 6461 O O . CYS B 1 32 ? -15.938 -31.828 -18.375 1 94.69 32 CYS B O 1
ATOM 6463 N N . GLU B 1 33 ? -14.375 -32.344 -17 1 93.69 33 GLU B N 1
ATOM 6464 C CA . GLU B 1 33 ? -13.406 -31.516 -17.719 1 93.69 33 GLU B CA 1
ATOM 6465 C C . GLU B 1 33 ? -12.969 -32.188 -19.016 1 93.69 33 GLU B C 1
ATOM 6467 O O . GLU B 1 33 ? -12.555 -33.375 -19 1 93.69 33 GLU B O 1
ATOM 6472 N N . VAL B 1 34 ? -13.062 -31.516 -20.078 1 94.44 34 VAL B N 1
ATOM 6473 C CA . VAL B 1 34 ? -12.609 -32.031 -21.375 1 94.44 34 VAL B CA 1
ATOM 6474 C C . VAL B 1 34 ? -11.117 -31.766 -21.547 1 94.44 34 VAL B C 1
ATOM 6476 O O . VAL B 1 34 ? -10.711 -30.625 -21.766 1 94.44 34 VAL B O 1
ATOM 6479 N N . GLU B 1 35 ? -10.406 -32.844 -21.422 1 92.94 35 GLU B N 1
ATOM 6480 C CA . GLU B 1 35 ? -8.953 -32.719 -21.5 1 92.94 35 GLU B CA 1
ATOM 6481 C C . GLU B 1 35 ? -8.484 -32.625 -22.953 1 92.94 35 GLU B C 1
ATOM 6483 O O . GLU B 1 35 ? -7.699 -31.719 -23.297 1 92.94 35 GLU B O 1
ATOM 6488 N N . THR B 1 36 ? -8.945 -33.531 -23.812 1 91.44 36 THR B N 1
ATOM 6489 C CA . THR B 1 36 ? -8.562 -33.531 -25.219 1 91.44 36 THR B CA 1
ATOM 6490 C C . THR B 1 36 ? -9.758 -33.906 -26.109 1 91.44 36 THR B C 1
ATOM 6492 O O . THR B 1 36 ? -10.703 -34.562 -25.641 1 91.44 36 THR B O 1
ATOM 6495 N N . ILE B 1 37 ? -9.797 -33.344 -27.328 1 91.94 37 ILE B N 1
ATOM 6496 C CA . ILE B 1 37 ? -10.742 -33.688 -28.391 1 91.94 37 ILE B CA 1
ATOM 6497 C C . ILE B 1 37 ? -9.984 -34.188 -29.625 1 91.94 37 ILE B C 1
ATOM 6499 O O . ILE B 1 37 ? -9.18 -33.469 -30.203 1 91.94 37 ILE B O 1
ATOM 6503 N N . ASN B 1 38 ? -10.211 -35.469 -29.906 1 91.56 38 ASN B N 1
ATOM 6504 C CA . ASN B 1 38 ? -9.516 -36.094 -31.031 1 91.56 38 ASN B CA 1
ATOM 6505 C C . ASN B 1 38 ? -10.508 -36.562 -32.094 1 91.56 38 ASN B C 1
ATOM 6507 O O . ASN B 1 38 ? -11.352 -37.406 -31.812 1 91.56 38 ASN B O 1
ATOM 6511 N N . SER B 1 39 ? -10.453 -36.031 -33.281 1 90.38 39 SER B N 1
ATOM 6512 C CA . SER B 1 39 ? -11.273 -36.5 -34.375 1 90.38 39 SER B CA 1
ATOM 6513 C C . SER B 1 39 ? -10.539 -37.562 -35.188 1 90.38 39 SER B C 1
ATOM 6515 O O . SER B 1 39 ? -9.375 -37.375 -35.594 1 90.38 39 SER B O 1
ATOM 6517 N N . ILE B 1 40 ? -11.203 -38.719 -35.469 1 88.12 40 ILE B N 1
ATOM 6518 C CA . ILE B 1 40 ? -10.617 -39.781 -36.312 1 88.12 40 ILE B CA 1
ATOM 6519 C C . ILE B 1 40 ? -10.719 -39.375 -37.781 1 88.12 40 ILE B C 1
ATOM 6521 O O . ILE B 1 40 ? -11.797 -39.031 -38.25 1 88.12 40 ILE B O 1
ATOM 6525 N N . LYS B 1 41 ? -9.594 -39.281 -38.469 1 85.62 41 LYS B N 1
ATOM 6526 C CA . LYS B 1 41 ? -9.602 -39 -39.906 1 85.62 41 LYS B CA 1
ATOM 6527 C C . LYS B 1 41 ? -10.008 -40.219 -40.719 1 85.62 41 LYS B C 1
ATOM 6529 O O . LYS B 1 41 ? -9.281 -41.219 -40.75 1 85.62 41 LYS B O 1
ATOM 6534 N N . PRO B 1 42 ? -11.156 -40.156 -41.375 1 88.38 42 PRO B N 1
ATOM 6535 C CA . PRO B 1 42 ? -11.609 -41.312 -42.094 1 88.38 42 PRO B CA 1
ATOM 6536 C C . PRO B 1 42 ? -10.82 -41.562 -43.406 1 88.38 42 PRO B C 1
ATOM 6538 O O . PRO B 1 42 ? -10.266 -40.625 -43.969 1 88.38 42 PRO B O 1
ATOM 6541 N N . SER B 1 43 ? -10.648 -42.875 -43.719 1 90.69 43 SER B N 1
ATOM 6542 C CA . SER B 1 43 ? -10.102 -43.219 -45.031 1 90.69 43 SER B CA 1
ATOM 6543 C C . SER B 1 43 ? -11.07 -42.875 -46.156 1 90.69 43 SER B C 1
ATOM 6545 O O . SER B 1 43 ? -12.281 -42.812 -45.938 1 90.69 43 SER B O 1
ATOM 6547 N N . THR B 1 44 ? -10.43 -42.688 -47.312 1 92.19 44 THR B N 1
ATOM 6548 C CA . THR B 1 44 ? -11.281 -42.281 -48.438 1 92.19 44 THR B CA 1
ATOM 6549 C C . THR B 1 44 ? -11.523 -43.438 -49.375 1 92.19 44 THR B C 1
ATOM 6551 O O . THR B 1 44 ? -10.719 -44.375 -49.438 1 92.19 44 THR B O 1
ATOM 6554 N N . ASN B 1 45 ? -12.633 -43.438 -50.031 1 92.62 45 ASN B N 1
ATOM 6555 C CA . ASN B 1 45 ? -12.984 -44.312 -51.156 1 92.62 45 ASN B CA 1
ATOM 6556 C C . ASN B 1 45 ? -12.984 -45.781 -50.719 1 92.62 45 ASN B C 1
ATOM 6558 O O . ASN B 1 45 ? -12.477 -46.625 -51.469 1 92.62 45 ASN B O 1
ATOM 6562 N N . LEU B 1 46 ? -13.422 -46 -49.531 1 93.56 46 LEU B N 1
ATOM 6563 C CA . LEU B 1 46 ? -13.633 -47.375 -49.062 1 93.56 46 LEU B CA 1
ATOM 6564 C C . LEU B 1 46 ? -15.031 -47.844 -49.406 1 93.56 46 LEU B C 1
ATOM 6566 O O . LEU B 1 46 ? -16 -47.094 -49.312 1 93.56 46 LEU B O 1
ATOM 6570 N N . VAL B 1 47 ? -15.125 -49.125 -49.875 1 92.38 47 VAL B N 1
ATOM 6571 C CA . VAL B 1 47 ? -16.438 -49.688 -50.188 1 92.38 47 VAL B CA 1
ATOM 6572 C C . VAL B 1 47 ? -16.5 -51.125 -49.75 1 92.38 47 VAL B C 1
ATOM 6574 O O . VAL B 1 47 ? -15.461 -51.781 -49.594 1 92.38 47 VAL B O 1
ATOM 6577 N N . PHE B 1 48 ? -17.703 -51.594 -49.469 1 93.31 48 PHE B N 1
ATOM 6578 C CA . PHE B 1 48 ? -17.906 -53.031 -49.25 1 93.31 48 PHE B CA 1
ATOM 6579 C C . PHE B 1 48 ? -17.922 -53.781 -50.594 1 93.31 48 PHE B C 1
ATOM 6581 O O . PHE B 1 48 ? -18.516 -53.312 -51.562 1 93.31 48 PHE B O 1
ATOM 6588 N N . ALA B 1 49 ? -17.203 -54.875 -50.594 1 94.19 49 ALA B N 1
ATOM 6589 C CA . ALA B 1 49 ? -17.141 -55.688 -51.812 1 94.19 49 ALA B CA 1
ATOM 6590 C C . ALA B 1 49 ? -17.422 -57.156 -51.5 1 94.19 49 ALA B C 1
ATOM 6592 O O . ALA B 1 49 ? -17 -57.688 -50.469 1 94.19 49 ALA B O 1
ATOM 6593 N N . LYS B 1 50 ? -18.094 -57.75 -52.406 1 93.88 50 LYS B N 1
ATOM 6594 C CA . LYS B 1 50 ? -18.359 -59.188 -52.25 1 93.88 50 LYS B CA 1
ATOM 6595 C C . LYS B 1 50 ? -17.344 -60 -53.062 1 93.88 50 LYS B C 1
ATOM 6597 O O . LYS B 1 50 ? -17.047 -59.688 -54.219 1 93.88 50 LYS B O 1
ATOM 6602 N N . VAL B 1 51 ? -16.812 -61.031 -52.406 1 94.75 51 VAL B N 1
ATOM 6603 C CA . VAL B 1 51 ? -15.797 -61.875 -53.031 1 94.75 51 VAL B CA 1
ATOM 6604 C C . VAL B 1 51 ? -16.469 -62.844 -54.031 1 94.75 51 VAL B C 1
ATOM 6606 O O . VAL B 1 51 ? -17.328 -63.625 -53.625 1 94.75 51 VAL B O 1
ATOM 6609 N N . LEU B 1 52 ? -16.078 -62.812 -55.219 1 95.25 52 LEU B N 1
ATOM 6610 C CA . LEU B 1 52 ? -16.656 -63.656 -56.25 1 95.25 52 LEU B CA 1
ATOM 6611 C C . LEU B 1 52 ? -15.781 -64.875 -56.5 1 95.25 52 LEU B C 1
ATOM 6613 O O . LEU B 1 52 ? -16.297 -66 -56.656 1 95.25 52 LEU B O 1
ATOM 6617 N N . GLU B 1 53 ? -14.539 -64.625 -56.625 1 95.25 53 GLU B N 1
ATOM 6618 C CA . GLU B 1 53 ? -13.578 -65.688 -56.906 1 95.25 53 GLU B CA 1
ATOM 6619 C C . GLU B 1 53 ? -12.297 -65.5 -56.094 1 95.25 53 GLU B C 1
ATOM 6621 O O . GLU B 1 53 ? -11.883 -64.375 -55.844 1 95.25 53 GLU B O 1
ATOM 6626 N N . LYS B 1 54 ? -11.797 -66.5 -55.625 1 94.75 54 LYS B N 1
ATOM 6627 C CA . LYS B 1 54 ? -10.508 -66.562 -54.969 1 94.75 54 LYS B CA 1
ATOM 6628 C C . LYS B 1 54 ? -9.656 -67.75 -55.438 1 94.75 54 LYS B C 1
ATOM 6630 O O . LYS B 1 54 ? -10.031 -68.875 -55.25 1 94.75 54 LYS B O 1
ATOM 6635 N N . THR B 1 55 ? -8.617 -67.5 -56.156 1 92.31 55 THR B N 1
ATOM 6636 C CA . THR B 1 55 ? -7.711 -68.562 -56.625 1 92.31 55 THR B CA 1
ATOM 6637 C C . THR B 1 55 ? -6.273 -68.25 -56.219 1 92.31 55 THR B C 1
ATOM 6639 O O . THR B 1 55 ? -5.91 -67.062 -56 1 92.31 55 THR B O 1
ATOM 6642 N N . ARG B 1 56 ? -5.512 -69.188 -56.125 1 92.12 56 ARG B N 1
ATOM 6643 C CA . ARG B 1 56 ? -4.109 -69.062 -55.781 1 92.12 56 ARG B CA 1
ATOM 6644 C C . ARG B 1 56 ? -3.322 -68.375 -56.906 1 92.12 56 ARG B C 1
ATOM 6646 O O . ARG B 1 56 ? -3.512 -68.688 -58.062 1 92.12 56 ARG B O 1
ATOM 6653 N N . HIS B 1 57 ? -2.535 -67.375 -56.438 1 89.75 57 HIS B N 1
ATOM 6654 C CA . HIS B 1 57 ? -1.667 -66.75 -57.406 1 89.75 57 HIS B CA 1
ATOM 6655 C C . HIS B 1 57 ? -0.721 -67.75 -58.062 1 89.75 57 HIS B C 1
ATOM 6657 O O . HIS B 1 57 ? -0.051 -68.5 -57.344 1 89.75 57 HIS B O 1
ATOM 6663 N N . PRO B 1 58 ? -0.632 -67.875 -59.281 1 89.19 58 PRO B N 1
ATOM 6664 C CA . PRO B 1 58 ? 0.177 -68.938 -59.969 1 89.19 58 PRO B CA 1
ATOM 6665 C C . PRO B 1 58 ? 1.675 -68.75 -59.75 1 89.19 58 PRO B C 1
ATOM 6667 O O . PRO B 1 58 ? 2.438 -69.688 -59.781 1 89.19 58 PRO B O 1
ATOM 6670 N N . ASN B 1 59 ? 2.156 -67.562 -59.531 1 88.19 59 ASN B N 1
ATOM 6671 C CA . ASN B 1 59 ? 3.584 -67.25 -59.438 1 88.19 59 ASN B CA 1
ATOM 6672 C C . ASN B 1 59 ? 4 -66.938 -58 1 88.19 59 ASN B C 1
ATOM 6674 O O . ASN B 1 59 ? 5.102 -66.438 -57.75 1 88.19 59 ASN B O 1
ATOM 6678 N N . ALA B 1 60 ? 3.086 -67.062 -57 1 84.81 60 ALA B N 1
ATOM 6679 C CA . ALA B 1 60 ? 3.445 -66.812 -55.594 1 84.81 60 ALA B CA 1
ATOM 6680 C C . ALA B 1 60 ? 2.668 -67.688 -54.625 1 84.81 60 ALA B C 1
ATOM 6682 O O . ALA B 1 60 ? 1.441 -67.75 -54.719 1 84.81 60 ALA B O 1
ATOM 6683 N N . ASN B 1 61 ? 3.352 -68.125 -53.656 1 84.62 61 ASN B N 1
ATOM 6684 C CA . ASN B 1 61 ? 2.734 -69.062 -52.719 1 84.62 61 ASN B CA 1
ATOM 6685 C C . ASN B 1 61 ? 1.933 -68.375 -51.625 1 84.62 61 ASN B C 1
ATOM 6687 O O . ASN B 1 61 ? 1.029 -68.938 -51.031 1 84.62 61 ASN B O 1
ATOM 6691 N N . HIS B 1 62 ? 2.178 -67.062 -51.469 1 88.19 62 HIS B N 1
ATOM 6692 C CA . HIS B 1 62 ? 1.533 -66.438 -50.344 1 88.19 62 HIS B CA 1
ATOM 6693 C C . HIS B 1 62 ? 0.524 -65.375 -50.812 1 88.19 62 HIS B C 1
ATOM 6695 O O . HIS B 1 62 ? 0.018 -64.562 -50.031 1 88.19 62 HIS B O 1
ATOM 6701 N N . LEU B 1 63 ? 0.208 -65.375 -52.125 1 91.38 63 LEU B N 1
ATOM 6702 C CA . LEU B 1 63 ? -0.717 -64.375 -52.656 1 91.38 63 LEU B CA 1
ATOM 6703 C C . LEU B 1 63 ? -1.915 -65.062 -53.312 1 91.38 63 LEU B C 1
ATOM 6705 O O . LEU B 1 63 ? -1.814 -66.188 -53.75 1 91.38 63 LEU B O 1
ATOM 6709 N N . ASN B 1 64 ? -3.051 -64.375 -53.312 1 93.62 64 ASN B N 1
ATOM 6710 C CA . ASN B 1 64 ? -4.281 -64.875 -53.938 1 93.62 64 ASN B CA 1
ATOM 6711 C C . ASN B 1 64 ? -4.75 -63.844 -55 1 93.62 64 ASN B C 1
ATOM 6713 O O . ASN B 1 64 ? -4.551 -62.656 -54.875 1 93.62 64 ASN B O 1
ATOM 6717 N N . LEU B 1 65 ? -5.207 -64.438 -56.062 1 94.56 65 LEU B N 1
ATOM 6718 C CA . LEU B 1 65 ? -5.938 -63.625 -57.031 1 94.56 65 LEU B CA 1
ATOM 6719 C C . LEU B 1 65 ? -7.43 -63.594 -56.719 1 94.56 65 LEU B C 1
ATOM 6721 O O . LEU B 1 65 ? -8.07 -64.625 -56.719 1 94.56 65 LEU B O 1
ATOM 6725 N N . VAL B 1 66 ? -7.918 -62.406 -56.438 1 95.75 66 VAL B N 1
ATOM 6726 C CA . VAL B 1 66 ? -9.281 -62.281 -55.938 1 95.75 66 VAL B CA 1
ATOM 6727 C C . VAL B 1 66 ? -10.094 -61.375 -56.844 1 95.75 66 VAL B C 1
ATOM 6729 O O . VAL B 1 66 ? -9.602 -60.312 -57.25 1 95.75 66 VAL B O 1
ATOM 6732 N N . LYS B 1 67 ? -11.266 -61.844 -57.25 1 95.56 67 LYS B N 1
ATOM 6733 C CA . LYS B 1 67 ? -12.234 -60.969 -57.906 1 95.56 67 LYS B CA 1
ATOM 6734 C C . LYS B 1 67 ? -13.359 -60.562 -56.969 1 95.56 67 LYS B C 1
ATOM 6736 O O . LYS B 1 67 ? -14.023 -61.406 -56.375 1 95.56 67 LYS B O 1
ATOM 6741 N N . VAL B 1 68 ? -13.445 -59.312 -56.812 1 95.81 68 VAL B N 1
ATOM 6742 C CA . VAL B 1 68 ? -14.484 -58.812 -55.938 1 95.81 68 VAL B CA 1
ATOM 6743 C C . VAL B 1 68 ? -15.445 -57.906 -56.688 1 95.81 68 VAL B C 1
ATOM 6745 O O . VAL B 1 68 ? -15.055 -57.281 -57.688 1 95.81 68 VAL B O 1
ATOM 6748 N N . LYS B 1 69 ? -16.703 -57.844 -56.219 1 94 69 LYS B N 1
ATOM 6749 C CA . LYS B 1 69 ? -17.719 -57 -56.844 1 94 69 LYS B CA 1
ATOM 6750 C C . LYS B 1 69 ? -18.188 -55.906 -55.906 1 94 69 LYS B C 1
ATOM 6752 O O . LYS B 1 69 ? -18.625 -56.188 -54.781 1 94 69 LYS B O 1
ATOM 6757 N N . ALA B 1 70 ? -17.984 -54.688 -56.312 1 91.31 70 ALA B N 1
ATOM 6758 C CA . ALA B 1 70 ? -18.469 -53.5 -55.594 1 91.31 70 ALA B CA 1
ATOM 6759 C C . ALA B 1 70 ? -19.188 -52.531 -56.531 1 91.31 70 ALA B C 1
ATOM 6761 O O . ALA B 1 70 ? -18.703 -52.219 -57.625 1 91.31 70 ALA B O 1
ATOM 6762 N N . ASN B 1 71 ? -20.281 -52.031 -56.094 1 85.81 71 ASN B N 1
ATOM 6763 C CA . ASN B 1 71 ? -21.078 -51.062 -56.875 1 85.81 71 ASN B CA 1
ATOM 6764 C C . ASN B 1 71 ? -21.234 -51.531 -58.312 1 85.81 71 ASN B C 1
ATOM 6766 O O . ASN B 1 71 ? -21 -50.75 -59.25 1 85.81 71 ASN B O 1
ATOM 6770 N N . GLN B 1 72 ? -21.469 -52.75 -58.531 1 84.44 72 GLN B N 1
ATOM 6771 C CA . GLN B 1 72 ? -21.797 -53.375 -59.844 1 84.44 72 GLN B CA 1
ATOM 6772 C C . GLN B 1 72 ? -20.547 -53.469 -60.719 1 84.44 72 GLN B C 1
ATOM 6774 O O . GLN B 1 72 ? -20.656 -53.75 -61.906 1 84.44 72 GLN B O 1
ATOM 6779 N N . LYS B 1 73 ? -19.438 -53.188 -60.25 1 92.19 73 LYS B N 1
ATOM 6780 C CA . LYS B 1 73 ? -18.188 -53.375 -60.969 1 92.19 73 LYS B CA 1
ATOM 6781 C C . LYS B 1 73 ? -17.312 -54.438 -60.344 1 92.19 73 LYS B C 1
ATOM 6783 O O . LYS B 1 73 ? -17.344 -54.625 -59.125 1 92.19 73 LYS B O 1
ATOM 6788 N N . VAL B 1 74 ? -16.688 -55.156 -61.188 1 94.56 74 VAL B N 1
ATOM 6789 C CA . VAL B 1 74 ? -15.805 -56.219 -60.719 1 94.56 74 VAL B CA 1
ATOM 6790 C C . VAL B 1 74 ? -14.359 -55.75 -60.688 1 94.56 74 VAL B C 1
ATOM 6792 O O . VAL B 1 74 ? -13.898 -55.094 -61.656 1 94.56 74 VAL B O 1
ATOM 6795 N N . TYR B 1 75 ? -13.68 -55.906 -59.594 1 94.75 75 TYR B N 1
ATOM 6796 C CA . TYR B 1 75 ? -12.289 -55.531 -59.375 1 94.75 75 TYR B CA 1
ATOM 6797 C C . TYR B 1 75 ? -11.398 -56.75 -59.188 1 94.75 75 TYR B C 1
ATOM 6799 O O . TYR B 1 75 ? -11.773 -57.688 -58.5 1 94.75 75 TYR B O 1
ATOM 6807 N N . GLU B 1 76 ? -10.32 -56.781 -59.875 1 94.69 76 GLU B N 1
ATOM 6808 C CA . GLU B 1 76 ? -9.32 -57.844 -59.688 1 94.69 76 GLU B CA 1
ATOM 6809 C C . GLU B 1 76 ? -8.227 -57.375 -58.719 1 94.69 76 GLU B C 1
ATOM 6811 O O . GLU B 1 76 ? -7.566 -56.375 -58.969 1 94.69 76 GLU B O 1
ATOM 6816 N N . ILE B 1 77 ? -8.102 -58.094 -57.688 1 95.12 77 ILE B N 1
ATOM 6817 C CA . ILE B 1 77 ? -7.203 -57.688 -56.594 1 95.12 77 ILE B CA 1
ATOM 6818 C C . ILE B 1 77 ? -6.227 -58.812 -56.281 1 95.12 77 ILE B C 1
ATOM 6820 O O . ILE B 1 77 ? -6.586 -60 -56.375 1 95.12 77 ILE B O 1
ATOM 6824 N N . VAL B 1 78 ? -4.988 -58.5 -56.031 1 94.25 78 VAL B N 1
ATOM 6825 C CA . VAL B 1 78 ? -4.012 -59.438 -55.469 1 94.25 78 VAL B CA 1
ATOM 6826 C C . VAL B 1 78 ? -3.891 -59.25 -53.969 1 94.25 78 VAL B C 1
ATOM 6828 O O . VAL B 1 78 ? -3.619 -58.156 -53.5 1 94.25 78 VAL B O 1
ATOM 6831 N N . CYS B 1 79 ? -4.219 -60.219 -53.188 1 91.88 79 CYS B N 1
ATOM 6832 C CA . CYS B 1 79 ? -4.277 -60.094 -51.75 1 91.88 79 CYS B CA 1
ATOM 6833 C C . C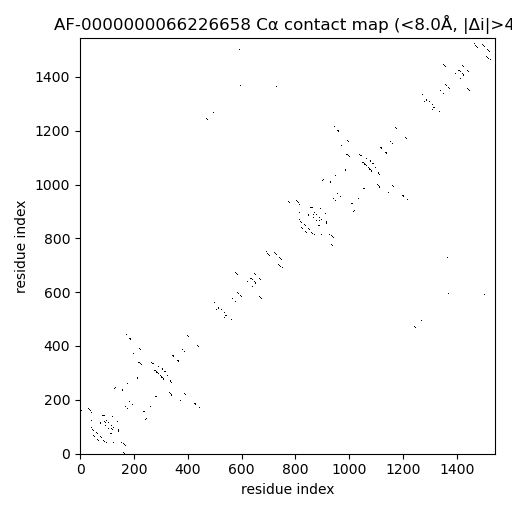YS B 1 79 ? -3.502 -61.219 -51.062 1 91.88 79 CYS B C 1
ATOM 6835 O O . CYS B 1 79 ? -3.537 -62.375 -51.531 1 91.88 79 CYS B O 1
ATOM 6837 N N . GLY B 1 80 ? -2.744 -60.875 -50.031 1 89.75 80 GLY B N 1
ATOM 6838 C CA . GLY B 1 80 ? -1.969 -61.875 -49.312 1 89.75 80 GLY B CA 1
ATOM 6839 C C . GLY B 1 80 ? -2.744 -62.531 -48.188 1 89.75 80 GLY B C 1
ATOM 6840 O O . GLY B 1 80 ? -2.357 -63.594 -47.688 1 89.75 80 GLY B O 1
ATOM 6841 N N . ALA B 1 81 ? -3.908 -62 -47.75 1 90.56 81 ALA B N 1
ATOM 6842 C CA . ALA B 1 81 ? -4.676 -62.5 -46.625 1 90.56 81 ALA B CA 1
ATOM 6843 C C . ALA B 1 81 ? -5.418 -63.781 -47 1 90.56 81 ALA B C 1
ATOM 6845 O O . ALA B 1 81 ? -5.84 -63.969 -48.156 1 90.56 81 ALA B O 1
ATOM 6846 N N . ASN B 1 82 ? -5.578 -64.688 -45.969 1 89.81 82 ASN B N 1
ATOM 6847 C CA . ASN B 1 82 ? -6.227 -65.938 -46.219 1 89.81 82 ASN B CA 1
ATOM 6848 C C . ASN B 1 82 ? -7.484 -66.125 -45.375 1 89.81 82 ASN B C 1
ATOM 6850 O O . ASN B 1 82 ? -8.156 -67.188 -45.469 1 89.81 82 ASN B O 1
ATOM 6854 N N . ASN B 1 83 ? -7.875 -65.125 -44.688 1 90.81 83 ASN B N 1
ATOM 6855 C CA . ASN B 1 83 ? -8.945 -65.312 -43.719 1 90.81 83 ASN B CA 1
ATOM 6856 C C . ASN B 1 83 ? -10.312 -65 -44.312 1 90.81 83 ASN B C 1
ATOM 6858 O O . ASN B 1 83 ? -11.242 -64.625 -43.625 1 90.81 83 ASN B O 1
ATOM 6862 N N . PHE B 1 84 ? -10.508 -65.125 -45.531 1 92 84 PHE B N 1
ATOM 6863 C CA . PHE B 1 84 ? -11.789 -64.938 -46.188 1 92 84 PHE B CA 1
ATOM 6864 C C . PHE B 1 84 ? -12.031 -65.938 -47.281 1 92 84 PHE B C 1
ATOM 6866 O O . PHE B 1 84 ? -11.117 -66.688 -47.656 1 92 84 PHE B O 1
ATOM 6873 N N . SER B 1 85 ? -13.297 -66.062 -47.656 1 92.12 85 SER B N 1
ATOM 6874 C CA . SER B 1 85 ? -13.719 -67 -48.688 1 92.12 85 SER B CA 1
ATOM 6875 C C . SER B 1 85 ? -14.695 -66.375 -49.656 1 92.12 85 SER B C 1
ATOM 6877 O O . SER B 1 85 ? -15.117 -65.25 -49.469 1 92.12 85 SER B O 1
ATOM 6879 N N . VAL B 1 86 ? -14.961 -67.25 -50.625 1 91.81 86 VAL B N 1
ATOM 6880 C CA . VAL B 1 86 ? -15.93 -66.812 -51.625 1 91.81 86 VAL B CA 1
ATOM 6881 C C . VAL B 1 86 ? -17.281 -66.5 -50.938 1 91.81 86 VAL B C 1
ATOM 6883 O O . VAL B 1 86 ? -17.688 -67.25 -50.062 1 91.81 86 VAL B O 1
ATOM 6886 N N . HIS B 1 87 ? -17.891 -65.375 -51.25 1 91.44 87 HIS B N 1
ATOM 6887 C CA . HIS B 1 87 ? -19.203 -64.938 -50.812 1 91.44 87 HIS B CA 1
ATOM 6888 C C . HIS B 1 87 ? -19.078 -64.062 -49.562 1 91.44 87 HIS B C 1
ATOM 6890 O O . HIS B 1 87 ? -20.062 -63.469 -49.094 1 91.44 87 HIS B O 1
ATOM 6896 N N . ASN B 1 88 ? -17.844 -64 -49.031 1 91.88 88 ASN B N 1
ATOM 6897 C CA . ASN B 1 88 ? -17.641 -63.094 -47.938 1 91.88 88 ASN B CA 1
ATOM 6898 C C . ASN B 1 88 ? -17.688 -61.625 -48.406 1 91.88 88 ASN B C 1
ATOM 6900 O O . ASN B 1 88 ? -17.406 -61.344 -49.562 1 91.88 88 ASN B O 1
ATOM 6904 N N . TRP B 1 89 ? -18.141 -60.812 -47.469 1 92.5 89 TRP B N 1
ATOM 6905 C CA . TRP B 1 89 ? -17.984 -59.375 -47.688 1 92.5 89 TRP B CA 1
ATOM 6906 C C . TRP B 1 89 ? -16.688 -58.875 -47.125 1 92.5 89 TRP B C 1
ATOM 6908 O O . TRP B 1 89 ? -16.281 -59.281 -46 1 92.5 89 TRP B O 1
ATOM 6918 N N . VAL B 1 90 ? -15.945 -58.031 -47.875 1 94.31 90 VAL B N 1
ATOM 6919 C CA . VAL B 1 90 ? -14.672 -57.469 -47.438 1 94.31 90 VAL B CA 1
ATOM 6920 C C . VAL B 1 90 ? -14.672 -55.938 -47.719 1 94.31 90 VAL B C 1
ATOM 6922 O O . VAL B 1 90 ? -15.609 -55.406 -48.312 1 94.31 90 VAL B O 1
ATOM 6925 N N . VAL B 1 91 ? -13.734 -55.281 -47.156 1 94.56 91 VAL B N 1
ATOM 6926 C CA . VAL B 1 91 ? -13.594 -53.844 -47.375 1 94.56 91 VAL B CA 1
ATOM 6927 C C . VAL B 1 91 ? -12.539 -53.562 -48.469 1 94.56 91 VAL B C 1
ATOM 6929 O O . VAL B 1 91 ? -11.375 -53.969 -48.312 1 94.56 91 VAL B O 1
ATOM 6932 N N . LEU B 1 92 ? -12.969 -52.938 -49.5 1 95.25 92 LEU B N 1
ATOM 6933 C CA . LEU B 1 92 ? -12.109 -52.625 -50.656 1 95.25 92 LEU B CA 1
ATOM 6934 C C . LEU B 1 92 ? -11.742 -51.156 -50.656 1 95.25 92 LEU B C 1
ATOM 6936 O O . LEU B 1 92 ? -12.625 -50.281 -50.625 1 95.25 92 LEU B O 1
ATOM 6940 N N . ALA B 1 93 ? -10.523 -50.875 -50.688 1 95.62 93 ALA B N 1
ATOM 6941 C CA . ALA B 1 93 ? -10.031 -49.531 -51.031 1 95.62 93 ALA B CA 1
ATOM 6942 C C . ALA B 1 93 ? -9.828 -49.406 -52.531 1 95.62 93 ALA B C 1
ATOM 6944 O O . ALA B 1 93 ? -8.945 -50.062 -53.125 1 95.62 93 ALA B O 1
ATOM 6945 N N . LYS B 1 94 ? -10.617 -48.562 -53.156 1 95.06 94 LYS B N 1
ATOM 6946 C CA . LYS B 1 94 ? -10.562 -48.375 -54.594 1 95.06 94 LYS B CA 1
ATOM 6947 C C . LYS B 1 94 ? -9.344 -47.531 -55 1 95.06 94 LYS B C 1
ATOM 6949 O O . LYS B 1 94 ? -8.641 -47 -54.125 1 95.06 94 LYS B O 1
ATOM 6954 N N . LEU B 1 95 ? -9.211 -47.625 -56.25 1 91.75 95 LEU B N 1
ATOM 6955 C CA . LEU B 1 95 ? -8.117 -46.812 -56.75 1 91.75 95 LEU B CA 1
ATOM 6956 C C . LEU B 1 95 ? -8.281 -45.344 -56.344 1 91.75 95 LEU B C 1
ATOM 6958 O O . LEU B 1 95 ? -9.398 -44.812 -56.344 1 91.75 95 LEU B O 1
ATOM 6962 N N . ASN B 1 96 ? -7.211 -44.688 -55.875 1 92.19 96 ASN B N 1
ATOM 6963 C CA . ASN B 1 96 ? -7.129 -43.312 -55.438 1 92.19 96 ASN B CA 1
ATOM 6964 C C . ASN B 1 96 ? -7.633 -43.156 -54 1 92.19 96 ASN B C 1
ATOM 6966 O O . ASN B 1 96 ? -7.867 -42.031 -53.531 1 92.19 96 ASN B O 1
ATOM 6970 N N . ALA B 1 97 ? -7.836 -44.219 -53.375 1 93.69 97 ALA B N 1
ATOM 6971 C CA . ALA B 1 97 ? -8.164 -44.156 -51.969 1 93.69 97 ALA B CA 1
ATOM 6972 C C . ALA B 1 97 ? -6.941 -43.719 -51.156 1 93.69 97 ALA B C 1
ATOM 6974 O O . ALA B 1 97 ? -5.809 -44.062 -51.5 1 93.69 97 ALA B O 1
ATOM 6975 N N . GLU B 1 98 ? -7.203 -42.938 -50.156 1 93.12 98 GLU B N 1
ATOM 6976 C CA . GLU B 1 98 ? -6.191 -42.594 -49.156 1 93.12 98 GLU B CA 1
ATOM 6977 C C . GLU B 1 98 ? -6.551 -43.188 -47.781 1 93.12 98 GLU B C 1
ATOM 6979 O O . GLU B 1 98 ? -7.547 -42.781 -47.188 1 93.12 98 GLU B O 1
ATOM 6984 N N . LEU B 1 99 ? -5.738 -44.062 -47.344 1 91.69 99 LEU B N 1
ATOM 6985 C CA . LEU B 1 99 ? -6.004 -44.688 -46.062 1 91.69 99 LEU B CA 1
ATOM 6986 C C . LEU B 1 99 ? -5.477 -43.844 -44.938 1 91.69 99 LEU B C 1
ATOM 6988 O O . LEU B 1 99 ? -4.613 -43 -45.125 1 91.69 99 LEU B O 1
ATOM 6992 N N . ALA B 1 100 ? -5.977 -44.031 -43.75 1 88.38 100 ALA B N 1
ATOM 6993 C CA . ALA B 1 100 ? -5.656 -43.219 -42.562 1 88.38 100 ALA B CA 1
ATOM 6994 C C . ALA B 1 100 ? -4.184 -43.375 -42.188 1 88.38 100 ALA B C 1
ATOM 6996 O O . ALA B 1 100 ? -3.613 -42.469 -41.531 1 88.38 100 ALA B O 1
ATOM 6997 N N . ASN B 1 101 ? -3.586 -44.469 -42.594 1 85.75 101 ASN B N 1
ATOM 6998 C CA . ASN B 1 101 ? -2.166 -44.656 -42.312 1 85.75 101 ASN B CA 1
ATOM 6999 C C . ASN B 1 101 ? -1.292 -43.938 -43.344 1 85.75 101 ASN B C 1
ATOM 7001 O O . ASN B 1 101 ? -0.063 -44 -43.281 1 85.75 101 ASN B O 1
ATOM 7005 N N . GLY B 1 102 ? -1.92 -43.312 -44.312 1 86.69 102 GLY B N 1
ATOM 7006 C CA . GLY B 1 102 ? -1.176 -42.5 -45.281 1 86.69 102 GLY B CA 1
ATOM 7007 C C . GLY B 1 102 ? -0.987 -43.219 -46.625 1 86.69 102 GLY B C 1
ATOM 7008 O O . GLY B 1 102 ? -0.493 -42.594 -47.562 1 86.69 102 GLY B O 1
ATOM 7009 N N . LEU B 1 103 ? -1.386 -44.469 -46.75 1 90.81 103 LEU B N 1
ATOM 7010 C CA . LEU B 1 103 ? -1.202 -45.219 -47.969 1 90.81 103 LEU B CA 1
ATOM 7011 C C . LEU B 1 103 ? -2.18 -44.781 -49.062 1 90.81 103 LEU B C 1
ATOM 7013 O O . LEU B 1 103 ? -3.385 -44.688 -48.812 1 90.81 103 LEU B O 1
ATOM 7017 N N . LYS B 1 104 ? -1.602 -44.438 -50.125 1 92.69 104 LYS B N 1
ATOM 7018 C CA . LYS B 1 104 ? -2.41 -44.094 -51.312 1 92.69 104 LYS B CA 1
ATOM 7019 C C . LYS B 1 104 ? -2.518 -45.312 -52.25 1 92.69 104 LYS B C 1
ATOM 7021 O O . LYS B 1 104 ? -1.507 -45.906 -52.594 1 92.69 104 LYS B O 1
ATOM 7026 N N . ILE B 1 105 ? -3.682 -45.625 -52.625 1 93.62 105 ILE B N 1
ATOM 7027 C CA . ILE B 1 105 ? -3.922 -46.844 -53.406 1 93.62 105 ILE B CA 1
ATOM 7028 C C . ILE B 1 105 ? -3.799 -46.531 -54.875 1 93.62 105 ILE B C 1
ATOM 7030 O O . ILE B 1 105 ? -4.559 -45.75 -55.438 1 93.62 105 ILE B O 1
ATOM 7034 N N . THR B 1 106 ? -2.795 -47.125 -55.469 1 92.75 106 THR B N 1
ATOM 7035 C CA . THR B 1 106 ? -2.539 -47.031 -56.906 1 92.75 106 THR B CA 1
ATOM 7036 C C . THR B 1 106 ? -2.441 -48.438 -57.5 1 92.75 106 THR B C 1
ATOM 7038 O O . THR B 1 106 ? -2.246 -49.438 -56.781 1 92.75 106 THR B O 1
ATOM 7041 N N . PRO B 1 107 ? -2.676 -48.594 -58.906 1 91.44 107 PRO B N 1
ATOM 7042 C CA . PRO B 1 107 ? -2.488 -49.938 -59.5 1 91.44 107 PRO B CA 1
ATOM 7043 C C . PRO B 1 107 ? -1.066 -50.469 -59.312 1 91.44 107 PRO B C 1
ATOM 7045 O O . PRO B 1 107 ? -0.1 -49.719 -59.469 1 91.44 107 PRO B O 1
ATOM 7048 N N . ARG B 1 108 ? -0.939 -51.625 -58.781 1 84.56 108 ARG B N 1
ATOM 7049 C CA . ARG B 1 108 ? 0.375 -52.188 -58.531 1 84.56 108 ARG B CA 1
ATOM 7050 C C . ARG B 1 108 ? 0.479 -53.594 -59.156 1 84.56 108 ARG B C 1
ATOM 7052 O O . ARG B 1 108 ? -0.412 -54.406 -59 1 84.56 108 ARG B O 1
ATOM 7059 N N . GLU B 1 109 ? 1.509 -53.75 -59.875 1 87.19 109 GLU B N 1
ATOM 7060 C CA . GLU B 1 109 ? 1.759 -55.062 -60.438 1 87.19 109 GLU B CA 1
ATOM 7061 C C . GLU B 1 109 ? 2.527 -55.969 -59.5 1 87.19 109 GLU B C 1
ATOM 7063 O O . GLU B 1 109 ? 3.602 -55.594 -59 1 87.19 109 GLU B O 1
ATOM 7068 N N . LEU B 1 110 ? 1.888 -57.062 -59.188 1 88.5 110 LEU B N 1
ATOM 7069 C CA . LEU B 1 110 ? 2.527 -58.031 -58.312 1 88.5 110 LEU B CA 1
ATOM 7070 C C . LEU B 1 110 ? 2.719 -59.375 -59 1 88.5 110 LEU B C 1
ATOM 7072 O O . LEU B 1 110 ? 1.753 -60.094 -59.219 1 88.5 110 LEU B O 1
ATOM 7076 N N . ARG B 1 111 ? 3.871 -59.719 -59.375 1 88.81 111 ARG B N 1
ATOM 7077 C CA . ARG B 1 111 ? 4.281 -61 -59.969 1 88.81 111 ARG B CA 1
ATOM 7078 C C . ARG B 1 111 ? 3.471 -61.281 -61.219 1 88.81 111 ARG B C 1
ATOM 7080 O O . ARG B 1 111 ? 2.945 -62.375 -61.375 1 88.81 111 ARG B O 1
ATOM 7087 N N . GLY B 1 112 ? 3.205 -60.312 -62.094 1 87.81 112 GLY B N 1
ATOM 7088 C CA . GLY B 1 112 ? 2.629 -60.5 -63.406 1 87.81 112 GLY B CA 1
ATOM 7089 C C . GLY B 1 112 ? 1.154 -60.156 -63.469 1 87.81 112 GLY B C 1
ATOM 7090 O O . GLY B 1 112 ? 0.55 -60.156 -64.562 1 87.81 112 GLY B O 1
ATOM 7091 N N . TYR B 1 113 ? 0.511 -59.906 -62.281 1 91.88 113 TYR B N 1
ATOM 7092 C CA . TYR B 1 113 ? -0.903 -59.531 -62.25 1 91.88 113 TYR B CA 1
ATOM 7093 C C . TYR B 1 113 ? -1.103 -58.156 -61.656 1 91.88 113 TYR B C 1
ATOM 7095 O O . TYR B 1 113 ? -0.438 -57.812 -60.688 1 91.88 113 TYR B O 1
ATOM 7103 N N . VAL B 1 114 ? -1.979 -57.344 -62.188 1 91.69 114 VAL B N 1
ATOM 7104 C CA . VAL B 1 114 ? -2.234 -55.969 -61.719 1 91.69 114 VAL B CA 1
ATOM 7105 C C . VAL B 1 114 ? -3.365 -56 -60.688 1 91.69 114 VAL B C 1
ATOM 7107 O O . VAL B 1 114 ? -4.426 -56.562 -60.938 1 91.69 114 VAL B O 1
ATOM 7110 N N . SER B 1 115 ? -3.115 -55.438 -59.562 1 93.62 115 SER B N 1
ATOM 7111 C CA . SER B 1 115 ? -4.145 -55.25 -58.531 1 93.62 115 SER B CA 1
ATOM 7112 C C . SER B 1 115 ? -4.812 -53.906 -58.656 1 93.62 115 SER B C 1
ATOM 7114 O O . SER B 1 115 ? -4.148 -52.875 -58.531 1 93.62 115 SER B O 1
ATOM 7116 N N . ASN B 1 116 ? -6.078 -53.812 -58.844 1 93.44 116 ASN B N 1
ATOM 7117 C CA . ASN B 1 116 ? -6.832 -52.594 -59.062 1 93.44 116 ASN B CA 1
ATOM 7118 C C . ASN B 1 116 ? -7.512 -52.125 -57.75 1 93.44 116 ASN B C 1
ATOM 7120 O O . ASN B 1 116 ? -8.648 -51.656 -57.781 1 93.44 116 ASN B O 1
ATOM 7124 N N . GLY B 1 117 ? -6.859 -52.312 -56.594 1 94.25 117 GLY B N 1
ATOM 7125 C CA . GLY B 1 117 ? -7.328 -51.938 -55.281 1 94.25 117 GLY B CA 1
ATOM 7126 C C . GLY B 1 117 ? -6.68 -52.75 -54.188 1 94.25 117 GLY B C 1
ATOM 7127 O O . GLY B 1 117 ? -5.695 -53.469 -54.406 1 94.25 117 GLY B O 1
ATOM 7128 N N . MET B 1 118 ? -7.203 -52.594 -52.938 1 94.31 118 MET B N 1
ATOM 7129 C CA . MET B 1 118 ? -6.637 -53.312 -51.812 1 94.31 118 MET B CA 1
ATOM 7130 C C . MET B 1 118 ? -7.73 -53.719 -50.812 1 94.31 118 MET B C 1
ATOM 7132 O O . MET B 1 118 ? -8.633 -52.938 -50.531 1 94.31 118 MET B O 1
ATOM 7136 N N . LEU B 1 119 ? -7.734 -54.969 -50.438 1 95.06 119 LEU B N 1
ATOM 7137 C CA . LEU B 1 119 ? -8.586 -55.406 -49.344 1 95.06 119 LEU B CA 1
ATOM 7138 C C . LEU B 1 119 ? -7.98 -55.031 -48 1 95.06 119 LEU B C 1
ATOM 7140 O O . LEU B 1 119 ? -6.844 -55.406 -47.688 1 95.06 119 LEU B O 1
ATOM 7144 N N . CYS B 1 120 ? -8.734 -54.344 -47.188 1 94.25 120 CYS B N 1
ATOM 7145 C CA . CYS B 1 120 ? -8.164 -53.625 -46.062 1 94.25 120 CYS B CA 1
ATOM 7146 C C . CYS B 1 120 ? -8.289 -54.406 -44.781 1 94.25 120 CYS B C 1
ATOM 7148 O O . CYS B 1 120 ? -9.32 -55.031 -44.531 1 94.25 120 CYS B O 1
ATOM 7150 N N . ALA B 1 121 ? -7.211 -54.312 -43.969 1 92.38 121 ALA B N 1
ATOM 7151 C CA . ALA B 1 121 ? -7.258 -54.688 -42.562 1 92.38 121 ALA B CA 1
ATOM 7152 C C . ALA B 1 121 ? -7.672 -53.5 -41.688 1 92.38 121 ALA B C 1
ATOM 7154 O O . ALA B 1 121 ? -7.551 -52.344 -42.125 1 92.38 121 ALA B O 1
ATOM 7155 N N . TYR B 1 122 ? -8.219 -53.844 -40.531 1 92.44 122 TYR B N 1
ATOM 7156 C CA . TYR B 1 122 ? -8.688 -52.75 -39.656 1 92.44 122 TYR B CA 1
ATOM 7157 C C . TYR B 1 122 ? -7.539 -51.844 -39.25 1 92.44 122 TYR B C 1
ATOM 7159 O O . TYR B 1 122 ? -7.707 -50.625 -39.188 1 92.44 122 TYR B O 1
ATOM 7167 N N . SER B 1 123 ? -6.312 -52.375 -39 1 91.31 123 SER B N 1
ATOM 7168 C CA . SER B 1 123 ? -5.148 -51.594 -38.562 1 91.31 123 SER B CA 1
ATOM 7169 C C . SER B 1 123 ? -4.695 -50.625 -39.625 1 91.31 123 SER B C 1
ATOM 7171 O O . SER B 1 123 ? -4.031 -49.625 -39.344 1 91.31 123 SER B O 1
ATOM 7173 N N . GLU B 1 124 ? -5.105 -50.906 -40.844 1 91.19 124 GLU B N 1
ATOM 7174 C CA . GLU B 1 124 ? -4.723 -50.031 -41.969 1 91.19 124 GLU B CA 1
ATOM 7175 C C . GLU B 1 124 ? -5.66 -48.844 -42.094 1 91.19 124 GLU B C 1
ATOM 7177 O O . GLU B 1 124 ? -5.254 -47.781 -42.531 1 91.19 124 GLU B O 1
ATOM 7182 N N . ILE B 1 125 ? -6.883 -49.031 -41.688 1 92.12 125 ILE B N 1
ATOM 7183 C CA . ILE B 1 125 ? -7.859 -47.969 -41.844 1 92.12 125 ILE B CA 1
ATOM 7184 C C . ILE B 1 125 ? -7.965 -47.188 -40.531 1 92.12 125 ILE B C 1
ATOM 7186 O O . ILE B 1 125 ? -8.508 -46.094 -40.469 1 92.12 125 ILE B O 1
ATOM 7190 N N . ASN B 1 126 ? -7.48 -47.75 -39.375 1 91 126 ASN B N 1
ATOM 7191 C CA . ASN B 1 126 ? -7.344 -47.094 -38.094 1 91 126 ASN B CA 1
ATOM 7192 C C . ASN B 1 126 ? -6.016 -47.406 -37.406 1 91 126 ASN B C 1
ATOM 7194 O O . ASN B 1 126 ? -5.973 -48.219 -36.469 1 91 126 ASN B O 1
ATOM 7198 N N . PRO B 1 127 ? -5 -46.75 -37.812 1 88.75 127 PRO B N 1
ATOM 7199 C CA . PRO B 1 127 ? -3.662 -47.125 -37.344 1 88.75 127 PRO B CA 1
ATOM 7200 C C . PRO B 1 127 ? -3.496 -46.969 -35.812 1 88.75 127 PRO B C 1
ATOM 7202 O O . PRO B 1 127 ? -2.668 -47.656 -35.219 1 88.75 127 PRO B O 1
ATOM 7205 N N . GLN B 1 128 ? -4.203 -46.125 -35.219 1 85.69 128 GLN B N 1
ATOM 7206 C CA . GLN B 1 128 ? -4.074 -45.875 -33.781 1 85.69 128 GLN B CA 1
ATOM 7207 C C . GLN B 1 128 ? -4.668 -47.031 -32.969 1 85.69 128 GLN B C 1
ATOM 7209 O O . GLN B 1 128 ? -4.422 -47.156 -31.781 1 85.69 128 GLN B O 1
ATOM 7214 N N . ALA B 1 129 ? -5.336 -47.906 -33.688 1 87.38 129 ALA B N 1
ATOM 7215 C CA . ALA B 1 129 ? -6.078 -48.969 -33.031 1 87.38 129 ALA B CA 1
ATOM 7216 C C . ALA B 1 129 ? -5.215 -50.219 -32.875 1 87.38 129 ALA B C 1
ATOM 7218 O O . ALA B 1 129 ? -5.625 -51.188 -32.25 1 87.38 129 ALA B O 1
ATOM 7219 N N . THR B 1 130 ? -4.016 -50.219 -33.344 1 88.88 130 THR B N 1
ATOM 7220 C CA . THR B 1 130 ? -3.188 -51.406 -33.438 1 88.88 130 THR B CA 1
ATOM 7221 C C . THR B 1 130 ? -3.004 -52.062 -32.062 1 88.88 130 THR B C 1
ATOM 7223 O O . THR B 1 130 ? -3.088 -53.281 -31.938 1 88.88 130 THR B O 1
ATOM 7226 N N . SER B 1 131 ? -2.875 -51.281 -31.094 1 90.31 131 SER B N 1
ATOM 7227 C CA . SER B 1 131 ? -2.59 -51.781 -29.766 1 90.31 131 SER B CA 1
ATOM 7228 C C . SER B 1 131 ? -3.838 -52.375 -29.125 1 90.31 131 SER B C 1
ATOM 7230 O O . SER B 1 131 ? -3.748 -53.094 -28.125 1 90.31 131 SER B O 1
ATOM 7232 N N . PHE B 1 132 ? -5.016 -52.219 -29.719 1 92.56 132 PHE B N 1
ATOM 7233 C CA . PHE B 1 132 ? -6.262 -52.656 -29.094 1 92.56 132 PHE B CA 1
ATOM 7234 C C . PHE B 1 132 ? -6.863 -53.812 -29.859 1 92.56 132 PHE B C 1
ATOM 7236 O O . PHE B 1 132 ? -7.938 -54.312 -29.5 1 92.56 132 PHE B O 1
ATOM 7243 N N . LEU B 1 133 ? -6.156 -54.25 -30.859 1 92.44 133 LEU B N 1
ATOM 7244 C CA . LEU B 1 133 ? -6.66 -55.344 -31.688 1 92.44 133 LEU B CA 1
ATOM 7245 C C . LEU B 1 133 ? -6.059 -56.656 -31.266 1 92.44 133 LEU B C 1
ATOM 7247 O O . LEU B 1 133 ? -4.996 -56.719 -30.641 1 92.44 133 LEU B O 1
ATOM 7251 N N . THR B 1 134 ? -6.797 -57.781 -31.578 1 88.56 134 THR B N 1
ATOM 7252 C CA . THR B 1 134 ? -6.262 -59.094 -31.344 1 88.56 134 THR B CA 1
ATOM 7253 C C . THR B 1 134 ? -5.238 -59.469 -32.406 1 88.56 134 THR B C 1
ATOM 7255 O O . THR B 1 134 ? -5.172 -58.812 -33.469 1 88.56 134 THR B O 1
ATOM 7258 N N . SER B 1 135 ? -4.496 -60.562 -32.125 1 85.69 135 SER B N 1
ATOM 7259 C CA . SER B 1 135 ? -3.52 -61.031 -33.094 1 85.69 135 SER B CA 1
ATOM 7260 C C . SER B 1 135 ? -4.203 -61.469 -34.375 1 85.69 135 SER B C 1
ATOM 7262 O O . SER B 1 135 ? -3.703 -61.188 -35.469 1 85.69 135 SER B O 1
ATOM 7264 N N . THR B 1 136 ? -5.34 -62.031 -34.25 1 84.81 136 THR B N 1
ATOM 7265 C CA . THR B 1 136 ? -6.094 -62.5 -35.406 1 84.81 136 THR B CA 1
ATOM 7266 C C . THR B 1 136 ? -6.574 -61.344 -36.25 1 84.81 136 THR B C 1
ATOM 7268 O O . THR B 1 136 ? -6.539 -61.406 -37.469 1 84.81 136 THR B O 1
ATOM 7271 N N . ASP B 1 137 ? -6.918 -60.281 -35.531 1 86.44 137 ASP B N 1
ATOM 7272 C CA . ASP B 1 137 ? -7.414 -59.094 -36.25 1 86.44 137 ASP B CA 1
ATOM 7273 C C . ASP B 1 137 ? -6.277 -58.375 -36.938 1 86.44 137 ASP B C 1
ATOM 7275 O O . ASP B 1 137 ? -6.488 -57.719 -37.969 1 86.44 137 ASP B O 1
ATOM 7279 N N . LEU B 1 138 ? -5.129 -58.5 -36.438 1 87.5 138 LEU B N 1
ATOM 7280 C CA . LEU B 1 138 ? -3.965 -57.844 -37 1 87.5 138 LEU B CA 1
ATOM 7281 C C . LEU B 1 138 ? -3.482 -58.531 -38.25 1 87.5 138 LEU B C 1
ATOM 7283 O O . LEU B 1 138 ? -3.008 -57.906 -39.188 1 87.5 138 LEU B O 1
ATOM 7287 N N . ASP B 1 139 ? -3.705 -59.844 -38.25 1 85.88 139 ASP B N 1
ATOM 7288 C CA . ASP B 1 139 ? -3.137 -60.656 -39.344 1 85.88 139 ASP B CA 1
ATOM 7289 C C . ASP B 1 139 ? -4.102 -60.75 -40.5 1 85.88 139 ASP B C 1
ATOM 7291 O O . ASP B 1 139 ? -3.689 -61.031 -41.625 1 85.88 139 ASP B O 1
ATOM 7295 N N . GLY B 1 140 ? -5.281 -60.469 -40.344 1 89.56 140 GLY B N 1
ATOM 7296 C CA . GLY B 1 140 ? -6.27 -60.688 -41.406 1 89.56 140 GLY B CA 1
ATOM 7297 C C . GLY B 1 140 ? -6.945 -59.406 -41.844 1 89.56 140 GLY B C 1
ATOM 7298 O O . GLY B 1 140 ? -6.766 -58.344 -41.219 1 89.56 140 GLY B O 1
ATOM 7299 N N . ILE B 1 141 ? -7.594 -59.531 -43 1 93.94 141 ILE B N 1
ATOM 7300 C CA . ILE B 1 141 ? -8.375 -58.406 -43.5 1 93.94 141 ILE B CA 1
ATOM 7301 C C . ILE B 1 141 ? -9.766 -58.406 -42.875 1 93.94 141 ILE B C 1
ATOM 7303 O O . ILE B 1 141 ? -10.109 -59.344 -42.156 1 93.94 141 ILE B O 1
ATOM 7307 N N . LEU B 1 142 ? -10.492 -57.344 -43.062 1 93.19 142 LEU B N 1
ATOM 7308 C CA . LEU B 1 142 ? -11.836 -57.219 -42.531 1 93.19 142 LEU B CA 1
ATOM 7309 C C . LEU B 1 142 ? -12.82 -58.094 -43.281 1 93.19 142 LEU B C 1
ATOM 7311 O O . LEU B 1 142 ? -12.992 -57.906 -44.5 1 93.19 142 LEU B O 1
ATOM 7315 N N . VAL B 1 143 ? -13.32 -59.062 -42.625 1 91.56 143 VAL B N 1
ATOM 7316 C CA . VAL B 1 143 ? -14.297 -59.969 -43.219 1 91.56 143 VAL B CA 1
ATOM 7317 C C . VAL B 1 143 ? -15.656 -59.781 -42.531 1 91.56 143 VAL B C 1
ATOM 7319 O O . VAL B 1 143 ? -15.758 -59.844 -41.312 1 91.56 143 VAL B O 1
ATOM 7322 N N . LEU B 1 144 ? -16.641 -59.531 -43.281 1 88.31 144 LEU B N 1
ATOM 7323 C CA . LEU B 1 144 ? -17.984 -59.25 -42.75 1 88.31 144 LEU B CA 1
ATOM 7324 C C . LEU B 1 144 ? -18.984 -60.312 -43.25 1 88.31 144 LEU B C 1
ATOM 7326 O O . LEU B 1 144 ? -18.766 -60.938 -44.312 1 88.31 144 LEU B O 1
ATOM 7330 N N . ASP B 1 145 ? -19.953 -60.5 -42.406 1 79.56 145 ASP B N 1
ATOM 7331 C CA . ASP B 1 145 ? -21 -61.438 -42.812 1 79.56 145 ASP B CA 1
ATOM 7332 C C . ASP B 1 145 ? -22.125 -60.688 -43.531 1 79.56 145 ASP B C 1
ATOM 7334 O O . ASP B 1 145 ? -22.031 -59.469 -43.75 1 79.56 145 ASP B O 1
ATOM 7338 N N . ASP B 1 146 ? -23.109 -61.438 -43.969 1 75.31 146 ASP B N 1
ATOM 7339 C CA . ASP B 1 146 ? -24.188 -60.938 -44.812 1 75.31 146 ASP B CA 1
ATOM 7340 C C . ASP B 1 146 ? -25.109 -60.031 -44 1 75.31 146 ASP B C 1
ATOM 7342 O O . ASP B 1 146 ? -25.891 -59.25 -44.594 1 75.31 146 ASP B O 1
ATOM 7346 N N . ASN B 1 147 ? -24.938 -59.906 -42.75 1 77.81 147 ASN B N 1
ATOM 7347 C CA . ASN B 1 147 ? -25.891 -59.188 -41.906 1 77.81 147 ASN B CA 1
ATOM 7348 C C . ASN B 1 147 ? -25.516 -57.719 -41.781 1 77.81 147 ASN B C 1
ATOM 7350 O O . ASN B 1 147 ? -26.219 -56.969 -41.125 1 77.81 147 ASN B O 1
ATOM 7354 N N . TYR B 1 148 ? -24.594 -57.25 -42.5 1 76.81 148 TYR B N 1
ATOM 7355 C CA . TYR B 1 148 ? -24.188 -55.844 -42.375 1 76.81 148 TYR B CA 1
ATOM 7356 C C . TYR B 1 148 ? -25 -54.969 -43.344 1 76.81 148 TYR B C 1
ATOM 7358 O O . TYR B 1 148 ? -25.453 -55.438 -44.375 1 76.81 148 TYR B O 1
ATOM 7366 N N . ASP B 1 149 ? -25.312 -53.781 -42.844 1 76 149 ASP B N 1
ATOM 7367 C CA . ASP B 1 149 ? -26.047 -52.812 -43.656 1 76 149 ASP B CA 1
ATOM 7368 C C . ASP B 1 149 ? -25.156 -52.25 -44.781 1 76 149 ASP B C 1
ATOM 7370 O O . ASP B 1 149 ? -24.297 -51.406 -44.531 1 76 149 ASP B O 1
ATOM 7374 N N . HIS B 1 150 ? -25.422 -52.75 -45.906 1 71.69 150 HIS B N 1
ATOM 7375 C CA . HIS B 1 150 ? -24.562 -52.406 -47.062 1 71.69 150 HIS B CA 1
ATOM 7376 C C . HIS B 1 150 ? -24.906 -51.031 -47.594 1 71.69 150 HIS B C 1
ATOM 7378 O O . HIS B 1 150 ? -24.266 -50.531 -48.531 1 71.69 150 HIS B O 1
ATOM 7384 N N . TYR B 1 151 ? -25.953 -50.312 -46.875 1 77.31 151 TYR B N 1
ATOM 7385 C CA . TYR B 1 151 ? -26.266 -48.938 -47.25 1 77.31 151 TYR B CA 1
ATOM 7386 C C . TYR B 1 151 ? -25.359 -47.969 -46.531 1 77.31 151 TYR B C 1
ATOM 7388 O O . TYR B 1 151 ? -25.219 -46.812 -46.938 1 77.31 151 TYR B O 1
ATOM 7396 N N . LYS B 1 152 ? -24.719 -48.438 -45.562 1 86.25 152 LYS B N 1
ATOM 7397 C CA . LYS B 1 152 ? -23.766 -47.594 -44.812 1 86.25 152 LYS B CA 1
ATOM 7398 C C . LYS B 1 152 ? -22.359 -47.781 -45.344 1 86.25 152 LYS B C 1
ATOM 7400 O O . LYS B 1 152 ? -22.047 -48.781 -45.969 1 86.25 152 LYS B O 1
ATOM 7405 N N . THR B 1 153 ? -21.609 -46.688 -45.125 1 89.94 153 THR B N 1
ATOM 7406 C CA . THR B 1 153 ? -20.219 -46.75 -45.562 1 89.94 153 THR B CA 1
ATOM 7407 C C . THR B 1 153 ? -19.359 -47.5 -44.531 1 89.94 153 THR B C 1
ATOM 7409 O O . THR B 1 153 ? -19.75 -47.625 -43.375 1 89.94 153 THR B O 1
ATOM 7412 N N . PRO B 1 154 ? -18.219 -48.031 -44.969 1 91.69 154 PRO B N 1
ATOM 7413 C CA . PRO B 1 154 ? -17.312 -48.625 -44 1 91.69 154 PRO B CA 1
ATOM 7414 C C . PRO B 1 154 ? -16.906 -47.688 -42.875 1 91.69 154 PRO B C 1
ATOM 7416 O O . PRO B 1 154 ? -16.797 -48.062 -41.719 1 91.69 154 PRO B O 1
ATOM 7419 N N . ASN B 1 155 ? -16.812 -46.469 -43.25 1 92.62 155 ASN B N 1
ATOM 7420 C CA . ASN B 1 155 ? -16.453 -45.469 -42.25 1 92.62 155 ASN B CA 1
ATOM 7421 C C . ASN B 1 155 ? -17.516 -45.375 -41.156 1 92.62 155 ASN B C 1
ATOM 7423 O O . ASN B 1 155 ? -17.188 -45.25 -39.969 1 92.62 155 ASN B O 1
ATOM 7427 N N . GLN B 1 156 ? -18.703 -45.469 -41.562 1 91.5 156 GLN B N 1
ATOM 7428 C CA . GLN B 1 156 ? -19.812 -45.406 -40.625 1 91.5 156 GLN B CA 1
ATOM 7429 C C . GLN B 1 156 ? -19.906 -46.688 -39.781 1 91.5 156 GLN B C 1
ATOM 7431 O O . GLN B 1 156 ? -20.094 -46.656 -38.562 1 91.5 156 GLN B O 1
ATOM 7436 N N . ILE B 1 157 ? -19.734 -47.781 -40.406 1 91.56 157 ILE B N 1
ATOM 7437 C CA . ILE B 1 157 ? -19.906 -49.062 -39.75 1 91.56 157 ILE B CA 1
ATOM 7438 C C . ILE B 1 157 ? -18.766 -49.281 -38.75 1 91.56 157 ILE B C 1
ATOM 7440 O O . ILE B 1 157 ? -19 -49.781 -37.625 1 91.56 157 ILE B O 1
ATOM 7444 N N . PHE B 1 158 ? -17.578 -48.781 -39.094 1 93.38 158 PHE B N 1
ATOM 7445 C CA . PHE B 1 158 ? -16.406 -49 -38.25 1 93.38 158 PHE B CA 1
ATOM 7446 C C . PHE B 1 158 ? -16.141 -47.781 -37.406 1 93.38 158 PHE B C 1
ATOM 7448 O O . PHE B 1 158 ? -15.078 -47.656 -36.781 1 93.38 158 PHE B O 1
ATOM 7455 N N . ASN B 1 159 ? -17.031 -46.781 -37.375 1 93.69 159 ASN B N 1
ATOM 7456 C CA . ASN B 1 159 ? -16.953 -45.562 -36.562 1 93.69 159 ASN B CA 1
ATOM 7457 C C . ASN B 1 159 ? -15.633 -44.844 -36.812 1 93.69 159 ASN B C 1
ATOM 7459 O O . ASN B 1 159 ? -14.984 -44.375 -35.875 1 93.69 159 ASN B O 1
ATOM 7463 N N . LEU B 1 160 ? -15.266 -44.781 -38.031 1 93.75 160 LEU B N 1
ATOM 7464 C CA . LEU B 1 160 ? -14.031 -44.094 -38.375 1 93.75 160 LEU B CA 1
ATOM 7465 C C . LEU B 1 160 ? -14.273 -42.594 -38.531 1 93.75 160 LEU B C 1
ATOM 7467 O O . LEU B 1 160 ? -13.328 -41.844 -38.719 1 93.75 160 LEU B O 1
ATOM 7471 N N . ASP B 1 161 ? -15.469 -42.188 -38.406 1 91.38 161 ASP B N 1
ATOM 7472 C CA . ASP B 1 161 ? -15.852 -40.781 -38.438 1 91.38 161 ASP B CA 1
ATOM 7473 C C . ASP B 1 161 ? -16.172 -40.281 -37 1 91.38 161 ASP B C 1
ATOM 7475 O O . ASP B 1 161 ? -16.859 -39.281 -36.844 1 91.38 161 ASP B O 1
ATOM 7479 N N . ASP B 1 162 ? -15.586 -40.844 -36.094 1 93.75 162 ASP B N 1
ATOM 7480 C CA . ASP B 1 162 ? -15.914 -40.594 -34.688 1 93.75 162 ASP B CA 1
ATOM 7481 C C . ASP B 1 162 ? -15.062 -39.438 -34.125 1 93.75 162 ASP B C 1
ATOM 7483 O O . ASP B 1 162 ? -13.992 -39.156 -34.656 1 93.75 162 ASP B O 1
ATOM 7487 N N . VAL B 1 163 ? -15.625 -38.719 -33.188 1 95.12 163 VAL B N 1
ATOM 7488 C CA . VAL B 1 163 ? -14.914 -37.719 -32.375 1 95.12 163 VAL B CA 1
ATOM 7489 C C . VAL B 1 163 ? -14.781 -38.25 -30.938 1 95.12 163 VAL B C 1
ATOM 7491 O O . VAL B 1 163 ? -15.781 -38.594 -30.297 1 95.12 163 VAL B O 1
ATOM 7494 N N . ILE B 1 164 ? -13.523 -38.344 -30.5 1 95.44 164 ILE B N 1
ATOM 7495 C CA . ILE B 1 164 ? -13.25 -38.938 -29.188 1 95.44 164 ILE B CA 1
ATOM 7496 C C . ILE B 1 164 ? -12.883 -37.844 -28.203 1 95.44 164 ILE B C 1
ATOM 7498 O O . ILE B 1 164 ? -11.992 -37.031 -28.469 1 95.44 164 ILE B O 1
ATOM 7502 N N . LEU B 1 165 ? -13.594 -37.781 -27.094 1 96.56 165 LEU B N 1
ATOM 7503 C CA . LEU B 1 165 ? -13.305 -36.844 -26.016 1 96.56 165 LEU B CA 1
ATOM 7504 C C . LEU B 1 165 ? -12.656 -37.531 -24.828 1 96.56 165 LEU B C 1
ATOM 7506 O O . LEU B 1 165 ? -13.102 -38.625 -24.438 1 96.56 165 LEU B O 1
ATOM 7510 N N . ASP B 1 166 ? -11.586 -37.031 -24.344 1 95.5 166 ASP B N 1
ATOM 7511 C CA . ASP B 1 166 ? -10.984 -37.5 -23.094 1 95.5 166 ASP B CA 1
ATOM 7512 C C . ASP B 1 166 ? -11.469 -36.656 -21.922 1 95.5 166 ASP B C 1
ATOM 7514 O O . ASP B 1 166 ? -11.195 -35.438 -21.844 1 95.5 166 ASP B O 1
ATOM 7518 N N . LEU B 1 167 ? -12.172 -37.312 -21.031 1 95.81 167 LEU B N 1
ATOM 7519 C CA . LEU B 1 167 ? -12.805 -36.594 -19.938 1 95.81 167 LEU B CA 1
ATOM 7520 C C . LEU B 1 167 ? -12.117 -36.906 -18.609 1 95.81 167 LEU B C 1
ATOM 7522 O O . LEU B 1 167 ? -11.742 -38.031 -18.359 1 95.81 167 LEU B O 1
ATOM 7526 N N . SER B 1 168 ? -11.953 -35.844 -17.797 1 94.75 168 SER B N 1
ATOM 7527 C CA . SER B 1 168 ? -11.633 -36.031 -16.375 1 94.75 168 SER B CA 1
ATOM 7528 C C . SER B 1 168 ? -12.891 -35.969 -15.523 1 94.75 168 SER B C 1
ATOM 7530 O O . SER B 1 168 ? -13.539 -34.938 -15.422 1 94.75 168 SER B O 1
ATOM 7532 N N . ILE B 1 169 ? -13.211 -37.156 -14.945 1 93.81 169 ILE B N 1
ATOM 7533 C CA . ILE B 1 169 ? -14.445 -37.281 -14.188 1 93.81 169 ILE B CA 1
ATOM 7534 C C . ILE B 1 169 ? -14.156 -37.094 -12.695 1 93.81 169 ILE B C 1
ATOM 7536 O O . ILE B 1 169 ? -13.133 -37.531 -12.195 1 93.81 169 ILE B O 1
ATOM 7540 N N . PRO B 1 170 ? -15.094 -36.344 -12.023 1 90.56 170 PRO B N 1
ATOM 7541 C CA . PRO B 1 170 ? -14.914 -36.219 -10.578 1 90.56 170 PRO B CA 1
ATOM 7542 C C . PRO B 1 170 ? -14.891 -37.594 -9.875 1 90.56 170 PRO B C 1
ATOM 7544 O O . PRO B 1 170 ? -15.625 -38.5 -10.266 1 90.56 170 PRO B O 1
ATOM 7547 N N . SER B 1 171 ? -14.141 -37.719 -8.812 1 88.31 171 SER B N 1
ATOM 7548 C CA . SER B 1 171 ? -13.914 -39 -8.133 1 88.31 171 SER B CA 1
ATOM 7549 C C . SER B 1 171 ? -15.18 -39.469 -7.438 1 88.31 171 SER B C 1
ATOM 7551 O O . SER B 1 171 ? -15.375 -40.688 -7.258 1 88.31 171 SER B O 1
ATOM 7553 N N . ASN B 1 172 ? -16.031 -38.562 -7.094 1 90.31 172 ASN B N 1
ATOM 7554 C CA . ASN B 1 172 ? -17.234 -38.969 -6.383 1 90.31 172 ASN B CA 1
ATOM 7555 C C . ASN B 1 172 ? -18.375 -39.281 -7.348 1 90.31 172 ASN B C 1
ATOM 7557 O O . ASN B 1 172 ? -19.5 -39.562 -6.922 1 90.31 172 ASN B O 1
ATOM 7561 N N . ARG B 1 173 ? -18.109 -39.156 -8.547 1 94.31 173 ARG B N 1
ATOM 7562 C CA . ARG B 1 173 ? -19.109 -39.5 -9.562 1 94.31 173 ARG B CA 1
ATOM 7563 C C . ARG B 1 173 ? -18.641 -40.656 -10.43 1 94.31 173 ARG B C 1
ATOM 7565 O O . ARG B 1 173 ? -18.562 -40.531 -11.648 1 94.31 173 ARG B O 1
ATOM 7572 N N . ASN B 1 174 ? -18.453 -41.812 -9.789 1 94.44 174 ASN B N 1
ATOM 7573 C CA . ASN B 1 174 ? -18 -43.031 -10.469 1 94.44 174 ASN B CA 1
ATOM 7574 C C . ASN B 1 174 ? -19.016 -43.5 -11.508 1 94.44 174 ASN B C 1
ATOM 7576 O O . ASN B 1 174 ? -18.656 -44.219 -12.445 1 94.44 174 ASN B O 1
ATOM 7580 N N . ASP B 1 175 ? -20.281 -43.188 -11.367 1 95 175 ASP B N 1
ATOM 7581 C CA . ASP B 1 175 ? -21.328 -43.531 -12.328 1 95 175 ASP B CA 1
ATOM 7582 C C . ASP B 1 175 ? -21.031 -42.938 -13.703 1 95 175 ASP B C 1
ATOM 7584 O O . ASP B 1 175 ? -21.328 -43.531 -14.727 1 95 175 ASP B O 1
ATOM 7588 N N . LEU B 1 176 ? -20.422 -41.812 -13.719 1 96.06 176 LEU B N 1
ATOM 7589 C CA . LEU B 1 176 ? -20.219 -41.062 -14.961 1 96.06 176 LEU B CA 1
ATOM 7590 C C . LEU B 1 176 ? -19.188 -41.781 -15.836 1 96.06 176 LEU B C 1
ATOM 7592 O O . LEU B 1 176 ? -18.953 -41.375 -16.984 1 96.06 176 LEU B O 1
ATOM 7596 N N . ASN B 1 177 ? -18.625 -42.844 -15.336 1 95.88 177 ASN B N 1
ATOM 7597 C CA . ASN B 1 177 ? -17.766 -43.656 -16.172 1 95.88 177 ASN B CA 1
ATOM 7598 C C . ASN B 1 177 ? -18.578 -44.531 -17.109 1 95.88 177 ASN B C 1
ATOM 7600 O O . ASN B 1 177 ? -18.016 -45.219 -17.984 1 95.88 177 ASN B O 1
ATOM 7604 N N . GLY B 1 178 ? -19.828 -44.531 -17.016 1 96.62 178 GLY B N 1
ATOM 7605 C CA . GLY B 1 178 ? -20.75 -45.219 -17.922 1 96.62 178 GLY B CA 1
ATOM 7606 C C . GLY B 1 178 ? -21.469 -44.25 -18.859 1 96.62 178 GLY B C 1
ATOM 7607 O O . GLY B 1 178 ? -21.875 -43.156 -18.453 1 96.62 178 GLY B O 1
ATOM 7608 N N . TYR B 1 179 ? -21.672 -44.656 -20.078 1 97.56 179 TYR B N 1
ATOM 7609 C CA . TYR B 1 179 ? -22.281 -43.812 -21.094 1 97.56 179 TYR B CA 1
ATOM 7610 C C . TYR B 1 179 ? -23.719 -43.469 -20.719 1 97.56 179 TYR B C 1
ATOM 7612 O O . TYR B 1 179 ? -24.188 -42.344 -21 1 97.56 179 TYR B O 1
ATOM 7620 N N . PHE B 1 180 ? -24.453 -44.344 -20.094 1 97.38 180 PHE B N 1
ATOM 7621 C CA . PHE B 1 180 ? -25.844 -44.094 -19.766 1 97.38 180 PHE B CA 1
ATOM 7622 C C . PHE B 1 180 ? -25.984 -42.875 -18.859 1 97.38 180 PHE B C 1
ATOM 7624 O O . PHE B 1 180 ? -26.891 -42.062 -19.047 1 97.38 180 PHE B O 1
ATOM 7631 N N . TRP B 1 181 ? -25.094 -42.75 -18.031 1 97.31 181 TRP B N 1
ATOM 7632 C CA . TRP B 1 181 ? -25.219 -41.719 -17.016 1 97.31 181 TRP B CA 1
ATOM 7633 C C . TRP B 1 181 ? -24.703 -40.375 -17.531 1 97.31 181 TRP B C 1
ATOM 7635 O O . TRP B 1 181 ? -25.266 -39.344 -17.188 1 97.31 181 TRP B O 1
ATOM 7645 N N . ILE B 1 182 ? -23.656 -40.406 -18.312 1 97 182 ILE B N 1
ATOM 7646 C CA . ILE B 1 182 ? -23.234 -39.188 -18.969 1 97 182 ILE B CA 1
ATOM 7647 C C . ILE B 1 182 ? -24.344 -38.656 -19.859 1 97 182 ILE B C 1
ATOM 7649 O O . ILE B 1 182 ? -24.641 -37.469 -19.875 1 97 182 ILE B O 1
ATOM 7653 N N . ALA B 1 183 ? -24.922 -39.562 -20.609 1 97.06 183 ALA B N 1
ATOM 7654 C CA . ALA B 1 183 ? -26.047 -39.188 -21.469 1 97.06 183 ALA B CA 1
ATOM 7655 C C . ALA B 1 183 ? -27.188 -38.594 -20.641 1 97.06 183 ALA B C 1
ATOM 7657 O O . ALA B 1 183 ? -27.797 -37.594 -21.047 1 97.06 183 ALA B O 1
ATOM 7658 N N . LYS B 1 184 ? -27.406 -39.125 -19.531 1 96.94 184 LYS B N 1
ATOM 7659 C CA . LYS B 1 184 ? -28.453 -38.625 -18.656 1 96.94 184 LYS B CA 1
ATOM 7660 C C . LYS B 1 184 ? -28.172 -37.188 -18.203 1 96.94 184 LYS B C 1
ATOM 7662 O O . LYS B 1 184 ? -29.047 -36.312 -18.266 1 96.94 184 LYS B O 1
ATOM 7667 N N . GLU B 1 185 ? -26.969 -37 -17.719 1 97 185 GLU B N 1
ATOM 7668 C CA . GLU B 1 185 ? -26.578 -35.656 -17.281 1 97 185 GLU B CA 1
ATOM 7669 C C . GLU B 1 185 ? -26.688 -34.656 -18.422 1 97 185 GLU B C 1
ATOM 7671 O O . GLU B 1 185 ? -27.219 -33.562 -18.234 1 97 185 GLU B O 1
ATOM 7676 N N . LEU B 1 186 ? -26.156 -35.062 -19.578 1 97.38 186 LEU B N 1
ATOM 7677 C CA . LEU B 1 186 ? -26.172 -34.156 -20.719 1 97.38 186 LEU B CA 1
ATOM 7678 C C . LEU B 1 186 ? -27.594 -33.875 -21.172 1 97.38 186 LEU B C 1
ATOM 7680 O O . LEU B 1 186 ? -27.953 -32.75 -21.484 1 97.38 186 LEU B O 1
ATOM 7684 N N . CYS B 1 187 ? -28.406 -34.875 -21.234 1 97.38 187 CYS B N 1
ATOM 7685 C CA . CYS B 1 187 ? -29.797 -34.688 -21.609 1 97.38 187 CYS B CA 1
ATOM 7686 C C . CYS B 1 187 ? -30.516 -33.781 -20.625 1 97.38 187 CYS B C 1
ATOM 7688 O O . CYS B 1 187 ? -31.281 -32.906 -21.031 1 97.38 187 CYS B O 1
ATOM 7690 N N . ALA B 1 188 ? -30.25 -33.938 -19.375 1 96.94 188 ALA B N 1
ATOM 7691 C CA . ALA B 1 188 ? -30.828 -33.031 -18.375 1 96.94 188 ALA B CA 1
ATOM 7692 C C . ALA B 1 188 ? -30.406 -31.594 -18.625 1 96.94 188 ALA B C 1
ATOM 7694 O O . ALA B 1 188 ? -31.234 -30.688 -18.562 1 96.94 188 ALA B O 1
ATOM 7695 N N . TYR B 1 189 ? -29.156 -31.406 -18.891 1 96.31 189 TYR B N 1
ATOM 7696 C CA . TYR B 1 189 ? -28.609 -30.078 -19.125 1 96.31 189 TYR B CA 1
ATOM 7697 C C . TYR B 1 189 ? -29.312 -29.375 -20.281 1 96.31 189 TYR B C 1
ATOM 7699 O O . TYR B 1 189 ? -29.625 -28.188 -20.203 1 96.31 189 TYR B O 1
ATOM 7707 N N . PHE B 1 190 ? -29.625 -30.156 -21.344 1 95.94 190 PHE B N 1
ATOM 7708 C CA . PHE B 1 190 ? -30.234 -29.578 -22.547 1 95.94 190 PHE B CA 1
ATOM 7709 C C . PHE B 1 190 ? -31.734 -29.734 -22.516 1 95.94 190 PHE B C 1
ATOM 7711 O O . PHE B 1 190 ? -32.406 -29.547 -23.531 1 95.94 190 PHE B O 1
ATOM 7718 N N . ASP B 1 191 ? -32.25 -30.188 -21.406 1 94.81 191 ASP B N 1
ATOM 7719 C CA . ASP B 1 191 ? -33.688 -30.297 -21.125 1 94.81 191 ASP B CA 1
ATOM 7720 C C . ASP B 1 191 ? -34.344 -31.375 -22 1 94.81 191 ASP B C 1
ATOM 7722 O O . ASP B 1 191 ? -35.406 -31.156 -22.547 1 94.81 191 ASP B O 1
ATOM 7726 N N . PHE B 1 192 ? -33.594 -32.469 -22.234 1 95.25 192 PHE B N 1
ATOM 7727 C CA . PHE B 1 192 ? -34.125 -33.656 -22.891 1 95.25 192 PHE B CA 1
ATOM 7728 C C . PHE B 1 192 ? -34.469 -34.719 -21.859 1 95.25 192 PHE B C 1
ATOM 7730 O O . PHE B 1 192 ? -33.812 -34.875 -20.844 1 95.25 192 PHE B O 1
ATOM 7737 N N . GLU B 1 193 ? -35.469 -35.406 -22.125 1 92.62 193 GLU B N 1
ATOM 7738 C CA . GLU B 1 193 ? -35.812 -36.531 -21.266 1 92.62 193 GLU B CA 1
ATOM 7739 C C . GLU B 1 193 ? -34.969 -37.75 -21.578 1 92.62 193 GLU B C 1
ATOM 7741 O O . GLU B 1 193 ? -34.75 -38.094 -22.75 1 92.62 193 GLU B O 1
ATOM 7746 N N . TYR B 1 194 ? -34.469 -38.375 -20.641 1 94.25 194 TYR B N 1
ATOM 7747 C CA . TYR B 1 194 ? -33.656 -39.594 -20.734 1 94.25 194 TYR B CA 1
ATOM 7748 C C . TYR B 1 194 ? -33.812 -40.438 -19.484 1 94.25 194 TYR B C 1
ATOM 7750 O O . TYR B 1 194 ? -33.438 -40 -18.391 1 94.25 194 TYR B O 1
ATOM 7758 N N . VAL B 1 195 ? -34.406 -41.531 -19.594 1 90.31 195 VAL B N 1
ATOM 7759 C CA . VAL B 1 195 ? -34.625 -42.375 -18.438 1 90.31 195 VAL B CA 1
ATOM 7760 C C . VAL B 1 195 ? -33.906 -43.719 -18.609 1 90.31 195 VAL B C 1
ATOM 7762 O O . VAL B 1 195 ? -33.938 -44.312 -19.703 1 90.31 195 VAL B O 1
ATOM 7765 N N . VAL B 1 196 ? -33.219 -44.062 -17.625 1 91.69 196 VAL B N 1
ATOM 7766 C CA . VAL B 1 196 ? -32.594 -45.375 -17.578 1 91.69 196 VAL B CA 1
ATOM 7767 C C . VAL B 1 196 ? -33.375 -46.312 -16.641 1 91.69 196 VAL B C 1
ATOM 7769 O O . VAL B 1 196 ? -33.438 -46.062 -15.43 1 91.69 196 VAL B O 1
ATOM 7772 N N . ASP B 1 197 ? -33.938 -47.281 -17.172 1 87.75 197 ASP B N 1
ATOM 7773 C CA . ASP B 1 197 ? -34.812 -48.156 -16.406 1 87.75 197 ASP B CA 1
ATOM 7774 C C . ASP B 1 197 ? -34.031 -49.344 -15.852 1 87.75 197 ASP B C 1
ATOM 7776 O O . ASP B 1 197 ? -33.281 -50 -16.578 1 87.75 197 ASP B O 1
ATOM 7780 N N . ALA B 1 198 ? -34.219 -49.625 -14.523 1 85.44 198 ALA B N 1
ATOM 7781 C CA . ALA B 1 198 ? -33.5 -50.719 -13.859 1 85.44 198 ALA B CA 1
ATOM 7782 C C . ALA B 1 198 ? -34.469 -51.844 -13.539 1 85.44 198 ALA B C 1
ATOM 7784 O O . ALA B 1 198 ? -34.094 -52.781 -12.812 1 85.44 198 ALA B O 1
ATOM 7785 N N . THR B 1 199 ? -35.625 -51.812 -13.992 1 80.06 199 THR B N 1
ATOM 7786 C CA . THR B 1 199 ? -36.625 -52.812 -13.664 1 80.06 199 THR B CA 1
ATOM 7787 C C . THR B 1 199 ? -36.281 -54.156 -14.344 1 80.06 199 THR B C 1
ATOM 7789 O O . THR B 1 199 ? -36.156 -54.188 -15.57 1 80.06 199 THR B O 1
ATOM 7792 N N . ILE B 1 200 ? -36.062 -55.188 -13.5 1 77.25 200 ILE B N 1
ATOM 7793 C CA . ILE B 1 200 ? -35.75 -56.531 -14.008 1 77.25 200 ILE B CA 1
ATOM 7794 C C . ILE B 1 200 ? -37.031 -57.344 -14.109 1 77.25 200 ILE B C 1
ATOM 7796 O O . ILE B 1 200 ? -37.688 -57.625 -13.102 1 77.25 200 ILE B O 1
ATOM 7800 N N . ASN B 1 201 ? -37.562 -57.656 -15.312 1 70.69 201 ASN B N 1
ATOM 7801 C CA . ASN B 1 201 ? -38.781 -58.438 -15.508 1 70.69 201 ASN B CA 1
ATOM 7802 C C . ASN B 1 201 ? -38.469 -59.938 -15.672 1 70.69 201 ASN B C 1
ATOM 7804 O O . ASN B 1 201 ? -39.312 -60.688 -16.125 1 70.69 201 ASN B O 1
ATOM 7808 N N . HIS B 1 202 ? -37.344 -60.5 -15.312 1 67.12 202 HIS B N 1
ATOM 7809 C CA . HIS B 1 202 ? -36.969 -61.906 -15.477 1 67.12 202 HIS B CA 1
ATOM 7810 C C . HIS B 1 202 ? -37.125 -62.656 -14.18 1 67.12 202 HIS B C 1
ATOM 7812 O O . HIS B 1 202 ? -36.75 -62.188 -13.109 1 67.12 202 HIS B O 1
ATOM 7818 N N . ARG B 1 203 ? -37.969 -63.844 -14.227 1 62 203 ARG B N 1
ATOM 7819 C CA . ARG B 1 203 ? -38.156 -64.688 -13.047 1 62 203 ARG B CA 1
ATOM 7820 C C . ARG B 1 203 ? -36.875 -65.438 -12.68 1 62 203 ARG B C 1
ATOM 7822 O O . ARG B 1 203 ? -36.219 -66 -13.547 1 62 203 ARG B O 1
ATOM 7829 N N . PRO B 1 204 ? -36.406 -65.188 -11.328 1 61.38 204 PRO B N 1
ATOM 7830 C CA . PRO B 1 204 ? -35.25 -65.938 -10.898 1 61.38 204 PRO B CA 1
ATOM 7831 C C . PRO B 1 204 ? -35.406 -67.438 -11.023 1 61.38 204 PRO B C 1
ATOM 7833 O O . PRO B 1 204 ? -36.531 -67.938 -10.836 1 61.38 204 PRO B O 1
ATOM 7836 N N . HIS B 1 205 ? -34.438 -68.125 -11.742 1 63.81 205 HIS B N 1
ATOM 7837 C CA . HIS B 1 205 ? -34.438 -69.562 -11.828 1 63.81 205 HIS B CA 1
ATOM 7838 C C . HIS B 1 205 ? -33.656 -70.25 -10.68 1 63.81 205 HIS B C 1
ATOM 7840 O O . HIS B 1 205 ? -32.562 -69.75 -10.336 1 63.81 205 HIS B O 1
ATOM 7846 N N . LYS B 1 206 ? -34.344 -71.062 -9.781 1 56.84 206 LYS B N 1
ATOM 7847 C CA . LYS B 1 206 ? -33.75 -71.688 -8.602 1 56.84 206 LYS B CA 1
ATOM 7848 C C . LYS B 1 206 ? -32.719 -72.75 -8.992 1 56.84 206 LYS B C 1
ATOM 7850 O O . LYS B 1 206 ? -31.859 -73.125 -8.188 1 56.84 206 LYS B O 1
ATOM 7855 N N . GLU B 1 207 ? -32.688 -73.188 -10.273 1 60.56 207 GLU B N 1
ATOM 7856 C CA . GLU B 1 207 ? -31.969 -74.375 -10.531 1 60.56 207 GLU B CA 1
ATOM 7857 C C . GLU B 1 207 ? -30.625 -74.125 -11.211 1 60.56 207 GLU B C 1
ATOM 7859 O O . GLU B 1 207 ? -29.984 -75.062 -11.719 1 60.56 207 GLU B O 1
ATOM 7864 N N . ILE B 1 208 ? -29.922 -73 -11.219 1 70.81 208 ILE B N 1
ATOM 7865 C CA . ILE B 1 208 ? -28.672 -72.75 -11.938 1 70.81 208 ILE B CA 1
ATOM 7866 C C . ILE B 1 208 ? -27.484 -73.188 -11.062 1 70.81 208 ILE B C 1
ATOM 7868 O O . ILE B 1 208 ? -26.859 -74.25 -11.305 1 70.81 208 ILE B O 1
ATOM 7872 N N . ILE B 1 209 ? -26.969 -72.438 -10.195 1 77.06 209 ILE B N 1
ATOM 7873 C CA . ILE B 1 209 ? -25.891 -72.688 -9.242 1 77.06 209 ILE B CA 1
ATOM 7874 C C . ILE B 1 209 ? -26.234 -72.062 -7.895 1 77.06 209 ILE B C 1
ATOM 7876 O O . ILE B 1 209 ? -26.906 -71 -7.836 1 77.06 209 ILE B O 1
ATOM 7880 N N . ASP B 1 210 ? -25.969 -72.812 -6.895 1 80.38 210 ASP B N 1
ATOM 7881 C CA . ASP B 1 210 ? -26.172 -72.25 -5.555 1 80.38 210 ASP B CA 1
ATOM 7882 C C . ASP B 1 210 ? -25.094 -71.25 -5.207 1 80.38 210 ASP B C 1
ATOM 7884 O O . ASP B 1 210 ? -23.906 -71.5 -5.375 1 80.38 210 ASP B O 1
ATOM 7888 N N . VAL B 1 211 ? -25.594 -70 -4.922 1 85.38 211 VAL B N 1
ATOM 7889 C CA . VAL B 1 211 ? -24.688 -68.875 -4.527 1 85.38 211 VAL B CA 1
ATOM 7890 C C . VAL B 1 211 ? -24.969 -68.5 -3.086 1 85.38 211 VAL B C 1
ATOM 7892 O O . VAL B 1 211 ? -26.109 -68.25 -2.715 1 85.38 211 VAL B O 1
ATOM 7895 N N . ARG B 1 212 ? -23.969 -68.438 -2.223 1 87.75 212 ARG B N 1
ATOM 7896 C CA . ARG B 1 212 ? -24.094 -68 -0.838 1 87.75 212 ARG B CA 1
ATOM 7897 C C . ARG B 1 212 ? -23.234 -66.75 -0.58 1 87.75 212 ARG B C 1
ATOM 7899 O O . ARG B 1 212 ? -22.047 -66.75 -0.926 1 87.75 212 ARG B O 1
ATOM 7906 N N . ILE B 1 213 ? -23.828 -65.75 -0.021 1 88.94 213 ILE B N 1
ATOM 7907 C CA . ILE B 1 213 ? -23.125 -64.5 0.359 1 88.94 213 ILE B CA 1
ATOM 7908 C C . ILE B 1 213 ? -22.922 -64.5 1.872 1 88.94 213 ILE B C 1
ATOM 7910 O O . ILE B 1 213 ? -23.891 -64.375 2.633 1 88.94 213 ILE B O 1
ATOM 7914 N N . LEU B 1 214 ? -21.688 -64.5 2.346 1 89.19 214 LEU B N 1
ATOM 7915 C CA . LEU B 1 214 ? -21.422 -64.625 3.775 1 89.19 214 LEU B CA 1
ATOM 7916 C C . LEU B 1 214 ? -20.812 -63.312 4.293 1 89.19 214 LEU B C 1
ATOM 7918 O O . LEU B 1 214 ? -20.594 -63.156 5.496 1 89.19 214 LEU B O 1
ATOM 7922 N N . SER B 1 215 ? -20.641 -62.406 3.416 1 90.38 215 SER B N 1
ATOM 7923 C CA . SER B 1 215 ? -19.969 -61.156 3.812 1 90.38 215 SER B CA 1
ATOM 7924 C C . SER B 1 215 ? -20.922 -59.969 3.729 1 90.38 215 SER B C 1
ATOM 7926 O O . SER B 1 215 ? -21.703 -59.875 2.787 1 90.38 215 SER B O 1
ATOM 7928 N N . ASP B 1 216 ? -20.75 -59 4.613 1 88.5 216 ASP B N 1
ATOM 7929 C CA . ASP B 1 216 ? -21.516 -57.75 4.602 1 88.5 216 ASP B CA 1
ATOM 7930 C C . ASP B 1 216 ? -20.906 -56.75 3.633 1 88.5 216 ASP B C 1
ATOM 7932 O O . ASP B 1 216 ? -21.5 -55.688 3.355 1 88.5 216 ASP B O 1
ATOM 7936 N N . ASP B 1 217 ? -19.734 -57.094 3.041 1 92.75 217 ASP B N 1
ATOM 7937 C CA . ASP B 1 217 ? -19.062 -56.188 2.119 1 92.75 217 ASP B CA 1
ATOM 7938 C C . ASP B 1 217 ? -19.578 -56.375 0.693 1 92.75 217 ASP B C 1
ATOM 7940 O O . ASP B 1 217 ? -19.016 -55.812 -0.248 1 92.75 217 ASP B O 1
ATOM 7944 N N . VAL B 1 218 ? -20.578 -57.188 0.601 1 91.31 218 VAL B N 1
ATOM 7945 C CA . VAL B 1 218 ? -21.234 -57.375 -0.684 1 91.31 218 VAL B CA 1
ATOM 7946 C C . VAL B 1 218 ? -22.578 -56.625 -0.683 1 91.31 218 VAL B C 1
ATOM 7948 O O . VAL B 1 218 ? -23.469 -56.969 0.095 1 91.31 218 VAL B O 1
ATOM 7951 N N . ASN B 1 219 ? -22.656 -55.719 -1.506 1 90.25 219 ASN B N 1
ATOM 7952 C CA . ASN B 1 219 ? -23.891 -54.938 -1.584 1 90.25 219 ASN B CA 1
ATOM 7953 C C . ASN B 1 219 ? -24.922 -55.594 -2.486 1 90.25 219 ASN B C 1
ATOM 7955 O O . ASN B 1 219 ? -26.125 -55.562 -2.191 1 90.25 219 ASN B O 1
ATOM 7959 N N . SER B 1 220 ? -24.484 -56.062 -3.578 1 89.81 220 SER B N 1
ATOM 7960 C CA . SER B 1 220 ? -25.312 -56.812 -4.508 1 89.81 220 SER B CA 1
ATOM 7961 C C . SER B 1 220 ? -24.5 -57.844 -5.27 1 89.81 220 SER B C 1
ATOM 7963 O O . SER B 1 220 ? -23.297 -57.656 -5.496 1 89.81 220 SER B O 1
ATOM 7965 N N . TYR B 1 221 ? -25.203 -58.938 -5.59 1 90.06 221 TYR B N 1
ATOM 7966 C CA . TYR B 1 221 ? -24.531 -60.031 -6.305 1 90.06 221 TYR B CA 1
ATOM 7967 C C . TYR B 1 221 ? -25.516 -60.781 -7.203 1 90.06 221 TYR B C 1
ATOM 7969 O O . TYR B 1 221 ? -26.516 -61.312 -6.723 1 90.06 221 TYR B O 1
ATOM 7977 N N . GLY B 1 222 ? -25.25 -60.656 -8.469 1 86.31 222 GLY B N 1
ATOM 7978 C CA . GLY B 1 222 ? -26.047 -61.375 -9.453 1 86.31 222 GLY B CA 1
ATOM 7979 C C . GLY B 1 222 ? -25.203 -62.312 -10.328 1 86.31 222 GLY B C 1
ATOM 7980 O O . GLY B 1 222 ? -24.078 -61.969 -10.68 1 86.31 222 GLY B O 1
ATOM 7981 N N . ILE B 1 223 ? -25.75 -63.531 -10.625 1 87.81 223 ILE B N 1
ATOM 7982 C CA . ILE B 1 223 ? -25.094 -64.5 -11.523 1 87.81 223 ILE B CA 1
ATOM 7983 C C . ILE B 1 223 ? -26.078 -64.938 -12.602 1 87.81 223 ILE B C 1
ATOM 7985 O O . ILE B 1 223 ? -27.25 -65.188 -12.312 1 87.81 223 ILE B O 1
ATOM 7989 N N . ILE B 1 224 ? -25.578 -64.875 -13.789 1 86.75 224 ILE B N 1
ATOM 7990 C CA . ILE B 1 224 ? -26.359 -65.312 -14.922 1 86.75 224 ILE B CA 1
ATOM 7991 C C . ILE B 1 224 ? -25.641 -66.5 -15.617 1 86.75 224 ILE B C 1
ATOM 7993 O O . ILE B 1 224 ? -24.422 -66.438 -15.781 1 86.75 224 ILE B O 1
ATOM 7997 N N . GLU B 1 225 ? -26.391 -67.562 -15.891 1 88.12 225 GLU B N 1
ATOM 7998 C CA . GLU B 1 225 ? -25.844 -68.625 -16.688 1 88.12 225 GLU B CA 1
ATOM 7999 C C . GLU B 1 225 ? -26.109 -68.438 -18.172 1 88.12 225 GLU B C 1
ATOM 8001 O O . GLU B 1 225 ? -27.25 -68.188 -18.578 1 88.12 225 GLU B O 1
ATOM 8006 N N . VAL B 1 226 ? -25.109 -68.438 -18.953 1 87.69 226 VAL B N 1
ATOM 8007 C CA . VAL B 1 226 ? -25.219 -68.25 -20.391 1 87.69 226 VAL B CA 1
ATOM 8008 C C . VAL B 1 226 ? -24.688 -69.5 -21.094 1 87.69 226 VAL B C 1
ATOM 8010 O O . VAL B 1 226 ? -23.516 -69.875 -20.938 1 87.69 226 VAL B O 1
ATOM 8013 N N . LYS B 1 227 ? -25.5 -70.125 -21.859 1 88 227 LYS B N 1
ATOM 8014 C CA . LYS B 1 227 ? -25.109 -71.312 -22.641 1 88 227 LYS B CA 1
ATOM 8015 C C . LYS B 1 227 ? -24.766 -70.938 -24.078 1 88 227 LYS B C 1
ATOM 8017 O O . LYS B 1 227 ? -25.156 -69.875 -24.562 1 88 227 LYS B O 1
ATOM 8022 N N . ASN B 1 228 ? -23.938 -71.75 -24.719 1 87.38 228 ASN B N 1
ATOM 8023 C CA . ASN B 1 228 ? -23.547 -71.562 -26.109 1 87.38 228 ASN B CA 1
ATOM 8024 C C . ASN B 1 228 ? -22.891 -70.25 -26.328 1 87.38 228 ASN B C 1
ATOM 8026 O O . ASN B 1 228 ? -23.266 -69.5 -27.234 1 87.38 228 ASN B O 1
ATOM 8030 N N . ILE B 1 229 ? -21.938 -70 -25.531 1 88.44 229 ILE B N 1
ATOM 8031 C CA . ILE B 1 229 ? -21.312 -68.688 -25.516 1 88.44 229 ILE B CA 1
ATOM 8032 C C . ILE B 1 229 ? -20.641 -68.438 -26.859 1 88.44 229 ILE B C 1
ATOM 8034 O O . ILE B 1 229 ? -20.391 -67.25 -27.219 1 88.44 229 ILE B O 1
ATOM 8038 N N . GLN B 1 230 ? -20.312 -69.438 -27.625 1 84.12 230 GLN B N 1
ATOM 8039 C CA . GLN B 1 230 ? -19.656 -69.312 -28.922 1 84.12 230 GLN B CA 1
ATOM 8040 C C . GLN B 1 230 ? -20.578 -68.625 -29.922 1 84.12 230 GLN B C 1
ATOM 8042 O O . GLN B 1 230 ? -20.109 -68.062 -30.938 1 84.12 230 GLN B O 1
ATOM 8047 N N . ASN B 1 231 ? -21.844 -68.562 -29.609 1 83.5 231 ASN B N 1
ATOM 8048 C CA . ASN B 1 231 ? -22.828 -68 -30.531 1 83.5 231 ASN B CA 1
ATOM 8049 C C . ASN B 1 231 ? -22.859 -66.438 -30.422 1 83.5 231 ASN B C 1
ATOM 8051 O O . ASN B 1 231 ? -23.453 -65.812 -31.266 1 83.5 231 ASN B O 1
ATOM 8055 N N . TYR B 1 232 ? -22.312 -66 -29.469 1 85.75 232 TYR B N 1
ATOM 8056 C CA . TYR B 1 232 ? -22.391 -64.562 -29.25 1 85.75 232 TYR B CA 1
ATOM 8057 C C . TYR B 1 232 ? -21.172 -63.875 -29.828 1 85.75 232 TYR B C 1
ATOM 8059 O O . TYR B 1 232 ? -20.25 -63.5 -29.078 1 85.75 232 TYR B O 1
ATOM 8067 N N . ILE B 1 233 ? -21.203 -63.688 -31.109 1 84.75 233 ILE B N 1
ATOM 8068 C CA . ILE B 1 233 ? -20.141 -63.031 -31.859 1 84.75 233 ILE B CA 1
ATOM 8069 C C . ILE B 1 233 ? -20.359 -61.531 -31.875 1 84.75 233 ILE B C 1
ATOM 8071 O O . ILE B 1 233 ? -21.484 -61.062 -32.062 1 84.75 233 ILE B O 1
ATOM 8075 N N . LEU B 1 234 ? -19.328 -60.812 -31.578 1 88.12 234 LEU B N 1
ATOM 8076 C CA . LEU B 1 234 ? -19.406 -59.344 -31.578 1 88.12 234 LEU B CA 1
ATOM 8077 C C . LEU B 1 234 ? -19.141 -58.781 -32.969 1 88.12 234 LEU B C 1
ATOM 8079 O O . LEU B 1 234 ? -18.109 -59.062 -33.562 1 88.12 234 LEU B O 1
ATOM 8083 N N . LYS B 1 235 ? -20.047 -58.031 -33.406 1 89.12 235 LYS B N 1
ATOM 8084 C CA . LYS B 1 235 ? -19.891 -57.375 -34.719 1 89.12 235 LYS B CA 1
ATOM 8085 C C . LYS B 1 235 ? -18.859 -56.281 -34.688 1 89.12 235 LYS B C 1
ATOM 8087 O O . LYS B 1 235 ? -18.594 -55.688 -33.625 1 89.12 235 LYS B O 1
ATOM 8092 N N . TRP B 1 236 ? -18.328 -56 -35.812 1 90.06 236 TRP B N 1
ATOM 8093 C CA . TRP B 1 236 ? -17.266 -55 -35.906 1 90.06 236 TRP B CA 1
ATOM 8094 C C . TRP B 1 236 ? -17.781 -53.625 -35.531 1 90.06 236 TRP B C 1
ATOM 8096 O O . TRP B 1 236 ? -17.031 -52.781 -35.062 1 90.06 236 TRP B O 1
ATOM 8106 N N . ASN B 1 237 ? -19.109 -53.375 -35.719 1 89.62 237 ASN B N 1
ATOM 8107 C CA . ASN B 1 237 ? -19.688 -52.125 -35.281 1 89.62 237 ASN B CA 1
ATOM 8108 C C . ASN B 1 237 ? -19.484 -51.875 -33.812 1 89.62 237 ASN B C 1
ATOM 8110 O O . ASN B 1 237 ? -19.172 -50.75 -33.406 1 89.62 237 ASN B O 1
ATOM 8114 N N . THR B 1 238 ? -19.562 -52.875 -33.031 1 92.12 238 THR B N 1
ATOM 8115 C CA . THR B 1 238 ? -19.406 -52.781 -31.578 1 92.12 238 THR B CA 1
ATOM 8116 C C . THR B 1 238 ? -17.922 -52.906 -31.188 1 92.12 238 THR B C 1
ATOM 8118 O O . THR B 1 238 ? -17.453 -52.188 -30.297 1 92.12 238 THR B O 1
ATOM 8121 N N . LYS B 1 239 ? -17.25 -53.719 -31.938 1 92.5 239 LYS B N 1
ATOM 8122 C CA . LYS B 1 239 ? -15.828 -53.875 -31.688 1 92.5 239 LYS B CA 1
ATOM 8123 C C . LYS B 1 239 ? -15.086 -52.531 -31.875 1 92.5 239 LYS B C 1
ATOM 8125 O O . LYS B 1 239 ? -14.227 -52.188 -31.062 1 92.5 239 LYS B O 1
ATOM 8130 N N . SER B 1 240 ? -15.461 -51.875 -32.906 1 94.12 240 SER B N 1
ATOM 8131 C CA . SER B 1 240 ? -14.812 -50.594 -33.188 1 94.12 240 SER B CA 1
ATOM 8132 C C . SER B 1 240 ? -15.109 -49.562 -32.094 1 94.12 240 SER B C 1
ATOM 8134 O O . SER B 1 240 ? -14.281 -48.688 -31.812 1 94.12 240 SER B O 1
ATOM 8136 N N . ILE B 1 241 ? -16.234 -49.656 -31.469 1 95.19 241 ILE B N 1
ATOM 8137 C CA . ILE B 1 241 ? -16.594 -48.781 -30.359 1 95.19 241 ILE B CA 1
ATOM 8138 C C . ILE B 1 241 ? -15.656 -49.031 -29.188 1 95.19 241 ILE B C 1
ATOM 8140 O O . ILE B 1 241 ? -15.148 -48.094 -28.562 1 95.19 241 ILE B O 1
ATOM 8144 N N . LEU B 1 242 ? -15.414 -50.25 -28.875 1 95.81 242 LEU B N 1
ATOM 8145 C CA . LEU B 1 242 ? -14.508 -50.594 -27.797 1 95.81 242 LEU B CA 1
ATOM 8146 C C . LEU B 1 242 ? -13.102 -50.062 -28.062 1 95.81 242 LEU B C 1
ATOM 8148 O O . LEU B 1 242 ? -12.477 -49.469 -27.188 1 95.81 242 LEU B O 1
ATOM 8152 N N . ILE B 1 243 ? -12.742 -50.219 -29.281 1 94.62 243 ILE B N 1
ATOM 8153 C CA . ILE B 1 243 ? -11.414 -49.781 -29.672 1 94.62 243 ILE B CA 1
ATOM 8154 C C . ILE B 1 243 ? -11.305 -48.281 -29.562 1 94.62 243 ILE B C 1
ATOM 8156 O O . ILE B 1 243 ? -10.336 -47.75 -29 1 94.62 243 ILE B O 1
ATOM 8160 N N . ASN B 1 244 ? -12.305 -47.594 -30.031 1 94.31 244 ASN B N 1
ATOM 8161 C CA . ASN B 1 244 ? -12.312 -46.125 -29.953 1 94.31 244 ASN B CA 1
ATOM 8162 C C . ASN B 1 244 ? -12.312 -45.656 -28.5 1 94.31 244 ASN B C 1
ATOM 8164 O O . ASN B 1 244 ? -11.891 -44.531 -28.219 1 94.31 244 ASN B O 1
ATOM 8168 N N . ASN B 1 245 ? -12.781 -46.469 -27.641 1 95.31 245 ASN B N 1
ATOM 8169 C CA . ASN B 1 245 ? -12.773 -46.125 -26.219 1 95.31 245 ASN B CA 1
ATOM 8170 C C . ASN B 1 245 ? -11.516 -46.656 -25.516 1 95.31 245 ASN B C 1
ATOM 8172 O O . ASN B 1 245 ? -11.461 -46.719 -24.297 1 95.31 245 ASN B O 1
ATOM 8176 N N . GLN B 1 246 ? -10.656 -47.156 -26.344 1 93.06 246 GLN B N 1
ATOM 8177 C CA . GLN B 1 246 ? -9.344 -47.594 -25.906 1 93.06 246 GLN B CA 1
ATOM 8178 C C . GLN B 1 246 ? -9.445 -48.812 -25 1 93.06 246 GLN B C 1
ATOM 8180 O O . GLN B 1 246 ? -8.758 -48.906 -23.984 1 93.06 246 GLN B O 1
ATOM 8185 N N . ILE B 1 247 ? -10.289 -49.594 -25.297 1 93.62 247 ILE B N 1
ATOM 8186 C CA . ILE B 1 247 ? -10.438 -50.875 -24.625 1 93.62 247 ILE B CA 1
ATOM 8187 C C . ILE B 1 247 ? -9.914 -52 -25.547 1 93.62 247 ILE B C 1
ATOM 8189 O O . ILE B 1 247 ? -10.344 -52.125 -26.688 1 93.62 247 ILE B O 1
ATOM 8193 N N . LYS B 1 248 ? -9.008 -52.75 -25.062 1 91.81 248 LYS B N 1
ATOM 8194 C CA . LYS B 1 248 ? -8.43 -53.844 -25.828 1 91.81 248 LYS B CA 1
ATOM 8195 C C . LYS B 1 248 ? -9.445 -54.969 -26.062 1 91.81 248 LYS B C 1
ATOM 8197 O O . LYS B 1 248 ? -10.102 -55.406 -25.125 1 91.81 248 LYS B O 1
ATOM 8202 N N . VAL B 1 249 ? -9.578 -55.25 -27.328 1 91.25 249 VAL B N 1
ATOM 8203 C CA . VAL B 1 249 ? -10.484 -56.344 -27.656 1 91.25 249 VAL B CA 1
ATOM 8204 C C . VAL B 1 249 ? -9.812 -57.688 -27.359 1 91.25 249 VAL B C 1
ATOM 8206 O O . VAL B 1 249 ? -8.617 -57.875 -27.625 1 91.25 249 VAL B O 1
ATOM 8209 N N . LEU B 1 250 ? -10.516 -58.688 -26.797 1 87.25 250 LEU B N 1
ATOM 8210 C CA . LEU B 1 250 ? -9.984 -59.969 -26.406 1 87.25 250 LEU B CA 1
ATOM 8211 C C . LEU B 1 250 ? -10.695 -61.125 -27.141 1 87.25 250 LEU B C 1
ATOM 8213 O O . LEU B 1 250 ? -10.211 -61.594 -28.156 1 87.25 250 LEU B O 1
ATOM 8217 N N . ASN B 1 251 ? -11.781 -61.594 -26.703 1 86.69 251 ASN B N 1
ATOM 8218 C CA . ASN B 1 251 ? -12.648 -62.531 -27.391 1 86.69 251 ASN B CA 1
ATOM 8219 C C . ASN B 1 251 ? -14.102 -62.062 -27.406 1 86.69 251 ASN B C 1
ATOM 8221 O O . ASN B 1 251 ? -14.469 -61.156 -26.672 1 86.69 251 ASN B O 1
ATOM 8225 N N . ASN B 1 252 ? -14.891 -62.625 -28.281 1 86.81 252 ASN B N 1
ATOM 8226 C CA . ASN B 1 252 ? -16.25 -62.156 -28.5 1 86.81 252 ASN B CA 1
ATOM 8227 C C . ASN B 1 252 ? -17.062 -62.156 -27.203 1 86.81 252 ASN B C 1
ATOM 8229 O O . ASN B 1 252 ? -17.781 -61.188 -26.922 1 86.81 252 ASN B O 1
ATOM 8233 N N . PHE B 1 253 ? -16.859 -63.125 -26.469 1 87.62 253 PHE B N 1
ATOM 8234 C CA . PHE B 1 253 ? -17.656 -63.25 -25.266 1 87.62 253 PHE B CA 1
ATOM 8235 C C . PHE B 1 253 ? -17.234 -62.188 -24.234 1 87.62 253 PHE B C 1
ATOM 8237 O O . PHE B 1 253 ? -18.078 -61.438 -23.719 1 87.62 253 PHE B O 1
ATOM 8244 N N . ALA B 1 254 ? -15.961 -62.062 -23.984 1 89.06 254 ALA B N 1
ATOM 8245 C CA . ALA B 1 254 ? -15.438 -61.062 -23.047 1 89.06 254 ALA B CA 1
ATOM 8246 C C . ALA B 1 254 ? -15.758 -59.656 -23.516 1 89.06 254 ALA B C 1
ATOM 8248 O O . ALA B 1 254 ? -16.062 -58.75 -22.719 1 89.06 254 ALA B O 1
ATOM 8249 N N . ASP B 1 255 ? -15.727 -59.469 -24.75 1 93.25 255 ASP B N 1
ATOM 8250 C CA . ASP B 1 255 ? -15.938 -58.125 -25.312 1 93.25 255 ASP B CA 1
ATOM 8251 C C . ASP B 1 255 ? -17.391 -57.688 -25.172 1 93.25 255 ASP B C 1
ATOM 8253 O O . ASP B 1 255 ? -17.688 -56.5 -25.047 1 93.25 255 ASP B O 1
ATOM 8257 N N . ASN B 1 256 ? -18.266 -58.625 -25.219 1 92.69 256 ASN B N 1
ATOM 8258 C CA . ASN B 1 256 ? -19.656 -58.281 -24.922 1 92.69 256 ASN B CA 1
ATOM 8259 C C . ASN B 1 256 ? -19.812 -57.75 -23.5 1 92.69 256 ASN B C 1
ATOM 8261 O O . ASN B 1 256 ? -20.516 -56.75 -23.281 1 92.69 256 ASN B O 1
ATOM 8265 N N . MET B 1 257 ? -19.094 -58.312 -22.656 1 93.25 257 MET B N 1
ATOM 8266 C CA . MET B 1 257 ? -19.141 -57.844 -21.266 1 93.25 257 MET B CA 1
ATOM 8267 C C . MET B 1 257 ? -18.5 -56.5 -21.125 1 93.25 257 MET B C 1
ATOM 8269 O O . MET B 1 257 ? -19.016 -55.625 -20.406 1 93.25 257 MET B O 1
ATOM 8273 N N . ASN B 1 258 ? -17.438 -56.344 -21.781 1 94.56 258 ASN B N 1
ATOM 8274 C CA . ASN B 1 258 ? -16.766 -55.031 -21.734 1 94.56 258 ASN B CA 1
ATOM 8275 C C . ASN B 1 258 ? -17.656 -53.938 -22.281 1 94.56 258 ASN B C 1
ATOM 8277 O O . ASN B 1 258 ? -17.672 -52.812 -21.766 1 94.56 258 ASN B O 1
ATOM 8281 N N . PHE B 1 259 ? -18.328 -54.25 -23.328 1 95.75 259 PHE B N 1
ATOM 8282 C CA . PHE B 1 259 ? -19.234 -53.25 -23.922 1 95.75 259 PHE B CA 1
ATOM 8283 C C . PHE B 1 259 ? -20.344 -52.875 -22.953 1 95.75 259 PHE B C 1
ATOM 8285 O O . PHE B 1 259 ? -20.672 -51.719 -22.797 1 95.75 259 PHE B O 1
ATOM 8292 N N . LEU B 1 260 ? -20.844 -53.812 -22.344 1 95.19 260 LEU B N 1
ATOM 8293 C CA . LEU B 1 260 ? -21.906 -53.562 -21.375 1 95.19 260 LEU B CA 1
ATOM 8294 C C . LEU B 1 260 ? -21.375 -52.719 -20.203 1 95.19 260 LEU B C 1
ATOM 8296 O O . LEU B 1 260 ? -22.062 -51.812 -19.719 1 95.19 260 LEU B O 1
ATOM 8300 N N . THR B 1 261 ? -20.203 -53.062 -19.734 1 96.06 261 THR B N 1
ATOM 8301 C CA . THR B 1 261 ? -19.562 -52.281 -18.688 1 96.06 261 THR B CA 1
ATOM 8302 C C . THR B 1 261 ? -19.375 -50.844 -19.141 1 96.06 261 THR B C 1
ATOM 8304 O O . THR B 1 261 ? -19.594 -49.906 -18.359 1 96.06 261 THR B O 1
ATOM 8307 N N . LEU B 1 262 ? -18.969 -50.688 -20.344 1 96.44 262 LEU B N 1
ATOM 8308 C CA . LEU B 1 262 ? -18.781 -49.344 -20.922 1 96.44 262 LEU B CA 1
ATOM 8309 C C . LEU B 1 262 ? -20.078 -48.562 -20.875 1 96.44 262 LEU B C 1
ATOM 8311 O O . LEU B 1 262 ? -20.078 -47.375 -20.578 1 96.44 262 LEU B O 1
ATOM 8315 N N . LEU B 1 263 ? -21.156 -49.188 -21.078 1 96.75 263 LEU B N 1
ATOM 8316 C CA . LEU B 1 263 ? -22.453 -48.531 -21.125 1 96.75 263 LEU B CA 1
ATOM 8317 C C . LEU B 1 263 ? -22.938 -48.188 -19.703 1 96.75 263 LEU B C 1
ATOM 8319 O O . LEU B 1 263 ? -23.469 -47.125 -19.469 1 96.75 263 LEU B O 1
ATOM 8323 N N . THR B 1 264 ? -22.641 -49.031 -18.734 1 96.69 264 THR B N 1
ATOM 8324 C CA . THR B 1 264 ? -23.344 -48.938 -17.469 1 96.69 264 THR B CA 1
ATOM 8325 C C . THR B 1 264 ? -22.375 -48.562 -16.344 1 96.69 264 THR B C 1
ATOM 8327 O O . THR B 1 264 ? -22.812 -48.125 -15.273 1 96.69 264 THR B O 1
ATOM 8330 N N . ALA B 1 265 ? -21.141 -48.812 -16.469 1 95.62 265 ALA B N 1
ATOM 8331 C CA . ALA B 1 265 ? -20.078 -48.438 -15.523 1 95.62 265 ALA B CA 1
ATOM 8332 C C . ALA B 1 265 ? -19.812 -49.594 -14.547 1 95.62 265 ALA B C 1
ATOM 8334 O O . ALA B 1 265 ? -18.828 -49.562 -13.797 1 95.62 265 ALA B O 1
ATOM 8335 N N . ASN B 1 266 ? -20.578 -50.562 -14.523 1 96.56 266 ASN B N 1
ATOM 8336 C CA . ASN B 1 266 ? -20.406 -51.688 -13.594 1 96.56 266 ASN B CA 1
ATOM 8337 C C . ASN B 1 266 ? -19.578 -52.812 -14.203 1 96.56 266 ASN B C 1
ATOM 8339 O O . ASN B 1 266 ? -20.016 -53.469 -15.148 1 96.56 266 ASN B O 1
ATOM 8343 N N . PRO B 1 267 ? -18.422 -53.094 -13.664 1 96.12 267 PRO B N 1
ATOM 8344 C CA . PRO B 1 267 ? -17.578 -54.156 -14.219 1 96.12 267 PRO B CA 1
ATOM 8345 C C . PRO B 1 267 ? -18.234 -55.531 -14.117 1 96.12 267 PRO B C 1
ATOM 8347 O O . PRO B 1 267 ? -19.016 -55.781 -13.195 1 96.12 267 PRO B O 1
ATOM 8350 N N . LEU B 1 268 ? -17.922 -56.406 -15.062 1 95.88 268 LEU B N 1
ATOM 8351 C CA . LEU B 1 268 ? -18.453 -57.75 -15.133 1 95.88 268 LEU B CA 1
ATOM 8352 C C . LEU B 1 268 ? -17.328 -58.781 -15.164 1 95.88 268 LEU B C 1
ATOM 8354 O O . LEU B 1 268 ? -16.219 -58.469 -15.594 1 95.88 268 LEU B O 1
ATOM 8358 N N . HIS B 1 269 ? -17.625 -59.969 -14.672 1 94.5 269 HIS B N 1
ATOM 8359 C CA . HIS B 1 269 ? -16.688 -61.094 -14.719 1 94.5 269 HIS B CA 1
ATOM 8360 C C . HIS B 1 269 ? -17.406 -62.375 -15.055 1 94.5 269 HIS B C 1
ATOM 8362 O O . HIS B 1 269 ? -18.578 -62.562 -14.734 1 94.5 269 HIS B O 1
ATOM 8368 N N . ALA B 1 270 ? -16.688 -63.25 -15.742 1 94.06 270 ALA B N 1
ATOM 8369 C CA . ALA B 1 270 ? -17.297 -64.562 -16.141 1 94.06 270 ALA B CA 1
ATOM 8370 C C . ALA B 1 270 ? -16.422 -65.688 -15.703 1 94.06 270 ALA B C 1
ATOM 8372 O O . ALA B 1 270 ? -15.195 -65.625 -15.711 1 94.06 270 ALA B O 1
ATOM 8373 N N . PHE B 1 271 ? -17.125 -66.812 -15.344 1 94.25 271 PHE B N 1
ATOM 8374 C CA . PHE B 1 271 ? -16.5 -68.062 -14.977 1 94.25 271 PHE B CA 1
ATOM 8375 C C . PHE B 1 271 ? -16.906 -69.188 -15.953 1 94.25 271 PHE B C 1
ATOM 8377 O O . PHE B 1 271 ? -18.047 -69.25 -16.422 1 94.25 271 PHE B O 1
ATOM 8384 N N . ASP B 1 272 ? -15.914 -70.125 -16.203 1 94.25 272 ASP B N 1
ATOM 8385 C CA . ASP B 1 272 ? -16.266 -71.312 -16.922 1 94.25 272 ASP B CA 1
ATOM 8386 C C . ASP B 1 272 ? -17.094 -72.25 -16.047 1 94.25 272 ASP B C 1
ATOM 8388 O O . ASP B 1 272 ? -16.609 -72.75 -15.039 1 94.25 272 ASP B O 1
ATOM 8392 N N . ALA B 1 273 ? -18.281 -72.5 -16.453 1 91.62 273 ALA B N 1
ATOM 8393 C CA . ALA B 1 273 ? -19.219 -73.25 -15.633 1 91.62 273 ALA B CA 1
ATOM 8394 C C . ALA B 1 273 ? -18.688 -74.688 -15.352 1 91.62 273 ALA B C 1
ATOM 8396 O O . ALA B 1 273 ? -18.938 -75.25 -14.289 1 91.62 273 ALA B O 1
ATOM 8397 N N . ARG B 1 274 ? -17.906 -75.312 -16.234 1 91.56 274 ARG B N 1
ATOM 8398 C CA . ARG B 1 274 ? -17.391 -76.688 -16.109 1 91.56 274 ARG B CA 1
ATOM 8399 C C . ARG B 1 274 ? -16.297 -76.75 -15.047 1 91.56 274 ARG B C 1
ATOM 8401 O O . ARG B 1 274 ? -16 -77.812 -14.531 1 91.56 274 ARG B O 1
ATOM 8408 N N . LYS B 1 275 ? -15.758 -75.562 -14.844 1 93.81 275 LYS B N 1
ATOM 8409 C CA . LYS B 1 275 ? -14.617 -75.562 -13.938 1 93.81 275 LYS B CA 1
ATOM 8410 C C . LYS B 1 275 ? -15.047 -75.188 -12.523 1 93.81 275 LYS B C 1
ATOM 8412 O O . LYS B 1 275 ? -14.203 -75 -11.633 1 93.81 275 LYS B O 1
ATOM 8417 N N . ILE B 1 276 ? -16.266 -74.938 -12.289 1 93.62 276 ILE B N 1
ATOM 8418 C CA . ILE B 1 276 ? -16.781 -74.625 -10.969 1 93.62 276 ILE B CA 1
ATOM 8419 C C . ILE B 1 276 ? -17.281 -75.875 -10.273 1 93.62 276 ILE B C 1
ATOM 8421 O O . ILE B 1 276 ? -18.031 -76.625 -10.867 1 93.62 276 ILE B O 1
ATOM 8425 N N . SER B 1 277 ? -16.812 -76.062 -9.055 1 92.75 277 SER B N 1
ATOM 8426 C CA . SER B 1 277 ? -17.219 -77.25 -8.273 1 92.75 277 SER B CA 1
ATOM 8427 C C . SER B 1 277 ? -18.219 -76.812 -7.176 1 92.75 277 SER B C 1
ATOM 8429 O O . SER B 1 277 ? -17.891 -76 -6.301 1 92.75 277 SER B O 1
ATOM 8431 N N . GLY B 1 278 ? -19.344 -77.375 -7.301 1 87.5 278 GLY B N 1
ATOM 8432 C CA . GLY B 1 278 ? -20.312 -77.125 -6.238 1 87.5 278 GLY B CA 1
ATOM 8433 C C . GLY B 1 278 ? -20.953 -75.75 -6.262 1 87.5 278 GLY B C 1
ATOM 8434 O O . GLY B 1 278 ? -21.469 -75.312 -7.297 1 87.5 278 GLY B O 1
ATOM 8435 N N . GLN B 1 279 ? -20.859 -75.125 -5.082 1 87.25 279 GLN B N 1
ATOM 8436 C CA . GLN B 1 279 ? -21.516 -73.875 -4.926 1 87.25 279 GLN B CA 1
ATOM 8437 C C . GLN B 1 279 ? -20.484 -72.688 -4.957 1 87.25 279 GLN B C 1
ATOM 8439 O O . GLN B 1 279 ? -19.297 -72.938 -4.754 1 87.25 279 GLN B O 1
ATOM 8444 N N . ILE B 1 280 ? -21.016 -71.5 -5.277 1 90.69 280 ILE B N 1
ATOM 8445 C CA . ILE B 1 280 ? -20.203 -70.312 -5.23 1 90.69 280 ILE B CA 1
ATOM 8446 C C . ILE B 1 280 ? -20.453 -69.562 -3.922 1 90.69 280 ILE B C 1
ATOM 8448 O O . ILE B 1 280 ? -21.594 -69.312 -3.553 1 90.69 280 ILE B O 1
ATOM 8452 N N . VAL B 1 281 ? -19.406 -69.25 -3.184 1 90.94 281 VAL B N 1
ATOM 8453 C CA . VAL B 1 281 ? -19.516 -68.562 -1.909 1 90.94 281 VAL B CA 1
ATOM 8454 C C . VAL B 1 281 ? -18.688 -67.25 -1.948 1 90.94 281 VAL B C 1
ATOM 8456 O O . VAL B 1 281 ? -17.531 -67.312 -2.367 1 90.94 281 VAL B O 1
ATOM 8459 N N . VAL B 1 282 ? -19.312 -66.188 -1.632 1 93.06 282 VAL B N 1
ATOM 8460 C CA . VAL B 1 282 ? -18.594 -64.875 -1.48 1 93.06 282 VAL B CA 1
ATOM 8461 C C . VAL B 1 282 ? -18.359 -64.625 0.001 1 93.06 282 VAL B C 1
ATOM 8463 O O . VAL B 1 282 ? -19.312 -64.438 0.762 1 93.06 282 VAL B O 1
ATOM 8466 N N . LYS B 1 283 ? -17.094 -64.562 0.382 1 94.12 283 LYS B N 1
ATOM 8467 C CA . LYS B 1 283 ? -16.797 -64.375 1.798 1 94.12 283 LYS B CA 1
ATOM 8468 C C . LYS B 1 283 ? -15.453 -63.656 1.984 1 94.12 283 LYS B C 1
ATOM 8470 O O . LYS B 1 283 ? -14.688 -63.5 1.03 1 94.12 283 LYS B O 1
ATOM 8475 N N . ASN B 1 284 ? -15.234 -63.219 3.176 1 96 284 ASN B N 1
ATOM 8476 C CA . ASN B 1 284 ? -13.914 -62.719 3.539 1 96 284 ASN B CA 1
ATOM 8477 C C . ASN B 1 284 ? -12.945 -63.875 3.852 1 96 284 ASN B C 1
ATOM 8479 O O . ASN B 1 284 ? -13.328 -64.875 4.496 1 96 284 ASN B O 1
ATOM 8483 N N . ALA B 1 285 ? -11.805 -63.75 3.363 1 96.06 285 ALA B N 1
ATOM 8484 C CA . ALA B 1 285 ? -10.797 -64.812 3.564 1 96.06 285 ALA B CA 1
ATOM 8485 C C . ALA B 1 285 ? -10.539 -65 5.051 1 96.06 285 ALA B C 1
ATOM 8487 O O . ALA B 1 285 ? -10.359 -64.062 5.812 1 96.06 285 ALA B O 1
ATOM 8488 N N . GLU B 1 286 ? -10.531 -66.25 5.445 1 92.88 286 GLU B N 1
ATOM 8489 C CA . GLU B 1 286 ? -10.312 -66.625 6.84 1 92.88 286 GLU B CA 1
ATOM 8490 C C . GLU B 1 286 ? -8.836 -66.875 7.121 1 92.88 286 GLU B C 1
ATOM 8492 O O . GLU B 1 286 ? -8.398 -66.812 8.273 1 92.88 286 GLU B O 1
ATOM 8497 N N . GLU B 1 287 ? -8.117 -67.25 6.105 1 91.94 287 GLU B N 1
ATOM 8498 C CA . GLU B 1 287 ? -6.684 -67.5 6.203 1 91.94 287 GLU B CA 1
ATOM 8499 C C . GLU B 1 287 ? -5.949 -66.938 4.98 1 91.94 287 GLU B C 1
ATOM 8501 O O . GLU B 1 287 ? -6.578 -66.562 3.977 1 91.94 287 GLU B O 1
ATOM 8506 N N . ASP B 1 288 ? -4.691 -66.812 5.172 1 94 288 ASP B N 1
ATOM 8507 C CA . ASP B 1 288 ? -3.865 -66.375 4.047 1 94 288 ASP B CA 1
ATOM 8508 C C . ASP B 1 288 ? -3.826 -67.438 2.957 1 94 288 ASP B C 1
ATOM 8510 O O . ASP B 1 288 ? -3.881 -68.625 3.25 1 94 288 ASP B O 1
ATOM 8514 N N . ALA B 1 289 ? -3.873 -67 1.735 1 94.31 289 ALA B N 1
ATOM 8515 C CA . ALA B 1 289 ? -3.816 -67.938 0.597 1 94.31 289 ALA B CA 1
ATOM 8516 C C . ALA B 1 289 ? -3.133 -67.25 -0.599 1 94.31 289 ALA B C 1
ATOM 8518 O O . ALA B 1 289 ? -2.836 -66.062 -0.573 1 94.31 289 ALA B O 1
ATOM 8519 N N . ILE B 1 290 ? -2.797 -68.125 -1.512 1 94.69 290 ILE B N 1
ATOM 8520 C CA . ILE B 1 290 ? -2.189 -67.625 -2.738 1 94.69 290 ILE B CA 1
ATOM 8521 C C . ILE B 1 290 ? -3.137 -67.812 -3.914 1 94.69 290 ILE B C 1
ATOM 8523 O O . ILE B 1 290 ? -3.709 -68.938 -4.059 1 94.69 290 ILE B O 1
ATOM 8527 N N . LEU B 1 291 ? -3.359 -66.812 -4.688 1 94.75 291 LEU B N 1
ATOM 8528 C CA . LEU B 1 291 ? -4.207 -66.875 -5.871 1 94.75 291 LEU B CA 1
ATOM 8529 C C . LEU B 1 291 ? -3.4 -66.625 -7.137 1 94.75 291 LEU B C 1
ATOM 8531 O O . LEU B 1 291 ? -2.637 -65.688 -7.191 1 94.75 291 LEU B O 1
ATOM 8535 N N . LEU B 1 292 ? -3.561 -67.562 -8.078 1 94.81 292 LEU B N 1
ATOM 8536 C CA . LEU B 1 292 ? -3.025 -67.25 -9.406 1 94.81 292 LEU B CA 1
ATOM 8537 C C . LEU B 1 292 ? -4.031 -66.5 -10.25 1 94.81 292 LEU B C 1
ATOM 8539 O O . LEU B 1 292 ? -5.086 -67 -10.609 1 94.81 292 LEU B O 1
ATOM 8543 N N . GLY B 1 293 ? -3.635 -65.25 -10.5 1 92.88 293 GLY B N 1
ATOM 8544 C CA . GLY B 1 293 ? -4.551 -64.438 -11.219 1 92.88 293 GLY B CA 1
ATOM 8545 C C . GLY B 1 293 ? -4.59 -64.688 -12.711 1 92.88 293 GLY B C 1
ATOM 8546 O O . GLY B 1 293 ? -3.752 -65.438 -13.227 1 92.88 293 GLY B O 1
ATOM 8547 N N . LEU B 1 294 ? -5.551 -64.062 -13.398 1 89.62 294 LEU B N 1
ATOM 8548 C CA . LEU B 1 294 ? -5.715 -64.188 -14.844 1 89.62 294 LEU B CA 1
ATOM 8549 C C . LEU B 1 294 ? -4.473 -63.656 -15.578 1 89.62 294 LEU B C 1
ATOM 8551 O O . LEU B 1 294 ? -4.211 -64.062 -16.719 1 89.62 294 LEU B O 1
ATOM 8555 N N . ASP B 1 295 ? -3.748 -62.844 -14.898 1 87.88 295 ASP B N 1
ATOM 8556 C CA . ASP B 1 295 ? -2.547 -62.25 -15.492 1 87.88 295 ASP B CA 1
ATOM 8557 C C . ASP B 1 295 ? -1.327 -63.156 -15.234 1 87.88 295 ASP B C 1
ATOM 8559 O O . ASP B 1 295 ? -0.194 -62.75 -15.5 1 87.88 295 ASP B O 1
ATOM 8563 N N . GLN B 1 296 ? -1.571 -64.25 -14.68 1 90.12 296 GLN B N 1
ATOM 8564 C CA . GLN B 1 296 ? -0.55 -65.312 -14.438 1 90.12 296 GLN B CA 1
ATOM 8565 C C . GLN B 1 296 ? 0.43 -64.812 -13.359 1 90.12 296 GLN B C 1
ATOM 8567 O O . GLN B 1 296 ? 1.573 -65.312 -13.32 1 90.12 296 GLN B O 1
ATOM 8572 N N . LYS B 1 297 ? -0.017 -63.938 -12.547 1 92.81 297 LYS B N 1
ATOM 8573 C CA . LYS B 1 297 ? 0.76 -63.531 -11.383 1 92.81 297 LYS B CA 1
ATOM 8574 C C . LYS B 1 297 ? 0.148 -64.062 -10.094 1 92.81 297 LYS B C 1
ATOM 8576 O O . LYS B 1 297 ? -1.067 -64.25 -10.008 1 92.81 297 LYS B O 1
ATOM 8581 N N . GLU B 1 298 ? 1.015 -64.25 -9.172 1 94.62 298 GLU B N 1
ATOM 8582 C CA . GLU B 1 298 ? 0.545 -64.75 -7.887 1 94.62 298 GLU B CA 1
ATOM 8583 C C . GLU B 1 298 ? 0.283 -63.594 -6.91 1 94.62 298 GLU B C 1
ATOM 8585 O O . GLU B 1 298 ? 1.086 -62.656 -6.809 1 94.62 298 GLU B O 1
ATOM 8590 N N . TYR B 1 299 ? -0.795 -63.688 -6.277 1 95.31 299 TYR B N 1
ATOM 8591 C CA . TYR B 1 299 ? -1.179 -62.656 -5.312 1 95.31 299 TYR B CA 1
ATOM 8592 C C . TYR B 1 299 ? -1.415 -63.25 -3.934 1 95.31 299 TYR B C 1
ATOM 8594 O O . TYR B 1 299 ? -2.039 -64.312 -3.814 1 95.31 299 TYR B O 1
ATOM 8602 N N . LEU B 1 300 ? -0.882 -62.562 -2.902 1 95.06 300 LEU B N 1
ATOM 8603 C CA . LEU B 1 300 ? -1.071 -63 -1.527 1 95.06 300 LEU B CA 1
ATOM 8604 C C . LEU B 1 300 ? -2.398 -62.5 -0.968 1 95.06 300 LEU B C 1
ATOM 8606 O O . LEU B 1 300 ? -2.578 -61.312 -0.774 1 95.06 300 LEU B O 1
ATOM 8610 N N . ILE B 1 301 ? -3.309 -63.469 -0.717 1 95.75 301 ILE B N 1
ATOM 8611 C CA . ILE B 1 301 ? -4.582 -63.156 -0.078 1 95.75 301 ILE B CA 1
ATOM 8612 C C . ILE B 1 301 ? -4.41 -63.125 1.439 1 95.75 301 ILE B C 1
ATOM 8614 O O . ILE B 1 301 ? -3.809 -64.062 2.006 1 95.75 301 ILE B O 1
ATOM 8618 N N . LYS B 1 302 ? -4.91 -62.094 2.031 1 95.81 302 LYS B N 1
ATOM 8619 C CA . LYS B 1 302 ? -4.832 -62 3.484 1 95.81 302 LYS B CA 1
ATOM 8620 C C . LYS B 1 302 ? -6.207 -62.188 4.121 1 95.81 302 LYS B C 1
ATOM 8622 O O . LYS B 1 302 ? -7.23 -61.969 3.463 1 95.81 302 LYS B O 1
ATOM 8627 N N . LYS B 1 303 ? -6.125 -62.469 5.395 1 94.75 303 LYS B N 1
ATOM 8628 C CA . LYS B 1 303 ? -7.367 -62.562 6.156 1 94.75 303 LYS B CA 1
ATOM 8629 C C . LYS B 1 303 ? -8.156 -61.25 6.066 1 94.75 303 LYS B C 1
ATOM 8631 O O . LYS B 1 303 ? -7.59 -60.156 6.23 1 94.75 303 LYS B O 1
ATOM 8636 N N . GLY B 1 304 ? -9.43 -61.438 5.691 1 94.25 304 GLY B N 1
ATOM 8637 C CA . GLY B 1 304 ? -10.273 -60.25 5.621 1 94.25 304 GLY B CA 1
ATOM 8638 C C . GLY B 1 304 ? -10.57 -59.812 4.199 1 94.25 304 GLY B C 1
ATOM 8639 O O . GLY B 1 304 ? -11.531 -59.094 3.959 1 94.25 304 GLY B O 1
ATOM 8640 N N . ASP B 1 305 ? -9.656 -60.219 3.227 1 96.75 305 ASP B N 1
ATOM 8641 C CA . ASP B 1 305 ? -9.914 -59.875 1.828 1 96.75 305 ASP B CA 1
ATOM 8642 C C . ASP B 1 305 ? -11.203 -60.531 1.342 1 96.75 305 ASP B C 1
ATOM 8644 O O . ASP B 1 305 ? -11.562 -61.625 1.789 1 96.75 305 ASP B O 1
ATOM 8648 N N . LEU B 1 306 ? -11.898 -59.844 0.506 1 96.62 306 LEU B N 1
ATOM 8649 C CA . LEU B 1 306 ? -13.125 -60.375 -0.053 1 96.62 306 LEU B CA 1
ATOM 8650 C C . LEU B 1 306 ? -12.828 -61.312 -1.22 1 96.62 306 LEU B C 1
ATOM 8652 O O . LEU B 1 306 ? -12.211 -60.906 -2.205 1 96.62 306 LEU B O 1
ATOM 8656 N N . ILE B 1 307 ? -13.234 -62.594 -1.096 1 96.81 307 ILE B N 1
ATOM 8657 C CA . ILE B 1 307 ? -12.906 -63.594 -2.111 1 96.81 307 ILE B CA 1
ATOM 8658 C C . ILE B 1 307 ? -14.172 -64.312 -2.545 1 96.81 307 ILE B C 1
ATOM 8660 O O . ILE B 1 307 ? -15.164 -64.375 -1.812 1 96.81 307 ILE B O 1
ATOM 8664 N N . ILE B 1 308 ? -14.203 -64.812 -3.736 1 95.62 308 ILE B N 1
ATOM 8665 C CA . ILE B 1 308 ? -15.219 -65.688 -4.289 1 95.62 308 ILE B CA 1
ATOM 8666 C C . ILE B 1 308 ? -14.656 -67.125 -4.406 1 95.62 308 ILE B C 1
ATOM 8668 O O . ILE B 1 308 ? -13.609 -67.312 -5.031 1 95.62 308 ILE B O 1
ATOM 8672 N N . VAL B 1 309 ? -15.312 -68.062 -3.801 1 95.31 309 VAL B N 1
ATOM 8673 C CA . VAL B 1 309 ? -14.773 -69.438 -3.738 1 95.31 309 VAL B CA 1
ATOM 8674 C C . VAL B 1 309 ? -15.852 -70.438 -4.137 1 95.31 309 VAL B C 1
ATOM 8676 O O . VAL B 1 309 ? -17.047 -70.125 -4.027 1 95.31 309 VAL B O 1
ATOM 8679 N N . ASP B 1 310 ? -15.391 -71.438 -4.727 1 94 310 ASP B N 1
ATOM 8680 C CA . ASP B 1 310 ? -16.266 -72.625 -4.836 1 94 310 ASP B CA 1
ATOM 8681 C C . ASP B 1 310 ? -15.898 -73.688 -3.805 1 94 310 ASP B C 1
ATOM 8683 O O . ASP B 1 310 ? -15.273 -73.375 -2.785 1 94 310 ASP B O 1
ATOM 8687 N N . ASP B 1 311 ? -16.297 -74.938 -4 1 92.44 311 ASP B N 1
ATOM 8688 C CA . ASP B 1 311 ? -16.062 -75.938 -2.98 1 92.44 311 ASP B CA 1
ATOM 8689 C C . ASP B 1 311 ? -14.602 -76.375 -2.943 1 92.44 311 ASP B C 1
ATOM 8691 O O . ASP B 1 311 ? -14.141 -76.938 -1.951 1 92.44 311 ASP B O 1
ATOM 8695 N N . GLN B 1 312 ? -13.883 -76 -3.941 1 92.75 312 GLN B N 1
ATOM 8696 C CA . GLN B 1 312 ? -12.547 -76.625 -4.047 1 92.75 312 GLN B CA 1
ATOM 8697 C C . GLN B 1 312 ? -11.477 -75.5 -4.086 1 92.75 312 GLN B C 1
ATOM 8699 O O . GLN B 1 312 ? -10.359 -75.75 -3.613 1 92.75 312 GLN B O 1
ATOM 8704 N N . LYS B 1 313 ? -11.805 -74.375 -4.668 1 94.38 313 LYS B N 1
ATOM 8705 C CA . LYS B 1 313 ? -10.742 -73.375 -4.934 1 94.38 313 LYS B CA 1
ATOM 8706 C C . LYS B 1 313 ? -11.289 -72 -4.906 1 94.38 313 LYS B C 1
ATOM 8708 O O . LYS B 1 313 ? -12.5 -71.75 -4.906 1 94.38 313 LYS B O 1
ATOM 8713 N N . ILE B 1 314 ? -10.359 -71.062 -4.918 1 95.5 314 ILE B N 1
ATOM 8714 C CA . ILE B 1 314 ? -10.688 -69.625 -5.035 1 95.5 314 ILE B CA 1
ATOM 8715 C C . ILE B 1 314 ? -10.914 -69.25 -6.504 1 95.5 314 ILE B C 1
ATOM 8717 O O . ILE B 1 314 ? -10.078 -69.562 -7.355 1 95.5 314 ILE B O 1
ATOM 8721 N N . LEU B 1 315 ? -12 -68.625 -6.781 1 95.5 315 LEU B N 1
ATOM 8722 C CA . LEU B 1 315 ? -12.391 -68.312 -8.148 1 95.5 315 LEU B CA 1
ATOM 8723 C C . LEU B 1 315 ? -11.93 -66.875 -8.516 1 95.5 315 LEU B C 1
ATOM 8725 O O . LEU B 1 315 ? -11.695 -66.625 -9.688 1 95.5 315 LEU B O 1
ATOM 8729 N N . ALA B 1 316 ? -11.938 -66 -7.508 1 95.94 316 ALA B N 1
ATOM 8730 C CA . ALA B 1 316 ? -11.562 -64.625 -7.789 1 95.94 316 ALA B CA 1
ATOM 8731 C C . ALA B 1 316 ? -11.336 -63.844 -6.5 1 95.94 316 ALA B C 1
ATOM 8733 O O . ALA B 1 316 ? -11.859 -64.188 -5.441 1 95.94 316 ALA B O 1
ATOM 8734 N N . LEU B 1 317 ? -10.469 -62.906 -6.574 1 95.69 317 LEU B N 1
ATOM 8735 C CA . LEU B 1 317 ? -10.492 -61.781 -5.637 1 95.69 317 LEU B CA 1
ATOM 8736 C C . LEU B 1 317 ? -11.586 -60.781 -6.012 1 95.69 317 LEU B C 1
ATOM 8738 O O . LEU B 1 317 ? -11.484 -60.094 -7.039 1 95.69 317 LEU B O 1
ATOM 8742 N N . ALA B 1 318 ? -12.562 -60.688 -5.223 1 94.5 318 ALA B N 1
ATOM 8743 C CA . ALA B 1 318 ? -13.797 -60 -5.586 1 94.5 318 ALA B CA 1
ATOM 8744 C C . ALA B 1 318 ? -13.516 -58.594 -6.059 1 94.5 318 ALA B C 1
ATOM 8746 O O . ALA B 1 318 ? -12.883 -57.781 -5.34 1 94.5 318 ALA B O 1
ATOM 8747 N N . GLY B 1 319 ? -13.984 -58.281 -7.258 1 94.62 319 GLY B N 1
ATOM 8748 C CA . GLY B 1 319 ? -13.93 -56.938 -7.793 1 94.62 319 GLY B CA 1
ATOM 8749 C C . GLY B 1 319 ? -12.539 -56.531 -8.242 1 94.62 319 GLY B C 1
ATOM 8750 O O . GLY B 1 319 ? -12.32 -55.406 -8.664 1 94.62 319 GLY B O 1
ATOM 8751 N N . ILE B 1 320 ? -11.516 -57.375 -8.172 1 95.88 320 ILE B N 1
ATOM 8752 C CA . ILE B 1 320 ? -10.141 -56.969 -8.445 1 95.88 320 ILE B CA 1
ATOM 8753 C C . ILE B 1 320 ? -9.578 -57.812 -9.594 1 95.88 320 ILE B C 1
ATOM 8755 O O . ILE B 1 320 ? -9.195 -57.281 -10.633 1 95.88 320 ILE B O 1
ATOM 8759 N N . ILE B 1 321 ? -9.562 -59.156 -9.383 1 94.81 321 ILE B N 1
ATOM 8760 C CA . ILE B 1 321 ? -9.008 -60 -10.43 1 94.81 321 ILE B CA 1
ATOM 8761 C C . ILE B 1 321 ? -9.547 -61.438 -10.305 1 94.81 321 ILE B C 1
ATOM 8763 O O . ILE B 1 321 ? -9.742 -61.938 -9.188 1 94.81 321 ILE B O 1
ATOM 8767 N N . GLY B 1 322 ? -9.844 -62.094 -11.477 1 93.62 322 GLY B N 1
ATOM 8768 C CA . GLY B 1 322 ? -10.273 -63.5 -11.516 1 93.62 322 GLY B CA 1
ATOM 8769 C C . GLY B 1 322 ? -9.125 -64.5 -11.445 1 93.62 322 GLY B C 1
ATOM 8770 O O . GLY B 1 322 ? -7.98 -64.125 -11.719 1 93.62 322 GLY B O 1
ATOM 8771 N N . SER B 1 323 ? -9.445 -65.625 -11.117 1 95.19 323 SER B N 1
ATOM 8772 C CA . SER B 1 323 ? -8.469 -66.688 -11.047 1 95.19 323 SER B CA 1
ATOM 8773 C C . SER B 1 323 ? -8.211 -67.312 -12.43 1 95.19 323 SER B C 1
ATOM 8775 O O . SER B 1 323 ? -9.125 -67.375 -13.258 1 95.19 323 SER B O 1
ATOM 8777 N N . ASN B 1 324 ? -7.043 -67.75 -12.633 1 93.5 324 ASN B N 1
ATOM 8778 C CA . ASN B 1 324 ? -6.695 -68.5 -13.859 1 93.5 324 ASN B CA 1
ATOM 8779 C C . ASN B 1 324 ? -7.398 -69.812 -13.953 1 93.5 324 ASN B C 1
ATOM 8781 O O . ASN B 1 324 ? -7.668 -70.312 -15.047 1 93.5 324 ASN B O 1
ATOM 8785 N N . ASP B 1 325 ? -7.812 -70.375 -12.883 1 92.38 325 ASP B N 1
ATOM 8786 C CA . ASP B 1 325 ? -8.359 -71.75 -12.789 1 92.38 325 ASP B CA 1
ATOM 8787 C C . ASP B 1 325 ? -9.805 -71.75 -13.281 1 92.38 325 ASP B C 1
ATOM 8789 O O . ASP B 1 325 ? -10.305 -72.812 -13.648 1 92.38 325 ASP B O 1
ATOM 8793 N N . SER B 1 326 ? -10.375 -70.688 -13.273 1 92.19 326 SER B N 1
ATOM 8794 C CA . SER B 1 326 ? -11.789 -70.688 -13.641 1 92.19 326 SER B CA 1
ATOM 8795 C C . SER B 1 326 ? -12.023 -69.875 -14.898 1 92.19 326 SER B C 1
ATOM 8797 O O . SER B 1 326 ? -13.164 -69.5 -15.234 1 92.19 326 SER B O 1
ATOM 8799 N N . LYS B 1 327 ? -11.039 -69.5 -15.609 1 91.81 327 LYS B N 1
ATOM 8800 C CA . LYS B 1 327 ? -11.133 -68.625 -16.75 1 91.81 327 LYS B CA 1
ATOM 8801 C C . LYS B 1 327 ? -11.828 -69.25 -17.938 1 91.81 327 LYS B C 1
ATOM 8803 O O . LYS B 1 327 ? -11.758 -70.5 -18.094 1 91.81 327 LYS B O 1
ATOM 8808 N N . ILE B 1 328 ? -12.445 -68.438 -18.688 1 90.5 328 ILE B N 1
ATOM 8809 C CA . ILE B 1 328 ? -13.062 -68.875 -19.938 1 90.5 328 ILE B CA 1
ATOM 8810 C C . ILE B 1 328 ? -11.977 -69.125 -20.984 1 90.5 328 ILE B C 1
ATOM 8812 O O . ILE B 1 328 ? -11.016 -68.375 -21.094 1 90.5 328 ILE B O 1
ATOM 8816 N N . ASP B 1 329 ? -12.039 -70.188 -21.625 1 85.62 329 ASP B N 1
ATOM 8817 C CA . ASP B 1 329 ? -11.094 -70.562 -22.703 1 85.62 329 ASP B CA 1
ATOM 8818 C C . ASP B 1 329 ? -11.828 -70.938 -23.984 1 85.62 329 ASP B C 1
ATOM 8820 O O . ASP B 1 329 ? -13.047 -70.812 -24.062 1 85.62 329 ASP B O 1
ATOM 8824 N N . ALA B 1 330 ? -11.148 -71.375 -24.969 1 83.06 330 ALA B N 1
ATOM 8825 C CA . ALA B 1 330 ? -11.688 -71.625 -26.297 1 83.06 330 ALA B CA 1
ATOM 8826 C C . ALA B 1 330 ? -12.672 -72.812 -26.281 1 83.06 330 ALA B C 1
ATOM 8828 O O . ALA B 1 330 ? -13.516 -72.938 -27.172 1 83.06 330 ALA B O 1
ATOM 8829 N N . THR B 1 331 ? -12.602 -73.625 -25.25 1 88.69 331 THR B N 1
ATOM 8830 C CA . THR B 1 331 ? -13.43 -74.812 -25.203 1 88.69 331 THR B CA 1
ATOM 8831 C C . THR B 1 331 ? -14.672 -74.562 -24.359 1 88.69 331 THR B C 1
ATOM 8833 O O . THR B 1 331 ? -15.562 -75.438 -24.297 1 88.69 331 THR B O 1
ATOM 8836 N N . SER B 1 332 ? -14.703 -73.5 -23.766 1 91.38 332 SER B N 1
ATOM 8837 C CA . SER B 1 332 ? -15.828 -73.188 -22.891 1 91.38 332 SER B CA 1
ATOM 8838 C C . SER B 1 332 ? -17.125 -73.062 -23.672 1 91.38 332 SER B C 1
ATOM 8840 O O . SER B 1 332 ? -17.156 -72.375 -24.703 1 91.38 332 SER B O 1
ATOM 8842 N N . THR B 1 333 ? -18.266 -73.688 -23.203 1 90.56 333 THR B N 1
ATOM 8843 C CA . THR B 1 333 ? -19.562 -73.562 -23.875 1 90.56 333 THR B CA 1
ATOM 8844 C C . THR B 1 333 ? -20.594 -72.875 -22.984 1 90.56 333 THR B C 1
ATOM 8846 O O . THR B 1 333 ? -21.562 -72.312 -23.469 1 90.56 333 THR B O 1
ATOM 8849 N N . THR B 1 334 ? -20.438 -73.125 -21.672 1 90.94 334 THR B N 1
ATOM 8850 C CA . THR B 1 334 ? -21.328 -72.5 -20.703 1 90.94 334 THR B CA 1
ATOM 8851 C C . THR B 1 334 ? -20.547 -71.625 -19.719 1 90.94 334 THR B C 1
ATOM 8853 O O . THR B 1 334 ? -19.469 -72 -19.266 1 90.94 334 THR B O 1
ATOM 8856 N N . ALA B 1 335 ? -21.125 -70.438 -19.516 1 92.19 335 ALA B N 1
ATOM 8857 C CA . ALA B 1 335 ? -20.438 -69.5 -18.625 1 92.19 335 ALA B CA 1
ATOM 8858 C C . ALA B 1 335 ? -21.375 -69 -17.531 1 92.19 335 ALA B C 1
ATOM 8860 O O . ALA B 1 335 ? -22.594 -68.875 -17.75 1 92.19 335 ALA B O 1
ATOM 8861 N N . TYR B 1 336 ? -20.859 -68.688 -16.312 1 91.38 336 TYR B N 1
ATOM 8862 C CA . TYR B 1 336 ? -21.5 -67.938 -15.266 1 91.38 336 TYR B CA 1
ATOM 8863 C C . TYR B 1 336 ? -21 -66.5 -15.258 1 91.38 336 TYR B C 1
ATOM 8865 O O . TYR B 1 336 ? -19.812 -66.25 -15.031 1 91.38 336 TYR B O 1
ATOM 8873 N N . ILE B 1 337 ? -21.891 -65.562 -15.523 1 92.94 337 ILE B N 1
ATOM 8874 C CA . ILE B 1 337 ? -21.5 -64.125 -15.531 1 92.94 337 ILE B CA 1
ATOM 8875 C C . ILE B 1 337 ? -21.875 -63.5 -14.195 1 92.94 337 ILE B C 1
ATOM 8877 O O . ILE B 1 337 ? -23.031 -63.594 -13.766 1 92.94 337 ILE B O 1
ATOM 8881 N N . GLU B 1 338 ? -20.891 -62.906 -13.617 1 93.06 338 GLU B N 1
ATOM 8882 C CA . GLU B 1 338 ? -21.078 -62.219 -12.352 1 93.06 338 GLU B CA 1
ATOM 8883 C C . GLU B 1 338 ? -21.312 -60.719 -12.562 1 93.06 338 GLU B C 1
ATOM 8885 O O . GLU B 1 338 ? -20.562 -60.062 -13.289 1 93.06 338 GLU B O 1
ATOM 8890 N N . CYS B 1 339 ? -22.344 -60.188 -12.031 1 93.75 339 CYS B N 1
ATOM 8891 C CA . CYS B 1 339 ? -22.641 -58.75 -11.883 1 93.75 339 CYS B CA 1
ATOM 8892 C C . CYS B 1 339 ? -22.844 -58.375 -10.422 1 93.75 339 CYS B C 1
ATOM 8894 O O . CYS B 1 339 ? -23.875 -58.719 -9.828 1 93.75 339 CYS B O 1
ATOM 8896 N N . ALA B 1 340 ? -21.812 -57.656 -9.883 1 93.56 340 ALA B N 1
ATOM 8897 C CA . ALA B 1 340 ? -21.844 -57.469 -8.438 1 93.56 340 ALA B CA 1
ATOM 8898 C C . ALA B 1 340 ? -21.469 -56.031 -8.055 1 93.56 340 ALA B C 1
ATOM 8900 O O . ALA B 1 340 ? -21.156 -55.219 -8.93 1 93.56 340 ALA B O 1
ATOM 8901 N N . ASN B 1 341 ? -21.719 -55.719 -6.793 1 93.62 341 ASN B N 1
ATOM 8902 C CA . ASN B 1 341 ? -21.344 -54.5 -6.121 1 93.62 341 ASN B CA 1
ATOM 8903 C C . ASN B 1 341 ? -20.75 -54.75 -4.742 1 93.62 341 ASN B C 1
ATOM 8905 O O . ASN B 1 341 ? -21.328 -55.5 -3.941 1 93.62 341 ASN B O 1
ATOM 8909 N N . PHE B 1 342 ? -19.578 -54.219 -4.547 1 95 342 PHE B N 1
ATOM 8910 C CA . PHE B 1 342 ? -18.844 -54.5 -3.314 1 95 342 PHE B CA 1
ATOM 8911 C C . PHE B 1 342 ? -18.562 -53.219 -2.543 1 95 342 PHE B C 1
ATOM 8913 O O . PHE B 1 342 ? -18.844 -52.125 -3.033 1 95 342 PHE B O 1
ATOM 8920 N N . ASN B 1 343 ? -18.094 -53.344 -1.352 1 94.44 343 ASN B N 1
ATOM 8921 C CA . ASN B 1 343 ? -17.625 -52.219 -0.56 1 94.44 343 ASN B CA 1
ATOM 8922 C C . ASN B 1 343 ? -16.391 -51.562 -1.175 1 94.44 343 ASN B C 1
ATOM 8924 O O . ASN B 1 343 ? -15.312 -52.156 -1.172 1 94.44 343 ASN B O 1
ATOM 8928 N N . PRO B 1 344 ? -16.562 -50.375 -1.624 1 94.56 344 PRO B N 1
ATOM 8929 C CA . PRO B 1 344 ? -15.477 -49.781 -2.389 1 94.56 344 PRO B CA 1
ATOM 8930 C C . PRO B 1 344 ? -14.219 -49.562 -1.555 1 94.56 344 PRO B C 1
ATOM 8932 O O . PRO B 1 344 ? -13.102 -49.688 -2.072 1 94.56 344 PRO B O 1
ATOM 8935 N N . MET B 1 345 ? -14.375 -49.312 -0.299 1 94.44 345 MET B N 1
ATOM 8936 C CA . MET B 1 345 ? -13.219 -49.062 0.558 1 94.44 345 MET B CA 1
ATOM 8937 C C . MET B 1 345 ? -12.375 -50.312 0.717 1 94.44 345 MET B C 1
ATOM 8939 O O . MET B 1 345 ? -11.141 -50.25 0.668 1 94.44 345 MET B O 1
ATOM 8943 N N . LEU B 1 346 ? -13.023 -51.344 0.889 1 95.12 346 LEU B N 1
ATOM 8944 C CA . LEU B 1 346 ? -12.328 -52.625 1.042 1 95.12 346 LEU B CA 1
ATOM 8945 C C . LEU B 1 346 ? -11.578 -53 -0.237 1 95.12 346 LEU B C 1
ATOM 8947 O O . LEU B 1 346 ? -10.422 -53.438 -0.187 1 95.12 346 LEU B O 1
ATOM 8951 N N . ILE B 1 347 ? -12.211 -52.781 -1.336 1 95.81 347 ILE B N 1
ATOM 8952 C CA . ILE B 1 347 ? -11.609 -53.094 -2.627 1 95.81 347 ILE B CA 1
ATOM 8953 C C . ILE B 1 347 ? -10.398 -52.188 -2.865 1 95.81 347 ILE B C 1
ATOM 8955 O O . ILE B 1 347 ? -9.336 -52.656 -3.279 1 95.81 347 ILE B O 1
ATOM 8959 N N . ALA B 1 348 ? -10.594 -50.969 -2.584 1 95.19 348 ALA B N 1
ATOM 8960 C CA . ALA B 1 348 ? -9.516 -50 -2.768 1 95.19 348 ALA B CA 1
ATOM 8961 C C . ALA B 1 348 ? -8.297 -50.344 -1.925 1 95.19 348 ALA B C 1
ATOM 8963 O O . ALA B 1 348 ? -7.164 -50.344 -2.416 1 95.19 348 ALA B O 1
ATOM 8964 N N . ASN B 1 349 ? -8.539 -50.688 -0.703 1 94.94 349 ASN B N 1
ATOM 8965 C CA . ASN B 1 349 ? -7.461 -51.031 0.214 1 94.94 349 ASN B CA 1
ATOM 8966 C C . ASN B 1 349 ? -6.719 -52.281 -0.246 1 94.94 349 ASN B C 1
ATOM 8968 O O . ASN B 1 349 ? -5.488 -52.312 -0.238 1 94.94 349 ASN B O 1
ATOM 8972 N N . THR B 1 350 ? -7.449 -53.281 -0.663 1 95.56 350 THR B N 1
ATOM 8973 C CA . THR B 1 350 ? -6.852 -54.531 -1.126 1 95.56 350 THR B CA 1
ATOM 8974 C C . THR B 1 350 ? -6.062 -54.312 -2.412 1 95.56 350 THR B C 1
ATOM 8976 O O . THR B 1 350 ? -4.934 -54.781 -2.545 1 95.56 350 THR B O 1
ATOM 8979 N N . ALA B 1 351 ? -6.617 -53.625 -3.33 1 95.12 351 ALA B N 1
ATOM 8980 C CA . ALA B 1 351 ? -5.953 -53.312 -4.598 1 95.12 351 ALA B CA 1
ATOM 8981 C C . ALA B 1 351 ? -4.664 -52.531 -4.375 1 95.12 351 ALA B C 1
ATOM 8983 O O . ALA B 1 351 ? -3.641 -52.844 -5 1 95.12 351 ALA B O 1
ATOM 8984 N N . ARG B 1 352 ? -4.734 -51.594 -3.527 1 92.81 352 ARG B N 1
ATOM 8985 C CA . ARG B 1 352 ? -3.562 -50.781 -3.211 1 92.81 352 ARG B CA 1
ATOM 8986 C C . ARG B 1 352 ? -2.465 -51.625 -2.58 1 92.81 352 ARG B C 1
ATOM 8988 O O . ARG B 1 352 ? -1.298 -51.531 -2.967 1 92.81 352 ARG B O 1
ATOM 8995 N N . ARG B 1 353 ? -2.834 -52.469 -1.629 1 93.5 353 ARG B N 1
ATOM 8996 C CA . ARG B 1 353 ? -1.886 -53.344 -0.945 1 93.5 353 ARG B CA 1
ATOM 8997 C C . ARG B 1 353 ? -1.194 -54.281 -1.931 1 93.5 353 ARG B C 1
ATOM 8999 O O . ARG B 1 353 ? 0.017 -54.469 -1.849 1 93.5 353 ARG B O 1
ATOM 9006 N N . LEU B 1 354 ? -1.933 -54.75 -2.885 1 94 354 LEU B N 1
ATOM 9007 C CA . LEU B 1 354 ? -1.416 -55.719 -3.836 1 94 354 LEU B CA 1
ATOM 9008 C C . LEU B 1 354 ? -0.845 -55.031 -5.07 1 94 354 LEU B C 1
ATOM 9010 O O . LEU B 1 354 ? -0.301 -55.688 -5.961 1 94 354 LEU B O 1
ATOM 9014 N N . LYS B 1 355 ? -1.031 -53.719 -5.176 1 90.88 355 LYS B N 1
ATOM 9015 C CA . LYS B 1 355 ? -0.553 -52.875 -6.281 1 90.88 355 LYS B CA 1
ATOM 9016 C C . LYS B 1 355 ? -1.139 -53.344 -7.609 1 90.88 355 LYS B C 1
ATOM 9018 O O . LYS B 1 355 ? -0.411 -53.5 -8.594 1 90.88 355 LYS B O 1
ATOM 9023 N N . ILE B 1 356 ? -2.465 -53.688 -7.605 1 91.25 356 ILE B N 1
ATOM 9024 C CA . ILE B 1 356 ? -3.182 -54.094 -8.812 1 91.25 356 ILE B CA 1
ATOM 9025 C C . ILE B 1 356 ? -4.016 -52.938 -9.328 1 91.25 356 ILE B C 1
ATOM 9027 O O . ILE B 1 356 ? -4.785 -52.344 -8.57 1 91.25 356 ILE B O 1
ATOM 9031 N N . ASN B 1 357 ? -3.75 -52.625 -10.5 1 88.12 357 ASN B N 1
ATOM 9032 C CA . ASN B 1 357 ? -4.488 -51.531 -11.094 1 88.12 357 ASN B CA 1
ATOM 9033 C C . ASN B 1 357 ? -5.27 -51.969 -12.328 1 88.12 357 ASN B C 1
ATOM 9035 O O . ASN B 1 357 ? -5.086 -51.406 -13.422 1 88.12 357 ASN B O 1
ATOM 9039 N N . THR B 1 358 ? -6.145 -52.875 -12.125 1 87.38 358 THR B N 1
ATOM 9040 C CA . THR B 1 358 ? -7.004 -53.281 -13.227 1 87.38 358 THR B CA 1
ATOM 9041 C C . THR B 1 358 ? -8.172 -52.312 -13.391 1 87.38 358 THR B C 1
ATOM 9043 O O . THR B 1 358 ? -8.477 -51.531 -12.484 1 87.38 358 THR B O 1
ATOM 9046 N N . ALA B 1 359 ? -8.781 -52.375 -14.516 1 88.25 359 ALA B N 1
ATOM 9047 C CA . ALA B 1 359 ? -9.938 -51.5 -14.766 1 88.25 359 ALA B CA 1
ATOM 9048 C C . ALA B 1 359 ? -11.055 -51.812 -13.766 1 88.25 359 ALA B C 1
ATOM 9050 O O . ALA B 1 359 ? -11.719 -50.875 -13.289 1 88.25 359 ALA B O 1
ATOM 9051 N N . ALA B 1 360 ? -11.203 -53.031 -13.492 1 91.69 360 ALA B N 1
ATOM 9052 C CA . ALA B 1 360 ? -12.234 -53.438 -12.539 1 91.69 360 ALA B CA 1
ATOM 9053 C C . ALA B 1 360 ? -11.922 -52.906 -11.141 1 91.69 360 ALA B C 1
ATOM 9055 O O . ALA B 1 360 ? -12.789 -52.344 -10.477 1 91.69 360 ALA B O 1
ATOM 9056 N N . ALA B 1 361 ? -10.703 -53.125 -10.773 1 93.69 361 ALA B N 1
ATOM 9057 C CA . ALA B 1 361 ? -10.297 -52.656 -9.445 1 93.69 361 ALA B CA 1
ATOM 9058 C C . ALA B 1 361 ? -10.469 -51.156 -9.32 1 93.69 361 ALA B C 1
ATOM 9060 O O . ALA B 1 361 ? -10.945 -50.656 -8.297 1 93.69 361 ALA B O 1
ATOM 9061 N N . MET B 1 362 ? -10.148 -50.469 -10.336 1 92.12 362 MET B N 1
ATOM 9062 C CA . MET B 1 362 ? -10.25 -49.031 -10.328 1 92.12 362 MET B CA 1
ATOM 9063 C C . MET B 1 362 ? -11.703 -48.562 -10.188 1 92.12 362 MET B C 1
ATOM 9065 O O . MET B 1 362 ? -12 -47.625 -9.461 1 92.12 362 MET B O 1
ATOM 9069 N N . ARG B 1 363 ? -12.531 -49.25 -10.844 1 93.5 363 ARG B N 1
ATOM 9070 C CA . ARG B 1 363 ? -13.953 -48.906 -10.828 1 93.5 363 ARG B CA 1
ATOM 9071 C C . ARG B 1 363 ? -14.586 -49.281 -9.492 1 93.5 363 ARG B C 1
ATOM 9073 O O . ARG B 1 363 ? -15.328 -48.469 -8.906 1 93.5 363 ARG B O 1
ATOM 9080 N N . PHE B 1 364 ? -14.227 -50.406 -8.984 1 95.62 364 PHE B N 1
ATOM 9081 C CA . PHE B 1 364 ? -14.875 -50.906 -7.773 1 95.62 364 PHE B CA 1
ATOM 9082 C C . PHE B 1 364 ? -14.273 -50.25 -6.535 1 95.62 364 PHE B C 1
ATOM 9084 O O . PHE B 1 364 ? -14.828 -50.375 -5.438 1 95.62 364 PHE B O 1
ATOM 9091 N N . SER B 1 365 ? -13.164 -49.594 -6.746 1 95.25 365 SER B N 1
ATOM 9092 C CA . SER B 1 365 ? -12.547 -48.875 -5.637 1 95.25 365 SER B CA 1
ATOM 9093 C C . SER B 1 365 ? -13.297 -47.594 -5.324 1 95.25 365 SER B C 1
ATOM 9095 O O . SER B 1 365 ? -13.016 -46.906 -4.324 1 95.25 365 SER B O 1
ATOM 9097 N N . LYS B 1 366 ? -14.211 -47.188 -6.141 1 93.94 366 LYS B N 1
ATOM 9098 C CA . LYS B 1 366 ? -15.07 -46.031 -5.973 1 93.94 366 LYS B CA 1
ATOM 9099 C C . LYS B 1 366 ? -16.531 -46.438 -5.828 1 93.94 366 LYS B C 1
ATOM 9101 O O . LYS B 1 366 ? -16.938 -47.5 -6.297 1 93.94 366 LYS B O 1
ATOM 9106 N N . PRO B 1 367 ? -17.25 -45.562 -5.18 1 91.5 367 PRO B N 1
ATOM 9107 C CA . PRO B 1 367 ? -18.625 -46 -4.895 1 91.5 367 PRO B CA 1
ATOM 9108 C C . PRO B 1 367 ? -19.484 -46.094 -6.152 1 91.5 367 PRO B C 1
ATOM 9110 O O . PRO B 1 367 ? -19.375 -45.281 -7.059 1 91.5 367 PRO B O 1
ATOM 9113 N N . LEU B 1 368 ? -20.25 -47.188 -6.273 1 92.31 368 LEU B N 1
ATOM 9114 C CA . LEU B 1 368 ? -21.312 -47.438 -7.246 1 92.31 368 LEU B CA 1
ATOM 9115 C C . LEU B 1 368 ? -22.594 -47.844 -6.551 1 92.31 368 LEU B C 1
ATOM 9117 O O . LEU B 1 368 ? -22.578 -48.594 -5.586 1 92.31 368 LEU B O 1
ATOM 9121 N N . THR B 1 369 ? -23.719 -47.344 -6.996 1 92.06 369 THR B N 1
ATOM 9122 C CA . THR B 1 369 ? -24.969 -47.688 -6.344 1 92.06 369 THR B CA 1
ATOM 9123 C C . THR B 1 369 ? -25.516 -49.031 -6.879 1 92.06 369 THR B C 1
ATOM 9125 O O . THR B 1 369 ? -25.141 -49.438 -7.977 1 92.06 369 THR B O 1
ATOM 9128 N N . ASN B 1 370 ? -26.375 -49.562 -6.105 1 91.38 370 ASN B N 1
ATOM 9129 C CA . ASN B 1 370 ? -27.016 -50.812 -6.523 1 91.38 370 ASN B CA 1
ATOM 9130 C C . ASN B 1 370 ? -27.906 -50.594 -7.738 1 91.38 370 ASN B C 1
ATOM 9132 O O . ASN B 1 370 ? -28.172 -51.531 -8.492 1 91.38 370 ASN B O 1
ATOM 9136 N N . TYR B 1 371 ? -28.344 -49.406 -7.852 1 91.44 371 TYR B N 1
ATOM 9137 C CA . TYR B 1 371 ? -29.156 -49.094 -9.023 1 91.44 371 TYR B CA 1
ATOM 9138 C C . TYR B 1 371 ? -28.375 -49.312 -10.305 1 91.44 371 TYR B C 1
ATOM 9140 O O . TYR B 1 371 ? -28.891 -49.906 -11.273 1 91.44 371 TYR B O 1
ATOM 9148 N N . VAL B 1 372 ? -27.156 -48.906 -10.312 1 94.19 372 VAL B N 1
ATOM 9149 C CA . VAL B 1 372 ? -26.281 -49.094 -11.469 1 94.19 372 VAL B CA 1
ATOM 9150 C C . VAL B 1 372 ? -26.078 -50.562 -11.734 1 94.19 372 VAL B C 1
ATOM 9152 O O . VAL B 1 372 ? -26.141 -51.031 -12.883 1 94.19 372 VAL B O 1
ATOM 9155 N N . THR B 1 373 ? -25.922 -51.312 -10.703 1 93.25 373 THR B N 1
ATOM 9156 C CA . THR B 1 373 ? -25.734 -52.781 -10.82 1 93.25 373 THR B CA 1
ATOM 9157 C C . THR B 1 373 ? -27 -53.438 -11.375 1 93.25 373 THR B C 1
ATOM 9159 O O . THR B 1 373 ? -26.922 -54.312 -12.242 1 93.25 373 THR B O 1
ATOM 9162 N N . LYS B 1 374 ? -28.094 -52.969 -10.945 1 91.19 374 LYS B N 1
ATOM 9163 C CA . LYS B 1 374 ? -29.375 -53.5 -11.43 1 91.19 374 LYS B CA 1
ATOM 9164 C C . LYS B 1 374 ? -29.562 -53.188 -12.914 1 91.19 374 LYS B C 1
ATOM 9166 O O . LYS B 1 374 ? -30 -54.062 -13.672 1 91.19 374 LYS B O 1
ATOM 9171 N N . VAL B 1 375 ? -29.266 -52.031 -13.258 1 93.44 375 VAL B N 1
ATOM 9172 C CA . VAL B 1 375 ? -29.359 -51.656 -14.664 1 93.44 375 VAL B CA 1
ATOM 9173 C C . VAL B 1 375 ? -28.453 -52.562 -15.508 1 93.44 375 VAL B C 1
ATOM 9175 O O . VAL B 1 375 ? -28.859 -53 -16.578 1 93.44 375 VAL B O 1
ATOM 9178 N N . THR B 1 376 ? -27.297 -52.844 -15.008 1 94.5 376 THR B N 1
ATOM 9179 C CA . THR B 1 376 ? -26.344 -53.688 -15.719 1 94.5 376 THR B CA 1
ATOM 9180 C C . THR B 1 376 ? -26.875 -55.094 -15.852 1 94.5 376 THR B C 1
ATOM 9182 O O . THR B 1 376 ? -26.797 -55.688 -16.922 1 94.5 376 THR B O 1
ATOM 9185 N N . LEU B 1 377 ? -27.453 -55.594 -14.82 1 90.75 377 LEU B N 1
ATOM 9186 C CA . LEU B 1 377 ? -28.031 -56.906 -14.836 1 90.75 377 LEU B CA 1
ATOM 9187 C C . LEU B 1 377 ? -29.172 -57 -15.867 1 90.75 377 LEU B C 1
ATOM 9189 O O . LEU B 1 377 ? -29.266 -57.969 -16.609 1 90.75 377 LEU B O 1
ATOM 9193 N N . LYS B 1 378 ? -29.922 -56.031 -15.875 1 89.62 378 LYS B N 1
ATOM 9194 C CA . LYS B 1 378 ? -31 -55.969 -16.844 1 89.62 378 LYS B CA 1
ATOM 9195 C C . LYS B 1 378 ? -30.469 -56.031 -18.281 1 89.62 378 LYS B C 1
ATOM 9197 O O . LYS B 1 378 ? -30.969 -56.781 -19.109 1 89.62 378 LYS B O 1
ATOM 9202 N N . LYS B 1 379 ? -29.5 -55.25 -18.516 1 91.88 379 LYS B N 1
ATOM 9203 C CA . LYS B 1 379 ? -28.922 -55.188 -19.859 1 91.88 379 LYS B CA 1
ATOM 9204 C C . LYS B 1 379 ? -28.25 -56.531 -20.203 1 91.88 379 LYS B C 1
ATOM 9206 O O . LYS B 1 379 ? -28.266 -56.938 -21.359 1 91.88 379 LYS B O 1
ATOM 9211 N N . LEU B 1 380 ? -27.641 -57.125 -19.234 1 90 380 LEU B N 1
ATOM 9212 C CA . LEU B 1 380 ? -27.031 -58.438 -19.422 1 90 380 LEU B CA 1
ATOM 9213 C C . LEU B 1 380 ? -28.062 -59.469 -19.859 1 90 380 LEU B C 1
ATOM 9215 O O . LEU B 1 380 ? -27.828 -60.188 -20.812 1 90 380 LEU B O 1
ATOM 9219 N N . LEU B 1 381 ? -29.109 -59.469 -19.219 1 86.56 381 LEU B N 1
ATOM 9220 C CA . LEU B 1 381 ? -30.188 -60.375 -19.531 1 86.56 381 LEU B CA 1
ATOM 9221 C C . LEU B 1 381 ? -30.75 -60.125 -20.922 1 86.56 381 LEU B C 1
ATOM 9223 O O . LEU B 1 381 ? -31.047 -61.062 -21.656 1 86.56 381 LEU B O 1
ATOM 9227 N N . ALA B 1 382 ? -30.859 -58.906 -21.203 1 86 382 ALA B N 1
ATOM 9228 C CA . ALA B 1 382 ? -31.359 -58.531 -22.531 1 86 382 ALA B CA 1
ATOM 9229 C C . ALA B 1 382 ? -30.375 -58.969 -23.625 1 86 382 ALA B C 1
ATOM 9231 O O . ALA B 1 382 ? -30.781 -59.375 -24.703 1 86 382 ALA B O 1
ATOM 9232 N N . ASN B 1 383 ? -29.125 -58.844 -23.328 1 86.31 383 ASN B N 1
ATOM 9233 C CA . ASN B 1 383 ? -28.078 -59.125 -24.312 1 86.31 383 ASN B CA 1
ATOM 9234 C C . ASN B 1 383 ? -27.969 -60.625 -24.578 1 86.31 383 ASN B C 1
ATOM 9236 O O . ASN B 1 383 ? -27.766 -61.062 -25.719 1 86.31 383 ASN B O 1
ATOM 9240 N N . PHE B 1 384 ? -28.141 -61.5 -23.562 1 81.12 384 PHE B N 1
ATOM 9241 C CA . PHE B 1 384 ? -27.906 -62.906 -23.734 1 81.12 384 PHE B CA 1
ATOM 9242 C C . PHE B 1 384 ? -29.234 -63.688 -23.781 1 81.12 384 PHE B C 1
ATOM 9244 O O . PHE B 1 384 ? -29.25 -64.875 -24 1 81.12 384 PHE B O 1
ATOM 9251 N N . LYS B 1 385 ? -30.375 -62.938 -23.812 1 69.06 385 LYS B N 1
ATOM 9252 C CA . LYS B 1 385 ? -31.734 -63.375 -24.094 1 69.06 385 LYS B CA 1
ATOM 9253 C C . LYS B 1 385 ? -32.094 -64.625 -23.266 1 69.06 385 LYS B C 1
ATOM 9255 O O . LYS B 1 385 ? -31.922 -64.625 -22.047 1 69.06 385 LYS B O 1
ATOM 9260 N N . SER B 1 386 ? -32.594 -65.812 -24.078 1 58.53 386 SER B N 1
ATOM 9261 C CA . SER B 1 386 ? -33.219 -67 -23.562 1 58.53 386 SER B CA 1
ATOM 9262 C C . SER B 1 386 ? -32.219 -67.938 -22.875 1 58.53 386 SER B C 1
ATOM 9264 O O . SER B 1 386 ? -32.562 -68.75 -22.078 1 58.53 386 SER B O 1
ATOM 9266 N N . ASP B 1 387 ? -31 -67.562 -22.969 1 58.94 387 ASP B N 1
ATOM 9267 C CA . ASP B 1 387 ? -29.984 -68.5 -22.484 1 58.94 387 ASP B CA 1
ATOM 9268 C C . ASP B 1 387 ? -29.531 -68.125 -21.062 1 58.94 387 ASP B C 1
ATOM 9270 O O . ASP B 1 387 ? -28.703 -68.812 -20.469 1 58.94 387 ASP B O 1
ATOM 9274 N N . ALA B 1 388 ? -30.203 -67 -20.531 1 56.66 388 ALA B N 1
ATOM 9275 C CA . ALA B 1 388 ? -29.688 -66.562 -19.25 1 56.66 388 ALA B CA 1
ATOM 9276 C C . ALA B 1 388 ? -30.625 -66.875 -18.109 1 56.66 388 ALA B C 1
ATOM 9278 O O . ALA B 1 388 ? -31.844 -66.688 -18.219 1 56.66 388 ALA B O 1
ATOM 9279 N N . LYS B 1 389 ? -30.172 -67.625 -17.062 1 56.91 389 LYS B N 1
ATOM 9280 C CA . LYS B 1 389 ? -30.859 -67.875 -15.805 1 56.91 389 LYS B CA 1
ATOM 9281 C C . LYS B 1 389 ? -30.234 -67.062 -14.68 1 56.91 389 LYS B C 1
ATOM 9283 O O . LYS B 1 389 ? -29.016 -66.938 -14.594 1 56.91 389 LYS B O 1
ATOM 9288 N N . LEU B 1 390 ? -31.125 -66.25 -13.797 1 61.25 390 LEU B N 1
ATOM 9289 C CA . LEU B 1 390 ? -30.656 -65.25 -12.875 1 61.25 390 LEU B CA 1
ATOM 9290 C C . LEU B 1 390 ? -30.812 -65.688 -11.43 1 61.25 390 LEU B C 1
ATOM 9292 O O . LEU B 1 390 ? -31.828 -66.312 -11.07 1 61.25 390 LEU B O 1
ATOM 9296 N N . ILE B 1 391 ? -29.656 -65.625 -10.688 1 60.81 391 ILE B N 1
ATOM 9297 C CA . ILE B 1 391 ? -29.75 -65.562 -9.227 1 60.81 391 ILE B CA 1
ATOM 9298 C C . ILE B 1 391 ? -29.203 -64.25 -8.734 1 60.81 391 ILE B C 1
ATOM 9300 O O . ILE B 1 391 ? -28.156 -63.781 -9.195 1 60.81 391 ILE B O 1
ATOM 9304 N N . TYR B 1 392 ? -30.047 -63.344 -8.039 1 65 392 TYR B N 1
ATOM 9305 C CA . TYR B 1 392 ? -29.453 -62.094 -7.598 1 65 392 TYR B CA 1
ATOM 9306 C C . TYR B 1 392 ? -29.797 -61.812 -6.145 1 65 392 TYR B C 1
ATOM 9308 O O . TYR B 1 392 ? -30.781 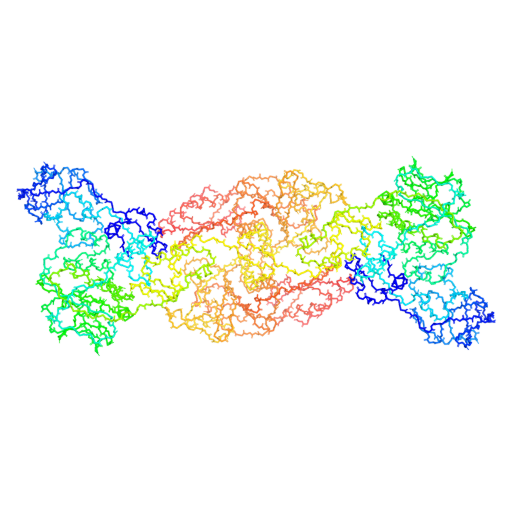-62.312 -5.621 1 65 392 TYR B O 1
ATOM 9316 N N . TYR B 1 393 ? -28.859 -61.344 -5.398 1 71 393 TYR B N 1
ATOM 9317 C CA . TYR B 1 393 ? -28.938 -60.75 -4.082 1 71 393 TYR B CA 1
ATOM 9318 C C . TYR B 1 393 ? -28.688 -59.25 -4.164 1 71 393 TYR B C 1
ATOM 9320 O O . TYR B 1 393 ? -27.75 -58.781 -4.828 1 71 393 TYR B O 1
ATOM 9328 N N . PHE B 1 394 ? -29.812 -58.438 -3.721 1 70.44 394 PHE B N 1
ATOM 9329 C CA . PHE B 1 394 ? -29.594 -56.969 -3.604 1 70.44 394 PHE B CA 1
ATOM 9330 C C . PHE B 1 394 ? -29.828 -56.531 -2.168 1 70.44 394 PHE B C 1
ATOM 9332 O O . PHE B 1 394 ? -30.844 -56.844 -1.562 1 70.44 394 PHE B O 1
ATOM 9339 N N . LYS B 1 395 ? -28.75 -55.938 -1.598 1 71.06 395 LYS B N 1
ATOM 9340 C CA . LYS B 1 395 ? -29.016 -55.188 -0.357 1 71.06 395 LYS B CA 1
ATOM 9341 C C . LYS B 1 395 ? -29.969 -54.031 -0.591 1 71.06 395 LYS B C 1
ATOM 9343 O O . LYS B 1 395 ? -29.938 -53.406 -1.647 1 71.06 395 LYS B O 1
ATOM 9348 N N . HIS B 1 396 ? -30.969 -53.906 0.246 1 63.38 396 HIS B N 1
ATOM 9349 C CA . HIS B 1 396 ? -31.953 -52.844 0.12 1 63.38 396 HIS B CA 1
ATOM 9350 C C . HIS B 1 396 ? -31.297 -51.469 0.213 1 63.38 396 HIS B C 1
ATOM 9352 O O . HIS B 1 396 ? -30.516 -51.219 1.133 1 63.38 396 HIS B O 1
ATOM 9358 N N . SER B 1 397 ? -31.25 -50.781 -0.955 1 64.75 397 SER B N 1
ATOM 9359 C CA . SER B 1 397 ? -30.656 -49.438 -0.955 1 64.75 397 SER B CA 1
ATOM 9360 C C . SER B 1 397 ? -31.688 -48.375 -0.593 1 64.75 397 SER B C 1
ATOM 9362 O O . SER B 1 397 ? -32.812 -48.406 -1.066 1 64.75 397 SER B O 1
ATOM 9364 N N . VAL B 1 398 ? -31.422 -47.656 0.499 1 64.56 398 VAL B N 1
ATOM 9365 C CA . VAL B 1 398 ? -32.312 -46.562 0.914 1 64.56 398 VAL B CA 1
ATOM 9366 C C . VAL B 1 398 ? -31.953 -45.312 0.132 1 64.56 398 VAL B C 1
ATOM 9368 O O . VAL B 1 398 ? -30.766 -44.969 -0.022 1 64.56 398 VAL B O 1
ATOM 9371 N N . HIS B 1 399 ? -32.969 -44.812 -0.543 1 75.88 399 HIS B N 1
ATOM 9372 C CA . HIS B 1 399 ? -32.812 -43.5 -1.153 1 75.88 399 HIS B CA 1
ATOM 9373 C C . HIS B 1 399 ? -32.5 -42.438 -0.104 1 75.88 399 HIS B C 1
ATOM 9375 O O . HIS B 1 399 ? -33.031 -42.5 1.019 1 75.88 399 HIS B O 1
ATOM 9381 N N . ASN B 1 400 ? -31.547 -41.656 -0.519 1 85.75 400 ASN B N 1
ATOM 9382 C CA . ASN B 1 400 ? -31.297 -40.5 0.35 1 85.75 400 ASN B CA 1
ATOM 9383 C C . ASN B 1 400 ? -32.406 -39.469 0.223 1 85.75 400 ASN B C 1
ATOM 9385 O O . ASN B 1 400 ? -32.812 -39.125 -0.886 1 85.75 400 ASN B O 1
ATOM 9389 N N . VAL B 1 401 ? -33.031 -39.094 1.278 1 91.75 401 VAL B N 1
ATOM 9390 C CA . VAL B 1 401 ? -34.094 -38.094 1.318 1 91.75 401 VAL B CA 1
ATOM 9391 C C . VAL B 1 401 ? -33.562 -36.812 1.964 1 91.75 401 VAL B C 1
ATOM 9393 O O . VAL B 1 401 ? -33.031 -36.844 3.08 1 91.75 401 VAL B O 1
ATOM 9396 N N . ILE B 1 402 ? -33.625 -35.688 1.216 1 93.31 402 ILE B N 1
ATOM 9397 C CA . ILE B 1 402 ? -33.125 -34.375 1.667 1 93.31 402 ILE B CA 1
ATOM 9398 C C . ILE B 1 402 ? -34.312 -33.406 1.808 1 93.31 402 ILE B C 1
ATOM 9400 O O . ILE B 1 402 ? -35.281 -33.469 1.044 1 93.31 402 ILE B O 1
ATOM 9404 N N . LYS B 1 403 ? -34.188 -32.531 2.738 1 94.5 403 LYS B N 1
ATOM 9405 C CA . LYS B 1 403 ? -35.219 -31.5 2.881 1 94.5 403 LYS B CA 1
ATOM 9406 C C . LYS B 1 403 ? -35.219 -30.562 1.675 1 94.5 403 LYS B C 1
ATOM 9408 O O . LYS B 1 403 ? -34.156 -30.172 1.178 1 94.5 403 LYS B O 1
ATOM 9413 N N . ASN B 1 404 ? -36.469 -30.281 1.269 1 94.81 404 ASN B N 1
ATOM 9414 C CA . ASN B 1 404 ? -36.594 -29.406 0.117 1 94.81 404 ASN B CA 1
ATOM 9415 C C . ASN B 1 404 ? -36.344 -27.938 0.505 1 94.81 404 ASN B C 1
ATOM 9417 O O . ASN B 1 404 ? -37.25 -27.281 1.038 1 94.81 404 ASN B O 1
ATOM 9421 N N . LYS B 1 405 ? -35.25 -27.406 0.239 1 94.81 405 LYS B N 1
ATOM 9422 C CA . LYS B 1 405 ? -34.875 -26.016 0.49 1 94.81 405 LYS B CA 1
ATOM 9423 C C . LYS B 1 405 ? -34.406 -25.328 -0.792 1 94.81 405 LYS B C 1
ATOM 9425 O O . LYS B 1 405 ? -33.5 -24.5 -0.765 1 94.81 405 LYS B O 1
ATOM 9430 N N . ILE B 1 406 ? -34.906 -25.656 -1.858 1 93.88 406 ILE B N 1
ATOM 9431 C CA . ILE B 1 406 ? -34.531 -25.125 -3.164 1 93.88 406 ILE B CA 1
ATOM 9432 C C . ILE B 1 406 ? -34.75 -23.625 -3.189 1 93.88 406 ILE B C 1
ATOM 9434 O O . ILE B 1 406 ? -33.969 -22.891 -3.816 1 93.88 406 ILE B O 1
ATOM 9438 N N . ASN B 1 407 ? -35.656 -23.125 -2.465 1 92.62 407 ASN B N 1
ATOM 9439 C CA . ASN B 1 407 ? -35.969 -21.703 -2.438 1 92.62 407 ASN B CA 1
ATOM 9440 C C . ASN B 1 407 ? -34.875 -20.891 -1.79 1 92.62 407 ASN B C 1
ATOM 9442 O O . ASN B 1 407 ? -34.812 -19.672 -1.953 1 92.62 407 ASN B O 1
ATOM 9446 N N . GLN B 1 408 ? -34.031 -21.562 -1.098 1 93.5 408 GLN B N 1
ATOM 9447 C CA . GLN B 1 408 ? -32.969 -20.875 -0.381 1 93.5 408 GLN B CA 1
ATOM 9448 C C . GLN B 1 408 ? -31.688 -20.812 -1.214 1 93.5 408 GLN B C 1
ATOM 9450 O O . GLN B 1 408 ? -30.672 -20.25 -0.772 1 93.5 408 GLN B O 1
ATOM 9455 N N . VAL B 1 409 ? -31.703 -21.297 -2.4 1 93.25 409 VAL B N 1
ATOM 9456 C CA . VAL B 1 409 ? -30.5 -21.406 -3.211 1 93.25 409 VAL B CA 1
ATOM 9457 C C . VAL B 1 409 ? -29.984 -20.016 -3.564 1 93.25 409 VAL B C 1
ATOM 9459 O O . VAL B 1 409 ? -28.766 -19.781 -3.574 1 93.25 409 VAL B O 1
ATOM 9462 N N . SER B 1 410 ? -30.781 -19.078 -3.814 1 91.69 410 SER B N 1
ATOM 9463 C CA . SER B 1 410 ? -30.406 -17.719 -4.191 1 91.69 410 SER B CA 1
ATOM 9464 C C . SER B 1 410 ? -29.641 -17.031 -3.068 1 91.69 410 SER B C 1
ATOM 9466 O O . SER B 1 410 ? -28.641 -16.359 -3.312 1 91.69 410 SER B O 1
ATOM 9468 N N . ASP B 1 411 ? -30.141 -17.25 -1.92 1 90.31 411 ASP B N 1
ATOM 9469 C CA . ASP B 1 411 ? -29.484 -16.656 -0.757 1 90.31 411 ASP B CA 1
ATOM 9470 C C . ASP B 1 411 ? -28.094 -17.25 -0.553 1 90.31 411 ASP B C 1
ATOM 9472 O O . ASP B 1 411 ? -27.141 -16.516 -0.236 1 90.31 411 ASP B O 1
ATOM 9476 N N . PHE B 1 412 ? -28.047 -18.484 -0.731 1 90.62 412 PHE B N 1
ATOM 9477 C CA . PHE B 1 412 ? -26.766 -19.156 -0.525 1 90.62 412 PHE B CA 1
ATOM 9478 C C . PHE B 1 412 ? -25.75 -18.719 -1.568 1 90.62 412 PHE B C 1
ATOM 9480 O O . PHE B 1 412 ? -24.594 -18.422 -1.232 1 90.62 412 PHE B O 1
ATOM 9487 N N . VAL B 1 413 ? -26.109 -18.609 -2.832 1 88.25 413 VAL B N 1
ATOM 9488 C CA . VAL B 1 413 ? -25.219 -18.297 -3.945 1 88.25 413 VAL B CA 1
ATOM 9489 C C . VAL B 1 413 ? -24.938 -16.797 -3.977 1 88.25 413 VAL B C 1
ATOM 9491 O O . VAL B 1 413 ? -23.875 -16.375 -4.414 1 88.25 413 VAL B O 1
ATOM 9494 N N . GLY B 1 414 ? -25.891 -16.031 -3.469 1 83.06 414 GLY B N 1
ATOM 9495 C CA . GLY B 1 414 ? -25.75 -14.578 -3.492 1 83.06 414 GLY B CA 1
ATOM 9496 C C . GLY B 1 414 ? -26.172 -13.961 -4.812 1 83.06 414 GLY B C 1
ATOM 9497 O O . GLY B 1 414 ? -25.641 -12.93 -5.219 1 83.06 414 GLY B O 1
ATOM 9498 N N . ALA B 1 415 ? -26.922 -14.617 -5.637 1 85.69 415 ALA B N 1
ATOM 9499 C CA . ALA B 1 415 ? -27.453 -14.164 -6.914 1 85.69 415 ALA B CA 1
ATOM 9500 C C . ALA B 1 415 ? -28.859 -14.695 -7.141 1 85.69 415 ALA B C 1
ATOM 9502 O O . ALA B 1 415 ? -29.25 -15.719 -6.562 1 85.69 415 ALA B O 1
ATOM 9503 N N . GLU B 1 416 ? -29.625 -13.93 -7.891 1 86.19 416 GLU B N 1
ATOM 9504 C CA . GLU B 1 416 ? -30.984 -14.359 -8.195 1 86.19 416 GLU B CA 1
ATOM 9505 C C . GLU B 1 416 ? -30.984 -15.578 -9.117 1 86.19 416 GLU B C 1
ATOM 9507 O O . GLU B 1 416 ? -30.406 -15.539 -10.203 1 86.19 416 GLU B O 1
ATOM 9512 N N . ILE B 1 417 ? -31.562 -16.75 -8.641 1 89.56 417 ILE B N 1
ATOM 9513 C CA . ILE B 1 417 ? -31.641 -17.984 -9.398 1 89.56 417 ILE B CA 1
ATOM 9514 C C . ILE B 1 417 ? -33.094 -18.25 -9.812 1 89.56 417 ILE B C 1
ATOM 9516 O O . ILE B 1 417 ? -34 -18.078 -9.016 1 89.56 417 ILE B O 1
ATOM 9520 N N . ASP B 1 418 ? -33.344 -18.547 -11.094 1 90.62 418 ASP B N 1
ATOM 9521 C CA . ASP B 1 418 ? -34.688 -18.922 -11.586 1 90.62 418 ASP B CA 1
ATOM 9522 C C . ASP B 1 418 ? -35.094 -20.281 -11.039 1 90.62 418 ASP B C 1
ATOM 9524 O O . ASP B 1 418 ? -34.562 -21.312 -11.461 1 90.62 418 ASP B O 1
ATOM 9528 N N . LEU B 1 419 ? -36.062 -20.344 -10.203 1 92 419 LEU B N 1
ATOM 9529 C CA . LEU B 1 419 ? -36.438 -21.547 -9.484 1 92 419 LEU B CA 1
ATOM 9530 C C . LEU B 1 419 ? -37.125 -22.547 -10.422 1 92 419 LEU B C 1
ATOM 9532 O O . LEU B 1 419 ? -37 -23.75 -10.234 1 92 419 LEU B O 1
ATOM 9536 N N . ASP B 1 420 ? -37.781 -22.156 -11.5 1 93.06 420 ASP B N 1
ATOM 9537 C CA . ASP B 1 420 ? -38.406 -23.047 -12.469 1 93.06 420 ASP B CA 1
ATOM 9538 C C . ASP B 1 420 ? -37.344 -23.828 -13.258 1 93.06 420 ASP B C 1
ATOM 9540 O O . ASP B 1 420 ? -37.469 -25.047 -13.422 1 93.06 420 ASP B O 1
ATOM 9544 N N . THR B 1 421 ? -36.438 -23.094 -13.625 1 92.75 421 THR B N 1
ATOM 9545 C CA . THR B 1 421 ? -35.344 -23.734 -14.352 1 92.75 421 THR B CA 1
ATOM 9546 C C . THR B 1 421 ? -34.625 -24.719 -13.453 1 92.75 421 THR B C 1
ATOM 9548 O O . THR B 1 421 ? -34.281 -25.828 -13.875 1 92.75 421 THR B O 1
ATOM 9551 N N . ALA B 1 422 ? -34.438 -24.344 -12.242 1 94.19 422 ALA B N 1
ATOM 9552 C CA . ALA B 1 422 ? -33.75 -25.203 -11.273 1 94.19 422 ALA B CA 1
ATOM 9553 C C . ALA B 1 422 ? -34.5 -26.484 -11.031 1 94.19 422 ALA B C 1
ATOM 9555 O O . ALA B 1 422 ? -33.938 -27.578 -11.07 1 94.19 422 ALA B O 1
ATOM 9556 N N . GLN B 1 423 ? -35.781 -26.375 -10.828 1 94.56 423 GLN B N 1
ATOM 9557 C CA . GLN B 1 423 ? -36.625 -27.547 -10.523 1 94.56 423 GLN B CA 1
ATOM 9558 C C . GLN B 1 423 ? -36.719 -28.484 -11.727 1 94.56 423 GLN B C 1
ATOM 9560 O O . GLN B 1 423 ? -36.625 -29.703 -11.57 1 94.56 423 GLN B O 1
ATOM 9565 N N . THR B 1 424 ? -36.875 -27.906 -12.883 1 94.94 424 THR B N 1
ATOM 9566 C CA . THR B 1 424 ? -36.938 -28.719 -14.102 1 94.94 424 THR B CA 1
ATOM 9567 C C . THR B 1 424 ? -35.656 -29.484 -14.305 1 94.94 424 THR B C 1
ATOM 9569 O O . THR B 1 424 ? -35.688 -30.688 -14.609 1 94.94 424 THR B O 1
ATOM 9572 N N . PHE B 1 425 ? -34.594 -28.859 -14.086 1 95.62 425 PHE B N 1
ATOM 9573 C CA . PHE B 1 425 ? -33.312 -29.484 -14.25 1 95.62 425 PHE B CA 1
ATOM 9574 C C . PHE B 1 425 ? -33.125 -30.625 -13.258 1 95.62 425 PHE B C 1
ATOM 9576 O O . PHE B 1 425 ? -32.688 -31.719 -13.641 1 95.62 425 PHE B O 1
ATOM 9583 N N . LEU B 1 426 ? -33.438 -30.375 -12.062 1 96.62 426 LEU B N 1
ATOM 9584 C CA . LEU B 1 426 ? -33.312 -31.406 -11.031 1 96.62 426 LEU B CA 1
ATOM 9585 C C . LEU B 1 426 ? -34.188 -32.625 -11.367 1 96.62 426 LEU B C 1
ATOM 9587 O O . LEU B 1 426 ? -33.781 -33.75 -11.211 1 96.62 426 LEU B O 1
ATOM 9591 N N . LYS B 1 427 ? -35.375 -32.344 -11.867 1 96.12 427 LYS B N 1
ATOM 9592 C CA . LYS B 1 427 ? -36.281 -33.438 -12.258 1 96.12 427 LYS B CA 1
ATOM 9593 C C . LYS B 1 427 ? -35.656 -34.25 -13.398 1 96.12 427 LYS B C 1
ATOM 9595 O O . LYS B 1 427 ? -35.719 -35.469 -13.383 1 96.12 427 LYS B O 1
ATOM 9600 N N . ARG B 1 428 ? -35.094 -33.562 -14.328 1 96.19 428 ARG B N 1
ATOM 9601 C CA . ARG B 1 428 ? -34.469 -34.25 -15.453 1 96.19 428 ARG B CA 1
ATOM 9602 C C . ARG B 1 428 ? -33.281 -35.094 -14.984 1 96.19 428 ARG B C 1
ATOM 9604 O O . ARG B 1 428 ? -33.031 -36.156 -15.555 1 96.19 428 ARG B O 1
ATOM 9611 N N . LEU B 1 429 ? -32.656 -34.688 -13.93 1 96.12 429 LEU B N 1
ATOM 9612 C CA . LEU B 1 429 ? -31.531 -35.438 -13.375 1 96.12 429 LEU B CA 1
ATOM 9613 C C . LEU B 1 429 ? -32 -36.688 -12.641 1 96.12 429 LEU B C 1
ATOM 9615 O O . LEU B 1 429 ? -31.219 -37.594 -12.391 1 96.12 429 LEU B O 1
ATOM 9619 N N . GLY B 1 430 ? -33.219 -36.75 -12.289 1 94.19 430 GLY B N 1
ATOM 9620 C CA . GLY B 1 430 ? -33.75 -37.938 -11.648 1 94.19 430 GLY B CA 1
ATOM 9621 C C . GLY B 1 430 ? -34.219 -37.688 -10.234 1 94.19 430 GLY B C 1
ATOM 9622 O O . GLY B 1 430 ? -34.562 -38.625 -9.508 1 94.19 430 GLY B O 1
ATOM 9623 N N . TYR B 1 431 ? -34.25 -36.375 -9.828 1 95.75 431 TYR B N 1
ATOM 9624 C CA . TYR B 1 431 ? -34.781 -36.031 -8.508 1 95.75 431 TYR B CA 1
ATOM 9625 C C . TYR B 1 431 ? -36.281 -36.188 -8.469 1 95.75 431 TYR B C 1
ATOM 9627 O O . TYR B 1 431 ? -36.969 -35.875 -9.453 1 95.75 431 TYR B O 1
ATOM 9635 N N . LYS B 1 432 ? -36.781 -36.656 -7.445 1 94.75 432 LYS B N 1
ATOM 9636 C CA . LYS B 1 432 ? -38.219 -36.562 -7.141 1 94.75 432 LYS B CA 1
ATOM 9637 C C . LYS B 1 432 ? -38.469 -35.469 -6.117 1 94.75 432 LYS B C 1
ATOM 9639 O O . LYS B 1 432 ? -38 -35.531 -4.984 1 94.75 432 LYS B O 1
ATOM 9644 N N . ILE B 1 433 ? -39.188 -34.5 -6.562 1 95.06 433 ILE B N 1
ATOM 9645 C CA . ILE B 1 433 ? -39.344 -33.281 -5.77 1 95.06 433 ILE B CA 1
ATOM 9646 C C . ILE B 1 433 ? -40.75 -33.219 -5.195 1 95.06 433 ILE B C 1
ATOM 9648 O O . ILE B 1 433 ? -41.75 -33.25 -5.941 1 95.06 433 ILE B O 1
ATOM 9652 N N . ASN B 1 434 ? -40.75 -33.188 -3.959 1 92.62 434 ASN B N 1
ATOM 9653 C CA . ASN B 1 434 ? -41.969 -32.938 -3.244 1 92.62 434 ASN B CA 1
ATOM 9654 C C . ASN B 1 434 ? -41.906 -31.625 -2.451 1 92.62 434 ASN B C 1
ATOM 9656 O O . ASN B 1 434 ? -40.844 -30.969 -2.428 1 92.62 434 ASN B O 1
ATOM 9660 N N . LYS B 1 435 ? -43.031 -31.141 -1.762 1 88.19 435 LYS B N 1
ATOM 9661 C CA . LYS B 1 435 ? -43.094 -29.859 -1.051 1 88.19 435 LYS B CA 1
ATOM 9662 C C . LYS B 1 435 ? -42.094 -29.828 0.101 1 88.19 435 LYS B C 1
ATOM 9664 O O . LYS B 1 435 ? -41.438 -28.812 0.308 1 88.19 435 LYS B O 1
ATOM 9669 N N . SER B 1 436 ? -41.906 -31.047 0.642 1 91.94 436 SER B N 1
ATOM 9670 C CA . SER B 1 436 ? -41.125 -31.062 1.869 1 91.94 436 SER B CA 1
ATOM 9671 C C . SER B 1 436 ? -39.781 -31.75 1.652 1 91.94 436 SER B C 1
ATOM 9673 O O . SER B 1 436 ? -38.812 -31.453 2.354 1 91.94 436 SER B O 1
ATOM 9675 N N . ASN B 1 437 ? -39.75 -32.656 0.704 1 94.31 437 ASN B N 1
ATOM 9676 C CA . ASN B 1 437 ? -38.562 -33.469 0.582 1 94.31 437 ASN B CA 1
ATOM 9677 C C . ASN B 1 437 ? -38.125 -33.656 -0.875 1 94.31 437 ASN B C 1
ATOM 9679 O O . ASN B 1 437 ? -38.938 -33.5 -1.784 1 94.31 437 ASN B O 1
ATOM 9683 N N . LEU B 1 438 ? -36.875 -33.875 -1.016 1 94.5 438 LEU B N 1
ATOM 9684 C CA . LEU B 1 438 ? -36.25 -34.25 -2.283 1 94.5 438 LEU B CA 1
ATOM 9685 C C . LEU B 1 438 ? -35.656 -35.656 -2.197 1 94.5 438 LEU B C 1
ATOM 9687 O O . LEU B 1 438 ? -34.906 -35.969 -1.273 1 94.5 438 LEU B O 1
ATOM 9691 N N . ILE B 1 439 ? -36.125 -36.5 -3.08 1 94.06 439 ILE B N 1
ATOM 9692 C CA . ILE B 1 439 ? -35.5 -37.812 -3.197 1 94.06 439 ILE B CA 1
ATOM 9693 C C . ILE B 1 439 ? -34.406 -37.75 -4.27 1 94.06 439 ILE B C 1
ATOM 9695 O O . ILE B 1 439 ? -34.656 -37.344 -5.406 1 94.06 439 ILE B O 1
ATOM 9699 N N . THR B 1 440 ? -33.25 -38.125 -3.908 1 94.38 440 THR B N 1
ATOM 9700 C CA . THR B 1 440 ? -32.094 -38.031 -4.805 1 94.38 440 THR B CA 1
ATOM 9701 C C . THR B 1 440 ? -32.156 -39.094 -5.871 1 94.38 440 THR B C 1
ATOM 9703 O O . THR B 1 440 ? -32.812 -40.125 -5.703 1 94.38 440 THR B O 1
ATOM 9706 N N . PRO B 1 441 ? -31.484 -38.906 -7.012 1 93.62 441 PRO B N 1
ATOM 9707 C CA . PRO B 1 441 ? -31.438 -39.938 -8.031 1 93.62 441 PRO B CA 1
ATOM 9708 C C . PRO B 1 441 ? -30.797 -41.25 -7.52 1 93.62 441 PRO B C 1
ATOM 9710 O O . PRO B 1 441 ? -29.766 -41.188 -6.84 1 93.62 441 PRO B O 1
ATOM 9713 N N . SER B 1 442 ? -31.312 -42.375 -7.914 1 90.81 442 SER B N 1
ATOM 9714 C CA . SER B 1 442 ? -30.938 -43.656 -7.363 1 90.81 442 SER B CA 1
ATOM 9715 C C . SER B 1 442 ? -29.531 -44.094 -7.824 1 90.81 442 SER B C 1
ATOM 9717 O O . SER B 1 442 ? -28.859 -44.844 -7.145 1 90.81 442 SER B O 1
ATOM 9719 N N . HIS B 1 443 ? -29.172 -43.562 -8.922 1 92.88 443 HIS B N 1
ATOM 9720 C CA . HIS B 1 443 ? -27.875 -43.969 -9.453 1 92.88 443 HIS B CA 1
ATOM 9721 C C . HIS B 1 443 ? -26.75 -43.156 -8.852 1 92.88 443 HIS B C 1
ATOM 9723 O O . HIS B 1 443 ? -25.562 -43.438 -9.07 1 92.88 443 HIS B O 1
ATOM 9729 N N . ARG B 1 444 ? -27.062 -42.125 -8.109 1 93.19 444 ARG B N 1
ATOM 9730 C CA . ARG B 1 444 ? -26.047 -41.219 -7.566 1 93.19 444 ARG B CA 1
ATOM 9731 C C . ARG B 1 444 ? -25.828 -41.5 -6.082 1 93.19 444 ARG B C 1
ATOM 9733 O O . ARG B 1 444 ? -26.781 -41.719 -5.336 1 93.19 444 ARG B O 1
ATOM 9740 N N . TYR B 1 445 ? -24.531 -41.5 -5.785 1 90.25 445 TYR B N 1
ATOM 9741 C CA . TYR B 1 445 ? -24.141 -41.688 -4.395 1 90.25 445 TYR B CA 1
ATOM 9742 C C . TYR B 1 445 ? -23.672 -40.406 -3.756 1 90.25 445 TYR B C 1
ATOM 9744 O O . TYR B 1 445 ? -23.625 -40.281 -2.529 1 90.25 445 TYR B O 1
ATOM 9752 N N . ASP B 1 446 ? -23.484 -39.312 -4.453 1 91.88 446 ASP B N 1
ATOM 9753 C CA . ASP B 1 446 ? -22.734 -38.125 -4.023 1 91.88 446 ASP B CA 1
ATOM 9754 C C . ASP B 1 446 ? -23.672 -37.062 -3.432 1 91.88 446 ASP B C 1
ATOM 9756 O O . ASP B 1 446 ? -23.219 -36.094 -2.844 1 91.88 446 ASP B O 1
ATOM 9760 N N . VAL B 1 447 ? -24.938 -37.281 -3.59 1 94.12 447 VAL B N 1
ATOM 9761 C CA . VAL B 1 447 ? -25.875 -36.25 -3.092 1 94.12 447 VAL B CA 1
ATOM 9762 C C . VAL B 1 447 ? -26.281 -36.594 -1.661 1 94.12 447 VAL B C 1
ATOM 9764 O O . VAL B 1 447 ? -27.156 -37.438 -1.443 1 94.12 447 VAL B O 1
ATOM 9767 N N . LEU B 1 448 ? -25.688 -35.875 -0.719 1 91.69 448 LEU B N 1
ATOM 9768 C CA . LEU B 1 448 ? -25.844 -36.25 0.687 1 91.69 448 LEU B CA 1
ATOM 9769 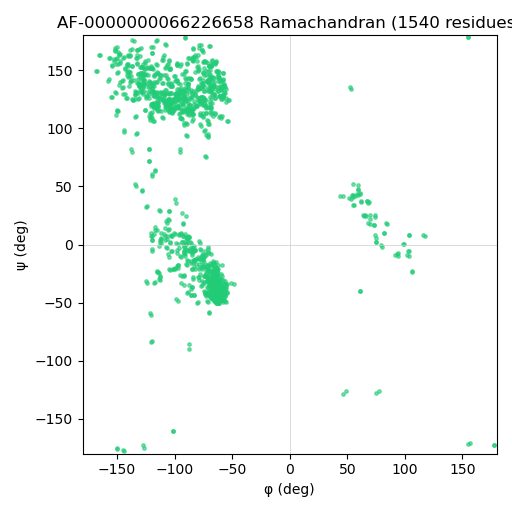C C . LEU B 1 448 ? -26.641 -35.156 1.432 1 91.69 448 LEU B C 1
ATOM 9771 O O . LEU B 1 448 ? -27.344 -35.469 2.404 1 91.69 448 LEU B O 1
ATOM 9775 N N . ASN B 1 449 ? -26.531 -33.906 0.978 1 94.12 449 ASN B N 1
ATOM 9776 C CA . ASN B 1 449 ? -27.172 -32.781 1.687 1 94.12 449 ASN B CA 1
ATOM 9777 C C . ASN B 1 449 ? -27.688 -31.734 0.722 1 94.12 449 ASN B C 1
ATOM 9779 O O . ASN B 1 449 ? -27.594 -31.891 -0.496 1 94.12 449 ASN B O 1
ATOM 9783 N N . GLU B 1 450 ? -28.219 -30.688 1.318 1 93.5 450 GLU B N 1
ATOM 9784 C CA . GLU B 1 450 ? -28.859 -29.656 0.513 1 93.5 450 GLU B CA 1
ATOM 9785 C C . GLU B 1 450 ? -27.844 -28.906 -0.345 1 93.5 450 GLU B C 1
ATOM 9787 O O . GLU B 1 450 ? -28.172 -28.422 -1.428 1 93.5 450 GLU B O 1
ATOM 9792 N N . PHE B 1 451 ? -26.656 -28.828 0.153 1 93.75 451 PHE B N 1
ATOM 9793 C CA . PHE B 1 451 ? -25.641 -28.094 -0.582 1 93.75 451 PHE B CA 1
ATOM 9794 C C . PHE B 1 451 ? -25.266 -28.828 -1.862 1 93.75 451 PHE B C 1
ATOM 9796 O O . PHE B 1 451 ? -24.891 -28.188 -2.857 1 93.75 451 PHE B O 1
ATOM 9803 N N . ASP B 1 452 ? -25.359 -30.109 -1.854 1 94.56 452 ASP B N 1
ATOM 9804 C CA . ASP B 1 452 ? -25.109 -30.891 -3.07 1 94.56 452 ASP B CA 1
ATOM 9805 C C . ASP B 1 452 ? -26.188 -30.609 -4.117 1 94.56 452 ASP B C 1
ATOM 9807 O O . ASP B 1 452 ? -25.906 -30.609 -5.316 1 94.56 452 ASP B O 1
ATOM 9811 N N . VAL B 1 453 ? -27.312 -30.375 -3.613 1 95.69 453 VAL B N 1
ATOM 9812 C CA . VAL B 1 453 ? -28.406 -30.031 -4.508 1 95.69 453 VAL B CA 1
ATOM 9813 C C . VAL B 1 453 ? -28.172 -28.656 -5.137 1 95.69 453 VAL B C 1
ATOM 9815 O O . VAL B 1 453 ? -28.359 -28.469 -6.34 1 95.69 453 VAL B O 1
ATOM 9818 N N . TYR B 1 454 ? -27.734 -27.734 -4.285 1 94.81 454 TYR B N 1
ATOM 9819 C CA . TYR B 1 454 ? -27.406 -26.406 -4.793 1 94.81 454 TYR B CA 1
ATOM 9820 C C . TYR B 1 454 ? -26.312 -26.484 -5.848 1 94.81 454 TYR B C 1
ATOM 9822 O O . TYR B 1 454 ? -26.359 -25.75 -6.844 1 94.81 454 TYR B O 1
ATOM 9830 N N . GLU B 1 455 ? -25.375 -27.344 -5.562 1 94.19 455 GLU B N 1
ATOM 9831 C CA . GLU B 1 455 ? -24.312 -27.547 -6.539 1 94.19 455 GLU B CA 1
ATOM 9832 C C . GLU B 1 455 ? -24.875 -28 -7.887 1 94.19 455 GLU B C 1
ATOM 9834 O O . GLU B 1 455 ? -24.469 -27.484 -8.93 1 94.19 455 GLU B O 1
ATOM 9839 N N . ASP B 1 456 ? -25.719 -28.938 -7.867 1 95.44 456 ASP B N 1
ATOM 9840 C CA . ASP B 1 456 ? -26.328 -29.406 -9.109 1 95.44 456 ASP B CA 1
ATOM 9841 C C . ASP B 1 456 ? -27.062 -28.281 -9.828 1 95.44 456 ASP B C 1
ATOM 9843 O O . ASP B 1 456 ? -26.922 -28.125 -11.039 1 95.44 456 ASP B O 1
ATOM 9847 N N . ILE B 1 457 ? -27.734 -27.469 -9.055 1 94.81 457 ILE B N 1
ATOM 9848 C CA . ILE B 1 457 ? -28.453 -26.344 -9.648 1 94.81 457 ILE B CA 1
ATOM 9849 C C . ILE B 1 457 ? -27.484 -25.406 -10.336 1 94.81 457 ILE B C 1
ATOM 9851 O O . ILE B 1 457 ? -27.734 -24.938 -11.453 1 94.81 457 ILE B O 1
ATOM 9855 N N . MET B 1 458 ? -26.406 -25.188 -9.68 1 93.12 458 MET B N 1
ATOM 9856 C CA . MET B 1 458 ? -25.438 -24.234 -10.195 1 93.12 458 MET B CA 1
ATOM 9857 C C . MET B 1 458 ? -24.75 -24.766 -11.438 1 93.12 458 MET B C 1
ATOM 9859 O O . MET B 1 458 ? -24.156 -24 -12.211 1 93.12 458 MET B O 1
ATOM 9863 N N . LYS B 1 459 ? -24.719 -26.062 -11.672 1 93.5 459 LYS B N 1
ATOM 9864 C CA . LYS B 1 459 ? -24.188 -26.625 -12.898 1 93.5 459 LYS B CA 1
ATOM 9865 C C . LYS B 1 459 ? -24.953 -26.156 -14.117 1 93.5 459 LYS B C 1
ATOM 9867 O O . LYS B 1 459 ? -24.391 -25.984 -15.195 1 93.5 459 LYS B O 1
ATOM 9872 N N . LYS B 1 460 ? -26.156 -25.938 -13.938 1 92.31 460 LYS B N 1
ATOM 9873 C CA . LYS B 1 460 ? -27.016 -25.469 -15.023 1 92.31 460 LYS B CA 1
ATOM 9874 C C . LYS B 1 460 ? -26.906 -23.953 -15.195 1 92.31 460 LYS B C 1
ATOM 9876 O O . LYS B 1 460 ? -26.844 -23.469 -16.328 1 92.31 460 LYS B O 1
ATOM 9881 N N . ILE B 1 461 ? -26.891 -23.156 -14.164 1 87 461 ILE B N 1
ATOM 9882 C CA . ILE B 1 461 ? -26.875 -21.688 -14.219 1 87 461 ILE B CA 1
ATOM 9883 C C . ILE B 1 461 ? -25.438 -21.188 -14.32 1 87 461 ILE B C 1
ATOM 9885 O O . ILE B 1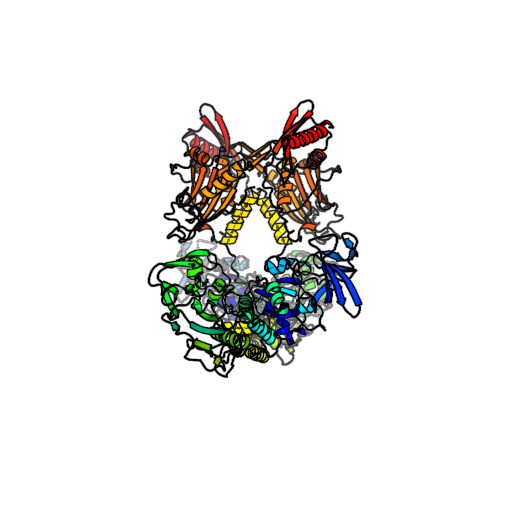 461 ? -25.188 -20.078 -14.805 1 87 461 ILE B O 1
ATOM 9889 N N . SER B 1 462 ? -24.406 -21.938 -14.273 1 78.56 462 SER B N 1
ATOM 9890 C CA . SER B 1 462 ? -22.969 -21.688 -14.398 1 78.56 462 SER B CA 1
ATOM 9891 C C . SER B 1 462 ? -22.516 -20.594 -13.438 1 78.56 462 SER B C 1
ATOM 9893 O O . SER B 1 462 ? -23.141 -19.547 -13.344 1 78.56 462 SER B O 1
ATOM 9895 N N . ILE B 1 463 ? -21.531 -20.75 -12.789 1 79.56 463 ILE B N 1
ATOM 9896 C CA . ILE B 1 463 ? -20.922 -19.812 -11.859 1 79.56 463 ILE B CA 1
ATOM 9897 C C . ILE B 1 463 ? -20.391 -18.594 -12.617 1 79.56 463 ILE B C 1
ATOM 9899 O O . ILE B 1 463 ? -20.344 -17.5 -12.078 1 79.56 463 ILE B O 1
ATOM 9903 N N . GLN B 1 464 ? -20.141 -18.797 -13.867 1 77.81 464 GLN B N 1
ATOM 9904 C CA . GLN B 1 464 ? -19.562 -17.75 -14.695 1 77.81 464 GLN B CA 1
ATOM 9905 C C . GLN B 1 464 ? -20.578 -16.656 -14.984 1 77.81 464 GLN B C 1
ATOM 9907 O O . GLN B 1 464 ? -20.219 -15.539 -15.344 1 77.81 464 GLN B O 1
ATOM 9912 N N . GLU B 1 465 ? -21.797 -16.969 -14.82 1 78.38 465 GLU B N 1
ATOM 9913 C CA . GLU B 1 465 ? -22.859 -16.031 -15.164 1 78.38 465 GLU B CA 1
ATOM 9914 C C . GLU B 1 465 ? -23.234 -15.148 -13.977 1 78.38 465 GLU B C 1
ATOM 9916 O O . GLU B 1 465 ? -24.031 -14.227 -14.102 1 78.38 465 GLU B O 1
ATOM 9921 N N . ILE B 1 466 ? -22.594 -15.461 -12.852 1 82.69 466 ILE B N 1
ATOM 9922 C CA . ILE B 1 466 ? -22.844 -14.641 -11.672 1 82.69 466 ILE B CA 1
ATOM 9923 C C . ILE B 1 466 ? -22.078 -13.32 -11.789 1 82.69 466 ILE B C 1
ATOM 9925 O O . ILE B 1 466 ? -20.859 -13.305 -11.969 1 82.69 466 ILE B O 1
ATOM 9929 N N . LYS B 1 467 ? -22.766 -12.18 -11.633 1 77.5 467 LYS B N 1
ATOM 9930 C CA . LYS B 1 467 ? -22.188 -10.852 -11.766 1 77.5 467 LYS B CA 1
ATOM 9931 C C . LYS B 1 467 ? -21.328 -10.5 -10.555 1 77.5 467 LYS B C 1
ATOM 9933 O O . LYS B 1 467 ? -21.766 -10.648 -9.414 1 77.5 467 LYS B O 1
ATOM 9938 N N . PRO B 1 468 ? -20.125 -10.133 -10.836 1 72.06 468 PRO B N 1
ATOM 9939 C CA . PRO B 1 468 ? -19.281 -9.734 -9.703 1 72.06 468 PRO B CA 1
ATOM 9940 C C . PRO B 1 468 ? -19.844 -8.531 -8.953 1 72.06 468 PRO B C 1
ATOM 9942 O O . PRO B 1 468 ? -20.391 -7.613 -9.562 1 72.06 468 PRO B O 1
ATOM 9945 N N . GLN B 1 469 ? -20 -8.586 -7.664 1 71.62 469 GLN B N 1
ATOM 9946 C CA . GLN B 1 469 ? -20.375 -7.473 -6.797 1 71.62 469 GLN B CA 1
ATOM 9947 C C . GLN B 1 469 ? -19.156 -6.938 -6.039 1 71.62 469 GLN B C 1
ATOM 9949 O O . GLN B 1 469 ? -18.375 -7.711 -5.492 1 71.62 469 GLN B O 1
ATOM 9954 N N . PRO B 1 470 ? -19.031 -5.586 -6.117 1 65.06 470 PRO B N 1
ATOM 9955 C CA . PRO B 1 470 ? -17.891 -5.027 -5.379 1 65.06 470 PRO B CA 1
ATOM 9956 C C . PRO B 1 470 ? -17.984 -5.289 -3.877 1 65.06 470 PRO B C 1
ATOM 9958 O O . PRO B 1 470 ? -19.078 -5.383 -3.324 1 65.06 470 PRO B O 1
ATOM 9961 N N . ILE B 1 471 ? -16.922 -5.582 -3.223 1 63.06 471 ILE B N 1
ATOM 9962 C CA . ILE B 1 471 ? -16.828 -5.762 -1.779 1 63.06 471 ILE B CA 1
ATOM 9963 C C . ILE B 1 471 ? -17.016 -4.422 -1.077 1 63.06 471 ILE B C 1
ATOM 9965 O O . ILE B 1 471 ? -16.375 -3.428 -1.433 1 63.06 471 ILE B O 1
ATOM 9969 N N . SER B 1 472 ? -18.156 -4.219 -0.263 1 62.28 472 SER B N 1
ATOM 9970 C CA . SER B 1 472 ? -18.344 -3.029 0.558 1 62.28 472 SER B CA 1
ATOM 9971 C C . SER B 1 472 ? -17.422 -3.025 1.764 1 62.28 472 SER B C 1
ATOM 9973 O O . SER B 1 472 ? -17.422 -3.965 2.562 1 62.28 472 SER B O 1
ATOM 9975 N N . PHE B 1 473 ? -16.312 -2.4 1.632 1 60.16 473 PHE B N 1
ATOM 9976 C CA . PHE B 1 473 ? -15.422 -2.381 2.781 1 60.16 473 PHE B CA 1
ATOM 9977 C C . PHE B 1 473 ? -15.227 -0.958 3.293 1 60.16 473 PHE B C 1
ATOM 9979 O O . PHE B 1 473 ? -15.352 0.003 2.529 1 60.16 473 PHE B O 1
ATOM 9986 N N . ASP B 1 474 ? -15.195 -0.804 4.738 1 58.97 474 ASP B N 1
ATOM 9987 C CA . ASP B 1 474 ? -14.82 0.438 5.406 1 58.97 474 ASP B CA 1
ATOM 9988 C C . ASP B 1 474 ? -13.312 0.684 5.309 1 58.97 474 ASP B C 1
ATOM 9990 O O . ASP B 1 474 ? -12.523 -0.043 5.914 1 58.97 474 ASP B O 1
ATOM 9994 N N . ILE B 1 475 ? -12.93 1.451 4.438 1 58.88 475 ILE B N 1
ATOM 9995 C CA . ILE B 1 475 ? -11.523 1.749 4.156 1 58.88 475 ILE B CA 1
ATOM 9996 C C . ILE B 1 475 ? -10.852 2.303 5.41 1 58.88 475 ILE B C 1
ATOM 9998 O O . ILE B 1 475 ? -9.648 2.15 5.594 1 58.88 475 ILE B O 1
ATOM 10002 N N . LEU B 1 476 ? -11.625 3.025 6.312 1 58.56 476 LEU B N 1
ATOM 10003 C CA . LEU B 1 476 ? -11.023 3.721 7.445 1 58.56 476 LEU B CA 1
ATOM 10004 C C . LEU B 1 476 ? -10.461 2.729 8.453 1 58.56 476 LEU B C 1
ATOM 10006 O O . LEU B 1 476 ? -9.555 3.062 9.219 1 58.56 476 LEU B O 1
ATOM 10010 N N . ASN B 1 477 ? -10.922 1.531 8.32 1 60.34 477 ASN B N 1
ATOM 10011 C CA . ASN B 1 477 ? -10.469 0.577 9.328 1 60.34 477 ASN B CA 1
ATOM 10012 C C . ASN B 1 477 ? -9.422 -0.379 8.773 1 60.34 477 ASN B C 1
ATOM 10014 O O . ASN B 1 477 ? -9.125 -1.41 9.375 1 60.34 477 ASN B O 1
ATOM 10018 N N . PHE B 1 478 ? -8.93 -0.045 7.676 1 60.66 478 PHE B N 1
ATOM 10019 C CA . PHE B 1 478 ? -7.906 -0.937 7.145 1 60.66 478 PHE B CA 1
ATOM 10020 C C . PHE B 1 478 ? -6.594 -0.761 7.895 1 60.66 478 PHE B C 1
ATOM 10022 O O . PHE B 1 478 ? -6.109 0.362 8.055 1 60.66 478 PHE B O 1
ATOM 10029 N N . GLU B 1 479 ? -6.312 -1.884 8.656 1 67.38 479 GLU B N 1
ATOM 10030 C CA . GLU B 1 479 ? -5.023 -1.856 9.336 1 67.38 479 GLU B CA 1
ATOM 10031 C C . GLU B 1 479 ? -3.922 -2.449 8.461 1 67.38 479 GLU B C 1
ATOM 10033 O O . GLU B 1 479 ? -4.133 -3.463 7.793 1 67.38 479 GLU B O 1
ATOM 10038 N N . ASN B 1 480 ? -2.934 -1.701 8.227 1 71.56 480 ASN B N 1
ATOM 10039 C CA . ASN B 1 480 ? -1.771 -2.223 7.516 1 71.56 480 ASN B CA 1
ATOM 10040 C C . ASN B 1 480 ? -1.175 -3.434 8.227 1 71.56 480 ASN B C 1
ATOM 10042 O O . ASN B 1 480 ? -1.277 -3.551 9.453 1 71.56 480 ASN B O 1
ATOM 10046 N N . ASN B 1 481 ? -0.778 -4.496 7.48 1 82.19 481 ASN B N 1
ATOM 10047 C CA . ASN B 1 481 ? -0.008 -5.598 8.047 1 82.19 481 ASN B CA 1
ATOM 10048 C C . ASN B 1 481 ? 1.418 -5.172 8.383 1 82.19 481 ASN B C 1
ATOM 10050 O O . ASN B 1 481 ? 2.314 -5.273 7.543 1 82.19 481 ASN B O 1
ATOM 10054 N N . LEU B 1 482 ? 1.57 -4.777 9.586 1 85.81 482 LEU B N 1
ATOM 10055 C CA . LEU B 1 482 ? 2.838 -4.211 10.031 1 85.81 482 LEU B CA 1
ATOM 10056 C C . LEU B 1 482 ? 3.955 -5.246 9.953 1 85.81 482 LEU B C 1
ATOM 10058 O O . LEU B 1 482 ? 5.094 -4.91 9.617 1 85.81 482 LEU B O 1
ATOM 10062 N N . ALA B 1 483 ? 3.609 -6.469 10.258 1 90.19 483 ALA B N 1
ATOM 10063 C CA . ALA B 1 483 ? 4.613 -7.531 10.234 1 90.19 483 ALA B CA 1
ATOM 10064 C C . ALA B 1 483 ? 5.137 -7.758 8.812 1 90.19 483 ALA B C 1
ATOM 10066 O O . ALA B 1 483 ? 6.344 -7.871 8.602 1 90.19 483 ALA B O 1
ATOM 10067 N N . TYR B 1 484 ? 4.18 -7.793 7.988 1 91.06 484 TYR B N 1
ATOM 10068 C CA . TYR B 1 484 ? 4.566 -7.973 6.594 1 91.06 484 TYR B CA 1
ATOM 10069 C C . TYR B 1 484 ? 5.418 -6.801 6.109 1 91.06 484 TYR B C 1
ATOM 10071 O O . TYR B 1 484 ? 6.449 -7 5.465 1 91.06 484 TYR B O 1
ATOM 10079 N N . ASP B 1 485 ? 4.965 -5.613 6.336 1 88.12 485 ASP B N 1
ATOM 10080 C CA . ASP B 1 485 ? 5.688 -4.418 5.922 1 88.12 485 ASP B CA 1
ATOM 10081 C C . ASP B 1 485 ? 7.098 -4.398 6.504 1 88.12 485 ASP B C 1
ATOM 10083 O O . ASP B 1 485 ? 8.047 -3.988 5.836 1 88.12 485 ASP B O 1
ATOM 10087 N N . PHE B 1 486 ? 7.211 -4.84 7.695 1 92.5 486 PHE B N 1
ATOM 10088 C CA . PHE B 1 486 ? 8.5 -4.898 8.375 1 92.5 486 PHE B CA 1
ATOM 10089 C C . PHE B 1 486 ? 9.438 -5.879 7.672 1 92.5 486 PHE B C 1
ATOM 10091 O O . PHE B 1 486 ? 10.578 -5.543 7.371 1 92.5 486 PHE B O 1
ATOM 10098 N N . GLU B 1 487 ? 8.969 -7.035 7.402 1 94.31 487 GLU B N 1
ATOM 10099 C CA . GLU B 1 487 ? 9.781 -8.047 6.738 1 94.31 487 GLU B CA 1
ATOM 10100 C C . GLU B 1 487 ? 10.188 -7.594 5.34 1 94.31 487 GLU B C 1
ATOM 10102 O O . GLU B 1 487 ? 11.328 -7.812 4.922 1 94.31 487 GLU B O 1
ATOM 10107 N N . LYS B 1 488 ? 9.25 -7.035 4.723 1 93.19 488 LYS B N 1
ATOM 10108 C CA . LYS B 1 488 ? 9.539 -6.531 3.381 1 93.19 488 LYS B CA 1
ATOM 10109 C C . LYS B 1 488 ? 10.617 -5.453 3.42 1 93.19 488 LYS B C 1
ATOM 10111 O O . LYS B 1 488 ? 11.484 -5.41 2.549 1 93.19 488 LYS B O 1
ATOM 10116 N N . LYS B 1 489 ? 10.516 -4.586 4.34 1 92.38 489 LYS B N 1
ATOM 10117 C CA . LYS B 1 489 ? 11.523 -3.547 4.527 1 92.38 489 LYS B CA 1
ATOM 10118 C C . LYS B 1 489 ? 12.914 -4.152 4.715 1 92.38 489 LYS B C 1
ATOM 10120 O O . LYS B 1 489 ? 13.891 -3.674 4.137 1 92.38 489 LYS B O 1
ATOM 10125 N N . VAL B 1 490 ? 13 -5.199 5.477 1 95.69 490 VAL B N 1
ATOM 10126 C CA . VAL B 1 490 ? 14.258 -5.895 5.719 1 95.69 490 VAL B CA 1
ATOM 10127 C C . VAL B 1 490 ? 14.773 -6.5 4.418 1 95.69 490 VAL B C 1
ATOM 10129 O O . VAL B 1 490 ? 15.93 -6.297 4.043 1 95.69 490 VAL B O 1
ATOM 10132 N N . SER B 1 491 ? 13.906 -7.176 3.785 1 96.06 491 SER B N 1
ATOM 10133 C CA . SER B 1 491 ? 14.273 -7.84 2.539 1 96.06 491 SER B CA 1
ATOM 10134 C C . SER B 1 491 ? 14.719 -6.832 1.485 1 96.06 491 SER B C 1
ATOM 10136 O O . SER B 1 491 ? 15.781 -6.992 0.878 1 96.06 491 SER B O 1
ATOM 10138 N N . ASP B 1 492 ? 13.961 -5.789 1.293 1 92.88 492 ASP B N 1
ATOM 10139 C CA . ASP B 1 492 ? 14.281 -4.773 0.297 1 92.88 492 ASP B CA 1
ATOM 10140 C C . ASP B 1 492 ? 15.633 -4.117 0.591 1 92.88 492 ASP B C 1
ATOM 10142 O O . ASP B 1 492 ? 16.422 -3.875 -0.323 1 92.88 492 ASP B O 1
ATOM 10146 N N . PHE B 1 493 ? 15.867 -3.844 1.801 1 94.38 493 PHE B N 1
ATOM 10147 C CA . PHE B 1 493 ? 17.125 -3.207 2.193 1 94.38 493 PHE B CA 1
ATOM 10148 C C . PHE B 1 493 ? 18.312 -4.09 1.839 1 94.38 493 PHE B C 1
ATOM 10150 O O . PHE B 1 493 ? 19.281 -3.623 1.231 1 94.38 493 PHE B O 1
ATOM 10157 N N . LEU B 1 494 ? 18.219 -5.332 2.24 1 97 494 LEU B N 1
ATOM 10158 C CA . LEU B 1 494 ? 19.328 -6.246 2.029 1 97 494 LEU B CA 1
ATOM 10159 C C . LEU B 1 494 ? 19.547 -6.508 0.543 1 97 494 LEU B C 1
ATOM 10161 O O . LEU B 1 494 ? 20.688 -6.582 0.082 1 97 494 LEU B O 1
ATOM 10165 N N . VAL B 1 495 ? 18.531 -6.594 -0.198 1 94.38 495 VAL B N 1
ATOM 10166 C CA . VAL B 1 495 ? 18.641 -6.766 -1.643 1 94.38 495 VAL B CA 1
ATOM 10167 C C . VAL B 1 495 ? 19.312 -5.539 -2.258 1 94.38 495 VAL B C 1
ATOM 10169 O O . VAL B 1 495 ? 20.172 -5.664 -3.139 1 94.38 495 VAL B O 1
ATOM 10172 N N . ASP B 1 496 ? 18.922 -4.406 -1.771 1 91.94 496 ASP B N 1
ATOM 10173 C CA . ASP B 1 496 ? 19.484 -3.158 -2.271 1 91.94 496 ASP B CA 1
ATOM 10174 C C . ASP B 1 496 ? 20.969 -3.062 -1.942 1 91.94 496 ASP B C 1
ATOM 10176 O O . ASP B 1 496 ? 21.703 -2.311 -2.584 1 91.94 496 ASP B O 1
ATOM 10180 N N . GLN B 1 497 ? 21.391 -3.816 -0.921 1 92.81 497 GLN B N 1
ATOM 10181 C CA . GLN B 1 497 ? 22.797 -3.867 -0.572 1 92.81 497 GLN B CA 1
ATOM 10182 C C . GLN B 1 497 ? 23.547 -4.898 -1.418 1 92.81 497 GLN B C 1
ATOM 10184 O O . GLN B 1 497 ? 24.75 -5.098 -1.252 1 92.81 497 GLN B O 1
ATOM 10189 N N . GLY B 1 498 ? 22.828 -5.664 -2.254 1 92.06 498 GLY B N 1
ATOM 10190 C CA . GLY B 1 498 ? 23.453 -6.582 -3.191 1 92.06 498 GLY B CA 1
ATOM 10191 C C . GLY B 1 498 ? 23.375 -8.031 -2.746 1 92.06 498 GLY B C 1
ATOM 10192 O O . GLY B 1 498 ? 23.984 -8.906 -3.365 1 92.06 498 GLY B O 1
ATOM 10193 N N . LEU B 1 499 ? 22.625 -8.297 -1.688 1 96.56 499 LEU B N 1
ATOM 10194 C CA . LEU B 1 499 ? 22.5 -9.672 -1.224 1 96.56 499 LEU B CA 1
ATOM 10195 C C . LEU B 1 499 ? 21.344 -10.375 -1.943 1 96.56 499 LEU B C 1
ATOM 10197 O O . LEU B 1 499 ? 20.453 -9.727 -2.49 1 96.56 499 LEU B O 1
ATOM 10201 N N . PHE B 1 500 ? 21.406 -11.688 -1.891 1 96.81 500 PHE B N 1
ATOM 10202 C CA . PHE B 1 500 ? 20.359 -12.508 -2.502 1 96.81 500 PHE B CA 1
ATOM 10203 C C . PHE B 1 500 ? 19.5 -13.156 -1.436 1 96.81 500 PHE B C 1
ATOM 10205 O O . PHE B 1 500 ? 20 -13.773 -0.499 1 96.81 500 PHE B O 1
ATOM 10212 N N . GLU B 1 501 ? 18.25 -13.047 -1.66 1 97.38 501 GLU B N 1
ATOM 10213 C CA . GLU B 1 501 ? 17.328 -13.727 -0.748 1 97.38 501 GLU B CA 1
ATOM 10214 C C . GLU B 1 501 ? 17.125 -15.188 -1.151 1 97.38 501 GLU B C 1
ATOM 10216 O O . GLU B 1 501 ? 16.922 -15.484 -2.328 1 97.38 501 GLU B O 1
ATOM 10221 N N . CYS B 1 502 ? 17.281 -16.031 -0.214 1 97.5 502 CYS B N 1
ATOM 10222 C CA . CYS B 1 502 ? 17.062 -17.453 -0.442 1 97.5 502 CYS B CA 1
ATOM 10223 C C . CYS B 1 502 ? 15.781 -17.922 0.236 1 97.5 502 CYS B C 1
ATOM 10225 O O . CYS B 1 502 ? 15.367 -17.375 1.255 1 97.5 502 CYS B O 1
ATOM 10227 N N . LYS B 1 503 ? 15.148 -18.844 -0.407 1 95.81 503 LYS B N 1
ATOM 10228 C CA . LYS B 1 503 ? 14.055 -19.609 0.187 1 95.81 503 LYS B CA 1
ATOM 10229 C C . LYS B 1 503 ? 14.367 -21.094 0.213 1 95.81 503 LYS B C 1
ATOM 10231 O O . LYS B 1 503 ? 14.383 -21.75 -0.832 1 95.81 503 LYS B O 1
ATOM 10236 N N . THR B 1 504 ? 14.602 -21.594 1.386 1 96.19 504 THR B N 1
ATOM 10237 C CA . THR B 1 504 ? 15.023 -22.984 1.53 1 96.19 504 THR B CA 1
ATOM 10238 C C . THR B 1 504 ? 13.898 -23.828 2.123 1 96.19 504 THR B C 1
ATOM 10240 O O . THR B 1 504 ? 12.883 -23.297 2.561 1 96.19 504 THR B O 1
ATOM 10243 N N . TYR B 1 505 ? 14.086 -25.094 2.164 1 93.75 505 TYR B N 1
ATOM 10244 C CA . TYR B 1 505 ? 13.102 -26.016 2.725 1 93.75 505 TYR B CA 1
ATOM 10245 C C . TYR B 1 505 ? 13 -25.859 4.238 1 93.75 505 TYR B C 1
ATOM 10247 O O . TYR B 1 505 ? 14.023 -25.734 4.922 1 93.75 505 TYR B O 1
ATOM 10255 N N . ASN B 1 506 ? 11.812 -25.984 4.664 1 94.38 506 ASN B N 1
ATOM 10256 C CA . ASN B 1 506 ? 11.594 -25.875 6.105 1 94.38 506 ASN B CA 1
ATOM 10257 C C . ASN B 1 506 ? 11.836 -27.219 6.809 1 94.38 506 ASN B C 1
ATOM 10259 O O . ASN B 1 506 ? 12.055 -27.25 8.023 1 94.38 506 ASN B O 1
ATOM 10263 N N . LEU B 1 507 ? 11.758 -28.297 6.039 1 94.56 507 LEU B N 1
ATOM 10264 C CA . LEU B 1 507 ? 11.945 -29.625 6.613 1 94.56 507 LEU B CA 1
ATOM 10265 C C . LEU B 1 507 ? 13.391 -30.094 6.449 1 94.56 507 LEU B C 1
ATOM 10267 O O . LEU B 1 507 ? 13.984 -29.906 5.387 1 94.56 507 LEU B O 1
ATOM 10271 N N . LYS B 1 508 ? 13.977 -30.531 7.547 1 94.44 508 LYS B N 1
ATOM 10272 C CA . LYS B 1 508 ? 15.328 -31.094 7.598 1 94.44 508 LYS B CA 1
ATOM 10273 C C . LYS B 1 508 ? 15.352 -32.406 8.359 1 94.44 508 LYS B C 1
ATOM 10275 O O . LYS B 1 508 ? 14.328 -32.875 8.859 1 94.44 508 LYS B O 1
ATOM 10280 N N . ASN B 1 509 ? 16.484 -33.125 8.258 1 93.94 509 ASN B N 1
ATOM 10281 C CA . ASN B 1 509 ? 16.609 -34.281 9.133 1 93.94 509 ASN B CA 1
ATOM 10282 C C . ASN B 1 509 ? 16.781 -33.875 10.594 1 93.94 509 ASN B C 1
ATOM 10284 O O . ASN B 1 509 ? 17 -32.688 10.883 1 93.94 509 ASN B O 1
ATOM 10288 N N . GLN B 1 510 ? 16.719 -34.812 11.508 1 92.5 510 GLN B N 1
ATOM 10289 C CA . GLN B 1 510 ? 16.719 -34.5 12.938 1 92.5 510 GLN B CA 1
ATOM 10290 C C . GLN B 1 510 ? 17.984 -33.75 13.352 1 92.5 510 GLN B C 1
ATOM 10292 O O . GLN B 1 510 ? 17.906 -32.75 14.062 1 92.5 510 GLN B O 1
ATOM 10297 N N . THR B 1 511 ? 19.109 -34.156 12.922 1 92.81 511 THR B N 1
ATOM 10298 C CA . THR B 1 511 ? 20.391 -33.562 13.305 1 92.81 511 THR B CA 1
ATOM 10299 C C . THR B 1 511 ? 20.516 -32.156 12.758 1 92.81 511 THR B C 1
ATOM 10301 O O . THR B 1 511 ? 20.844 -31.219 13.5 1 92.81 511 THR B O 1
ATOM 10304 N N . GLN B 1 512 ? 20.203 -31.969 11.523 1 93 512 GLN B N 1
ATOM 10305 C CA . GLN B 1 512 ? 20.344 -30.672 10.852 1 93 512 GLN B CA 1
ATOM 10306 C C . GLN B 1 512 ? 19.344 -29.656 11.406 1 93 512 GLN B C 1
ATOM 10308 O O . GLN B 1 512 ? 19.609 -28.453 11.43 1 93 512 GLN B O 1
ATOM 10313 N N . ALA B 1 513 ? 18.203 -30.203 11.828 1 93.38 513 ALA B N 1
ATOM 10314 C CA . ALA B 1 513 ? 17.188 -29.328 12.383 1 93.38 513 ALA B CA 1
ATOM 10315 C C . ALA B 1 513 ? 17.672 -28.656 13.664 1 93.38 513 ALA B C 1
ATOM 10317 O O . ALA B 1 513 ? 17.266 -27.531 13.969 1 93.38 513 ALA B O 1
ATOM 10318 N N . HIS B 1 514 ? 18.531 -29.328 14.383 1 92.06 514 HIS B N 1
ATOM 10319 C CA . HIS B 1 514 ? 18.969 -28.844 15.688 1 92.06 514 HIS B CA 1
ATOM 10320 C C . HIS B 1 514 ? 20.359 -28.219 15.617 1 92.06 514 HIS B C 1
ATOM 10322 O O . HIS B 1 514 ? 20.812 -27.578 16.562 1 92.06 514 HIS B O 1
ATOM 10328 N N . GLU B 1 515 ? 20.922 -28.344 14.445 1 89 515 GLU B N 1
ATOM 10329 C CA . GLU B 1 515 ? 22.234 -27.75 14.266 1 89 515 GLU B CA 1
ATOM 10330 C C . GLU B 1 515 ? 22.172 -26.234 14.305 1 89 515 GLU B C 1
ATOM 10332 O O . GLU B 1 515 ? 21.188 -25.625 13.867 1 89 515 GLU B O 1
ATOM 10337 N N . PHE B 1 516 ? 23.094 -25.5 14.812 1 90.94 516 PHE B N 1
ATOM 10338 C CA . PHE B 1 516 ? 23.219 -24.047 14.836 1 90.94 516 PHE B CA 1
ATOM 10339 C C . PHE B 1 516 ? 22.078 -23.422 15.641 1 90.94 516 PHE B C 1
ATOM 10341 O O . PHE B 1 516 ? 21.578 -22.359 15.281 1 90.94 516 PHE B O 1
ATOM 10348 N N . ASN B 1 517 ? 21.531 -24.172 16.562 1 86.06 517 ASN B N 1
ATOM 10349 C CA . ASN B 1 517 ? 20.422 -23.688 17.375 1 86.06 517 ASN B CA 1
ATOM 10350 C C . ASN B 1 517 ? 20.891 -22.672 18.406 1 86.06 517 ASN B C 1
ATOM 10352 O O . ASN B 1 517 ? 20.875 -22.938 19.609 1 86.06 517 ASN B O 1
ATOM 10356 N N . PHE B 1 518 ? 21.141 -21.516 17.969 1 85.31 518 PHE B N 1
ATOM 10357 C CA . PHE B 1 518 ? 21.688 -20.438 18.781 1 85.31 518 PHE B CA 1
ATOM 10358 C C . PHE B 1 518 ? 20.672 -19.969 19.812 1 85.31 518 PHE B C 1
ATOM 10360 O O . PHE B 1 518 ? 21.047 -19.609 20.938 1 85.31 518 PHE B O 1
ATOM 10367 N N . PHE B 1 519 ? 19.516 -19.953 19.5 1 88.31 519 PHE B N 1
ATOM 10368 C CA . PHE B 1 519 ? 18.484 -19.406 20.375 1 88.31 519 PHE B CA 1
ATOM 10369 C C . PHE B 1 519 ? 17.984 -20.453 21.344 1 88.31 519 PHE B C 1
ATOM 10371 O O . PHE B 1 519 ? 17.047 -20.219 22.125 1 88.31 519 PHE B O 1
ATOM 10378 N N . ASN B 1 520 ? 18.562 -21.609 21.281 1 87.25 520 ASN B N 1
ATOM 10379 C CA . ASN B 1 520 ? 18.328 -22.703 22.219 1 87.25 520 ASN B CA 1
ATOM 10380 C C . ASN B 1 520 ? 16.859 -23.125 22.25 1 87.25 520 ASN B C 1
ATOM 10382 O O . ASN B 1 520 ? 16.266 -23.25 23.312 1 87.25 520 ASN B O 1
ATOM 10386 N N . PHE B 1 521 ? 16.375 -23.266 21.016 1 89.12 521 PHE B N 1
ATOM 10387 C CA . PHE B 1 521 ? 15.031 -23.812 20.922 1 89.12 521 PHE B CA 1
ATOM 10388 C C . PHE B 1 521 ? 15.016 -25.281 21.344 1 89.12 521 PHE B C 1
ATOM 10390 O O . PHE B 1 521 ? 15.906 -26.047 20.969 1 89.12 521 PHE B O 1
ATOM 10397 N N . LYS B 1 522 ? 14.188 -25.734 22.109 1 84.44 522 LYS B N 1
ATOM 10398 C CA . LYS B 1 522 ? 14.242 -27.016 22.781 1 84.44 522 LYS B CA 1
ATOM 10399 C C . LYS B 1 522 ? 14.047 -28.172 21.797 1 84.44 522 LYS B C 1
ATOM 10401 O O . LYS B 1 522 ? 14.867 -29.078 21.719 1 84.44 522 LYS B O 1
ATOM 10406 N N . GLN B 1 523 ? 12.781 -28.094 21.094 1 89.75 523 GLN B N 1
ATOM 10407 C CA . GLN B 1 523 ? 12.484 -29.25 20.25 1 89.75 523 GLN B CA 1
ATOM 10408 C C . GLN B 1 523 ? 11.844 -28.828 18.938 1 89.75 523 GLN B C 1
ATOM 10410 O O . GLN B 1 523 ? 11.125 -27.828 18.875 1 89.75 523 GLN B O 1
ATOM 10415 N N . ALA B 1 524 ? 12.203 -29.578 17.859 1 93.38 524 ALA B N 1
ATOM 10416 C CA . ALA B 1 524 ? 11.609 -29.391 16.547 1 93.38 524 ALA B CA 1
ATOM 10417 C C . ALA B 1 524 ? 10.398 -30.297 16.344 1 93.38 524 ALA B C 1
ATOM 10419 O O . ALA B 1 524 ? 10.367 -31.406 16.859 1 93.38 524 ALA B O 1
ATOM 10420 N N . TYR B 1 525 ? 9.445 -29.844 15.625 1 94.25 525 TYR B N 1
ATOM 10421 C CA . TYR B 1 525 ? 8.297 -30.672 15.273 1 94.25 525 TYR B CA 1
ATOM 10422 C C . TYR B 1 525 ? 8.695 -31.781 14.312 1 94.25 525 TYR B C 1
ATOM 10424 O O . TYR B 1 525 ? 9.406 -31.531 13.336 1 94.25 525 TYR B O 1
ATOM 10432 N N . GLU B 1 526 ? 8.273 -32.969 14.625 1 92.88 526 GLU B N 1
ATOM 10433 C CA . GLU B 1 526 ? 8.469 -34.094 13.75 1 92.88 526 GLU B CA 1
ATOM 10434 C C . GLU B 1 526 ? 7.211 -34.406 12.938 1 92.88 526 GLU B C 1
ATOM 10436 O O . GLU B 1 526 ? 6.109 -34.438 13.484 1 92.88 526 GLU B O 1
ATOM 10441 N N . ILE B 1 527 ? 7.398 -34.531 11.664 1 90.44 527 ILE B N 1
ATOM 10442 C CA . ILE B 1 527 ? 6.27 -34.875 10.805 1 90.44 527 ILE B CA 1
ATOM 10443 C C . ILE B 1 527 ? 5.941 -36.344 10.969 1 90.44 527 ILE B C 1
ATOM 10445 O O . ILE B 1 527 ? 6.84 -37.188 11.008 1 90.44 527 ILE B O 1
ATOM 10449 N N . ASN B 1 528 ? 4.684 -36.719 11.062 1 88.75 528 ASN B N 1
ATOM 10450 C CA . ASN B 1 528 ? 4.234 -38.062 11.344 1 88.75 528 ASN B CA 1
ATOM 10451 C C . ASN B 1 528 ? 4.539 -39 10.18 1 88.75 528 ASN B C 1
ATOM 10453 O O . ASN B 1 528 ? 4.996 -40.125 10.383 1 88.75 528 ASN B O 1
ATOM 10457 N N . ASN B 1 529 ? 4.27 -38.625 8.906 1 86.31 529 ASN B N 1
ATOM 10458 C CA . ASN B 1 529 ? 4.516 -39.438 7.707 1 86.31 529 ASN B CA 1
ATOM 10459 C C . ASN B 1 529 ? 5.426 -38.719 6.723 1 86.31 529 ASN B C 1
ATOM 10461 O O . ASN B 1 529 ? 4.98 -38.281 5.66 1 86.31 529 ASN B O 1
ATOM 10465 N N . PRO B 1 530 ? 6.746 -38.688 7.215 1 86.94 530 PRO B N 1
ATOM 10466 C CA . PRO B 1 530 ? 7.645 -37.969 6.316 1 86.94 530 PRO B CA 1
ATOM 10467 C C . PRO B 1 530 ? 7.934 -38.719 5.027 1 86.94 530 PRO B C 1
ATOM 10469 O O . PRO B 1 530 ? 7.949 -39.969 5.023 1 86.94 530 PRO B O 1
ATOM 10472 N N . THR B 1 531 ? 8.023 -38.031 3.883 1 83.62 531 THR B N 1
ATOM 10473 C CA . THR B 1 531 ? 8.352 -38.625 2.59 1 83.62 531 THR B CA 1
ATOM 10474 C C . THR B 1 531 ? 9.758 -39.219 2.602 1 83.62 531 THR B C 1
ATOM 10476 O O . THR B 1 531 ? 10.047 -40.156 1.876 1 83.62 531 THR B O 1
ATOM 10479 N N . SER B 1 532 ? 10.742 -38.625 3.379 1 86.56 532 SER B N 1
ATOM 10480 C CA . SER B 1 532 ? 12.109 -39.094 3.535 1 86.56 532 SER B CA 1
ATOM 10481 C C . SER B 1 532 ? 12.664 -38.75 4.906 1 86.56 532 SER B C 1
ATOM 10483 O O . SER B 1 532 ? 12.164 -37.812 5.566 1 86.56 532 SER B O 1
ATOM 10485 N N . ASN B 1 533 ? 13.633 -39.531 5.312 1 87.19 533 ASN B N 1
ATOM 10486 C CA . ASN B 1 533 ? 14.297 -39.25 6.578 1 87.19 533 ASN B CA 1
ATOM 10487 C C . ASN B 1 533 ? 15.031 -37.906 6.527 1 87.19 533 ASN B C 1
ATOM 10489 O O . ASN B 1 533 ? 15.305 -37.312 7.566 1 87.19 533 ASN B O 1
ATOM 10493 N N . MET B 1 534 ? 15.289 -37.438 5.355 1 90.12 534 MET B N 1
ATOM 10494 C CA . MET B 1 534 ? 16.016 -36.188 5.164 1 90.12 534 MET B CA 1
ATOM 10495 C C . MET B 1 534 ? 15.117 -35 5.387 1 90.12 534 MET B C 1
ATOM 10497 O O . MET B 1 534 ? 15.594 -33.875 5.566 1 90.12 534 MET B O 1
ATOM 10501 N N . ARG B 1 535 ? 13.828 -35.25 5.453 1 92.31 535 ARG B N 1
ATOM 10502 C CA . ARG B 1 535 ? 12.844 -34.188 5.605 1 92.31 535 ARG B CA 1
ATOM 10503 C C . ARG B 1 535 ? 11.812 -34.531 6.676 1 92.31 535 ARG B C 1
ATOM 10505 O O . ARG B 1 535 ? 10.609 -34.438 6.449 1 92.31 535 ARG B O 1
ATOM 10512 N N . SER B 1 536 ? 12.266 -34.938 7.855 1 94 536 SER B N 1
ATOM 10513 C CA . SER B 1 536 ? 11.406 -35.469 8.891 1 94 536 SER B CA 1
ATOM 10514 C C . SER B 1 536 ? 11.078 -34.438 9.953 1 94 536 SER B C 1
ATOM 10516 O O . SER B 1 536 ? 10.086 -34.562 10.68 1 94 536 SER B O 1
ATOM 10518 N N . HIS B 1 537 ? 11.891 -33.312 10.109 1 95.06 537 HIS B N 1
ATOM 10519 C CA . HIS B 1 537 ? 11.727 -32.344 11.172 1 95.06 537 HIS B CA 1
ATOM 10520 C C . HIS B 1 537 ? 11.68 -30.906 10.609 1 95.06 537 HIS B C 1
ATOM 10522 O O . HIS B 1 537 ? 12.383 -30.609 9.641 1 95.06 537 HIS B O 1
ATOM 10528 N N . LEU B 1 538 ? 10.844 -30.062 11.281 1 95.12 538 LEU B N 1
ATOM 10529 C CA . LEU B 1 538 ? 10.906 -28.641 10.969 1 95.12 538 LEU B CA 1
ATOM 10530 C C . LEU B 1 538 ? 12.195 -28.031 11.492 1 95.12 538 LEU B C 1
ATOM 10532 O O . LEU B 1 538 ? 12.594 -28.281 12.625 1 95.12 538 LEU B O 1
ATOM 10536 N N . LYS B 1 539 ? 12.836 -27.312 10.68 1 94.44 539 LYS B N 1
ATOM 10537 C CA . LYS B 1 539 ? 14.133 -26.766 11.062 1 94.44 539 LYS B CA 1
ATOM 10538 C C . LYS B 1 539 ? 13.984 -25.703 12.156 1 94.44 539 LYS B C 1
ATOM 10540 O O . LYS B 1 539 ? 12.984 -25 12.203 1 94.44 539 LYS B O 1
ATOM 10545 N N . LEU B 1 540 ? 15.055 -25.5 12.992 1 94.88 540 LEU B N 1
ATOM 10546 C CA . LEU B 1 540 ? 15.078 -24.516 14.062 1 94.88 540 LEU B CA 1
ATOM 10547 C C . LEU B 1 540 ? 16.062 -23.391 13.758 1 94.88 540 LEU B C 1
ATOM 10549 O O . LEU B 1 540 ? 16.297 -22.531 14.594 1 94.88 540 LEU B O 1
ATOM 10553 N N . ASN B 1 541 ? 16.625 -23.453 12.57 1 91.5 541 ASN B N 1
ATOM 10554 C CA . ASN B 1 541 ? 17.578 -22.438 12.133 1 91.5 541 ASN B CA 1
ATOM 10555 C C . ASN B 1 541 ? 17.641 -22.359 10.609 1 91.5 541 ASN B C 1
ATOM 10557 O O . ASN B 1 541 ? 17.266 -23.297 9.914 1 91.5 541 ASN B O 1
ATOM 10561 N N . ASN B 1 542 ? 18.156 -21.219 10.125 1 95.88 542 ASN B N 1
ATOM 10562 C CA . ASN B 1 542 ? 18.312 -21.062 8.688 1 95.88 542 ASN B CA 1
ATOM 10563 C C . ASN B 1 542 ? 19.734 -21.375 8.242 1 95.88 542 ASN B C 1
ATOM 10565 O O . ASN B 1 542 ? 20 -21.562 7.051 1 95.88 542 ASN B O 1
ATOM 10569 N N . LEU B 1 543 ? 20.75 -21.375 9.148 1 96.38 543 LEU B N 1
ATOM 10570 C CA . LEU B 1 543 ? 22.172 -21.328 8.82 1 96.38 543 LEU B CA 1
ATOM 10571 C C . LEU B 1 543 ? 22.594 -22.625 8.109 1 96.38 543 LEU B C 1
ATOM 10573 O O . LEU B 1 543 ? 23.328 -22.578 7.125 1 96.38 543 LEU B O 1
ATOM 10577 N N . ASN B 1 544 ? 22.094 -23.75 8.648 1 94.44 544 ASN B N 1
ATOM 10578 C CA . ASN B 1 544 ? 22.406 -25.016 7.988 1 94.44 544 ASN B CA 1
ATOM 10579 C C . ASN B 1 544 ? 21.969 -25 6.523 1 94.44 544 ASN B C 1
ATOM 10581 O O . ASN B 1 544 ? 22.75 -25.359 5.637 1 94.44 544 ASN B O 1
ATOM 10585 N N . SER B 1 545 ? 20.75 -24.578 6.34 1 96.06 545 SER B N 1
ATOM 10586 C CA . SER B 1 545 ? 20.188 -24.531 4.992 1 96.06 545 SER B CA 1
ATOM 10587 C C . SER B 1 545 ? 20.969 -23.578 4.102 1 96.06 545 SER B C 1
ATOM 10589 O O . SER B 1 545 ? 21.234 -23.875 2.938 1 96.06 545 SER B O 1
ATOM 10591 N N . LEU B 1 546 ? 21.359 -22.422 4.57 1 97.69 546 LEU B N 1
ATOM 10592 C CA . LEU B 1 546 ? 22.094 -21.422 3.793 1 97.69 546 LEU B CA 1
ATOM 10593 C C . LEU B 1 546 ? 23.484 -21.922 3.449 1 97.69 546 LEU B C 1
ATOM 10595 O O . LEU B 1 546 ? 23.984 -21.672 2.348 1 97.69 546 LEU B O 1
ATOM 10599 N N . LEU B 1 547 ? 24.156 -22.578 4.379 1 97.06 547 LEU B N 1
ATOM 10600 C CA . LEU B 1 547 ? 25.469 -23.141 4.105 1 97.06 547 LEU B CA 1
ATOM 10601 C C . LEU B 1 547 ? 25.375 -24.219 3.037 1 97.06 547 LEU B C 1
ATOM 10603 O O . LEU B 1 547 ? 26.266 -24.344 2.197 1 97.06 547 LEU B O 1
ATOM 10607 N N . GLU B 1 548 ? 24.266 -24.938 3.043 1 95.94 548 GLU B N 1
ATOM 10608 C CA . GLU B 1 548 ? 24.031 -25.938 1.996 1 95.94 548 GLU B CA 1
ATOM 10609 C C . GLU B 1 548 ? 23.875 -25.266 0.632 1 95.94 548 GLU B C 1
ATOM 10611 O O . GLU B 1 548 ? 24.297 -25.812 -0.385 1 95.94 548 GLU B O 1
ATOM 10616 N N . VAL B 1 549 ? 23.234 -24.141 0.672 1 96.88 549 VAL B N 1
ATOM 10617 C CA . VAL B 1 549 ? 23.094 -23.375 -0.565 1 96.88 549 VAL B CA 1
ATOM 10618 C C . VAL B 1 549 ? 24.484 -23.031 -1.114 1 96.88 549 VAL B C 1
ATOM 10620 O O . VAL B 1 549 ? 24.734 -23.188 -2.311 1 96.88 549 VAL B O 1
ATOM 10623 N N . LEU B 1 550 ? 25.375 -22.562 -0.278 1 97.31 550 LEU B N 1
ATOM 10624 C CA . LEU B 1 550 ? 26.734 -22.234 -0.703 1 97.31 550 LEU B CA 1
ATOM 10625 C C . LEU B 1 550 ? 27.469 -23.484 -1.183 1 97.31 550 LEU B C 1
ATOM 10627 O O . LEU B 1 550 ? 28.156 -23.453 -2.211 1 97.31 550 LEU B O 1
ATOM 10631 N N . GLU B 1 551 ? 27.312 -24.547 -0.432 1 96 551 GLU B N 1
ATOM 10632 C CA . GLU B 1 551 ? 27.922 -25.812 -0.804 1 96 551 GLU B CA 1
ATOM 10633 C C . GLU B 1 551 ? 27.453 -26.266 -2.186 1 96 551 GLU B C 1
ATOM 10635 O O . GLU B 1 551 ? 28.281 -26.641 -3.031 1 96 551 GLU B O 1
ATOM 10640 N N . TYR B 1 552 ? 26.172 -26.188 -2.322 1 93.81 552 TYR B N 1
ATOM 10641 C CA . TYR B 1 552 ? 25.578 -26.594 -3.59 1 93.81 552 TYR B CA 1
ATOM 10642 C C . TYR B 1 552 ? 26.125 -25.766 -4.742 1 93.81 552 TYR B C 1
ATOM 10644 O O . TYR B 1 552 ? 26.531 -26.312 -5.77 1 93.81 552 TYR B O 1
ATOM 10652 N N . ASN B 1 553 ? 26.203 -24.531 -4.633 1 92.62 553 ASN B N 1
ATOM 10653 C CA . ASN B 1 553 ? 26.688 -23.656 -5.688 1 92.62 553 ASN B CA 1
ATOM 10654 C C . ASN B 1 553 ? 28.188 -23.859 -5.934 1 92.62 553 ASN B C 1
ATOM 10656 O O . ASN B 1 553 ? 28.641 -23.828 -7.082 1 92.62 553 ASN B O 1
ATOM 10660 N N . GLN B 1 554 ? 28.906 -24.016 -4.871 1 91.88 554 GLN B N 1
ATOM 10661 C CA . GLN B 1 554 ? 30.328 -24.297 -5.008 1 91.88 554 GLN B CA 1
ATOM 10662 C C . GLN B 1 554 ? 30.562 -25.578 -5.789 1 91.88 554 GLN B C 1
ATOM 10664 O O . GLN B 1 554 ? 31.438 -25.625 -6.66 1 91.88 554 GLN B O 1
ATOM 10669 N N . ASN B 1 555 ? 29.781 -26.578 -5.496 1 88.69 555 ASN B N 1
ATOM 10670 C CA . ASN B 1 555 ? 29.906 -27.859 -6.172 1 88.69 555 ASN B CA 1
ATOM 10671 C C . ASN B 1 555 ? 29.547 -27.75 -7.652 1 88.69 555 ASN B C 1
ATOM 10673 O O . ASN B 1 555 ? 30.094 -28.484 -8.484 1 88.69 555 ASN B O 1
ATOM 10677 N N . GLN B 1 556 ? 28.734 -26.828 -7.898 1 84.12 556 GLN B N 1
ATOM 10678 C CA . GLN B 1 556 ? 28.344 -26.594 -9.289 1 84.12 556 GLN B CA 1
ATOM 10679 C C . GLN B 1 556 ? 29.266 -25.578 -9.953 1 84.12 556 GLN B C 1
ATOM 10681 O O . GLN B 1 556 ? 29 -25.141 -11.078 1 84.12 556 GLN B O 1
ATOM 10686 N N . LYS B 1 557 ? 30.281 -25.125 -9.211 1 83.38 557 LYS B N 1
ATOM 10687 C CA . LYS B 1 557 ? 31.297 -24.188 -9.688 1 83.38 557 LYS B CA 1
ATOM 10688 C C . LYS B 1 557 ? 30.688 -22.828 -10.023 1 83.38 557 LYS B C 1
ATOM 10690 O O . LYS B 1 557 ? 31.125 -22.172 -10.969 1 83.38 557 LYS B O 1
ATOM 10695 N N . ASN B 1 558 ? 29.609 -22.594 -9.391 1 84.94 558 ASN B N 1
ATOM 10696 C CA . ASN B 1 558 ? 29.047 -21.25 -9.469 1 84.94 558 ASN B CA 1
ATOM 10697 C C . ASN B 1 558 ? 29.766 -20.281 -8.531 1 84.94 558 ASN B C 1
ATOM 10699 O O . ASN B 1 558 ? 30.328 -20.703 -7.516 1 84.94 558 ASN B O 1
ATOM 10703 N N . GLU B 1 559 ? 29.688 -19.047 -8.969 1 84.88 559 GLU B N 1
ATOM 10704 C CA . GLU B 1 559 ? 30.219 -18.047 -8.039 1 84.88 559 GLU B CA 1
ATOM 10705 C C . GLU B 1 559 ? 29.328 -17.938 -6.805 1 84.88 559 GLU B C 1
ATOM 10707 O O . GLU B 1 559 ? 28.094 -17.953 -6.914 1 84.88 559 GLU B O 1
ATOM 10712 N N . LEU B 1 560 ? 29.984 -17.891 -5.707 1 93.31 560 LEU B N 1
ATOM 10713 C CA . LEU B 1 560 ? 29.234 -17.75 -4.461 1 93.31 560 LEU B CA 1
ATOM 10714 C C . LEU B 1 560 ? 28.797 -16.297 -4.25 1 93.31 560 LEU B C 1
ATOM 10716 O O . LEU B 1 560 ? 29.531 -15.375 -4.59 1 93.31 560 LEU B O 1
ATOM 10720 N N . GLU B 1 561 ? 27.625 -16.125 -3.732 1 94.75 561 GLU B N 1
ATOM 10721 C CA . GLU B 1 561 ? 27.062 -14.805 -3.455 1 94.75 561 GLU B CA 1
ATOM 10722 C C . GLU B 1 561 ? 26.734 -14.648 -1.973 1 94.75 561 GLU B C 1
ATOM 10724 O O . GLU B 1 561 ? 26.594 -15.633 -1.253 1 94.75 561 GLU B O 1
ATOM 10729 N N . ASN B 1 562 ? 26.734 -13.414 -1.452 1 98.12 562 ASN B N 1
ATOM 10730 C CA . ASN B 1 562 ? 26.172 -13.125 -0.138 1 98.12 562 ASN B CA 1
ATOM 10731 C C . ASN B 1 562 ? 24.672 -13.352 -0.117 1 98.12 562 ASN B C 1
ATOM 10733 O O . ASN B 1 562 ? 23.953 -12.883 -1.004 1 98.12 562 ASN B O 1
ATOM 10737 N N . ILE B 1 563 ? 24.234 -14.117 0.894 1 98.44 563 ILE B N 1
ATOM 10738 C CA . ILE B 1 563 ? 22.828 -14.547 0.843 1 98.44 563 ILE B CA 1
ATOM 10739 C C . ILE B 1 563 ? 22.172 -14.32 2.203 1 98.44 563 ILE B C 1
ATOM 10741 O O . ILE B 1 563 ? 22.859 -14.141 3.211 1 98.44 563 ILE B O 1
ATOM 10745 N N . PHE B 1 564 ? 20.812 -14.281 2.182 1 98.62 564 PHE B N 1
ATOM 10746 C CA . PHE B 1 564 ? 20.062 -14.18 3.426 1 98.62 564 PHE B CA 1
ATOM 10747 C C . PHE B 1 564 ? 18.703 -14.859 3.289 1 98.62 564 PHE B C 1
ATOM 10749 O O . PHE B 1 564 ? 18.266 -15.164 2.178 1 98.62 564 PHE B O 1
ATOM 10756 N N . GLU B 1 565 ? 18.141 -15.172 4.422 1 98.5 565 GLU B N 1
ATOM 10757 C CA . GLU B 1 565 ? 16.797 -15.742 4.48 1 98.5 565 GLU B CA 1
ATOM 10758 C C . GLU B 1 565 ? 16.047 -15.258 5.723 1 98.5 565 GLU B C 1
ATOM 10760 O O . GLU B 1 565 ? 16.625 -15.18 6.809 1 98.5 565 GLU B O 1
ATOM 10765 N N . ILE B 1 566 ? 14.82 -14.883 5.48 1 97.62 566 ILE B N 1
ATOM 10766 C CA . ILE B 1 566 ? 13.875 -14.641 6.566 1 97.62 566 ILE B CA 1
ATOM 10767 C C . ILE B 1 566 ? 12.875 -15.797 6.645 1 97.62 566 ILE B C 1
ATOM 10769 O O . ILE B 1 566 ? 12.156 -16.062 5.684 1 97.62 566 ILE B O 1
ATOM 10773 N N . SER B 1 567 ? 12.844 -16.438 7.719 1 95.81 567 SER B N 1
ATOM 10774 C CA . SER B 1 567 ? 11.977 -17.594 7.809 1 95.81 567 SER B CA 1
ATOM 10775 C C . SER B 1 567 ? 11.156 -17.578 9.094 1 95.81 567 SER B C 1
ATOM 10777 O O . SER B 1 567 ? 11.531 -16.922 10.07 1 95.81 567 SER B O 1
ATOM 10779 N N . LYS B 1 568 ? 10.047 -18.281 8.992 1 95 568 LYS B N 1
ATOM 10780 C CA . LYS B 1 568 ? 9.227 -18.562 10.172 1 95 568 LYS B CA 1
ATOM 10781 C C . LYS B 1 568 ? 9.602 -19.906 10.789 1 95 568 LYS B C 1
ATOM 10783 O O . LYS B 1 568 ? 9.5 -20.938 10.133 1 95 568 LYS B O 1
ATOM 10788 N N . ILE B 1 569 ? 10.125 -19.859 11.977 1 93.62 569 ILE B N 1
ATOM 10789 C CA . ILE B 1 569 ? 10.555 -21.047 12.711 1 93.62 569 ILE B CA 1
ATOM 10790 C C . ILE B 1 569 ? 9.516 -21.391 13.773 1 93.62 569 ILE B C 1
ATOM 10792 O O . ILE B 1 569 ? 8.977 -20.5 14.445 1 93.62 569 ILE B O 1
ATOM 10796 N N . ASN B 1 570 ? 9.227 -22.703 13.852 1 93.81 570 ASN B N 1
ATOM 10797 C CA . ASN B 1 570 ? 8.188 -23.156 14.766 1 93.81 570 ASN B CA 1
ATOM 10798 C C . ASN B 1 570 ? 8.727 -24.172 15.766 1 93.81 570 ASN B C 1
ATOM 10800 O O . ASN B 1 570 ? 8.516 -25.375 15.617 1 93.81 570 ASN B O 1
ATOM 10804 N N . PRO B 1 571 ? 9.367 -23.672 16.859 1 93.44 571 PRO B N 1
ATOM 10805 C CA . PRO B 1 571 ? 9.781 -24.609 17.922 1 93.44 571 PRO B CA 1
ATOM 10806 C C . PRO B 1 571 ? 8.594 -25.172 18.703 1 93.44 571 PRO B C 1
ATOM 10808 O O . PRO B 1 571 ? 7.578 -24.484 18.859 1 93.44 571 PRO B O 1
ATOM 10811 N N . VAL B 1 572 ? 8.828 -26.359 19.25 1 92.44 572 VAL B N 1
ATOM 10812 C CA . VAL B 1 572 ? 7.777 -26.984 20.047 1 92.44 572 VAL B CA 1
ATOM 10813 C C . VAL B 1 572 ? 7.539 -26.156 21.312 1 92.44 572 VAL B C 1
ATOM 10815 O O . VAL B 1 572 ? 8.492 -25.703 21.953 1 92.44 572 VAL B O 1
ATOM 10818 N N . ASP B 1 573 ? 6.414 -25.875 21.719 1 87 573 ASP B N 1
ATOM 10819 C CA . ASP B 1 573 ? 5.961 -25.234 22.953 1 87 573 ASP B CA 1
ATOM 10820 C C . ASP B 1 573 ? 6.363 -23.75 22.969 1 87 573 ASP B C 1
ATOM 10822 O O . ASP B 1 573 ? 6.637 -23.203 24.031 1 87 573 ASP B O 1
ATOM 10826 N N . SER B 1 574 ? 6.707 -23.156 21.828 1 87.88 574 SER B N 1
ATOM 10827 C CA . SER B 1 574 ? 6.988 -21.719 21.688 1 87.88 574 SER B CA 1
ATOM 10828 C C . SER B 1 574 ? 6.199 -21.109 20.531 1 87.88 574 SER B C 1
ATOM 10830 O O . SER B 1 574 ? 5.711 -21.828 19.656 1 87.88 574 SER B O 1
ATOM 10832 N N . SER B 1 575 ? 5.926 -19.859 20.625 1 90.75 575 SER B N 1
ATOM 10833 C CA . SER B 1 575 ? 5.277 -19.156 19.516 1 90.75 575 SER B CA 1
ATOM 10834 C C . SER B 1 575 ? 6.168 -19.141 18.281 1 90.75 575 SER B C 1
ATOM 10836 O O . SER B 1 575 ? 7.379 -19.359 18.375 1 90.75 575 SER B O 1
ATOM 10838 N N . GLN B 1 576 ? 5.531 -18.984 17.172 1 93.5 576 GLN B N 1
ATOM 10839 C CA . GLN B 1 576 ? 6.273 -18.891 15.922 1 93.5 576 GLN B CA 1
ATOM 10840 C C . GLN B 1 576 ? 7.301 -17.766 15.977 1 93.5 576 GLN B C 1
ATOM 10842 O O . GLN B 1 576 ? 7.008 -16.672 16.469 1 93.5 576 GLN B O 1
ATOM 10847 N N . GLN B 1 577 ? 8.562 -18.109 15.586 1 94.44 577 GLN B N 1
ATOM 10848 C CA . GLN B 1 577 ? 9.672 -17.156 15.594 1 94.44 577 GLN B CA 1
ATOM 10849 C C . GLN B 1 577 ? 10.023 -16.703 14.172 1 94.44 577 GLN B C 1
ATOM 10851 O O . GLN B 1 577 ? 9.992 -17.516 13.242 1 94.44 577 GLN B O 1
ATOM 10856 N N . THR B 1 578 ? 10.281 -15.445 14.031 1 96.38 578 THR B N 1
ATOM 10857 C CA . THR B 1 578 ? 10.789 -14.93 12.766 1 96.38 578 THR B CA 1
ATOM 10858 C C . THR B 1 578 ? 12.297 -14.68 12.852 1 96.38 578 THR B C 1
ATOM 10860 O O . THR B 1 578 ? 12.734 -13.773 13.57 1 96.38 578 THR B O 1
ATOM 10863 N N . VAL B 1 579 ? 13.039 -15.453 12.094 1 96.62 579 VAL B N 1
ATOM 10864 C CA . VAL B 1 579 ? 14.492 -15.406 12.211 1 96.62 579 VAL B CA 1
ATOM 10865 C C . VAL B 1 579 ? 15.109 -14.945 10.898 1 96.62 579 VAL B C 1
ATOM 10867 O O . VAL B 1 579 ? 14.75 -15.438 9.828 1 96.62 579 VAL B O 1
ATOM 10870 N N . LEU B 1 580 ? 15.953 -13.938 10.969 1 98.06 580 LEU B N 1
ATOM 10871 C CA . LEU B 1 580 ? 16.766 -13.477 9.852 1 98.06 580 LEU B CA 1
ATOM 10872 C C . LEU B 1 580 ? 18.188 -14.016 9.961 1 98.06 580 LEU B C 1
ATOM 10874 O O . LEU B 1 580 ? 18.844 -13.859 10.992 1 98.06 580 LEU B O 1
ATOM 10878 N N . SER B 1 581 ? 18.625 -14.648 8.922 1 98.44 581 SER B N 1
ATOM 10879 C CA . SER B 1 581 ? 20.016 -15.109 8.844 1 98.44 581 SER B CA 1
ATOM 10880 C C . SER B 1 581 ? 20.703 -14.578 7.586 1 98.44 581 SER B C 1
ATOM 10882 O O . SER B 1 581 ? 20.172 -14.711 6.48 1 98.44 581 SER B O 1
ATOM 10884 N N . ILE B 1 582 ? 21.859 -13.953 7.746 1 98.56 582 ILE B N 1
ATOM 10885 C CA . ILE B 1 582 ? 22.656 -13.406 6.66 1 98.56 582 ILE B CA 1
ATOM 10886 C C . ILE B 1 582 ? 24.031 -14.086 6.641 1 98.56 582 ILE B C 1
ATOM 10888 O O . ILE B 1 582 ? 24.672 -14.242 7.688 1 98.56 582 ILE B O 1
ATOM 10892 N N . ILE B 1 583 ? 24.469 -14.508 5.531 1 98.44 583 ILE B N 1
ATOM 10893 C CA . ILE B 1 583 ? 25.797 -15.078 5.355 1 98.44 583 ILE B CA 1
ATOM 10894 C C . ILE B 1 583 ? 26.594 -14.25 4.348 1 98.44 583 ILE B C 1
ATOM 10896 O O . ILE B 1 583 ? 26.156 -14.062 3.209 1 98.44 583 ILE B O 1
ATOM 10900 N N . LEU B 1 584 ? 27.672 -13.75 4.781 1 98.12 584 LEU B N 1
ATOM 10901 C CA . LEU B 1 584 ? 28.625 -13.047 3.928 1 98.12 584 LEU B CA 1
ATOM 10902 C C . LEU B 1 584 ? 29.844 -13.914 3.621 1 98.12 584 LEU B C 1
ATOM 10904 O O . LEU B 1 584 ? 30.609 -14.266 4.527 1 98.12 584 LEU B O 1
ATOM 10908 N N . CYS B 1 585 ? 30.016 -14.242 2.385 1 97.5 585 CYS B N 1
ATOM 10909 C CA . CYS B 1 585 ? 31.109 -15.148 2.027 1 97.5 585 CYS B CA 1
ATOM 10910 C C . CYS B 1 585 ? 32.094 -14.477 1.062 1 97.5 585 CYS B C 1
ATOM 10912 O O . CYS B 1 585 ? 33.062 -15.078 0.66 1 97.5 585 CYS B O 1
ATOM 10914 N N . LYS B 1 586 ? 31.797 -13.305 0.628 1 95.31 586 LYS B N 1
ATOM 10915 C CA . LYS B 1 586 ? 32.656 -12.523 -0.257 1 95.31 586 LYS B CA 1
ATOM 10916 C C . LYS B 1 586 ? 32.5 -11.031 0.01 1 95.31 586 LYS B C 1
ATOM 10918 O O . LYS B 1 586 ? 31.578 -10.602 0.694 1 95.31 586 LYS B O 1
ATOM 10923 N N . PRO B 1 587 ? 33.438 -10.266 -0.47 1 94.5 587 PRO B N 1
ATOM 10924 C CA . PRO B 1 587 ? 33.281 -8.812 -0.331 1 94.5 587 PRO B CA 1
ATOM 10925 C C . PRO B 1 587 ? 32 -8.289 -0.965 1 94.5 587 PRO B C 1
ATOM 10927 O O . PRO B 1 587 ? 31.562 -8.797 -2.002 1 94.5 587 PRO B O 1
ATOM 10930 N N . LEU B 1 588 ? 31.375 -7.32 -0.322 1 92.62 588 LEU B N 1
ATOM 10931 C CA . LEU B 1 588 ? 30.156 -6.742 -0.857 1 92.62 588 LEU B CA 1
ATOM 10932 C C . LEU B 1 588 ? 30.406 -6.066 -2.197 1 92.62 588 LEU B C 1
ATOM 10934 O O . LEU B 1 588 ? 29.562 -6.113 -3.096 1 92.62 588 LEU B O 1
ATOM 10938 N N . ILE B 1 589 ? 31.5 -5.391 -2.291 1 90.69 589 ILE B N 1
ATOM 10939 C CA . ILE B 1 589 ? 31.969 -4.77 -3.523 1 90.69 589 ILE B CA 1
ATOM 10940 C C . ILE B 1 589 ? 33.469 -5.074 -3.727 1 90.69 589 ILE B C 1
ATOM 10942 O O . ILE B 1 589 ? 34.25 -5.02 -2.779 1 90.69 589 ILE B O 1
ATOM 10946 N N . ASN B 1 590 ? 33.781 -5.496 -4.902 1 88.06 590 ASN B N 1
ATOM 10947 C CA . ASN B 1 590 ? 35.188 -5.727 -5.281 1 88.06 590 ASN B CA 1
ATOM 10948 C C . ASN B 1 590 ? 35.438 -5.363 -6.738 1 88.06 590 ASN B C 1
ATOM 10950 O O . ASN B 1 590 ? 35.125 -6.145 -7.641 1 88.06 590 ASN B O 1
ATOM 10954 N N . SER B 1 591 ? 35.938 -4.164 -6.902 1 85.94 591 SER B N 1
ATOM 10955 C CA . SER B 1 591 ? 36.25 -3.715 -8.258 1 85.94 591 SER B CA 1
ATOM 10956 C C . SER B 1 591 ? 37.719 -3.352 -8.398 1 85.94 591 SER B C 1
ATOM 10958 O O . SER B 1 591 ? 38.156 -2.312 -7.898 1 85.94 591 SER B O 1
ATOM 10960 N N . LYS B 1 592 ? 38.375 -4.055 -9.117 1 78.06 592 LYS B N 1
ATOM 10961 C CA . LYS B 1 592 ? 39.812 -3.785 -9.352 1 78.06 592 LYS B CA 1
ATOM 10962 C C . LYS B 1 592 ? 39.969 -2.635 -10.344 1 78.06 592 LYS B C 1
ATOM 10964 O O . LYS B 1 592 ? 41 -1.924 -10.289 1 78.06 592 LYS B O 1
ATOM 10969 N N . ILE B 1 593 ? 38.969 -2.471 -11.141 1 77.69 593 ILE B N 1
ATOM 10970 C CA . ILE B 1 593 ? 39.031 -1.462 -12.195 1 77.69 593 ILE B CA 1
ATOM 10971 C C . ILE B 1 593 ? 38.938 -0.067 -11.578 1 77.69 593 ILE B C 1
ATOM 10973 O O . ILE B 1 593 ? 39.562 0.879 -12.078 1 77.69 593 ILE B O 1
ATOM 10977 N N . ASN B 1 594 ? 38.281 0.015 -10.531 1 82.75 594 ASN B N 1
ATOM 10978 C CA . ASN B 1 594 ? 38 1.318 -9.93 1 82.75 594 ASN B CA 1
ATOM 10979 C C . ASN B 1 594 ? 38.562 1.423 -8.523 1 82.75 594 ASN B C 1
ATOM 10981 O O . ASN B 1 594 ? 38.25 2.346 -7.777 1 82.75 594 ASN B O 1
ATOM 10985 N N . ASP B 1 595 ? 39.344 0.49 -8.117 1 84.94 595 ASP B N 1
ATOM 10986 C CA . ASP B 1 595 ? 40 0.442 -6.805 1 84.94 595 ASP B CA 1
ATOM 10987 C C . ASP B 1 595 ? 38.969 0.61 -5.691 1 84.94 595 ASP B C 1
ATOM 10989 O O . ASP B 1 595 ? 39.125 1.434 -4.789 1 84.94 595 ASP B O 1
ATOM 10993 N N . SER B 1 596 ? 37.844 0.037 -5.848 1 90.69 596 SER B N 1
ATOM 10994 C CA . SER B 1 596 ? 36.781 0.033 -4.848 1 90.69 596 SER B CA 1
ATOM 10995 C C . SER B 1 596 ? 36.625 -1.344 -4.211 1 90.69 596 SER B C 1
ATOM 10997 O O . SER B 1 596 ? 36.625 -2.359 -4.91 1 90.69 596 SER B O 1
ATOM 10999 N N . LEU B 1 597 ? 36.625 -1.327 -2.896 1 92.88 597 LEU B N 1
ATOM 11000 C CA . LEU B 1 597 ? 36.562 -2.59 -2.168 1 92.88 597 LEU B CA 1
ATOM 11001 C C . LEU B 1 597 ? 35.875 -2.408 -0.822 1 92.88 597 LEU B C 1
ATOM 11003 O O . LEU B 1 597 ? 36.156 -1.467 -0.085 1 92.88 597 LEU B O 1
ATOM 11007 N N . ILE B 1 598 ? 34.938 -3.26 -0.586 1 93.88 598 ILE B N 1
ATOM 11008 C CA . ILE B 1 598 ? 34.406 -3.453 0.763 1 93.88 598 ILE B CA 1
ATOM 11009 C C . ILE B 1 598 ? 34.844 -4.828 1.281 1 93.88 598 ILE B C 1
ATOM 11011 O O . ILE B 1 598 ? 34.281 -5.848 0.874 1 93.88 598 ILE B O 1
ATOM 11015 N N . VAL B 1 599 ? 35.688 -4.809 2.164 1 94.31 599 VAL B N 1
ATOM 11016 C CA . VAL B 1 599 ? 36.344 -6.047 2.59 1 94.31 599 VAL B CA 1
ATOM 11017 C C . VAL B 1 599 ? 35.312 -6.926 3.33 1 94.31 599 VAL B C 1
ATOM 11019 O O . VAL B 1 599 ? 34.375 -6.422 3.926 1 94.31 599 VAL B O 1
ATOM 11022 N N . ASN B 1 600 ? 35.469 -8.203 3.172 1 94.88 600 ASN B N 1
ATOM 11023 C CA . ASN B 1 600 ? 34.656 -9.164 3.916 1 94.88 600 ASN B CA 1
ATOM 11024 C C . ASN B 1 600 ? 35.312 -9.539 5.242 1 94.88 600 ASN B C 1
ATOM 11026 O O . ASN B 1 600 ? 36.156 -10.461 5.293 1 94.88 600 ASN B O 1
ATOM 11030 N N . ASN B 1 601 ? 34.938 -8.859 6.281 1 95.06 601 ASN B N 1
ATOM 11031 C CA . ASN B 1 601 ? 35.469 -9.133 7.613 1 95.06 601 ASN B CA 1
ATOM 11032 C C . ASN B 1 601 ? 34.469 -8.805 8.703 1 95.06 601 ASN B C 1
ATOM 11034 O O . ASN B 1 601 ? 33.312 -8.516 8.406 1 95.06 601 ASN B O 1
ATOM 11038 N N . PHE B 1 602 ? 34.875 -8.922 9.891 1 94.38 602 PHE B N 1
ATOM 11039 C CA . PHE B 1 602 ? 33.969 -8.773 11.039 1 94.38 602 PHE B CA 1
ATOM 11040 C C . PHE B 1 602 ? 33.469 -7.34 11.133 1 94.38 602 PHE B C 1
ATOM 11042 O O . PHE B 1 602 ? 32.281 -7.121 11.445 1 94.38 602 PHE B O 1
ATOM 11049 N N . VAL B 1 603 ? 34.25 -6.359 10.828 1 91.56 603 VAL B N 1
ATOM 11050 C CA . VAL B 1 603 ? 33.875 -4.949 10.906 1 91.56 603 VAL B CA 1
ATOM 11051 C C . VAL B 1 603 ? 32.812 -4.645 9.867 1 91.56 603 VAL B C 1
ATOM 11053 O O . VAL B 1 603 ? 31.844 -3.943 10.164 1 91.56 603 VAL B O 1
ATOM 11056 N N . THR B 1 604 ? 32.969 -5.152 8.672 1 94.69 604 THR B N 1
ATOM 11057 C CA . THR B 1 604 ? 31.953 -4.992 7.629 1 94.69 604 THR B CA 1
ATOM 11058 C C . THR B 1 604 ? 30.641 -5.613 8.055 1 94.69 604 THR B C 1
ATOM 11060 O O . THR B 1 604 ? 29.562 -5.055 7.797 1 94.69 604 THR B O 1
ATOM 11063 N N . THR B 1 605 ? 30.75 -6.723 8.68 1 96.31 605 THR B N 1
ATOM 11064 C CA . THR B 1 605 ? 29.547 -7.398 9.164 1 96.31 605 THR B CA 1
ATOM 11065 C C . THR B 1 605 ? 28.828 -6.551 10.211 1 96.31 605 THR B C 1
ATOM 11067 O O . THR B 1 605 ? 27.609 -6.422 10.18 1 96.31 605 THR B O 1
ATOM 11070 N N . LYS B 1 606 ? 29.594 -5.961 11.086 1 94.38 606 LYS B N 1
ATOM 11071 C CA . LYS B 1 606 ? 29.031 -5.043 12.07 1 94.38 606 LYS B CA 1
ATOM 11072 C C . LYS B 1 606 ? 28.391 -3.838 11.398 1 94.38 606 LYS B C 1
ATOM 11074 O O . LYS B 1 606 ? 27.328 -3.381 11.82 1 94.38 606 LYS B O 1
ATOM 11079 N N . ALA B 1 607 ? 29.031 -3.379 10.391 1 93.94 607 ALA B N 1
ATOM 11080 C CA . ALA B 1 607 ? 28.516 -2.213 9.68 1 93.94 607 ALA B CA 1
ATOM 11081 C C . ALA B 1 607 ? 27.188 -2.523 8.992 1 93.94 607 ALA B C 1
ATOM 11083 O O . ALA B 1 607 ? 26.266 -1.704 9.016 1 93.94 607 ALA B O 1
ATOM 11084 N N . LEU B 1 608 ? 27.156 -3.654 8.328 1 95.75 608 LEU B N 1
ATOM 11085 C CA . LEU B 1 608 ? 25.906 -4.066 7.688 1 95.75 608 LEU B CA 1
ATOM 11086 C C . LEU B 1 608 ? 24.781 -4.203 8.711 1 95.75 608 LEU B C 1
ATOM 11088 O O . LEU B 1 608 ? 23.656 -3.758 8.461 1 95.75 608 LEU B O 1
ATOM 11092 N N . LEU B 1 609 ? 25.094 -4.785 9.836 1 97.06 609 LEU B N 1
ATOM 11093 C CA . LEU B 1 609 ? 24.125 -4.898 10.914 1 97.06 609 LEU B CA 1
ATOM 11094 C C . LEU B 1 609 ? 23.641 -3.521 11.359 1 97.06 609 LEU B C 1
ATOM 11096 O O . LEU B 1 609 ? 22.438 -3.301 11.523 1 97.06 609 LEU B O 1
ATOM 11100 N N . HIS B 1 610 ? 24.594 -2.668 11.555 1 94.88 610 HIS B N 1
ATOM 11101 C CA . HIS B 1 610 ? 24.266 -1.316 11.992 1 94.88 610 HIS B CA 1
ATOM 11102 C C . HIS B 1 610 ? 23.359 -0.621 10.992 1 94.88 610 HIS B C 1
ATOM 11104 O O . HIS B 1 610 ? 22.375 0.022 11.383 1 94.88 610 HIS B O 1
ATOM 11110 N N . ALA B 1 611 ? 23.688 -0.726 9.75 1 94.38 611 ALA B N 1
ATOM 11111 C CA . ALA B 1 611 ? 22.875 -0.115 8.711 1 94.38 611 ALA B CA 1
ATOM 11112 C C . ALA B 1 611 ? 21.453 -0.678 8.734 1 94.38 611 ALA B C 1
ATOM 11114 O O . ALA B 1 611 ? 20.484 0.071 8.625 1 94.38 611 ALA B O 1
ATOM 11115 N N . LEU B 1 612 ? 21.359 -1.956 8.859 1 95.69 612 LEU B N 1
ATOM 11116 C CA . LEU B 1 612 ? 20.062 -2.625 8.875 1 95.69 612 LEU B CA 1
ATOM 11117 C C . LEU B 1 612 ? 19.234 -2.178 10.078 1 95.69 612 LEU B C 1
ATOM 11119 O O . LEU B 1 612 ? 18.078 -1.776 9.922 1 95.69 612 LEU B O 1
ATOM 11123 N N . LEU B 1 613 ? 19.797 -2.203 11.273 1 94.38 613 LEU B N 1
ATOM 11124 C CA . LEU B 1 613 ? 19.047 -1.892 12.484 1 94.38 613 LEU B CA 1
ATOM 11125 C C . LEU B 1 613 ? 18.703 -0.407 12.547 1 94.38 613 LEU B C 1
ATOM 11127 O O . LEU B 1 613 ? 17.656 -0.029 13.086 1 94.38 613 LEU B O 1
ATOM 11131 N N . THR B 1 614 ? 19.578 0.405 11.945 1 91 614 THR B N 1
ATOM 11132 C CA . THR B 1 614 ? 19.266 1.825 11.836 1 91 614 THR B CA 1
ATOM 11133 C C . THR B 1 614 ? 18.047 2.041 10.938 1 91 614 THR B C 1
ATOM 11135 O O . THR B 1 614 ? 17.141 2.811 11.281 1 91 614 THR B O 1
ATOM 11138 N N . LYS B 1 615 ? 18.094 1.342 9.82 1 90.38 615 LYS B N 1
ATOM 11139 C CA . LYS B 1 615 ? 16.953 1.402 8.906 1 90.38 615 LYS B CA 1
ATOM 11140 C C . LYS B 1 615 ? 15.664 0.988 9.609 1 90.38 615 LYS B C 1
ATOM 11142 O O . LYS B 1 615 ? 14.594 1.538 9.336 1 90.38 615 LYS B O 1
ATOM 11147 N N . LEU B 1 616 ? 15.766 0.101 10.508 1 90.44 616 LEU B N 1
ATOM 11148 C CA . LEU B 1 616 ? 14.602 -0.443 11.195 1 90.44 616 LEU B CA 1
ATOM 11149 C C . LEU B 1 616 ? 14.305 0.336 12.477 1 90.44 616 LEU B C 1
ATOM 11151 O O . LEU B 1 616 ? 13.32 0.054 13.164 1 90.44 616 LEU B O 1
ATOM 11155 N N . ASN B 1 617 ? 15.148 1.291 12.883 1 88.25 617 ASN B N 1
ATOM 11156 C CA . ASN B 1 617 ? 15.031 2.102 14.086 1 88.25 617 ASN B CA 1
ATOM 11157 C C . ASN B 1 617 ? 15.062 1.239 15.344 1 88.25 617 ASN B C 1
ATOM 11159 O O . ASN B 1 617 ? 14.211 1.388 16.219 1 88.25 617 ASN B O 1
ATOM 11163 N N . ILE B 1 618 ? 15.945 0.312 15.367 1 90.06 618 ILE B N 1
ATOM 11164 C CA . ILE B 1 618 ? 16.141 -0.557 16.531 1 90.06 618 ILE B CA 1
ATOM 11165 C C . ILE B 1 618 ? 17.438 -0.187 17.234 1 90.06 618 ILE B C 1
ATOM 11167 O O . ILE B 1 618 ? 18.531 -0.295 16.656 1 90.06 618 ILE B O 1
ATOM 11171 N N . ASP B 1 619 ? 17.328 0.191 18.422 1 87.56 619 ASP B N 1
ATOM 11172 C CA . ASP B 1 619 ? 18.516 0.449 19.25 1 87.56 619 ASP B CA 1
ATOM 11173 C C . ASP B 1 619 ? 19.094 -0.854 19.797 1 87.56 619 ASP B C 1
ATOM 11175 O O . ASP B 1 619 ? 18.359 -1.76 20.188 1 87.56 619 ASP B O 1
ATOM 11179 N N . TYR B 1 620 ? 20.422 -0.942 19.672 1 90.88 620 TYR B N 1
ATOM 11180 C CA . TYR B 1 620 ? 21.062 -2.176 20.125 1 90.88 620 TYR B CA 1
ATOM 11181 C C . TYR B 1 620 ? 22.422 -1.89 20.75 1 90.88 620 TYR B C 1
ATOM 11183 O O . TYR B 1 620 ? 22.938 -0.78 20.641 1 90.88 620 TYR B O 1
ATOM 11191 N N . ALA B 1 621 ? 22.922 -2.863 21.547 1 88.88 621 ALA B N 1
ATOM 11192 C CA . ALA B 1 621 ? 24.266 -2.871 22.125 1 88.88 621 ALA B CA 1
ATOM 11193 C C . ALA B 1 621 ? 24.891 -4.266 22.047 1 88.88 621 ALA B C 1
ATOM 11195 O O . ALA B 1 621 ? 24.172 -5.27 22.016 1 88.88 621 ALA B O 1
ATOM 11196 N N . TYR B 1 622 ? 26.172 -4.305 21.844 1 89.5 622 TYR B N 1
ATOM 11197 C CA . TYR B 1 622 ? 26.859 -5.59 21.891 1 89.5 622 TYR B CA 1
ATOM 11198 C C . TYR B 1 622 ? 27.016 -6.07 23.328 1 89.5 622 TYR B C 1
ATOM 11200 O O . TYR B 1 622 ? 27.266 -5.273 24.234 1 89.5 622 TYR B O 1
ATOM 11208 N N . ASP B 1 623 ? 26.812 -7.305 23.453 1 83.06 623 ASP B N 1
ATOM 11209 C CA . ASP B 1 623 ? 26.953 -7.891 24.781 1 83.06 623 ASP B CA 1
ATOM 11210 C C . ASP B 1 623 ? 28.422 -7.914 25.219 1 83.06 623 ASP B C 1
ATOM 11212 O O . ASP B 1 623 ? 29.297 -8.242 24.438 1 83.06 623 ASP B O 1
ATOM 11216 N N . LYS B 1 624 ? 28.719 -7.609 26.5 1 72.69 624 LYS B N 1
ATOM 11217 C CA . LYS B 1 624 ? 30.062 -7.523 27.062 1 72.69 624 LYS B CA 1
ATOM 11218 C C . LYS B 1 624 ? 30.594 -8.898 27.453 1 72.69 624 LYS B C 1
ATOM 11220 O O . LYS B 1 624 ? 31.797 -9.102 27.578 1 72.69 624 LYS B O 1
ATOM 11225 N N . ASN B 1 625 ? 29.609 -9.75 27.609 1 71.75 625 ASN B N 1
ATOM 11226 C CA . ASN B 1 625 ? 30.031 -11.062 28.078 1 71.75 625 ASN B CA 1
ATOM 11227 C C . ASN B 1 625 ? 30.547 -11.938 26.938 1 71.75 625 ASN B C 1
ATOM 11229 O O . ASN B 1 625 ? 29.938 -11.992 25.875 1 71.75 625 ASN B O 1
ATOM 11233 N N . HIS B 1 626 ? 31.797 -12.305 27.094 1 67.88 626 HIS B N 1
ATOM 11234 C CA . HIS B 1 626 ? 32.406 -13.188 26.125 1 67.88 626 HIS B CA 1
ATOM 11235 C C . HIS B 1 626 ? 31.812 -14.586 26.188 1 67.88 626 HIS B C 1
ATOM 11237 O O . HIS B 1 626 ? 31.656 -15.148 27.266 1 67.88 626 HIS B O 1
ATOM 11243 N N . VAL B 1 627 ? 31.188 -14.977 25.062 1 71.56 627 VAL B N 1
ATOM 11244 C CA . VAL B 1 627 ? 30.594 -16.312 24.984 1 71.56 627 VAL B CA 1
ATOM 11245 C C . VAL B 1 627 ? 31.5 -17.219 24.156 1 71.56 627 VAL B C 1
ATOM 11247 O O . VAL B 1 627 ? 31.969 -16.828 23.094 1 71.56 627 VAL B O 1
ATOM 11250 N N . VAL B 1 628 ? 31.922 -18.281 24.75 1 74.06 628 VAL B N 1
ATOM 11251 C CA . VAL B 1 628 ? 32.656 -19.312 24 1 74.06 628 VAL B CA 1
ATOM 11252 C C . VAL B 1 628 ? 31.688 -20.188 23.234 1 74.06 628 VAL B C 1
ATOM 11254 O O . VAL B 1 628 ? 30.656 -20.625 23.781 1 74.06 628 VAL B O 1
ATOM 11257 N N . ASN B 1 629 ? 31.906 -20.25 21.891 1 80.69 629 ASN B N 1
ATOM 11258 C CA . ASN B 1 629 ? 31.047 -21.031 21.016 1 80.69 629 ASN B CA 1
ATOM 11259 C C . ASN B 1 629 ? 31.844 -22 20.156 1 80.69 629 ASN B C 1
ATOM 11261 O O . ASN B 1 629 ? 32.969 -21.703 19.781 1 80.69 629 ASN B O 1
ATOM 11265 N N . GLU B 1 630 ? 31.391 -23.109 19.938 1 84.94 630 GLU B N 1
ATOM 11266 C CA . GLU B 1 630 ? 32.094 -24.141 19.172 1 84.94 630 GLU B CA 1
ATOM 11267 C C . GLU B 1 630 ? 31.984 -23.891 17.672 1 84.94 630 GLU B C 1
ATOM 11269 O O . GLU B 1 630 ? 32.812 -24.344 16.906 1 84.94 630 GLU B O 1
ATOM 11274 N N . LEU B 1 631 ? 31.094 -23.109 17.297 1 91.12 631 LEU B N 1
ATOM 11275 C CA . LEU B 1 631 ? 30.781 -22.953 15.875 1 91.12 631 LEU B CA 1
ATOM 11276 C C . LEU B 1 631 ? 31.406 -21.672 15.32 1 91.12 631 LEU B C 1
ATOM 11278 O O . LEU B 1 631 ? 31.656 -21.562 14.117 1 91.12 631 LEU B O 1
ATOM 11282 N N . TYR B 1 632 ? 31.703 -20.781 16.203 1 91.81 632 TYR B N 1
ATOM 11283 C CA . TYR B 1 632 ? 32.156 -19.469 15.766 1 91.81 632 TYR B CA 1
ATOM 11284 C C . TYR B 1 632 ? 33.5 -19.109 16.406 1 91.81 632 TYR B C 1
ATOM 11286 O O . TYR B 1 632 ? 33.812 -19.594 17.5 1 91.81 632 TYR B O 1
ATOM 11294 N N . ASP B 1 633 ? 34.25 -18.281 15.648 1 90.94 633 ASP B N 1
ATOM 11295 C CA . ASP B 1 633 ? 35.531 -17.797 16.172 1 90.94 633 ASP B CA 1
ATOM 11296 C C . ASP B 1 633 ? 35.312 -16.906 17.406 1 90.94 633 ASP B C 1
ATOM 11298 O O . ASP B 1 633 ? 34.562 -15.93 17.344 1 90.94 633 ASP B O 1
ATOM 11302 N N . ASN B 1 634 ? 35.969 -17.234 18.484 1 84.56 634 ASN B N 1
ATOM 11303 C CA . ASN B 1 634 ? 35.75 -16.594 19.781 1 84.56 634 ASN B CA 1
ATOM 11304 C C . ASN B 1 634 ? 36.125 -15.109 19.734 1 84.56 634 ASN B C 1
ATOM 11306 O O . ASN B 1 634 ? 35.562 -14.305 20.484 1 84.56 634 ASN B O 1
ATOM 11310 N N . ASN B 1 635 ? 37.031 -14.781 18.812 1 85.25 635 ASN B N 1
ATOM 11311 C CA . ASN B 1 635 ? 37.469 -13.391 18.734 1 85.25 635 ASN B CA 1
ATOM 11312 C C . ASN B 1 635 ? 36.625 -12.594 17.75 1 85.25 635 ASN B C 1
ATOM 11314 O O . ASN B 1 635 ? 36.75 -11.375 17.656 1 85.25 635 ASN B O 1
ATOM 11318 N N . GLN B 1 636 ? 35.812 -13.273 17.062 1 91.62 636 GLN B N 1
ATOM 11319 C CA . GLN B 1 636 ? 34.938 -12.633 16.078 1 91.62 636 GLN B CA 1
ATOM 11320 C C . GLN B 1 636 ? 33.469 -13.047 16.281 1 91.62 636 GLN B C 1
ATOM 11322 O O . GLN B 1 636 ? 32.812 -13.461 15.328 1 91.62 636 GLN B O 1
ATOM 11327 N N . LEU B 1 637 ? 33.094 -12.992 17.5 1 92.38 637 LEU B N 1
ATOM 11328 C CA . LEU B 1 637 ? 31.703 -13.273 17.891 1 92.38 637 LEU B CA 1
ATOM 11329 C C . LEU B 1 637 ? 31.172 -12.188 18.812 1 92.38 637 LEU B C 1
ATOM 11331 O O . LEU B 1 637 ? 31.828 -11.812 19.797 1 92.38 637 LEU B O 1
ATOM 11335 N N . ALA B 1 638 ? 30.062 -11.625 18.438 1 92.19 638 ALA B N 1
ATOM 11336 C CA . ALA B 1 638 ? 29.406 -10.617 19.281 1 92.19 638 ALA B CA 1
ATOM 11337 C C . ALA B 1 638 ? 27.906 -10.875 19.391 1 92.19 638 ALA B C 1
ATOM 11339 O O . ALA B 1 638 ? 27.234 -11.109 18.375 1 92.19 638 ALA B O 1
ATOM 11340 N N . LEU B 1 639 ? 27.422 -10.883 20.609 1 93.44 639 LEU B N 1
ATOM 11341 C CA . LEU B 1 639 ? 26 -11.016 20.844 1 93.44 639 LEU B CA 1
ATOM 11342 C C . LEU B 1 639 ? 25.312 -9.656 20.781 1 93.44 639 LEU B C 1
ATOM 11344 O O . LEU B 1 639 ? 25.875 -8.648 21.203 1 93.44 639 LEU B O 1
ATOM 11348 N N . ILE B 1 640 ? 24.203 -9.633 20.266 1 93.44 640 ILE B N 1
ATOM 11349 C CA . ILE B 1 640 ? 23.438 -8.398 20.078 1 93.44 640 ILE B CA 1
ATOM 11350 C C . ILE B 1 640 ? 22.312 -8.336 21.109 1 93.44 640 ILE B C 1
ATOM 11352 O O . ILE B 1 640 ? 21.469 -9.227 21.172 1 93.44 640 ILE B O 1
ATOM 11356 N N . ASN B 1 641 ? 22.312 -7.297 21.828 1 91.38 641 ASN B N 1
ATOM 11357 C CA . ASN B 1 641 ? 21.312 -7.094 22.859 1 91.38 641 ASN B CA 1
ATOM 11358 C C . ASN B 1 641 ? 20.422 -5.887 22.547 1 91.38 641 ASN B C 1
ATOM 11360 O O . ASN B 1 641 ? 20.906 -4.863 22.047 1 91.38 641 ASN B O 1
ATOM 11364 N N . ALA B 1 642 ? 19.188 -6.102 22.625 1 85.56 642 ALA B N 1
ATOM 11365 C CA . ALA B 1 642 ? 18.219 -5.012 22.609 1 85.56 642 ALA B CA 1
ATOM 11366 C C . ALA B 1 642 ? 17.234 -5.137 23.781 1 85.56 642 ALA B C 1
ATOM 11368 O O . ALA B 1 642 ? 16.719 -6.223 24.047 1 85.56 642 ALA B O 1
ATOM 11369 N N . ASN B 1 643 ? 16.984 -4.117 24.5 1 78.81 643 ASN B N 1
ATOM 11370 C CA . ASN B 1 643 ? 16.094 -4.113 25.656 1 78.81 643 ASN B CA 1
ATOM 11371 C C . ASN B 1 643 ? 16.516 -5.164 26.688 1 78.81 643 ASN B C 1
ATOM 11373 O O . ASN B 1 643 ? 15.672 -5.918 27.172 1 78.81 643 ASN B O 1
ATOM 11377 N N . LYS B 1 644 ? 17.891 -5.422 26.828 1 78.88 644 LYS B N 1
ATOM 11378 C CA . LYS B 1 644 ? 18.5 -6.305 27.828 1 78.88 644 LYS B CA 1
ATOM 11379 C C . LYS B 1 644 ? 18.25 -7.773 27.484 1 78.88 644 LYS B C 1
ATOM 11381 O O . LYS B 1 644 ? 18.234 -8.625 28.375 1 78.88 644 LYS B O 1
ATOM 11386 N N . GLN B 1 645 ? 17.891 -7.996 26.328 1 85.81 645 GLN B N 1
ATOM 11387 C CA . GLN B 1 645 ? 17.719 -9.367 25.859 1 85.81 645 GLN B CA 1
ATOM 11388 C C . GLN B 1 645 ? 18.531 -9.617 24.594 1 85.81 645 GLN B C 1
ATOM 11390 O O . GLN B 1 645 ? 18.594 -8.766 23.719 1 85.81 645 GLN B O 1
ATOM 11395 N N . VAL B 1 646 ? 19.125 -10.781 24.609 1 88.5 646 VAL B N 1
ATOM 11396 C CA . VAL B 1 646 ? 19.891 -11.172 23.422 1 88.5 646 VAL B CA 1
ATOM 11397 C C . VAL B 1 646 ? 18.922 -11.562 22.312 1 88.5 646 VAL B C 1
ATOM 11399 O O . VAL B 1 646 ? 18.062 -12.438 22.5 1 88.5 646 VAL B O 1
ATOM 11402 N N . PHE B 1 647 ? 18.969 -10.891 21.219 1 92.12 647 PHE B N 1
ATOM 11403 C CA . PHE B 1 647 ? 18.047 -11.266 20.141 1 92.12 647 PHE B CA 1
ATOM 11404 C C . PHE B 1 647 ? 18.812 -11.688 18.891 1 92.12 647 PHE B C 1
ATOM 11406 O O . PHE B 1 647 ? 18.203 -11.914 17.844 1 92.12 647 PHE B O 1
ATOM 11413 N N . GLY B 1 648 ? 20.172 -11.734 18.984 1 94.38 648 GLY B N 1
ATOM 11414 C CA . GLY B 1 648 ? 20.938 -12.25 17.859 1 94.38 648 GLY B CA 1
ATOM 11415 C C . GLY B 1 648 ? 22.438 -12.18 18.062 1 94.38 648 GLY B C 1
ATOM 11416 O O . GLY B 1 648 ? 22.906 -11.969 19.188 1 94.38 648 GLY B O 1
ATOM 11417 N N . PHE B 1 649 ? 23.188 -12.492 16.984 1 94.5 649 PHE B N 1
ATOM 11418 C CA . PHE B 1 649 ? 24.641 -12.43 17.062 1 94.5 649 PHE B CA 1
ATOM 11419 C C . PHE B 1 649 ? 25.25 -12.156 15.688 1 94.5 649 PHE B C 1
ATOM 11421 O O . PHE B 1 649 ? 24.578 -12.281 14.672 1 94.5 649 PHE B O 1
ATOM 11428 N N . ILE B 1 650 ? 26.438 -11.68 15.688 1 96.19 650 ILE B N 1
ATOM 11429 C CA . ILE B 1 650 ? 27.328 -11.633 14.531 1 96.19 650 ILE B CA 1
ATOM 11430 C C . ILE B 1 650 ? 28.594 -12.445 14.82 1 96.19 650 ILE B C 1
ATOM 11432 O O . ILE B 1 650 ? 29.078 -12.445 15.945 1 96.19 650 ILE B O 1
ATOM 11436 N N . GLY B 1 651 ? 29.016 -13.219 13.82 1 95.38 651 GLY B N 1
ATOM 11437 C CA . GLY B 1 651 ? 30.203 -14.023 14.07 1 95.38 651 GLY B CA 1
ATOM 11438 C C . GLY B 1 651 ? 30.812 -14.602 12.805 1 95.38 651 GLY B C 1
ATOM 11439 O O . GLY B 1 651 ? 30.188 -14.57 11.742 1 95.38 651 GLY B O 1
ATOM 11440 N N . GLN B 1 652 ? 32.062 -15.031 12.914 1 96.56 652 GLN B N 1
ATOM 11441 C CA . GLN B 1 652 ? 32.75 -15.75 11.859 1 96.56 652 GLN B CA 1
ATOM 11442 C C . GLN B 1 652 ? 32.719 -17.25 12.102 1 96.56 652 GLN B C 1
ATOM 11444 O O . GLN B 1 652 ? 33 -17.719 13.211 1 96.56 652 GLN B O 1
ATOM 11449 N N . LEU B 1 653 ? 32.344 -17.969 11.109 1 96.19 653 LEU B N 1
ATOM 11450 C CA . LEU B 1 653 ? 32.344 -19.422 11.219 1 96.19 653 LEU B CA 1
ATOM 11451 C C . LEU B 1 653 ? 33.75 -19.984 11.367 1 96.19 653 LEU B C 1
ATOM 11453 O O . LEU B 1 653 ? 34.688 -19.531 10.688 1 96.19 653 LEU B O 1
ATOM 11457 N N . LYS B 1 654 ? 33.875 -20.922 12.266 1 94.94 654 LYS B N 1
ATOM 11458 C CA . LYS B 1 654 ? 35.156 -21.578 12.438 1 94.94 654 LYS B CA 1
ATOM 11459 C C . LYS B 1 654 ? 35.562 -22.375 11.195 1 94.94 654 LYS B C 1
ATOM 11461 O O . LYS B 1 654 ? 34.688 -22.828 10.453 1 94.94 654 LYS B O 1
ATOM 11466 N N . ASN B 1 655 ? 36.781 -22.578 11.047 1 93.81 655 ASN B N 1
ATOM 11467 C CA . ASN B 1 655 ? 37.312 -23.281 9.883 1 93.81 655 ASN B CA 1
ATOM 11468 C C . ASN B 1 655 ? 36.812 -24.719 9.836 1 93.81 655 ASN B C 1
ATOM 11470 O O . ASN B 1 655 ? 36.5 -25.234 8.766 1 93.81 655 ASN B O 1
ATOM 11474 N N . GLN B 1 656 ? 36.688 -25.266 10.961 1 92.62 656 GLN B N 1
ATOM 11475 C CA . GLN B 1 656 ? 36.25 -26.656 11.039 1 92.62 656 GLN B CA 1
ATOM 11476 C C . GLN B 1 656 ? 34.812 -26.812 10.523 1 92.62 656 GLN B C 1
ATOM 11478 O O . GLN B 1 656 ? 34.5 -27.797 9.836 1 92.62 656 GLN B O 1
ATOM 11483 N N . VAL B 1 657 ? 34.062 -25.875 10.836 1 93.44 657 VAL B N 1
ATOM 11484 C CA . VAL B 1 657 ? 32.656 -25.906 10.422 1 93.44 657 VAL B CA 1
ATOM 11485 C C . VAL B 1 657 ? 32.562 -25.672 8.922 1 93.44 657 VAL B C 1
ATOM 11487 O O . VAL B 1 657 ? 31.828 -26.391 8.219 1 93.44 657 VAL B O 1
ATOM 11490 N N . LYS B 1 658 ? 33.281 -24.766 8.359 1 93.81 658 LYS B N 1
ATOM 11491 C CA . LYS B 1 658 ? 33.25 -24.469 6.934 1 93.81 658 LYS B CA 1
ATOM 11492 C C . LYS B 1 658 ? 33.688 -25.672 6.113 1 93.81 658 LYS B C 1
ATOM 11494 O O . LYS B 1 658 ? 33.156 -25.938 5.043 1 93.81 658 LYS B O 1
ATOM 11499 N N . LYS B 1 659 ? 34.594 -26.344 6.688 1 93.25 659 LYS B N 1
ATOM 11500 C CA . LYS B 1 659 ? 35.156 -27.5 5.988 1 93.25 659 LYS B CA 1
ATOM 11501 C C . LYS B 1 659 ? 34.094 -28.594 5.824 1 93.25 659 LYS B C 1
ATOM 11503 O O . LYS B 1 659 ? 34.094 -29.328 4.832 1 93.25 659 LYS B O 1
ATOM 11508 N N . THR B 1 660 ? 33.25 -28.672 6.789 1 93.19 660 THR B N 1
ATOM 11509 C CA . THR B 1 660 ? 32.188 -29.656 6.703 1 93.19 660 THR B CA 1
ATOM 11510 C C . THR B 1 660 ? 31.312 -29.422 5.469 1 93.19 660 THR B C 1
ATOM 11512 O O . THR B 1 660 ? 30.719 -30.344 4.926 1 93.19 660 THR B O 1
ATOM 11515 N N . TYR B 1 661 ? 31.297 -28.219 5.031 1 94.81 661 TYR B N 1
ATOM 11516 C CA . TYR B 1 661 ? 30.516 -27.859 3.861 1 94.81 661 TYR B CA 1
ATOM 11517 C C . TYR B 1 661 ? 31.406 -27.672 2.641 1 94.81 661 TYR B C 1
ATOM 11519 O O . TYR B 1 661 ? 30.953 -27.172 1.604 1 94.81 661 TYR B O 1
ATOM 11527 N N . GLY B 1 662 ? 32.688 -27.891 2.818 1 94 662 GLY B N 1
ATOM 11528 C CA . GLY B 1 662 ? 33.656 -27.766 1.726 1 94 662 GLY B CA 1
ATOM 11529 C C . GLY B 1 662 ? 33.938 -26.312 1.353 1 94 662 GLY B C 1
ATOM 11530 O O . GLY B 1 662 ? 34.281 -26.016 0.207 1 94 662 GLY B O 1
ATOM 11531 N N . LEU B 1 663 ? 33.75 -25.422 2.262 1 94.81 663 LEU B N 1
ATOM 11532 C CA . LEU B 1 663 ? 33.938 -24 1.979 1 94.81 663 LEU B CA 1
ATOM 11533 C C . LEU B 1 663 ? 35.312 -23.531 2.457 1 94.81 663 LEU B C 1
ATOM 11535 O O . LEU B 1 663 ? 35.781 -23.953 3.514 1 94.81 663 LEU B O 1
ATOM 11539 N N . SER B 1 664 ? 35.906 -22.688 1.682 1 91.06 664 SER B N 1
ATOM 11540 C CA . SER B 1 664 ? 37.219 -22.219 2.025 1 91.06 664 SER B CA 1
ATOM 11541 C C . SER B 1 664 ? 37.219 -20.734 2.342 1 91.06 664 SER B C 1
ATOM 11543 O O . SER B 1 664 ? 38.125 -20.234 3.041 1 91.06 664 SER B O 1
ATOM 11545 N N . ASN B 1 665 ? 36.344 -20.016 1.885 1 91.19 665 ASN B N 1
ATOM 11546 C CA . ASN B 1 665 ? 36.25 -18.578 2.125 1 91.19 665 ASN B CA 1
ATOM 11547 C C . ASN B 1 665 ? 35.906 -18.266 3.584 1 91.19 665 ASN B C 1
ATOM 11549 O O . ASN B 1 665 ? 35.375 -19.125 4.293 1 91.19 665 ASN B O 1
ATOM 11553 N N . ASP B 1 666 ? 36.312 -17.109 4.008 1 94.56 666 ASP B N 1
ATOM 11554 C CA . ASP B 1 666 ? 35.844 -16.656 5.305 1 94.56 666 ASP B CA 1
ATOM 11555 C C . ASP B 1 666 ? 34.344 -16.375 5.266 1 94.56 666 ASP B C 1
ATOM 11557 O O . ASP B 1 666 ? 33.844 -15.742 4.328 1 94.56 666 ASP B O 1
ATOM 11561 N N . ILE B 1 667 ? 33.688 -16.969 6.219 1 97.38 667 ILE B N 1
ATOM 11562 C CA . ILE B 1 667 ? 32.219 -16.844 6.266 1 97.38 667 ILE B CA 1
ATOM 11563 C C . ILE B 1 667 ? 31.828 -16.062 7.516 1 97.38 667 ILE B C 1
ATOM 11565 O O . ILE B 1 667 ? 32.156 -16.453 8.633 1 97.38 667 ILE B O 1
ATOM 11569 N N . PHE B 1 668 ? 31.125 -14.961 7.305 1 98 668 PHE B N 1
ATOM 11570 C CA . PHE B 1 668 ? 30.609 -14.148 8.398 1 98 668 PHE B CA 1
ATOM 11571 C C . PHE B 1 668 ? 29.078 -14.227 8.438 1 98 668 PHE B C 1
ATOM 11573 O O . PHE B 1 668 ? 28.422 -14.297 7.398 1 98 668 PHE B O 1
ATOM 11580 N N . ILE B 1 669 ? 28.531 -14.18 9.703 1 97.69 669 ILE B N 1
ATOM 11581 C CA . ILE B 1 669 ? 27.109 -14.445 9.875 1 97.69 669 ILE B CA 1
ATOM 11582 C C . ILE B 1 669 ? 26.469 -13.344 10.727 1 97.69 669 ILE B C 1
ATOM 11584 O O . ILE B 1 669 ? 27.094 -12.852 11.672 1 97.69 669 ILE B O 1
ATOM 11588 N N . ILE B 1 670 ? 25.312 -12.914 10.297 1 98.06 670 ILE B N 1
ATOM 11589 C CA . ILE B 1 670 ? 24.391 -12.164 11.125 1 98.06 670 ILE B CA 1
ATOM 11590 C C . ILE B 1 670 ? 23.125 -12.992 11.359 1 98.06 670 ILE B C 1
ATOM 11592 O O . ILE B 1 670 ? 22.484 -13.438 10.406 1 98.06 670 ILE B O 1
ATOM 11596 N N . ASN B 1 671 ? 22.797 -13.32 12.57 1 97.44 671 ASN B N 1
ATOM 11597 C CA . ASN B 1 671 ? 21.609 -14.094 12.914 1 97.44 671 ASN B CA 1
ATOM 11598 C C . ASN B 1 671 ? 20.75 -13.375 13.945 1 97.44 671 ASN B C 1
ATOM 11600 O O . ASN B 1 671 ? 21.172 -13.164 15.078 1 97.44 671 ASN B O 1
ATOM 11604 N N . LEU B 1 672 ? 19.5 -12.992 13.516 1 97.06 672 LEU B N 1
ATOM 11605 C CA . LEU B 1 672 ? 18.641 -12.172 14.367 1 97.06 672 LEU B CA 1
ATOM 11606 C C . LEU B 1 672 ? 17.266 -12.805 14.539 1 97.06 672 LEU B C 1
ATOM 11608 O O . LEU B 1 672 ? 16.703 -13.352 13.586 1 97.06 672 LEU B O 1
ATOM 11612 N N . ASN B 1 673 ? 16.719 -12.844 15.719 1 96 673 ASN B N 1
ATOM 11613 C CA . ASN B 1 673 ? 15.312 -13.117 15.992 1 96 673 ASN B CA 1
ATOM 11614 C C . ASN B 1 673 ? 14.484 -11.836 16 1 96 673 ASN B C 1
ATOM 11616 O O . ASN B 1 673 ? 14.531 -11.07 16.969 1 96 673 ASN B O 1
ATOM 11620 N N . LEU B 1 674 ? 13.766 -11.641 14.953 1 94.62 674 LEU B N 1
ATOM 11621 C CA . LEU B 1 674 ? 13.078 -10.367 14.75 1 94.62 674 LEU B CA 1
ATOM 11622 C C . LEU B 1 674 ? 11.648 -10.438 15.266 1 94.62 674 LEU B C 1
ATOM 11624 O O . LEU B 1 674 ? 10.867 -9.5 15.07 1 94.62 674 LEU B O 1
ATOM 11628 N N . THR B 1 675 ? 11.242 -11.461 15.977 1 93.81 675 THR B N 1
ATOM 11629 C CA . THR B 1 675 ? 9.875 -11.734 16.391 1 93.81 675 THR B CA 1
ATOM 11630 C C . THR B 1 675 ? 9.297 -10.562 17.172 1 93.81 675 THR B C 1
ATOM 11632 O O . THR B 1 675 ? 8.172 -10.125 16.891 1 93.81 675 THR B O 1
ATOM 11635 N N . SER B 1 676 ? 10.008 -9.977 18.078 1 90.44 676 SER B N 1
ATOM 11636 C CA . SER B 1 676 ? 9.508 -8.945 18.969 1 90.44 676 SER B CA 1
ATOM 11637 C C . SER B 1 676 ? 9.383 -7.602 18.25 1 90.44 676 SER B C 1
ATOM 11639 O O . SER B 1 676 ? 8.758 -6.676 18.766 1 90.44 676 SER B O 1
ATOM 11641 N N . TYR B 1 677 ? 9.93 -7.566 17.031 1 90.19 677 TYR B N 1
ATOM 11642 C CA . TYR B 1 677 ? 9.977 -6.273 16.359 1 90.19 677 TYR B CA 1
ATOM 11643 C C . TYR B 1 677 ? 8.961 -6.219 15.227 1 90.19 677 TYR B C 1
ATOM 11645 O O . TYR B 1 677 ? 8.781 -5.168 14.602 1 90.19 677 TYR B O 1
ATOM 11653 N N . LEU B 1 678 ? 8.242 -7.227 14.953 1 87.31 678 LEU B N 1
ATOM 11654 C CA . LEU B 1 678 ? 7.355 -7.328 13.797 1 87.31 678 LEU B CA 1
ATOM 11655 C C . LEU B 1 678 ? 6.191 -6.348 13.914 1 87.31 678 LEU B C 1
ATOM 11657 O O . LEU B 1 678 ? 5.789 -5.738 12.922 1 87.31 678 LEU B O 1
ATOM 11661 N N . ASN B 1 679 ? 5.699 -6.16 15.086 1 81.31 679 ASN B N 1
ATOM 11662 C CA . ASN B 1 679 ? 4.496 -5.348 15.25 1 81.31 679 ASN B CA 1
ATOM 11663 C C . ASN B 1 679 ? 4.797 -4.051 16 1 81.31 679 ASN B C 1
ATOM 11665 O O . ASN B 1 679 ? 3.916 -3.496 16.656 1 81.31 679 ASN B O 1
ATOM 11669 N N . GLN B 1 680 ? 6.02 -3.682 15.797 1 75.06 680 GLN B N 1
ATOM 11670 C CA . GLN B 1 680 ? 6.344 -2.432 16.484 1 75.06 680 GLN B CA 1
ATOM 11671 C C . GLN B 1 680 ? 5.746 -1.234 15.742 1 75.06 680 GLN B C 1
ATOM 11673 O O . GLN B 1 680 ? 5.801 -1.16 14.516 1 75.06 680 GLN B O 1
ATOM 11678 N N . LYS B 1 681 ? 4.938 -0.506 16.562 1 72.12 681 LYS B N 1
ATOM 11679 C CA . LYS B 1 681 ? 4.398 0.736 16.016 1 72.12 681 LYS B CA 1
ATOM 11680 C C . LYS B 1 681 ? 5.508 1.751 15.766 1 72.12 681 LYS B C 1
ATOM 11682 O O . LYS B 1 681 ? 6.547 1.726 16.438 1 72.12 681 LYS B O 1
ATOM 11687 N N . GLN B 1 682 ? 5.309 2.482 14.703 1 64.44 682 GLN B N 1
ATOM 11688 C CA . GLN B 1 682 ? 6.289 3.502 14.344 1 64.44 682 GLN B CA 1
ATOM 11689 C C . GLN B 1 682 ? 6.543 4.457 15.508 1 64.44 682 GLN B C 1
ATOM 11691 O O . GLN B 1 682 ? 5.602 5 16.094 1 64.44 682 GLN B O 1
ATOM 11696 N N . VAL B 1 683 ? 7.766 4.258 16.125 1 65.69 683 VAL B N 1
ATOM 11697 C CA . VAL B 1 683 ? 8.156 5.188 17.172 1 65.69 683 VAL B CA 1
ATOM 11698 C C . VAL B 1 683 ? 8.219 6.605 16.625 1 65.69 683 VAL B C 1
ATOM 11700 O O . VAL B 1 683 ? 8.695 6.816 15.5 1 65.69 683 VAL B O 1
ATOM 11703 N N . ILE B 1 684 ? 7.465 7.492 17.312 1 70.06 684 ILE B N 1
ATOM 11704 C CA . ILE B 1 684 ? 7.531 8.898 16.938 1 70.06 684 ILE B CA 1
ATOM 11705 C C . ILE B 1 684 ? 8.961 9.414 17.109 1 70.06 684 ILE B C 1
ATOM 11707 O O . ILE B 1 684 ? 9.547 9.281 18.188 1 70.06 684 ILE B O 1
ATOM 11711 N N . THR B 1 685 ? 9.633 9.703 15.953 1 74.31 685 THR B N 1
ATOM 11712 C CA . THR B 1 685 ? 10.953 10.312 16 1 74.31 685 THR B CA 1
ATOM 11713 C C . THR B 1 685 ? 10.852 11.773 16.438 1 74.31 685 THR B C 1
ATOM 11715 O O . THR B 1 685 ? 10.133 12.562 15.82 1 74.31 685 THR B O 1
ATOM 11718 N N . LYS B 1 686 ? 11.273 12.055 17.656 1 78.88 686 LYS B N 1
ATOM 11719 C CA . LYS B 1 686 ? 11.359 13.438 18.125 1 78.88 686 LYS B CA 1
ATOM 11720 C C . LYS B 1 686 ? 12.602 14.133 17.562 1 78.88 686 LYS B C 1
ATOM 11722 O O . LYS B 1 686 ? 13.688 13.555 17.547 1 78.88 686 LYS B O 1
ATOM 11727 N N . VAL B 1 687 ? 12.484 15.195 16.922 1 78.75 687 VAL B N 1
ATOM 11728 C CA . VAL B 1 687 ? 13.602 15.945 16.359 1 78.75 687 VAL B CA 1
ATOM 11729 C C . VAL B 1 687 ? 13.883 17.172 17.219 1 78.75 687 VAL B C 1
ATOM 11731 O O . VAL B 1 687 ? 12.961 17.844 17.672 1 78.75 687 VAL B O 1
ATOM 11734 N N . ILE B 1 688 ? 15.117 17.25 17.672 1 76.25 688 ILE B N 1
ATOM 11735 C CA . ILE B 1 688 ? 15.57 18.438 18.375 1 76.25 688 ILE B CA 1
ATOM 11736 C C . ILE B 1 688 ? 16.078 19.469 17.375 1 76.25 688 ILE B C 1
ATOM 11738 O O . ILE B 1 688 ? 16.703 19.125 16.375 1 76.25 688 ILE B O 1
ATOM 11742 N N . LYS B 1 689 ? 15.812 20.719 17.672 1 80.38 689 LYS B N 1
ATOM 11743 C CA . LYS B 1 689 ? 16.312 21.766 16.797 1 80.38 689 LYS B CA 1
ATOM 11744 C C . LYS B 1 689 ? 17.844 21.703 16.688 1 80.38 689 LYS B C 1
ATOM 11746 O O . LYS B 1 689 ? 18.531 21.578 17.688 1 80.38 689 LYS B O 1
ATOM 11751 N N . PRO B 1 690 ? 18.344 21.688 15.453 1 78.94 690 PRO B N 1
ATOM 11752 C CA . PRO B 1 690 ? 19.797 21.703 15.297 1 78.94 690 PRO B CA 1
ATOM 11753 C C . PRO B 1 690 ? 20.453 22.969 15.867 1 78.94 690 PRO B C 1
ATOM 11755 O O . PRO B 1 690 ? 19.812 24.016 15.898 1 78.94 690 PRO B O 1
ATOM 11758 N N . SER B 1 691 ? 21.688 22.766 16.406 1 81.88 691 SER B N 1
ATOM 11759 C CA . SER B 1 691 ? 22.438 23.922 16.906 1 81.88 691 SER B CA 1
ATOM 11760 C C . SER B 1 691 ? 22.719 24.922 15.781 1 81.88 691 SER B C 1
ATOM 11762 O O . SER B 1 691 ? 23 24.531 14.648 1 81.88 691 SER B O 1
ATOM 11764 N N . MET B 1 692 ? 22.672 26.219 16.141 1 80.69 692 MET B N 1
ATOM 11765 C CA . MET B 1 692 ? 22.984 27.281 15.188 1 80.69 692 MET B CA 1
ATOM 11766 C C . MET B 1 692 ? 24.484 27.562 15.156 1 80.69 692 MET B C 1
ATOM 11768 O O . MET B 1 692 ? 24.969 28.297 14.297 1 80.69 692 MET B O 1
ATOM 11772 N N . TYR B 1 693 ? 25.219 26.875 16.094 1 83.94 693 TYR B N 1
ATOM 11773 C CA . TYR B 1 693 ? 26.656 27.109 16.203 1 83.94 693 TYR B CA 1
ATOM 11774 C C . TYR B 1 693 ? 27.453 25.969 15.594 1 83.94 693 TYR B C 1
ATOM 11776 O O . TYR B 1 693 ? 27 24.828 15.594 1 83.94 693 TYR B O 1
ATOM 11784 N N . HIS B 1 694 ? 28.656 26.266 15.102 1 84.62 694 HIS B N 1
ATOM 11785 C CA . HIS B 1 694 ? 29.5 25.297 14.43 1 84.62 694 HIS B CA 1
ATOM 11786 C C . HIS B 1 694 ? 30.219 24.406 15.438 1 84.62 694 HIS B C 1
ATOM 11788 O O . HIS B 1 694 ? 30.562 24.859 16.531 1 84.62 694 HIS B O 1
ATOM 11794 N N . ASP B 1 695 ? 30.453 23.188 14.969 1 88.62 695 ASP B N 1
ATOM 11795 C CA . ASP B 1 695 ? 31.266 22.266 15.766 1 88.62 695 ASP B CA 1
ATOM 11796 C C . ASP B 1 695 ? 32.75 22.656 15.719 1 88.62 695 ASP B C 1
ATOM 11798 O O . ASP B 1 695 ? 33.25 23.062 14.672 1 88.62 695 ASP B O 1
ATOM 11802 N N . VAL B 1 696 ? 33.375 22.625 16.875 1 90.56 696 VAL B N 1
ATOM 11803 C CA . VAL B 1 696 ? 34.844 22.641 16.906 1 90.56 696 VAL B CA 1
ATOM 11804 C C . VAL B 1 696 ? 35.375 21.203 16.859 1 90.56 696 VAL B C 1
ATOM 11806 O O . VAL B 1 696 ? 35.062 20.391 17.734 1 90.56 696 VAL B O 1
ATOM 11809 N N . ILE B 1 697 ? 36.125 20.891 15.75 1 92.25 697 ILE B N 1
ATOM 11810 C CA . ILE B 1 697 ? 36.594 19.531 15.539 1 92.25 697 ILE B CA 1
ATOM 11811 C C . ILE B 1 697 ? 38.062 19.391 16.016 1 92.25 697 ILE B C 1
ATOM 11813 O O . ILE B 1 697 ? 38.906 20.203 15.633 1 92.25 697 ILE B O 1
ATOM 11817 N N . ARG B 1 698 ? 38.281 18.453 16.891 1 93.94 698 ARG B N 1
ATOM 11818 C CA . ARG B 1 698 ? 39.625 18.156 17.375 1 93.94 698 ARG B CA 1
ATOM 11819 C C . ARG B 1 698 ? 39.969 16.672 17.219 1 93.94 698 ARG B C 1
ATOM 11821 O O . ARG B 1 698 ? 39.062 15.836 17.203 1 93.94 698 ARG B O 1
ATOM 11828 N N . ASP B 1 699 ? 41.219 16.391 16.969 1 94.06 699 ASP B N 1
ATOM 11829 C CA . ASP B 1 699 ? 41.688 15.023 16.875 1 94.06 699 ASP B CA 1
ATOM 11830 C C . ASP B 1 699 ? 42.844 14.773 17.844 1 94.06 699 ASP B C 1
ATOM 11832 O O . ASP B 1 699 ? 43.594 15.695 18.172 1 94.06 699 ASP B O 1
ATOM 11836 N N . ILE B 1 700 ? 42.906 13.555 18.359 1 94.06 700 ILE B N 1
ATOM 11837 C CA . ILE B 1 700 ? 44 13.164 19.234 1 94.06 700 ILE B CA 1
ATOM 11838 C C . ILE B 1 700 ? 44.406 11.727 18.938 1 94.06 700 ILE B C 1
ATOM 11840 O O . ILE B 1 700 ? 43.562 10.852 18.75 1 94.06 700 ILE B O 1
ATOM 11844 N N . SER B 1 701 ? 45.688 11.516 18.672 1 93.62 701 SER B N 1
ATOM 11845 C CA . SER B 1 701 ? 46.219 10.188 18.453 1 93.62 701 SER B CA 1
ATOM 11846 C C . SER B 1 701 ? 46.906 9.656 19.703 1 93.62 701 SER B C 1
ATOM 11848 O O . SER B 1 701 ? 47.781 10.32 20.266 1 93.62 701 SER B O 1
ATOM 11850 N N . VAL B 1 702 ? 46.5 8.461 20.172 1 92.88 702 VAL B N 1
ATOM 11851 C CA . VAL B 1 702 ? 47.031 7.918 21.422 1 92.88 702 VAL B CA 1
ATOM 11852 C C . VAL B 1 702 ? 47.312 6.43 21.25 1 92.88 702 VAL B C 1
ATOM 11854 O O . VAL B 1 702 ? 46.562 5.723 20.562 1 92.88 702 VAL B O 1
ATOM 11857 N N . LYS B 1 703 ? 48.344 5.992 21.812 1 91.5 703 LYS B N 1
ATOM 11858 C CA . LYS B 1 703 ? 48.656 4.566 21.922 1 91.5 703 LYS B CA 1
ATOM 11859 C C . LYS B 1 703 ? 47.938 3.939 23.109 1 91.5 703 LYS B C 1
ATOM 11861 O O . LYS B 1 703 ? 48.125 4.371 24.25 1 91.5 703 LYS B O 1
ATOM 11866 N N . LEU B 1 704 ? 47.094 3.016 22.812 1 88.38 704 LEU B N 1
ATOM 11867 C CA . LEU B 1 704 ? 46.344 2.367 23.875 1 88.38 704 LEU B CA 1
ATOM 11868 C C . LEU B 1 704 ? 46.844 0.952 24.125 1 88.38 704 LEU B C 1
ATOM 11870 O O . LEU B 1 704 ? 47.438 0.333 23.234 1 88.38 704 LEU B O 1
ATOM 11874 N N . ALA B 1 705 ? 46.594 0.521 25.406 1 84.12 705 ALA B N 1
ATOM 11875 C CA . ALA B 1 705 ? 46.938 -0.858 25.75 1 84.12 705 ALA B CA 1
ATOM 11876 C C . ALA B 1 705 ? 46.031 -1.841 25 1 84.12 705 ALA B C 1
ATOM 11878 O O . ALA B 1 705 ? 44.969 -1.475 24.531 1 84.12 705 ALA B O 1
ATOM 11879 N N . SER B 1 706 ? 46.438 -2.994 24.875 1 78.81 706 SER B N 1
ATOM 11880 C CA . SER B 1 706 ? 45.781 -4.004 24.047 1 78.81 706 SER B CA 1
ATOM 11881 C C . SER B 1 706 ? 44.469 -4.457 24.688 1 78.81 706 SER B C 1
ATOM 11883 O O . SER B 1 706 ? 43.594 -4.945 24 1 78.81 706 SER B O 1
ATOM 11885 N N . ASP B 1 707 ? 44.281 -4.203 25.984 1 79.75 707 ASP B N 1
ATOM 11886 C CA . ASP B 1 707 ? 43.125 -4.773 26.656 1 79.75 707 ASP B CA 1
ATOM 11887 C C . ASP B 1 707 ? 42.062 -3.705 26.938 1 79.75 707 ASP B C 1
ATOM 11889 O O . ASP B 1 707 ? 41.094 -3.957 27.656 1 79.75 707 ASP B O 1
ATOM 11893 N N . VAL B 1 708 ? 42.156 -2.643 26.266 1 85.25 708 VAL B N 1
ATOM 11894 C CA . VAL B 1 708 ? 41.25 -1.554 26.547 1 85.25 708 VAL B CA 1
ATOM 11895 C C . VAL B 1 708 ? 39.969 -1.716 25.703 1 85.25 708 VAL B C 1
ATOM 11897 O O . VAL B 1 708 ? 40.062 -2.102 24.531 1 85.25 708 VAL B O 1
ATOM 11900 N N . ASP B 1 709 ? 38.812 -1.446 26.312 1 85.94 709 ASP B N 1
ATOM 11901 C CA . ASP B 1 709 ? 37.531 -1.426 25.609 1 85.94 709 ASP B CA 1
ATOM 11902 C C . ASP B 1 709 ? 37.281 -0.07 24.953 1 85.94 709 ASP B C 1
ATOM 11904 O O . ASP B 1 709 ? 37 0.916 25.641 1 85.94 709 ASP B O 1
ATOM 11908 N N . LEU B 1 710 ? 37.312 -0.089 23.656 1 87.06 710 LEU B N 1
ATOM 11909 C CA . LEU B 1 710 ? 37.188 1.157 22.906 1 87.06 710 LEU B CA 1
ATOM 11910 C C . LEU B 1 710 ? 35.812 1.765 23.078 1 87.06 710 LEU B C 1
ATOM 11912 O O . LEU B 1 710 ? 35.656 2.988 23.047 1 87.06 710 LEU B O 1
ATOM 11916 N N . ASN B 1 711 ? 34.875 0.928 23.203 1 85.56 711 ASN B N 1
ATOM 11917 C CA . ASN B 1 711 ? 33.5 1.442 23.406 1 85.56 711 ASN B CA 1
ATOM 11918 C C . ASN B 1 711 ? 33.406 2.26 24.703 1 85.56 711 ASN B C 1
ATOM 11920 O O . ASN B 1 711 ? 32.75 3.295 24.734 1 85.56 711 ASN B O 1
ATOM 11924 N N . ASN B 1 712 ? 34.031 1.715 25.688 1 87.38 712 ASN B N 1
ATOM 11925 C CA . ASN B 1 712 ? 34.062 2.438 26.953 1 87.38 712 ASN B CA 1
ATOM 11926 C C . ASN B 1 712 ? 34.812 3.766 26.828 1 87.38 712 ASN B C 1
ATOM 11928 O O . ASN B 1 712 ? 34.375 4.77 27.406 1 87.38 712 ASN B O 1
ATOM 11932 N N . ILE B 1 713 ? 35.812 3.695 26.094 1 91 713 ILE B N 1
ATOM 11933 C CA . ILE B 1 713 ? 36.594 4.906 25.891 1 91 713 ILE B CA 1
ATOM 11934 C C . ILE B 1 713 ? 35.781 5.953 25.156 1 91 713 ILE B C 1
ATOM 11936 O O . ILE B 1 713 ? 35.656 7.102 25.609 1 91 713 ILE B O 1
ATOM 11940 N N . ILE B 1 714 ? 35.156 5.57 24.094 1 91.62 714 ILE B N 1
ATOM 11941 C CA . ILE B 1 714 ? 34.375 6.48 23.281 1 91.62 714 ILE B CA 1
ATOM 11942 C C . ILE B 1 714 ? 33.219 7.031 24.109 1 91.62 714 ILE B C 1
ATOM 11944 O O . ILE B 1 714 ? 32.938 8.234 24.094 1 91.62 714 ILE B O 1
ATOM 11948 N N . ALA B 1 715 ? 32.594 6.188 24.875 1 90.5 715 ALA B N 1
ATOM 11949 C CA . ALA B 1 715 ? 31.438 6.59 25.688 1 90.5 715 ALA B CA 1
ATOM 11950 C C . ALA B 1 715 ? 31.844 7.598 26.766 1 90.5 715 ALA B C 1
ATOM 11952 O O . ALA B 1 715 ? 31.125 8.555 27.031 1 90.5 715 ALA B O 1
ATOM 11953 N N . ASN B 1 716 ? 32.969 7.379 27.312 1 93.19 716 ASN B N 1
ATOM 11954 C CA . ASN B 1 716 ? 33.438 8.25 28.391 1 93.19 716 ASN B CA 1
ATOM 11955 C C . ASN B 1 716 ? 33.906 9.609 27.859 1 93.19 716 ASN B C 1
ATOM 11957 O O . ASN B 1 716 ? 33.719 10.633 28.516 1 93.19 716 ASN B O 1
ATOM 11961 N N . ILE B 1 717 ? 34.438 9.531 26.703 1 94.44 717 ILE B N 1
ATOM 11962 C CA . ILE B 1 717 ? 34.781 10.805 26.078 1 94.44 717 ILE B CA 1
ATOM 11963 C C . ILE B 1 717 ? 33.5 11.594 25.75 1 94.44 717 ILE B C 1
ATOM 11965 O O . ILE B 1 717 ? 33.469 12.805 25.984 1 94.44 717 ILE B O 1
ATOM 11969 N N . LYS B 1 718 ? 32.562 10.961 25.281 1 93 718 LYS B N 1
ATOM 11970 C CA . LYS B 1 718 ? 31.312 11.586 24.875 1 93 718 LYS B CA 1
ATOM 11971 C C . LYS B 1 718 ? 30.594 12.195 26.078 1 93 718 LYS B C 1
ATOM 11973 O O . LYS B 1 718 ? 29.844 13.156 25.938 1 93 718 LYS B O 1
ATOM 11978 N N . LYS B 1 719 ? 30.844 11.727 27.312 1 92.88 719 LYS B N 1
ATOM 11979 C CA . LYS B 1 719 ? 30.203 12.211 28.531 1 92.88 719 LYS B CA 1
ATOM 11980 C C . LYS B 1 719 ? 30.781 13.57 28.938 1 92.88 719 LYS B C 1
ATOM 11982 O O . LYS B 1 719 ? 30.172 14.289 29.734 1 92.88 719 LYS B O 1
ATOM 11987 N N . ILE B 1 720 ? 31.922 13.773 28.391 1 93.94 720 ILE B N 1
ATOM 11988 C CA . ILE B 1 720 ? 32.5 15.07 28.703 1 93.94 720 ILE B CA 1
ATOM 11989 C C . ILE B 1 720 ? 31.594 16.188 28.188 1 93.94 720 ILE B C 1
ATOM 11991 O O . ILE B 1 720 ? 31.125 16.125 27.047 1 93.94 720 ILE B O 1
ATOM 11995 N N . LYS B 1 721 ? 31.422 17.141 29.016 1 92.12 721 LYS B N 1
ATOM 11996 C CA . LYS B 1 721 ? 30.484 18.219 28.688 1 92.12 721 LYS B CA 1
ATOM 11997 C C . LYS B 1 721 ? 30.844 18.891 27.375 1 92.12 721 LYS B C 1
ATOM 11999 O O . LYS B 1 721 ? 32.031 19.125 27.094 1 92.12 721 LYS B O 1
ATOM 12004 N N . ASN B 1 722 ? 29.906 19.172 26.516 1 93.25 722 ASN B N 1
ATOM 12005 C CA . ASN B 1 722 ? 29.984 19.922 25.266 1 93.25 722 ASN B CA 1
ATOM 12006 C C . ASN B 1 722 ? 30.531 19.047 24.125 1 93.25 722 ASN B C 1
ATOM 12008 O O . ASN B 1 722 ? 30.734 19.531 23.016 1 93.25 722 ASN B O 1
ATOM 12012 N N . ILE B 1 723 ? 30.875 17.812 24.453 1 94.56 723 ILE B N 1
ATOM 12013 C CA . ILE B 1 723 ? 31.25 16.906 23.359 1 94.56 723 ILE B CA 1
ATOM 12014 C C . ILE B 1 723 ? 29.984 16.266 22.781 1 94.56 723 ILE B C 1
ATOM 12016 O O . ILE B 1 723 ? 29.266 15.547 23.469 1 94.56 723 ILE B O 1
ATOM 12020 N N . ARG B 1 724 ? 29.797 16.562 21.578 1 89.88 724 ARG B N 1
ATOM 12021 C CA . ARG B 1 724 ? 28.578 16.109 20.922 1 89.88 724 ARG B CA 1
ATOM 12022 C C . ARG B 1 724 ? 28.766 14.734 20.297 1 89.88 724 ARG B C 1
ATOM 12024 O O . ARG B 1 724 ? 27.859 13.906 20.312 1 89.88 724 ARG B O 1
ATOM 12031 N N . LYS B 1 725 ? 29.922 14.508 19.656 1 90.88 725 LYS B N 1
ATOM 12032 C CA . LYS B 1 725 ? 30.188 13.297 18.891 1 90.88 725 LYS B CA 1
ATOM 12033 C C . LYS B 1 725 ? 31.656 12.891 19.016 1 90.88 725 LYS B C 1
ATOM 12035 O O . LYS B 1 725 ? 32.531 13.75 19.125 1 90.88 725 LYS B O 1
ATOM 12040 N N . VAL B 1 726 ? 31.922 11.562 19.109 1 93.88 726 VAL B N 1
ATOM 12041 C CA . VAL B 1 726 ? 33.281 11 19.156 1 93.88 726 VAL B CA 1
ATOM 12042 C C . VAL B 1 726 ? 33.375 9.828 18.188 1 93.88 726 VAL B C 1
ATOM 12044 O O . VAL B 1 726 ? 32.438 9.023 18.078 1 93.88 726 VAL B O 1
ATOM 12047 N N . GLU B 1 727 ? 34.406 9.836 17.359 1 90.44 727 GLU B N 1
ATOM 12048 C CA . GLU B 1 727 ? 34.625 8.719 16.438 1 90.44 727 GLU B CA 1
ATOM 12049 C C . GLU B 1 727 ? 36.125 8.391 16.312 1 90.44 727 GLU B C 1
ATOM 12051 O O . GLU B 1 727 ? 36.969 9.234 16.609 1 90.44 727 GLU B O 1
ATOM 12056 N N . ILE B 1 728 ? 36.406 7.16 15.953 1 89.19 728 ILE B N 1
ATOM 12057 C CA . ILE B 1 728 ? 37.75 6.781 15.602 1 89.19 728 ILE B CA 1
ATOM 12058 C C . ILE B 1 728 ? 38 7.039 14.117 1 89.19 728 ILE B C 1
ATOM 12060 O O . ILE B 1 728 ? 37.344 6.43 13.266 1 89.19 728 ILE B O 1
ATOM 12064 N N . SER B 1 729 ? 38.906 7.949 13.836 1 86.75 729 SER B N 1
ATOM 12065 C CA . SER B 1 729 ? 39.094 8.383 12.453 1 86.75 729 SER B CA 1
ATOM 12066 C C . SER B 1 729 ? 40.219 7.613 11.773 1 86.75 729 SER B C 1
ATOM 12068 O O . SER B 1 729 ? 40.25 7.492 10.555 1 86.75 729 SER B O 1
ATOM 12070 N N . ASP B 1 730 ? 41.188 7.117 12.602 1 85.94 730 ASP B N 1
ATOM 12071 C CA . ASP B 1 730 ? 42.344 6.418 12.023 1 85.94 730 ASP B CA 1
ATOM 12072 C C . ASP B 1 730 ? 42.938 5.434 13.016 1 85.94 730 ASP B C 1
ATOM 12074 O O . ASP B 1 730 ? 42.719 5.531 14.227 1 85.94 730 ASP B O 1
ATOM 12078 N N . LEU B 1 731 ? 43.594 4.395 12.367 1 86.44 731 LEU B N 1
ATOM 12079 C CA . LEU B 1 731 ? 44.281 3.365 13.133 1 86.44 731 LEU B CA 1
ATOM 12080 C C . LEU B 1 731 ? 45.656 3.053 12.516 1 86.44 731 LEU B C 1
ATOM 12082 O O . LEU B 1 731 ? 45.781 2.947 11.297 1 86.44 731 LEU B O 1
ATOM 12086 N N . TYR B 1 732 ? 46.625 3.178 13.305 1 86.06 732 TYR B N 1
ATOM 12087 C CA . TYR B 1 732 ? 47.969 2.846 12.875 1 86.06 732 TYR B CA 1
ATOM 12088 C C . TYR B 1 732 ? 48.594 1.74 13.734 1 86.06 732 TYR B C 1
ATOM 12090 O O . TYR B 1 732 ? 48.688 1.882 14.961 1 86.06 732 TYR B O 1
ATOM 12098 N N . ILE B 1 733 ? 48.938 0.589 13.086 1 81.62 733 ILE B N 1
ATOM 12099 C CA . ILE B 1 733 ? 49.5 -0.558 13.805 1 81.62 733 ILE B CA 1
ATOM 12100 C C . ILE B 1 733 ? 51.031 -0.526 13.75 1 81.62 733 ILE B C 1
ATOM 12102 O O . ILE B 1 733 ? 51.594 -0.502 12.664 1 81.62 733 ILE B O 1
ATOM 12106 N N . LYS B 1 734 ? 51.656 -0.414 14.945 1 77.25 734 LYS B N 1
ATOM 12107 C CA . LYS B 1 734 ? 53.094 -0.544 15.086 1 77.25 734 LYS B CA 1
ATOM 12108 C C . LYS B 1 734 ? 53.469 -1.828 15.82 1 77.25 734 LYS B C 1
ATOM 12110 O O . LYS B 1 734 ? 52.594 -2.455 16.453 1 77.25 734 LYS B O 1
ATOM 12115 N N . ASP B 1 735 ? 54.688 -2.305 15.656 1 76 735 ASP B N 1
ATOM 12116 C CA . ASP B 1 735 ? 55.188 -3.533 16.281 1 76 735 ASP B CA 1
ATOM 12117 C C . ASP B 1 735 ? 54.875 -3.559 17.766 1 76 735 ASP B C 1
ATOM 12119 O O . ASP B 1 735 ? 54.531 -4.605 18.328 1 76 735 ASP B O 1
ATOM 12123 N N . ASP B 1 736 ? 54.906 -2.346 18.391 1 76 736 ASP B N 1
ATOM 12124 C CA . ASP B 1 736 ? 54.812 -2.309 19.844 1 76 736 ASP B CA 1
ATOM 12125 C C . ASP B 1 736 ? 53.406 -1.904 20.297 1 76 736 ASP B C 1
ATOM 12127 O O . ASP B 1 736 ? 53.156 -1.736 21.5 1 76 736 ASP B O 1
ATOM 12131 N N . GLY B 1 737 ? 52.438 -1.788 19.406 1 79.31 737 GLY B N 1
ATOM 12132 C CA . GLY B 1 737 ? 51.125 -1.432 19.844 1 79.31 737 GLY B CA 1
ATOM 12133 C C . GLY B 1 737 ? 50.281 -0.756 18.75 1 79.31 737 GLY B C 1
ATOM 12134 O O . GLY B 1 737 ? 50.781 -0.569 17.641 1 79.31 737 GLY B O 1
ATOM 12135 N N . ILE B 1 738 ? 48.969 -0.419 19.125 1 85.94 738 ILE B N 1
ATOM 12136 C CA . ILE B 1 738 ? 48.031 0.203 18.172 1 85.94 738 ILE B CA 1
ATOM 12137 C C . ILE B 1 738 ? 47.781 1.655 18.578 1 85.94 738 ILE B C 1
ATOM 12139 O O . ILE B 1 738 ? 47.531 1.946 19.734 1 85.94 738 ILE B O 1
ATOM 12143 N N . ILE B 1 739 ? 48 2.553 17.656 1 90.06 739 ILE B N 1
ATOM 12144 C CA . ILE B 1 739 ? 47.688 3.969 17.844 1 90.06 739 ILE B CA 1
ATOM 12145 C C . ILE B 1 739 ? 46.344 4.309 17.234 1 90.06 739 ILE B C 1
ATOM 12147 O O . ILE B 1 739 ? 46.125 4.07 16.031 1 90.06 739 ILE B O 1
ATOM 12151 N N . TYR B 1 740 ? 45.469 4.766 18.094 1 91.56 740 TYR B N 1
ATOM 12152 C CA . TYR B 1 740 ? 44.125 5.188 17.641 1 91.56 740 TYR B CA 1
ATOM 12153 C C . TYR B 1 740 ? 44.031 6.707 17.578 1 91.56 740 TYR B C 1
ATOM 12155 O O . TYR B 1 740 ? 44.562 7.406 18.453 1 91.56 740 TYR B O 1
ATOM 12163 N N . THR B 1 741 ? 43.406 7.219 16.531 1 92.62 741 THR B N 1
ATOM 12164 C CA . THR B 1 741 ? 43.094 8.641 16.453 1 92.62 741 THR B CA 1
ATOM 12165 C C . THR B 1 741 ? 41.625 8.867 16.719 1 92.62 741 THR B C 1
ATOM 12167 O O . THR B 1 741 ? 40.75 8.391 15.977 1 92.62 741 THR B O 1
ATOM 12170 N N . PHE B 1 742 ? 41.375 9.555 17.797 1 94.25 742 PHE B N 1
ATOM 12171 C CA . PHE B 1 742 ? 40 9.906 18.156 1 94.25 742 PHE B CA 1
ATOM 12172 C C . PHE B 1 742 ? 39.656 11.305 17.672 1 94.25 742 PHE B C 1
ATOM 12174 O O . PHE B 1 742 ? 40.375 12.266 17.953 1 94.25 742 PHE B O 1
ATOM 12181 N N . LYS B 1 743 ? 38.562 11.43 16.891 1 92.38 743 LYS B N 1
ATOM 12182 C CA . LYS B 1 743 ? 38 12.695 16.469 1 92.38 743 LYS B CA 1
ATOM 12183 C C . LYS B 1 743 ? 36.75 13.039 17.297 1 92.38 743 LYS B C 1
ATOM 12185 O O . LYS B 1 743 ? 35.844 12.211 17.438 1 92.38 743 LYS B O 1
ATOM 12190 N N . TYR B 1 744 ? 36.75 14.117 17.906 1 94.38 744 TYR B N 1
ATOM 12191 C CA . TYR B 1 744 ? 35.594 14.492 18.703 1 94.38 744 TYR B CA 1
ATOM 12192 C C . TYR B 1 744 ? 35.125 15.906 18.375 1 94.38 744 TYR B C 1
ATOM 12194 O O . TYR B 1 744 ? 35.938 16.766 18.016 1 94.38 744 TYR B O 1
ATOM 12202 N N . TYR B 1 745 ? 33.875 16.125 18.469 1 92.81 745 TYR B N 1
ATOM 12203 C CA . TYR B 1 745 ? 33.188 17.359 18.094 1 92.81 745 TYR B CA 1
ATOM 12204 C C . TYR B 1 745 ? 32.688 18.094 19.328 1 92.81 745 TYR B C 1
ATOM 12206 O O . TYR B 1 745 ? 31.922 17.547 20.109 1 92.81 745 TYR B O 1
ATOM 12214 N N . ILE B 1 746 ? 33.094 19.375 19.484 1 93.81 746 ILE B N 1
ATOM 12215 C CA . ILE B 1 746 ? 32.75 20.188 20.656 1 93.81 746 ILE B CA 1
ATOM 12216 C C . ILE B 1 746 ? 31.719 21.219 20.281 1 93.81 746 ILE B C 1
ATOM 12218 O O . ILE B 1 746 ? 31.906 21.984 19.328 1 93.81 746 ILE B O 1
ATOM 12222 N N . ASN B 1 747 ? 30.562 21.188 20.953 1 91.44 747 ASN B N 1
ATOM 12223 C CA . ASN B 1 747 ? 29.484 22.125 20.688 1 91.44 747 ASN B CA 1
ATOM 12224 C C . ASN B 1 747 ? 28.594 22.312 21.906 1 91.44 747 ASN B C 1
ATOM 12226 O O . ASN B 1 747 ? 28.141 21.328 22.5 1 91.44 747 ASN B O 1
ATOM 12230 N N . ASP B 1 748 ? 28.266 23.516 22.469 1 87.88 748 ASP B N 1
ATOM 12231 C CA . ASP B 1 748 ? 27.422 23.797 23.609 1 87.88 748 ASP B CA 1
ATOM 12232 C C . ASP B 1 748 ? 25.969 23.984 23.188 1 87.88 748 ASP B C 1
ATOM 12234 O O . ASP B 1 748 ? 25.078 24.219 24.016 1 87.88 748 ASP B O 1
ATOM 12238 N N . HIS B 1 749 ? 25.625 23.781 22 1 84.62 749 HIS B N 1
ATOM 12239 C CA . HIS B 1 749 ? 24.297 23.828 21.406 1 84.62 749 HIS B CA 1
ATOM 12240 C C . HIS B 1 749 ? 23.672 25.219 21.547 1 84.62 749 HIS B C 1
ATOM 12242 O O . HIS B 1 749 ? 23.016 25.719 20.625 1 84.62 749 HIS B O 1
ATOM 12248 N N . LEU B 1 750 ? 23.844 25.938 22.766 1 81.81 750 LEU B N 1
ATOM 12249 C CA . LEU B 1 750 ? 23.125 27.172 23.062 1 81.81 750 LEU B CA 1
ATOM 12250 C C . LEU B 1 750 ? 24.047 28.391 22.922 1 81.81 750 LEU B C 1
ATOM 12252 O O . LEU B 1 750 ? 23.578 29.516 22.828 1 81.81 750 LEU B O 1
ATOM 12256 N N . SER B 1 751 ? 25.344 28.188 23 1 84.12 751 SER B N 1
ATOM 12257 C CA . SER B 1 751 ? 26.25 29.312 22.938 1 84.12 751 SER B CA 1
ATOM 12258 C C . SER B 1 751 ? 27.562 28.938 22.266 1 84.12 751 SER B C 1
ATOM 12260 O O . SER B 1 751 ? 27.844 27.75 22.062 1 84.12 751 SER B O 1
ATOM 12262 N N . ASN B 1 752 ? 28.281 29.953 21.734 1 89 752 ASN B N 1
ATOM 12263 C CA . ASN B 1 752 ? 29.656 29.766 21.234 1 89 752 ASN B CA 1
ATOM 12264 C C . ASN B 1 752 ? 30.625 29.531 22.375 1 89 752 ASN B C 1
ATOM 12266 O O . ASN B 1 752 ? 30.531 30.188 23.422 1 89 752 ASN B O 1
ATOM 12270 N N . LEU B 1 753 ? 31.5 28.625 22.188 1 90.12 753 LEU B N 1
ATOM 12271 C CA . LEU B 1 753 ? 32.5 28.312 23.188 1 90.12 753 LEU B CA 1
ATOM 12272 C C . LEU B 1 753 ? 33.75 29.188 23.016 1 90.12 753 LEU B C 1
ATOM 12274 O O . LEU B 1 753 ? 34.188 29.453 21.891 1 90.12 753 LEU B O 1
ATOM 12278 N N . SER B 1 754 ? 34.281 29.75 24.172 1 90.94 754 SER B N 1
ATOM 12279 C CA . SER B 1 754 ? 35.531 30.531 24.141 1 90.94 754 SER B CA 1
ATOM 12280 C C . SER B 1 754 ? 36.75 29.625 23.969 1 90.94 754 SER B C 1
ATOM 12282 O O . SER B 1 754 ? 36.656 28.406 24.172 1 90.94 754 SER B O 1
ATOM 12284 N N . SER B 1 755 ? 37.844 30.172 23.484 1 92.75 755 SER B N 1
ATOM 12285 C CA . SER B 1 755 ? 39.094 29.422 23.297 1 92.75 755 SER B CA 1
ATOM 12286 C C . SER B 1 755 ? 39.531 28.766 24.609 1 92.75 755 SER B C 1
ATOM 12288 O O . SER B 1 755 ? 40.062 27.656 24.594 1 92.75 755 SER B O 1
ATOM 12290 N N . GLU B 1 756 ? 39.281 29.484 25.703 1 92.19 756 GLU B N 1
ATOM 12291 C CA . GLU B 1 756 ? 39.656 28.953 27 1 92.19 756 GLU B CA 1
ATOM 12292 C C . GLU B 1 756 ? 38.812 27.734 27.359 1 92.19 756 GLU B C 1
ATOM 12294 O O . GLU B 1 756 ? 39.344 26.734 27.859 1 92.19 756 GLU B O 1
ATOM 12299 N N . GLN B 1 757 ? 37.594 27.828 27.141 1 93 757 GLN B N 1
ATOM 12300 C CA . GLN B 1 757 ? 36.688 26.719 27.422 1 93 757 GLN B CA 1
ATOM 12301 C C . GLN B 1 757 ? 37.062 25.484 26.594 1 93 757 GLN B C 1
ATOM 12303 O O . GLN B 1 757 ? 37.031 24.359 27.078 1 93 757 GLN B O 1
ATOM 12308 N N . ILE B 1 758 ? 37.438 25.656 25.312 1 94.5 758 ILE B N 1
ATOM 12309 C CA . ILE B 1 758 ? 37.812 24.578 24.406 1 94.5 758 ILE B CA 1
ATOM 12310 C C . ILE B 1 758 ? 39.062 23.891 24.922 1 94.5 758 ILE B C 1
ATOM 12312 O O . ILE B 1 758 ? 39.156 22.656 24.906 1 94.5 758 ILE B O 1
ATOM 12316 N N . ILE B 1 759 ? 40 24.688 25.391 1 94.31 759 ILE B N 1
ATOM 12317 C CA . ILE B 1 759 ? 41.25 24.141 25.906 1 94.31 759 ILE B CA 1
ATOM 12318 C C . ILE B 1 759 ? 41 23.281 27.125 1 94.31 759 ILE B C 1
ATOM 12320 O O . ILE B 1 759 ? 41.625 22.234 27.297 1 94.31 759 ILE B O 1
ATOM 12324 N N . ILE B 1 760 ? 40.094 23.703 27.938 1 94.56 760 ILE B N 1
ATOM 12325 C CA . ILE B 1 760 ? 39.75 22.938 29.125 1 94.56 760 ILE B CA 1
ATOM 12326 C C . ILE B 1 760 ? 39.188 21.578 28.703 1 94.56 760 ILE B C 1
ATOM 12328 O O . ILE B 1 760 ? 39.531 20.562 29.297 1 94.56 760 ILE B O 1
ATOM 12332 N N . ILE B 1 761 ? 38.375 21.547 27.734 1 95.38 761 ILE B N 1
ATOM 12333 C CA . ILE B 1 761 ? 37.75 20.312 27.25 1 95.38 761 ILE B CA 1
ATOM 12334 C C . ILE B 1 761 ? 38.844 19.406 26.672 1 95.38 761 ILE B C 1
ATOM 12336 O O . ILE B 1 761 ? 38.844 18.203 26.938 1 95.38 761 ILE B O 1
ATOM 12340 N N . GLU B 1 762 ? 39.75 19.984 25.875 1 95.44 762 GLU B N 1
ATOM 12341 C CA . GLU B 1 762 ? 40.844 19.219 25.281 1 95.44 762 GLU B CA 1
ATOM 12342 C C . GLU B 1 762 ? 41.719 18.594 26.359 1 95.44 762 GLU B C 1
ATOM 12344 O O . GLU B 1 762 ? 42.125 17.438 26.234 1 95.44 762 GLU B O 1
ATOM 12349 N N . GLN B 1 763 ? 41.938 19.344 27.391 1 94.69 763 GLN B N 1
ATOM 12350 C CA . GLN B 1 763 ? 42.75 18.844 28.5 1 94.69 763 GLN B CA 1
ATOM 12351 C C . GLN B 1 763 ? 42.031 17.703 29.219 1 94.69 763 GLN B C 1
ATOM 12353 O O . GLN B 1 763 ? 42.688 16.734 29.625 1 94.69 763 GLN B O 1
ATOM 12358 N N . GLU B 1 764 ? 40.812 17.844 29.375 1 95.75 764 GLU B N 1
ATOM 12359 C CA . GLU B 1 764 ? 40.062 16.781 30.016 1 95.75 764 GLU B CA 1
ATOM 12360 C C . GLU B 1 764 ? 40.125 15.492 29.219 1 95.75 764 GLU B C 1
ATOM 12362 O O . GLU B 1 764 ? 40.281 14.414 29.781 1 95.75 764 GLU B O 1
ATOM 12367 N N . VAL B 1 765 ? 39.969 15.594 27.906 1 96.25 765 VAL B N 1
ATOM 12368 C CA . VAL B 1 765 ? 40.031 14.43 27.031 1 96.25 765 VAL B CA 1
ATOM 12369 C C . VAL B 1 765 ? 41.438 13.812 27.125 1 96.25 765 VAL B C 1
ATOM 12371 O O . VAL B 1 765 ? 41.562 12.594 27.281 1 96.25 765 VAL B O 1
ATOM 12374 N N . ASN B 1 766 ? 42.469 14.688 27.078 1 94.88 766 ASN B N 1
ATOM 12375 C CA . ASN B 1 766 ? 43.844 14.227 27.156 1 94.88 766 ASN B CA 1
ATOM 12376 C C . ASN B 1 766 ? 44.125 13.523 28.484 1 94.88 766 ASN B C 1
ATOM 12378 O O . ASN B 1 766 ? 44.781 12.469 28.5 1 94.88 766 ASN B O 1
ATOM 12382 N N . ASN B 1 767 ? 43.688 14.102 29.516 1 93.81 767 ASN B N 1
ATOM 12383 C CA . ASN B 1 767 ? 43.906 13.516 30.844 1 93.81 767 ASN B CA 1
ATOM 12384 C C . ASN B 1 767 ? 43.219 12.164 30.969 1 93.81 767 ASN B C 1
ATOM 12386 O O . ASN B 1 767 ? 43.781 11.234 31.562 1 93.81 767 ASN B O 1
ATOM 12390 N N . TYR B 1 768 ? 42.062 12.086 30.422 1 94.62 768 TYR B N 1
ATOM 12391 C CA . TYR B 1 768 ? 41.312 10.828 30.469 1 94.62 768 TYR B CA 1
ATOM 12392 C C . TYR B 1 768 ? 42.062 9.734 29.703 1 94.62 768 TYR B C 1
ATOM 12394 O O . TYR B 1 768 ? 42.219 8.617 30.188 1 94.62 768 TYR B O 1
ATOM 12402 N N . LEU B 1 769 ? 42.531 10.039 28.562 1 94.06 769 LEU B N 1
ATOM 12403 C CA . LEU B 1 769 ? 43.156 9.055 27.672 1 94.06 769 LEU B CA 1
ATOM 12404 C C . LEU B 1 769 ? 44.5 8.625 28.219 1 94.06 769 LEU B C 1
ATOM 12406 O O . LEU B 1 769 ? 44.938 7.496 27.984 1 94.06 769 LEU B O 1
ATOM 12410 N N . LYS B 1 770 ? 45.188 9.477 28.953 1 90.44 770 LYS B N 1
ATOM 12411 C CA . LYS B 1 770 ? 46.5 9.188 29.531 1 90.44 770 LYS B CA 1
ATOM 12412 C C . LYS B 1 770 ? 46.406 8.055 30.562 1 90.44 770 LYS B C 1
ATOM 12414 O O . LYS B 1 770 ? 47.406 7.398 30.859 1 90.44 770 LYS B O 1
ATOM 12419 N N . GLN B 1 771 ? 45.219 7.754 30.984 1 90.06 771 GLN B N 1
ATOM 12420 C CA . GLN B 1 771 ? 45 6.707 31.984 1 90.06 771 GLN B CA 1
ATOM 12421 C C . GLN B 1 771 ? 45.125 5.32 31.344 1 90.06 771 GLN B C 1
ATOM 12423 O O . GLN B 1 771 ? 45.281 4.32 32.062 1 90.06 771 GLN B O 1
ATOM 12428 N N . PHE B 1 772 ? 45.094 5.332 30.188 1 87.19 772 PHE B N 1
ATOM 12429 C CA . PHE B 1 772 ? 45.094 4.047 29.5 1 87.19 772 PHE B CA 1
ATOM 12430 C C . PHE B 1 772 ? 46.375 3.828 28.719 1 87.19 772 PHE B C 1
ATOM 12432 O O . PHE B 1 772 ? 46.688 2.703 28.328 1 87.19 772 PHE B O 1
#

Nearest PDB structures (foldseek):
  4p72-assembly1_A  TM=8.760E-01  e=2.519E-52  Pseudomonas aeruginosa PAO1
  6p8t-assembly2_E  TM=8.121E-01  e=7.694E-54  Acinetobacter baumannii ATCC 19606 = CIP 70.34 = JCM 6841
  3pco-assembly1_D  TM=8.354E-01  e=5.208E-49  Escherichia coli
  6p8t-assembly1_B  TM=7.322E-01  e=1.361E-48  Acinetobacter baumannii ATCC 19606 = CIP 70.34 = JCM 6841
  7n8y-assembly1_B  TM=8.157E-01  e=7.387E-47  Salmonella enterica subsp. enterica serovar Typhimurium

Secondary structure (DSSP, 8-state):
-EEEHHHHHHH-GGGGGS-HHHHHHHHHHTT-EEEEEEE----SSEEEEEEEEEEE-TT-TT-EEEEEEETTEEEEEEE---S--TT-EEEEE-TT-B-TTS-B---EEETTEEE-SEEPPHHHH-GGGGGGS-HHHHHS--EE-TTS-TTS-HHHHTTTT-EEEEEE--TT-GGGGSHHHHHHHHHHHTT----------PPP-TTS--EEE--TTEEEEEEEEEE-GGG-PPPHHHHHHHHHTTPPP--HHHHHHHHHHHHHS--EEEEEGGG--S-EEEEE-SS-EEEEBTTS-EEEE-TT-EEEE-SSSEEEETTTEEBGGG---TT--EEEEEEEEE-HHHHHHHHHHHT---HHHHHHTS---HHHHHHHHHHHHHHHGGG-EEEEEE---PPPEEE--GGGHHHHHTS---HHHHHHHHHHHT-EE-SSEEEPPTT-S---SHHHHHHHHHHHH-GGGSPPPP-EEEGGG----HHHHHHHHHHHHHHHTT-EE----SEE-HHHHHTT-TT----BPBPSS-S-GGG-EE-S-SHHHHHHHHHHHHHTTPPP--EEEEEEE-BTTS--EEEEEEEE-S-SEEETTTTEEE--SHHHHHHHHHHHHHHTT---EE-SSPPP-SSEEEEEEEEEEETTEEEEEEEEEPHHHHHHTT--S--EEEEEE-GGGTT--------PPPPSSPPEEEEEEEEE-TT--HHHHHHHHHTSTTEEEEEEEEEEEETTEEEEEEEEEE--SSSPPPHHHHHHHHHHHHHHHTT-/-EEEHHHHHHH-GGGGGS-HHHHHHHHHHTT-EEEEEEE--PPSSEEEEEEEEEEE-TT-TT-EEEEEEETTEEEEEEE---S--TT-EEEEE-TT-B-TTS-B---EEETTEEE-SEEPPHHHH-GGGGGGS-HHHHHS--EE-TTS-TTS-HHHHTTTT-EEEEEE--TT-GGGGSHHHHHHHHHHHTT----------PPP-TTS--EEE--TTEEEEEEEEEE-GGG-PPPHHHHHHHHHTT-----HHHHHHHHHHHHHS--EEEEEGGG--S-EEEEE-SS-EEEEBTTS-EEEE-TT-EEEE-SSSEEEETTTEEBGGG---TT--EEEEEEEEE-HHHHHHHHHHHT---HHHHHHTS---HHHHHHHHHHHHHHHGGGEEEEEEE--PPPPEEE--GGGHHHHHTS---HHHHHHHHHHHT-EE-SSEEEPPTT-S---SHHHHHHHHHHHH-GGGSPPPP-EEEGGG----HHHHHHHHHHHHHHHTT-EE----SEE-HHHHHTT-TT----BPBPSS-S-GGG-EE-S-SHHHHHHHHHHHHHTTPPP--EEEEEEE-BTTS--EEEEEEEE-S-SEEETTTTEEE--SHHHHHHHHHHHHHHTT---EE--SPPP-SSEEEEEEEEEEETTEEEEEEEEEPHHHHHHTT--S--EEEEEE-GGGTT--------PPPPSSPPEEEEEEEEE-TT--HHHHHHHHHTSTTEEEEEEEEEEEETTEEEEEEEEEE--SSSPPPHHHHHHHHHHHHHHHHT-

Organism: Ureaplasma parvum serovar 3 (strain ATCC 700970) (NCBI:txid273119)

Solvent-accessible surface area (backbone atoms only — not comparable to full-atom values): 84951 Å² total; per-residue (Å²): 79,62,42,46,46,58,59,48,30,68,76,39,57,77,57,64,76,51,53,68,69,58,49,52,52,48,34,42,41,69,54,31,40,75,74,47,80,46,70,47,64,57,48,39,59,55,39,67,23,37,28,70,42,73,44,74,33,90,82,39,94,63,35,28,40,30,34,30,39,37,95,92,37,78,40,46,29,60,40,64,62,75,77,66,54,70,72,32,30,33,37,32,30,34,68,74,11,40,33,50,68,66,53,65,37,60,80,43,75,58,85,91,43,67,14,57,34,43,76,38,29,57,49,47,50,37,51,87,42,52,86,27,50,37,72,69,52,69,68,23,51,43,68,42,68,88,84,58,68,80,87,54,48,54,45,63,49,43,54,29,71,27,41,35,34,35,35,48,65,51,76,70,45,45,44,57,57,2,51,58,47,43,49,27,51,52,27,16,73,72,71,36,89,60,81,84,78,49,80,69,90,73,79,68,44,91,79,76,72,58,72,46,77,75,38,88,54,51,44,27,43,30,40,30,35,36,56,55,45,79,72,46,69,66,50,58,56,56,50,35,49,38,36,71,48,71,36,66,50,79,46,43,56,61,41,53,43,50,51,50,19,45,38,41,39,46,57,62,49,64,34,20,48,88,60,57,47,81,39,42,36,36,32,51,31,84,52,69,44,78,42,50,28,68,82,74,45,79,42,83,44,44,61,62,42,53,31,30,26,37,74,82,49,72,42,24,41,56,63,53,46,46,18,50,80,24,47,70,56,94,82,50,43,39,32,35,36,40,44,54,39,61,44,16,66,60,40,35,52,51,29,58,75,69,68,51,81,38,73,43,23,59,51,40,34,30,69,73,34,68,47,37,42,37,31,41,49,40,51,49,43,63,73,57,47,93,46,50,43,40,50,73,48,71,58,86,78,78,74,52,75,34,70,47,54,72,87,49,42,30,70,73,74,69,47,94,66,66,63,65,62,41,51,53,37,42,43,39,60,45,35,45,81,51,89,63,35,28,35,51,32,66,56,57,79,64,65,79,49,63,65,46,52,47,50,55,42,40,33,72,65,37,75,82,70,58,75,87,71,71,57,80,42,55,65,88,68,63,72,77,61,48,42,56,54,46,51,48,52,52,51,52,50,45,41,75,66,68,37,42,80,53,86,76,76,58,49,21,22,71,67,61,16,57,40,80,41,78,83,62,68,85,41,58,43,68,53,90,82,47,93,42,73,64,42,26,15,39,29,60,47,57,61,62,60,51,49,48,50,49,29,51,35,50,75,58,68,42,84,81,70,34,34,31,36,76,45,81,28,57,39,55,99,50,72,76,35,35,36,39,35,36,42,39,54,54,48,80,40,78,35,69,78,65,67,22,33,32,52,70,49,70,68,46,51,51,48,52,49,48,54,51,33,55,74,68,69,52,75,71,45,71,51,85,71,84,65,87,51,93,59,34,34,65,90,42,53,43,40,33,24,41,95,92,35,78,41,34,38,38,30,27,55,25,67,71,58,34,48,76,48,71,46,81,64,68,39,36,36,41,38,37,54,48,52,86,58,31,73,58,71,84,72,83,81,82,81,74,83,75,55,89,61,66,69,48,79,47,76,49,75,46,70,45,52,91,84,63,58,62,65,59,51,47,52,56,53,38,66,39,84,40,34,74,45,62,45,78,68,40,66,47,84,49,99,90,44,44,31,38,25,41,34,36,29,38,44,64,62,81,53,86,79,51,75,67,59,51,50,52,48,52,47,51,53,50,58,58,57,69,76,74,79,61,43,47,47,57,59,48,30,69,75,38,59,75,56,65,74,52,52,67,69,58,49,51,50,48,35,43,41,70,54,31,40,76,75,46,81,47,72,48,65,57,47,41,60,55,39,67,23,36,30,69,41,74,44,73,32,90,81,40,93,63,35,28,40,31,35,28,40,38,94,92,38,78,39,47,29,61,40,66,62,74,75,69,53,69,72,31,30,33,38,33,31,33,66,73,10,37,34,49,66,67,53,66,37,60,79,42,76,57,84,91,44,68,14,58,35,42,75,38,29,58,48,48,49,37,49,88,42,52,86,26,49,36,73,68,51,69,69,22,51,43,67,41,67,90,85,57,68,82,88,53,48,56,46,64,48,45,54,31,73,28,42,36,34,36,36,48,65,51,77,71,44,44,44,57,59,2,50,58,47,43,49,27,51,51,27,14,72,72,73,36,90,58,83,84,76,47,77,68,89,71,78,71,45,89,81,79,69,58,74,46,78,74,39,87,54,50,44,29,41,29,40,31,35,36,56,56,44,80,72,49,69,65,51,59,56,58,51,34,50,38,37,71,48,70,36,67,49,77,49,43,56,60,41,54,44,50,51,51,18,46,40,42,39,46,57,63,49,64,35,21,49,87,58,55,46,80,39,42,35,36,32,52,32,84,51,70,44,79,42,50,27,69,83,74,44,79,42,83,43,44,62,63,42,54,32,29,26,40,73,81,47,72,42,24,42,55,64,51,48,46,17,49,81,24,47,70,55,94,81,52,42,40,34,37,37,40,44,54,39,59,43,17,65,62,38,34,52,52,29,59,75,69,70,52,83,39,74,43,24,58,51,38,34,31,69,72,34,68,47,36,42,37,31,42,48,40,50,49,43,63,73,53,46,92,43,47,44,38,47,74,48,72,57,87,76,78,75,51,74,32,68,47,57,72,84,50,43,29,70,73,73,70,48,94,64,65,63,66,61,41,52,53,38,42,42,39,59,45,35,46,79,50,88,61,37,28,35,51,31,66,57,57,78,65,65,79,48,62,67,45,52,46,49,56,42,40,32,73,63,37,74,82,71,58,76,89,69,71,56,82,42,55,64,86,70,64,71,80,62,49,44,58,54,45,52,47,52,53,52,52,51,45,42,72,65,68,36,40,82,54,86,76,78,57,48,21,22,69,67,62,15,57,41,80,40,80,84,61,68,86,41,61,42,67,53,91,80,46,93,42,74,62,42,27,16,38,28,62,48,59,63,62,59,52,49,46,51,49,30,53,35,49,75,58,69,40,85,82,68,34,36,28,36,76,43,83,30,58,38,57,97,51,72,75,34,35,35,39,36,36,42,41,51,53,49,80,40,78,35,66,76,63,67,23,32,32,51,71,48,70,66,46,52,52,48,52,50,49,53,52,32,55,74,67,72,52,73,70,45,71,50,86,72,84,65,86,52,91,58,35,34,63,90,41,54,43,40,32,23,42,96,92,34,77,41,32,36,39,31,27,54,25,69,72,60,34,47,77,49,72,46,82,65,70,38,36,37,41,40,35,53,47,51,86,58,29,73,58,70,84,73,82,81,83,80,75,83,77,55,90,63,65,68,47,79,47,73,48,75,45,69,46,53,91,83,63,60,62,66,59,51,47,53,56,52,38,66,39,81,41,33,73,45,64,46,77,67,41,68,47,84,48,98,90,44,45,32,40,24,41,34,37,30,36,42,63,62,82,54,87,81,51,74,66,59,50,50,53,50,53,49,51,52,51,58,58,57,70,75,75

Foldseek 3Di:
DKDKVLVLCVQPVVCVPPDPVVLQLLCVLQVKHWDDKDWQDFKPQKAKWAWADWDQDPQDRQWIWTWIDTPNDIFTAIARADPDDHGWIFIKRAQQIAASVGDHDHWDDDRHDTGGTYGAQPCRNPVVLVVQEDPVSVRHGDTDDPPDDNVDGPCQLLVSRIMMTDIDDDQQPLQCLASLQVSLLSCLLVLHFHDQDLDAPDDFDPPDAAEAEPDPQWAKKKKKKFFQLVPQADDSSQVSVCSSSVHRDDGRNVSVQVSLCNHLVFHKDKFQPVLADHHKYWDFDCAWDWAQFLVRDIFIRHGGFIFIDGPPGTQDRPQATGGNSGDDDPPGGMMMMMQTAGNLCSLQVRCVVRVGDDSRSSSNVHDWFVSSSSSSVNVVCVSSDPRIRMDMDHRDDDFAKEFDPLVCLCVVLVHDADSVSLVSSQVSSQWDDDPTIITHHRGRDPDHYVVVSSSSSCSNVPNVVDDDDDDDDDPVPDDDQLLVVLVVLLVVVVVVLVAAEDDFDQFAAQVQLCPPLPVPQPAWDADPDDPDNGGGTGHNDCVSVVLLVQLVCVVVVHDDGWYKYWDWGDGPPDDIWTKIKTKDQAWSDDDPPVPDTRGPDLVSQVVVVVVSCVSLVFDKDWDPDQDDDPFFDSVRKTFIDGPNDTFWIKTWGDPVNSVVSPHDTIMIMTMGTCRVSSPDDDPPDDDDDFFPDDWDKDKDKDFDDPPDDVVVLQVVLCPQPQWPHKDFPDWDDDPVGIITMIMIIGHNSHDDDDPVRVVVSVVVSVVSRVVD/DKDKPLVLCVQPVVCVVPDPVRLQLLCVLQVKHFDDKDWQDFKPQKAKWAWADWADDPQDDQWIWTWIDTPNDIFTAIARADPDDHGWIFIKRAQQIAASVGDHDHWDDDRHDTGRTYGAQPCGNPVVLVVQEDPVSVRHGDTDDPPDDNVDGPCSLLVSRIMMTDIDDDQQPLQCLASLQVSLLSCLLVLHFHDQDLDAPDDFDPPDAAEAEPDPQWAKKKKKKFFQLVPQADDSSQVSVCSSSVHRDDGRNVSVQVSLCNHLVFHKDKFQPVLADHHKYWDFDCAWDWAQFPVRDIFIRHGGFIFIDGPPGTQDRPQATGGPSGDDDPPGGMMMMMQTAGNLCSLQVRCVVRVGDDSRSSSNVHDWFVSSSSSSVNVVCVSSPPRIRMDMDHRDDDWAKEFPPLVCLCVVLVHDADSVSLVSSQVSSQWDDDPTIITHHRGHDPPHYPVVSSSSSCSSVPNVVDDDDDDDDDPVPDDDQLLVVLVVLLVVVVVVLVAAEDDFDQFAAQVQLCPPLPVPQPAWDADPDDPDNGGGTGHNDCVSVVLLVQLVCVVVVHDDGWYKYWDWGDGPPDPIWTKIKTKDQAWSDDDPPVPDTRGPDLVSVVVVVVVSCVSLVFDKDWDPDQDDDPFFDSVRKTFIDGPNDTFWIKTWGDPVNSVVSPHDTIMIMTMGTCRVSSPDDPDPDDDDDFFPDDWDKDKDKDFDDPPDDVVVLQVVLCPQPQWPHKDFDDWDDDPVGIITMIMIIGHNSHDDDDPVRVVVSVVVSVVSRVVD

Radius of gyration: 54.47 Å; Cα contacts (8 Å, |Δi|>4): 2968; chains: 2; bounding box: 98×154×126 Å

InterPro domains:
  IPR002547 tRNA-binding domain [PF01588] (46-132)
  IPR002547 tRNA-binding domain [PS50886] (40-158)
  IPR004532 Phenylalanine-tRNA ligase, class IIc, beta subunit, bacterial type [MF_00283] (1-772)
  IPR004532 Phenylalanine-tRNA ligase, class IIc, beta subunit, bacterial type [TIGR00472] (1-771)
  IPR005121 Ferrodoxin-fold anticodon-binding domain [PS51447] (691-772)
  IPR005146 B3/B4 tRNA-binding domain [PF03483] (221-384)
  IPR005146 B3/B4 tRNA-binding domain [SM00873] (217-389)
  IPR005147 tRNA synthetase, B5-domain [PF03484] (405-458)
  IPR005147 tRNA synthetase, B5-domain [PS51483] (397-468)
  IPR005147 tRNA synthetase, B5-domain [SM00874] (399-463)
  IPR009061 Putative DNA-binding domain superfamily [SSF46955] (401-467)
  IPR012340 Nucleic acid-binding, OB-fold [G3DSA:2.40.50.140] (41-161)
  IPR012340 Nucleic acid-binding, OB-fold [SSF50249] (44-202)
  IPR020825 Phenylalanyl-tRNA synthetase-like, B3/B4 [G3DSA:3.50.40.10] (197-389)
  IPR033714 Phenylalanly tRNA synthetase, tRNA-binding-domain [cd02796] (46-148)
  IPR041616 Phenylalanyl tRNA synthetase beta chain, core domain [PF17759] (481-674)
  IPR045060 Phenylalanine-tRNA ligase, class IIc, beta subunit [PTHR10947] (23-676)
  IPR045864 Class II Aminoacyl-tRNA synthetase/Biotinyl protein ligase (BPL) and lipoyl protein ligase (LPL) [G3DSA:3.30.930.10] (480-676)
  IPR045864 Class II Aminoacyl-tRNA synthetase/Biotinyl protein ligase (BPL) and lipoyl protein ligase (LPL) [SSF55681] (480-676)

Sequence (1544 aa):
MILSLNLLHKISPKLKKIPLNELCAALMDLGCEVETINSIKPSTNLVFAKVLEKTRHPNANHLNLVKVKANQKVYEIVCGANNFSVHNWVVLAKLNAELANGLKITPRELRGYVSNGMLCAYSEINPQATSFLTSTDLDGILVLDDNYDHYKTPNQIFNLDDVILDLSIPSNRNDLNGYFWIAKELCAYFDFEYVVDATINHRPHKEIIDVRILSDDVNSYGIIEVKNIQNYILKWNTKSILINNQIKVLNNFADNMNFLTLLTANPLHAFDARKISGQIVVKNAEEDAILLGLDQKEYLIKKGDLIIVDDQKILALAGIIGSNDSKIDATSTTAYIECANFNPMLIANTARRLKINTAAAMRFSKPLTNYVTKVTLKKLLANFKSDAKLIYYFKHSVHNVIKNKINQVSDFVGAEIDLDTAQTFLKRLGYKINKSNLITPSHRYDVLNEFDVYEDIMKKISIQEIKPQPISFDILNFENNLAYDFEKKVSDFLVDQGLFECKTYNLKNQTQAHEFNFFNFKQAYEINNPTSNMRSHLKLNNLNSLLEVLEYNQNQKNELENIFEISKINPVDSSQQTVLSIILCKPLINSKINDSLIVNNFVTTKALLHALLTKLNIDYAYDKNHVVNELYDNNQLALINANKQVFGFIGQLKNQVKKTYGLSNDIFIINLNLTSYLNQKQVITKVIKPSMYHDVIRDISVKLASDVDLNNIIANIKKIKNIRKVEISDLYIKDDGIIYTFKYYINDHLSNLSSEQIIIIEQEVNNYLKQFMILSLNLLHKISPKLKKIPLNELCAALMDLGCEVETINSIKPSTNLVFAKVLEKTRHPNANHLNLVKVKANQKVYEIVCGANNFSVHNWVVLAKLNAELANGLKITPRELRGYVSNGMLCAYSEINPQATSFLTSTDLDGILVLDDNYDHYKTPNQIFNLDDVILDLSIPSNRNDLNGYFWIAKELCAYFDFEYVVDATINHRPHKEIIDVRILSDDVNSYGIIEVKNIQNYILKWNTKSILINNQIKVLNNFADNMNFLTLLTANPLHAFDARKISGQIVVKNAEEDAILLGLDQKEYLIKKGDLIIVDDQKILALAGIIGSNDSKIDATSTTAYIECANFNPMLIANTARRLKINTAAAMRFSKPLTNYVTKVTLKKLLANFKSDAKLIYYFKHSVHNVIKNKINQVSDFVGAEIDLDTAQTFLKRLGYKINKSNLITPSHRYDVLNEFDVYEDIMKKISIQEIKPQPISFDILNFENNLAYDFEKKVSDFLVDQGLFECKTYNLKNQTQAHEFNFFNFKQAYEINNPTSNMRSHLKLNNLNSLLEVLEYNQNQKNELENIFEISKINPVDSSQQTVLSIILCKPLINSKINDSLIVNNFVTTKALLHALLTKLNIDYAYDKNHVVNELYDNNQLALINANKQVFGFIGQLKNQVKKTYGLSNDIFIINLNLTSYLNQKQVITKVIKPSMYHDVIRDISVKLASDVDLNNIIANIKKIKNIRKVEISDLYIKDDGIIYTFKYYINDHLSNLSSEQIIIIEQEVNNYLKQF

pLDDT: mean 89.96, std 7.85, range [54.94, 98.62]